Protein AF-0000000080284032 (afdb_homodimer)

Structure (mmCIF, N/CA/C/O backbone):
data_AF-0000000080284032-model_v1
#
loop_
_entity.id
_entity.type
_entity.pdbx_description
1 polymer 'DNA-binding protein'
#
loop_
_atom_site.group_PDB
_atom_site.id
_atom_site.type_symbol
_atom_site.label_atom_id
_atom_site.label_alt_id
_atom_site.label_comp_id
_atom_site.label_asym_id
_atom_site.label_entity_id
_atom_site.label_seq_id
_atom_site.pdbx_PDB_ins_code
_atom_site.Cartn_x
_atom_site.Cartn_y
_atom_site.Cartn_z
_atom_site.occupancy
_atom_site.B_iso_or_equiv
_atom_site.auth_seq_id
_atom_site.auth_comp_id
_atom_site.auth_asym_id
_atom_site.auth_atom_id
_atom_site.pdbx_PDB_model_num
ATOM 1 N N . MET A 1 1 ? 20.766 27.266 0.647 1 55.88 1 MET A N 1
ATOM 2 C CA . MET A 1 1 ? 21.938 27.906 0.071 1 55.88 1 MET A CA 1
ATOM 3 C C . MET A 1 1 ? 21.719 29.406 -0.072 1 55.88 1 MET A C 1
ATOM 5 O O . MET A 1 1 ? 20.625 29.844 -0.456 1 55.88 1 MET A O 1
ATOM 9 N N . VAL A 1 2 ? 22.5 30.172 0.547 1 68.75 2 VAL A N 1
ATOM 10 C CA . VAL A 1 2 ? 22.359 31.625 0.591 1 68.75 2 VAL A CA 1
ATOM 11 C C . VAL A 1 2 ? 22.766 32.219 -0.753 1 68.75 2 VAL A C 1
ATOM 13 O O . VAL A 1 2 ? 23.891 32.031 -1.209 1 68.75 2 VAL A O 1
ATOM 16 N N . SER A 1 3 ? 21.672 32.719 -1.411 1 77.69 3 SER A N 1
ATOM 17 C CA . SER A 1 3 ? 21.938 33.281 -2.734 1 77.69 3 SER A CA 1
ATOM 18 C C . SER A 1 3 ? 22.312 34.75 -2.648 1 77.69 3 SER A C 1
ATOM 20 O O . SER A 1 3 ? 22.031 35.406 -1.646 1 77.69 3 SER A O 1
ATOM 22 N N . VAL A 1 4 ? 22.984 35.375 -3.775 1 85.69 4 VAL A N 1
ATOM 23 C CA . VAL A 1 4 ? 23.422 36.75 -3.805 1 85.69 4 VAL A CA 1
ATOM 24 C C . VAL A 1 4 ? 22.219 37.688 -3.756 1 85.69 4 VAL A C 1
ATOM 26 O O . VAL A 1 4 ? 22.219 38.688 -3.039 1 85.69 4 VAL A O 1
ATOM 29 N N . ARG A 1 5 ? 21.188 37.156 -4.5 1 77.5 5 ARG A N 1
ATOM 30 C CA . ARG A 1 5 ? 19.969 37.969 -4.531 1 77.5 5 ARG A CA 1
ATOM 31 C C . ARG A 1 5 ? 19.328 38.062 -3.148 1 77.5 5 ARG A C 1
ATOM 33 O O . ARG A 1 5 ? 18.891 39.125 -2.73 1 77.5 5 ARG A O 1
ATOM 40 N N . SER A 1 6 ? 19.344 36.812 -2.615 1 72.94 6 SER A N 1
ATOM 41 C CA . SER A 1 6 ? 18.766 36.781 -1.279 1 72.94 6 SER A CA 1
ATOM 42 C C . SER A 1 6 ? 19.516 37.688 -0.317 1 72.94 6 SER A C 1
ATOM 44 O O . SER A 1 6 ? 18.906 38.344 0.529 1 72.94 6 SER A O 1
ATOM 46 N N . VAL A 1 7 ? 20.75 37.75 -0.363 1 76.31 7 VAL A N 1
ATOM 47 C CA . VAL A 1 7 ? 21.594 38.562 0.491 1 76.31 7 VAL A CA 1
ATOM 48 C C . VAL A 1 7 ? 21.344 40.031 0.214 1 76.31 7 VAL A C 1
ATOM 50 O O . VAL A 1 7 ? 21.172 40.812 1.145 1 76.31 7 VAL A O 1
ATOM 53 N N . VAL A 1 8 ? 21.281 40.406 -1.071 1 78.88 8 VAL A N 1
ATOM 54 C CA . VAL A 1 8 ? 21.109 41.812 -1.474 1 78.88 8 VAL A CA 1
ATOM 55 C C . VAL A 1 8 ? 19.75 42.312 -1.014 1 78.88 8 VAL A C 1
ATOM 57 O O . VAL A 1 8 ? 19.641 43.438 -0.51 1 78.88 8 VAL A O 1
ATOM 60 N N . ASP A 1 9 ? 18.984 41.25 -1.259 1 72.25 9 ASP A N 1
ATOM 61 C CA . ASP A 1 9 ? 17.625 41.625 -0.903 1 72.25 9 ASP A CA 1
ATOM 62 C C . ASP A 1 9 ? 17.484 41.844 0.604 1 72.25 9 ASP A C 1
ATOM 64 O O . ASP A 1 9 ? 16.75 42.719 1.052 1 72.25 9 ASP A O 1
ATOM 68 N N . ARG A 1 10 ? 18.125 40.969 1.349 1 67.12 10 ARG A N 1
ATOM 69 C CA . ARG A 1 10 ? 18.078 41 2.807 1 67.12 10 ARG A CA 1
ATOM 70 C C . ARG A 1 10 ? 18.766 42.25 3.34 1 67.12 10 ARG A C 1
ATOM 72 O O . ARG A 1 10 ? 18.344 42.844 4.348 1 67.12 10 ARG A O 1
ATOM 79 N N . VAL A 1 11 ? 19.781 42.656 2.74 1 70.06 11 VAL A N 1
ATOM 80 C CA . VAL A 1 11 ? 20.547 43.844 3.158 1 70.06 11 VAL A CA 1
ATOM 81 C C . VAL A 1 11 ? 19.828 45.094 2.748 1 70.06 11 VAL A C 1
ATOM 83 O O . VAL A 1 11 ? 19.766 46.062 3.518 1 70.06 11 VAL A O 1
ATOM 86 N N . GLY A 1 12 ? 19.141 45.094 1.641 1 64.19 12 GLY A N 1
ATOM 87 C CA . GLY A 1 12 ? 18.234 46.125 1.194 1 64.19 12 GLY A CA 1
ATOM 88 C C . GLY A 1 12 ? 18.859 47.094 0.184 1 64.19 12 GLY A C 1
ATOM 89 O O . GLY A 1 12 ? 20.094 47.25 0.149 1 64.19 12 GLY A O 1
ATOM 90 N N . PRO A 1 13 ? 18.062 47.625 -0.546 1 66.81 13 PRO A N 1
ATOM 91 C CA . PRO A 1 13 ? 18.484 48.438 -1.679 1 66.81 13 PRO A CA 1
ATOM 92 C C . PRO A 1 13 ? 19.078 49.781 -1.243 1 66.81 13 PRO A C 1
ATOM 94 O O . PRO A 1 13 ? 19.719 50.469 -2.047 1 66.81 13 PRO A O 1
ATOM 97 N N . THR A 1 14 ? 18.922 50.031 0.003 1 68.75 14 THR A N 1
ATOM 98 C CA . THR A 1 14 ? 19.469 51.312 0.475 1 68.75 14 THR A CA 1
ATOM 99 C C . THR A 1 14 ? 21 51.219 0.594 1 68.75 14 THR A C 1
ATOM 101 O O . THR A 1 14 ? 21.688 52.25 0.576 1 68.75 14 THR A O 1
ATOM 104 N N . LEU A 1 15 ? 21.328 50.031 0.797 1 74.56 15 LEU A N 1
ATOM 105 C CA . LEU A 1 15 ? 22.781 49.875 0.95 1 74.56 15 LEU A CA 1
ATOM 106 C C . LEU A 1 15 ? 23.391 49.219 -0.274 1 74.56 15 LEU A C 1
ATOM 108 O O . LEU A 1 15 ? 24.5 49.531 -0.681 1 74.56 15 LEU A O 1
ATOM 112 N N . LEU A 1 16 ? 22.562 48.25 -0.667 1 81 16 LEU A N 1
ATOM 113 C CA . LEU A 1 16 ? 23.094 47.438 -1.77 1 81 16 LEU A CA 1
ATOM 114 C C . LEU A 1 16 ? 22.156 47.5 -2.973 1 81 16 LEU A C 1
ATOM 116 O O . LEU A 1 16 ? 20.922 47.469 -2.816 1 81 16 LEU A O 1
ATOM 120 N N . TYR A 1 17 ? 22.734 47.688 -4.086 1 83.25 17 TYR A N 1
ATOM 121 C CA . TYR A 1 17 ? 22.016 47.656 -5.355 1 83.25 17 TYR A CA 1
ATOM 122 C C . TYR A 1 17 ? 22.656 46.656 -6.316 1 83.25 17 TYR A C 1
ATOM 124 O O . TYR A 1 17 ? 23.859 46.719 -6.582 1 83.25 17 TYR A O 1
ATOM 132 N N . ALA A 1 18 ? 21.844 45.719 -6.637 1 81.94 18 ALA A N 1
ATOM 133 C CA . ALA A 1 18 ? 22.359 44.75 -7.594 1 81.94 18 ALA A CA 1
ATOM 134 C C . ALA A 1 18 ? 22.438 45.344 -9 1 81.94 18 ALA A C 1
ATOM 136 O O . ALA A 1 18 ? 21.406 45.531 -9.648 1 81.94 18 ALA A O 1
ATOM 137 N N . VAL A 1 19 ? 23.703 45.625 -9.43 1 87.19 19 VAL A N 1
ATOM 138 C CA . VAL A 1 19 ? 23.938 46.188 -10.75 1 87.19 19 VAL A CA 1
ATOM 139 C C . VAL A 1 19 ? 23.719 45.125 -11.82 1 87.19 19 VAL A C 1
ATOM 141 O O . VAL A 1 19 ? 23.188 45.406 -12.891 1 87.19 19 VAL A O 1
ATOM 144 N N . GLY A 1 20 ? 24.156 43.812 -11.445 1 87.19 20 GLY A N 1
ATOM 145 C CA . GLY A 1 20 ? 23.953 42.656 -12.273 1 87.19 20 GLY A CA 1
ATOM 146 C C . GLY A 1 20 ? 24.141 41.344 -11.516 1 87.19 20 GLY A C 1
ATOM 147 O O . GLY A 1 20 ? 25.125 41.188 -10.812 1 87.19 20 GLY A O 1
ATOM 148 N N . VAL A 1 21 ? 23.109 40.531 -11.461 1 81.81 21 VAL A N 1
ATOM 149 C CA . VAL A 1 21 ? 23.188 39.219 -10.859 1 81.81 21 VAL A CA 1
ATOM 150 C C . VAL A 1 21 ? 22.938 38.125 -11.922 1 81.81 21 VAL A C 1
ATOM 152 O O . VAL A 1 21 ? 21.891 38.125 -12.547 1 81.81 21 VAL A O 1
ATOM 155 N N . PRO A 1 22 ? 24.125 37.406 -12.211 1 79.38 22 PRO A N 1
ATOM 156 C CA . PRO A 1 22 ? 23.906 36.406 -13.242 1 79.38 22 PRO A CA 1
ATOM 157 C C . PRO A 1 22 ? 22.719 35.469 -12.93 1 79.38 22 PRO A C 1
ATOM 159 O O . PRO A 1 22 ? 22.328 35.344 -11.773 1 79.38 22 PRO A O 1
ATOM 162 N N . GLU A 1 23 ? 22.031 34.719 -13.906 1 69.94 23 GLU A N 1
ATOM 163 C CA . GLU A 1 23 ? 20.891 33.812 -13.734 1 69.94 23 GLU A CA 1
ATOM 164 C C . GLU A 1 23 ? 21.25 32.656 -12.82 1 69.94 23 GLU A C 1
ATOM 166 O O . GLU A 1 23 ? 20.453 32.25 -11.977 1 69.94 23 GLU A O 1
ATOM 171 N N . GLU A 1 24 ? 22.359 32.094 -12.773 1 72.88 24 GLU A N 1
ATOM 172 C CA . GLU A 1 24 ? 22.938 31.047 -11.914 1 72.88 24 GLU A CA 1
ATOM 173 C C . GLU A 1 24 ? 24.109 31.578 -11.109 1 72.88 24 GLU A C 1
ATOM 175 O O . GLU A 1 24 ? 25.094 32.031 -11.68 1 72.88 24 GLU A O 1
ATOM 180 N N . SER A 1 25 ? 24.016 31.844 -9.805 1 73.31 25 SER A N 1
ATOM 181 C CA . SER A 1 25 ? 25.078 32.406 -8.969 1 73.31 25 SER A CA 1
ATOM 182 C C . SER A 1 25 ? 25.484 31.422 -7.867 1 73.31 25 SER A C 1
ATOM 184 O O . SER A 1 25 ? 24.641 30.672 -7.348 1 73.31 25 SER A O 1
ATOM 186 N N . PRO A 1 26 ? 26.75 31.297 -7.621 1 75.69 26 PRO A N 1
ATOM 187 C CA . PRO A 1 26 ? 27.125 30.391 -6.539 1 75.69 26 PRO A CA 1
ATOM 188 C C . PRO A 1 26 ? 26.562 30.812 -5.184 1 75.69 26 PRO A C 1
ATOM 190 O O . PRO A 1 26 ? 26.234 31.984 -4.992 1 75.69 26 PRO A O 1
ATOM 193 N N . ALA A 1 27 ? 26.281 29.719 -4.371 1 77.31 27 ALA A N 1
ATOM 194 C CA . ALA A 1 27 ? 25.844 30 -3.014 1 77.31 27 ALA A CA 1
ATOM 195 C C . ALA A 1 27 ? 26.828 30.906 -2.287 1 77.31 27 ALA A C 1
ATOM 197 O O . ALA A 1 27 ? 28.047 30.734 -2.408 1 77.31 27 ALA A O 1
ATOM 198 N N . VAL A 1 28 ? 26.359 31.891 -1.489 1 78.25 28 VAL A N 1
ATOM 199 C CA . VAL A 1 28 ? 27.172 32.906 -0.809 1 78.25 28 VAL A CA 1
ATOM 200 C C . VAL A 1 28 ? 27.766 32.281 0.469 1 78.25 28 VAL A C 1
ATOM 202 O O . VAL A 1 28 ? 27.031 31.75 1.298 1 78.25 28 VAL A O 1
ATOM 205 N N . GLY A 1 29 ? 28.938 32.219 0.534 1 74.5 29 GLY A N 1
ATOM 206 C CA . GLY A 1 29 ? 29.547 31.562 1.679 1 74.5 29 GLY A CA 1
ATOM 207 C C . GLY A 1 29 ? 30.172 32.531 2.658 1 74.5 29 GLY A C 1
ATOM 208 O O . GLY A 1 29 ? 30.109 32.344 3.871 1 74.5 29 GLY A O 1
ATOM 209 N N . ASP A 1 30 ? 30.891 33.5 2.148 1 76.06 30 ASP A N 1
ATOM 210 C CA . ASP A 1 30 ? 31.641 34.406 3.016 1 76.06 30 ASP A CA 1
ATOM 211 C C . ASP A 1 30 ? 31.812 35.781 2.373 1 76.06 30 ASP A C 1
ATOM 213 O O . ASP A 1 30 ? 31.531 35.938 1.186 1 76.06 30 ASP A O 1
ATOM 217 N N . VAL A 1 31 ? 32.219 36.812 3.225 1 78.69 31 VAL A N 1
ATOM 218 C CA . VAL A 1 31 ? 32.5 38.188 2.781 1 78.69 31 VAL A CA 1
ATOM 219 C C . VAL A 1 31 ? 33.969 38.469 2.869 1 78.69 31 VAL A C 1
ATOM 221 O O . VAL A 1 31 ? 34.594 38.281 3.92 1 78.69 31 VAL A O 1
ATOM 224 N N . VAL A 1 32 ? 34.594 38.844 1.787 1 80.62 32 VAL A N 1
ATOM 225 C CA . VAL A 1 32 ? 36.031 39.031 1.762 1 80.62 32 VAL A CA 1
ATOM 226 C C . VAL A 1 32 ? 36.375 40.375 1.161 1 80.62 32 VAL A C 1
ATOM 228 O O . VAL A 1 32 ? 35.719 40.812 0.207 1 80.62 32 VAL A O 1
ATOM 231 N N . ILE A 1 33 ? 37.281 41.062 1.84 1 76.12 33 ILE A N 1
ATOM 232 C CA . ILE A 1 33 ? 37.781 42.344 1.313 1 76.12 33 ILE A CA 1
ATOM 233 C C . ILE A 1 33 ? 38.906 42.062 0.327 1 76.12 33 ILE A C 1
ATOM 235 O O . ILE A 1 33 ? 39.875 41.375 0.65 1 76.12 33 ILE A O 1
ATOM 239 N N . ALA A 1 34 ? 38.875 42.625 -0.877 1 78.62 34 ALA A N 1
ATOM 240 C CA . ALA A 1 34 ? 39.844 42.438 -1.947 1 78.62 34 ALA A CA 1
ATOM 241 C C . ALA A 1 34 ? 41.188 43.094 -1.618 1 78.62 34 ALA A C 1
ATOM 243 O O . ALA A 1 34 ? 41.219 44.312 -1.402 1 78.62 34 ALA A O 1
ATOM 244 N N . GLU A 1 35 ? 42.344 42.406 -1.276 1 67.88 35 GLU A N 1
ATOM 245 C CA . GLU A 1 35 ? 43.688 42.875 -1.095 1 67.88 35 GLU A CA 1
ATOM 246 C C . GLU A 1 35 ? 44.656 42.25 -2.086 1 67.88 35 GLU A C 1
ATOM 248 O O . GLU A 1 35 ? 44.406 41.125 -2.537 1 67.88 35 GLU A O 1
ATOM 253 N N . PRO A 1 36 ? 45.75 43.031 -2.439 1 63.41 36 PRO A N 1
ATOM 254 C CA . PRO A 1 36 ? 46.75 42.406 -3.297 1 63.41 36 PRO A CA 1
ATOM 255 C C . PRO A 1 36 ? 47.344 41.125 -2.684 1 63.41 36 PRO A C 1
ATOM 257 O O . PRO A 1 36 ? 47.688 41.125 -1.502 1 63.41 36 PRO A O 1
ATOM 260 N N . GLY A 1 37 ? 47.281 39.969 -3.238 1 65.19 37 GLY A N 1
ATOM 261 C CA . GLY A 1 37 ? 47.844 38.688 -2.777 1 65.19 37 GLY A CA 1
ATOM 262 C C . GLY A 1 37 ? 46.844 37.812 -2.086 1 65.19 37 GLY A C 1
ATOM 263 O O . GLY A 1 37 ? 47.125 36.656 -1.743 1 65.19 37 GLY A O 1
ATOM 264 N N . ASN A 1 38 ? 45.531 38.406 -1.669 1 58.66 38 ASN A N 1
ATOM 265 C CA . ASN A 1 38 ? 44.562 37.594 -0.926 1 58.66 38 ASN A CA 1
ATOM 266 C C . ASN A 1 38 ? 44 36.469 -1.784 1 58.66 38 ASN A C 1
ATOM 268 O O . ASN A 1 38 ? 43.812 36.625 -2.988 1 58.66 38 ASN A O 1
ATOM 272 N N . THR A 1 39 ? 43.906 35.219 -1.25 1 70.19 39 THR A N 1
ATOM 273 C CA . THR A 1 39 ? 43.281 34.062 -1.874 1 70.19 39 THR A CA 1
ATOM 274 C C . THR A 1 39 ? 41.781 34.125 -1.79 1 70.19 39 THR A C 1
ATOM 276 O O . THR A 1 39 ? 41.219 34.219 -0.698 1 70.19 39 THR A O 1
ATOM 279 N N . LEU A 1 40 ? 41 34.469 -2.859 1 74 40 LEU A N 1
ATOM 280 C CA . LEU A 1 40 ? 39.531 34.5 -2.98 1 74 40 LEU A CA 1
ATOM 281 C C . LEU A 1 40 ? 39 33.062 -3.145 1 74 40 LEU A C 1
ATOM 283 O O . LEU A 1 40 ? 39.688 32.188 -3.658 1 74 40 LEU A O 1
ATOM 287 N N . ALA A 1 41 ? 37.875 32.781 -2.393 1 78.25 41 ALA A N 1
ATOM 288 C CA . ALA A 1 41 ? 37.25 31.469 -2.451 1 78.25 41 ALA A CA 1
ATOM 289 C C . ALA A 1 41 ? 35.906 31.531 -3.154 1 78.25 41 ALA A C 1
ATOM 291 O O . ALA A 1 41 ? 35.312 32.594 -3.307 1 78.25 41 ALA A O 1
ATOM 292 N N . ALA A 1 42 ? 35.5 30.391 -3.57 1 80.19 42 ALA A N 1
ATOM 293 C CA . ALA A 1 42 ? 34.188 30.234 -4.199 1 80.19 42 ALA A CA 1
ATOM 294 C C . ALA A 1 42 ? 33.062 30.719 -3.268 1 80.19 42 ALA A C 1
ATOM 296 O O . ALA A 1 42 ? 33.094 30.406 -2.07 1 80.19 42 ALA A O 1
ATOM 297 N N . GLY A 1 43 ? 32.188 31.484 -3.793 1 81.06 43 GLY A N 1
ATOM 298 C CA . GLY A 1 43 ? 31.016 31.969 -3.074 1 81.06 43 GLY A CA 1
ATOM 299 C C . GLY A 1 43 ? 31.25 33.25 -2.326 1 81.06 43 GLY A C 1
ATOM 300 O O . GLY A 1 43 ? 30.344 33.812 -1.699 1 81.06 43 GLY A O 1
ATOM 301 N N . ASP A 1 44 ? 32.375 33.719 -2.375 1 84.69 44 ASP A N 1
ATOM 302 C CA . ASP A 1 44 ? 32.719 34.938 -1.633 1 84.69 44 ASP A CA 1
ATOM 303 C C . ASP A 1 44 ? 31.984 36.156 -2.18 1 84.69 44 ASP A C 1
ATOM 305 O O . ASP A 1 44 ? 31.812 36.281 -3.393 1 84.69 44 ASP A O 1
ATOM 309 N N . LEU A 1 45 ? 31.531 36.938 -1.281 1 86.75 45 LEU A N 1
ATOM 310 C CA . LEU A 1 45 ? 31.188 38.312 -1.577 1 86.75 45 LEU A CA 1
ATOM 311 C C . LEU A 1 45 ? 32.406 39.219 -1.444 1 86.75 45 LEU A C 1
ATOM 313 O O . LEU A 1 45 ? 32.875 39.5 -0.332 1 86.75 45 LEU A O 1
ATOM 317 N N . VAL A 1 46 ? 32.906 39.656 -2.615 1 90.19 46 VAL A N 1
ATOM 318 C CA . VAL A 1 46 ? 34.219 40.312 -2.637 1 90.19 46 VAL A CA 1
ATOM 319 C C . VAL A 1 46 ? 34.031 41.844 -2.59 1 90.19 46 VAL A C 1
ATOM 321 O O . VAL A 1 46 ? 33.438 42.438 -3.5 1 90.19 46 VAL A O 1
ATOM 324 N N . LEU A 1 47 ? 34.594 42.406 -1.45 1 85 47 LEU A N 1
ATOM 325 C CA . LEU A 1 47 ? 34.438 43.844 -1.251 1 85 47 LEU A CA 1
ATOM 326 C C . LEU A 1 47 ? 35.656 44.594 -1.807 1 85 47 LEU A C 1
ATOM 328 O O . LEU A 1 47 ? 36.781 44.375 -1.348 1 85 47 LEU A O 1
ATOM 332 N N . GLY A 1 48 ? 35.406 45.406 -2.832 1 86.75 48 GLY A N 1
ATOM 333 C CA . GLY A 1 48 ? 36.438 46.188 -3.471 1 86.75 48 GLY A CA 1
ATOM 334 C C . GLY A 1 48 ? 36.781 47.469 -2.713 1 86.75 48 GLY A C 1
ATOM 335 O O . GLY A 1 48 ? 36.719 48.562 -3.273 1 86.75 48 GLY A O 1
ATOM 336 N N . VAL A 1 49 ? 37.281 47.406 -1.419 1 77.12 49 VAL A N 1
ATOM 337 C CA . VAL A 1 49 ? 37.469 48.531 -0.491 1 77.12 49 VAL A CA 1
ATOM 338 C C . VAL A 1 49 ? 38.594 49.438 -0.986 1 77.12 49 VAL A C 1
ATOM 340 O O . VAL A 1 49 ? 38.469 50.656 -0.993 1 77.12 49 VAL A O 1
ATOM 343 N N . ALA A 1 50 ? 39.75 48.812 -1.459 1 73.5 50 ALA A N 1
ATOM 344 C CA . ALA A 1 50 ? 40.938 49.594 -1.811 1 73.5 50 ALA A CA 1
ATOM 345 C C . ALA A 1 50 ? 41 49.844 -3.312 1 73.5 50 ALA A C 1
ATOM 347 O O . ALA A 1 50 ? 42.031 50.281 -3.832 1 73.5 50 ALA A O 1
ATOM 348 N N . ILE A 1 51 ? 39.844 49.531 -4.02 1 79.5 51 ILE A N 1
ATOM 349 C CA . ILE A 1 51 ? 39.844 49.688 -5.473 1 79.5 51 ILE A CA 1
ATOM 350 C C . ILE A 1 51 ? 39.344 51.062 -5.848 1 79.5 51 ILE A C 1
ATOM 352 O O . ILE A 1 51 ? 38.219 51.438 -5.523 1 79.5 51 ILE A O 1
ATOM 356 N N . THR A 1 52 ? 40.312 51.875 -6.414 1 79.69 52 THR A N 1
ATOM 357 C CA . THR A 1 52 ? 39.969 53.25 -6.734 1 79.69 52 THR A CA 1
ATOM 358 C C . THR A 1 52 ? 39.969 53.469 -8.242 1 79.69 52 THR A C 1
ATOM 360 O O . THR A 1 52 ? 39.438 54.469 -8.727 1 79.69 52 THR A O 1
ATOM 363 N N . GLU A 1 53 ? 40.562 52.594 -8.977 1 83.31 53 GLU A N 1
ATOM 364 C CA . GLU A 1 53 ? 40.656 52.781 -10.422 1 83.31 53 GLU A CA 1
ATOM 365 C C . GLU A 1 53 ? 39.812 51.781 -11.172 1 83.31 53 GLU A C 1
ATOM 367 O O . GLU A 1 53 ? 39.688 50.625 -10.758 1 83.31 53 GLU A O 1
ATOM 372 N N . THR A 1 54 ? 39.281 52.188 -12.242 1 88.56 54 THR A N 1
ATOM 373 C CA . THR A 1 54 ? 38.375 51.406 -13.062 1 88.56 54 THR A CA 1
ATOM 374 C C . THR A 1 54 ? 39.062 50.125 -13.562 1 88.56 54 THR A C 1
ATOM 376 O O . THR A 1 54 ? 38.438 49.062 -13.57 1 88.56 54 THR A O 1
ATOM 379 N N . ALA A 1 55 ? 40.312 50.344 -13.953 1 88.06 55 ALA A N 1
ATOM 380 C CA . ALA A 1 55 ? 41.062 49.219 -14.469 1 88.06 55 ALA A CA 1
ATOM 381 C C . ALA A 1 55 ? 41.219 48.125 -13.391 1 88.06 55 ALA A C 1
ATOM 383 O O . ALA A 1 55 ? 41.062 46.938 -13.664 1 88.06 55 ALA A O 1
ATOM 384 N N . ASP A 1 56 ? 41.531 48.688 -12.195 1 85.5 56 ASP A N 1
ATOM 385 C CA . ASP A 1 56 ? 41.719 47.781 -11.078 1 85.5 56 ASP A CA 1
ATOM 386 C C . ASP A 1 56 ? 40.406 47.062 -10.711 1 85.5 56 ASP A C 1
ATOM 388 O O . ASP A 1 56 ? 40.438 45.906 -10.32 1 85.5 56 ASP A O 1
ATOM 392 N N . ALA A 1 57 ? 39.281 47.781 -10.961 1 88.56 57 ALA A N 1
ATOM 393 C CA . ALA A 1 57 ? 37.969 47.219 -10.648 1 88.56 57 ALA A CA 1
ATOM 394 C C . ALA A 1 57 ? 37.594 46.125 -11.625 1 88.56 57 ALA A C 1
ATOM 396 O O . ALA A 1 57 ? 37.125 45.062 -11.203 1 88.56 57 ALA A O 1
ATOM 397 N N . ALA A 1 58 ? 37.812 46.344 -12.836 1 90.5 58 ALA A N 1
ATOM 398 C CA . ALA A 1 58 ? 37.531 45.344 -13.852 1 90.5 58 ALA A CA 1
ATOM 399 C C . ALA A 1 58 ? 38.375 44.094 -13.648 1 90.5 58 ALA A C 1
ATOM 401 O O . ALA A 1 58 ? 37.906 42.969 -13.828 1 90.5 58 ALA A O 1
ATOM 402 N N . GLU A 1 59 ? 39.688 44.438 -13.25 1 88.81 59 GLU A N 1
ATOM 403 C CA . GLU A 1 59 ? 40.594 43.344 -13 1 88.81 59 GLU A CA 1
ATOM 404 C C . GLU A 1 59 ? 40.125 42.5 -11.797 1 88.81 59 GLU A C 1
ATOM 406 O O . GLU A 1 59 ? 40.219 41.281 -11.805 1 88.81 59 GLU A O 1
ATOM 411 N N . LEU A 1 60 ? 39.562 43.188 -10.789 1 86.94 60 LEU A N 1
ATOM 412 C CA . LEU A 1 60 ? 39.031 42.5 -9.617 1 86.94 60 LEU A CA 1
ATOM 413 C C . LEU A 1 60 ? 37.844 41.625 -9.984 1 86.94 60 LEU A C 1
ATOM 415 O O . LEU A 1 60 ? 37.719 40.5 -9.492 1 86.94 60 LEU A O 1
ATOM 419 N N . VAL A 1 61 ? 37.031 42.094 -10.797 1 89.94 61 VAL A N 1
ATOM 420 C CA . VAL A 1 61 ? 35.844 41.375 -11.219 1 89.94 61 VAL A CA 1
ATOM 421 C C . VAL A 1 61 ? 36.25 40.094 -11.93 1 89.94 61 VAL A C 1
ATOM 423 O O . VAL A 1 61 ? 35.719 39 -11.625 1 89.94 61 VAL A O 1
ATOM 426 N N . LYS A 1 62 ? 37.156 40.219 -12.812 1 89.69 62 LYS A N 1
ATOM 427 C CA . LYS A 1 62 ? 37.656 39.062 -13.562 1 89.69 62 LYS A CA 1
ATOM 428 C C . LYS A 1 62 ? 38.312 38.062 -12.648 1 89.69 62 LYS A C 1
ATOM 430 O O . LYS A 1 62 ? 38.062 36.844 -12.758 1 89.69 62 LYS A O 1
ATOM 435 N N . LEU A 1 63 ? 39.156 38.688 -11.766 1 87.81 63 LEU A N 1
ATOM 436 C CA . LEU A 1 63 ? 39.875 37.812 -10.82 1 87.81 63 LEU A CA 1
ATOM 437 C C . LEU A 1 63 ? 38.875 37.094 -9.906 1 87.81 63 LEU A C 1
ATOM 439 O O . LEU A 1 63 ? 39.031 35.906 -9.656 1 87.81 63 LEU A O 1
ATOM 443 N N . SER A 1 64 ? 37.844 37.812 -9.422 1 85.5 64 SER A N 1
ATOM 444 C CA . SER A 1 64 ? 36.844 37.219 -8.531 1 85.5 64 SER A CA 1
ATOM 445 C C . SER A 1 64 ? 36.031 36.125 -9.234 1 85.5 64 SER A C 1
ATOM 447 O O . SER A 1 64 ? 35.781 35.094 -8.656 1 85.5 64 SER A O 1
ATOM 449 N N . ALA A 1 65 ? 35.656 36.438 -10.383 1 86.12 65 ALA A N 1
ATOM 450 C CA . ALA A 1 65 ? 34.906 35.438 -11.156 1 86.12 65 ALA A CA 1
ATOM 451 C C . ALA A 1 65 ? 35.719 34.188 -11.391 1 86.12 65 ALA A C 1
ATOM 453 O O . ALA A 1 65 ? 35.156 33.062 -11.312 1 86.12 65 ALA A O 1
ATOM 454 N N . SER A 1 66 ? 37 34.344 -11.648 1 87.81 66 SER A N 1
ATOM 455 C CA . SER A 1 66 ? 37.844 33.188 -11.914 1 87.81 66 SER A CA 1
ATOM 456 C C . SER A 1 66 ? 38 32.312 -10.68 1 87.81 66 SER A C 1
ATOM 458 O O . SER A 1 66 ? 38.281 31.125 -10.797 1 87.81 66 SER A O 1
ATOM 460 N N . LYS A 1 67 ? 37.812 32.969 -9.5 1 83.31 67 LYS A N 1
ATOM 461 C CA . LYS A 1 67 ? 37.969 32.219 -8.25 1 83.31 67 LYS A CA 1
ATOM 462 C C . LYS A 1 67 ? 36.594 31.75 -7.746 1 83.31 67 LYS A C 1
ATOM 464 O O . LYS A 1 67 ? 36.469 31.234 -6.633 1 83.31 67 LYS A O 1
ATOM 469 N N . GLY A 1 68 ? 35.562 31.984 -8.555 1 82.69 68 GLY A N 1
ATOM 470 C CA . GLY A 1 68 ? 34.219 31.516 -8.266 1 82.69 68 GLY A CA 1
ATOM 471 C C . GLY A 1 68 ? 33.5 32.344 -7.223 1 82.69 68 GLY A C 1
ATOM 472 O O . GLY A 1 68 ? 32.594 31.859 -6.535 1 82.69 68 GLY A O 1
ATOM 473 N N . ALA A 1 69 ? 33.875 33.406 -7.066 1 86.12 69 ALA A N 1
ATOM 474 C CA . ALA A 1 69 ? 33.188 34.281 -6.129 1 86.12 69 ALA A CA 1
ATOM 475 C C . ALA A 1 69 ? 31.75 34.562 -6.566 1 86.12 69 ALA A C 1
ATOM 477 O O . ALA A 1 69 ? 31.438 34.469 -7.754 1 86.12 69 ALA A O 1
ATOM 478 N N . ALA A 1 70 ? 31 34.812 -5.52 1 89.12 70 ALA A N 1
ATOM 479 C CA . ALA A 1 70 ? 29.562 35 -5.773 1 89.12 70 ALA A CA 1
ATOM 480 C C . ALA A 1 70 ? 29.281 36.375 -6.332 1 89.12 70 ALA A C 1
ATOM 482 O O . ALA A 1 70 ? 28.391 36.562 -7.176 1 89.12 70 ALA A O 1
ATOM 483 N N . ALA A 1 71 ? 29.922 37.344 -5.738 1 91.69 71 ALA A N 1
ATOM 484 C CA . ALA A 1 71 ? 29.641 38.688 -6.156 1 91.69 71 ALA A CA 1
ATOM 485 C C . ALA A 1 71 ? 30.828 39.625 -5.855 1 91.69 71 ALA A C 1
ATOM 487 O O . ALA A 1 71 ? 31.672 39.281 -5.02 1 91.69 71 ALA A O 1
ATOM 488 N N . VAL A 1 72 ? 30.906 40.625 -6.688 1 90.94 72 VAL A N 1
ATOM 489 C CA . VAL A 1 72 ? 31.844 41.719 -6.402 1 90.94 72 VAL A CA 1
ATOM 490 C C . VAL A 1 72 ? 31.062 43 -6.047 1 90.94 72 VAL A C 1
ATOM 492 O O . VAL A 1 72 ? 30.141 43.375 -6.762 1 90.94 72 VAL A O 1
ATOM 495 N N . LEU A 1 73 ? 31.438 43.5 -4.781 1 88.62 73 LEU A N 1
ATOM 496 C CA . LEU A 1 73 ? 30.766 44.719 -4.301 1 88.62 73 LEU A CA 1
ATOM 497 C C . LEU A 1 73 ? 31.688 45.938 -4.426 1 88.62 73 LEU A C 1
ATOM 499 O O . LEU A 1 73 ? 32.781 45.938 -3.867 1 88.62 73 LEU A O 1
ATOM 503 N N . LEU A 1 74 ? 31.203 46.969 -5.223 1 90.88 74 LEU A N 1
ATOM 504 C CA . LEU A 1 74 ? 31.984 48.188 -5.504 1 90.88 74 LEU A CA 1
ATOM 505 C C . LEU A 1 74 ? 31.172 49.438 -5.211 1 90.88 74 LEU A C 1
ATOM 507 O O . LEU A 1 74 ? 29.938 49.438 -5.324 1 90.88 74 LEU A O 1
ATOM 511 N N . LYS A 1 75 ? 31.828 50.469 -4.816 1 84 75 LYS A N 1
ATOM 512 C CA . LYS A 1 75 ? 31.172 51.75 -4.652 1 84 75 LYS A CA 1
ATOM 513 C C . LYS A 1 75 ? 31.156 52.531 -5.965 1 84 75 LYS A C 1
ATOM 515 O O . LYS A 1 75 ? 31.984 52.281 -6.852 1 84 75 LYS A O 1
ATOM 520 N N . PRO A 1 76 ? 30.156 53.406 -5.988 1 84.94 76 PRO A N 1
ATOM 521 C CA . PRO A 1 76 ? 30.203 54.312 -7.141 1 84.94 76 PRO A CA 1
ATOM 522 C C . PRO A 1 76 ? 31.438 55.188 -7.145 1 84.94 76 PRO A C 1
ATOM 524 O O . PRO A 1 76 ? 32 55.469 -6.086 1 84.94 76 PRO A O 1
ATOM 527 N N . PRO A 1 77 ? 32.062 55.531 -8.414 1 85.31 77 PRO A N 1
ATOM 528 C CA . PRO A 1 77 ? 31.438 55.281 -9.719 1 85.31 77 PRO A CA 1
ATOM 529 C C . PRO A 1 77 ? 31.891 53.969 -10.328 1 85.31 77 PRO A C 1
ATOM 531 O O . PRO A 1 77 ? 31.453 53.594 -11.43 1 85.31 77 PRO A O 1
ATOM 534 N N . LEU A 1 78 ? 32.75 53.219 -9.5 1 85.94 78 LEU A N 1
ATOM 535 C CA . LEU A 1 78 ? 33.375 52.062 -10.109 1 85.94 78 LEU A CA 1
ATOM 536 C C . LEU A 1 78 ? 32.344 51.031 -10.555 1 85.94 78 LEU A C 1
ATOM 538 O O . LEU A 1 78 ? 32.438 50.5 -11.648 1 85.94 78 LEU A O 1
ATOM 542 N N . ALA A 1 79 ? 31.281 50.812 -9.727 1 83.88 79 ALA A N 1
ATOM 543 C CA . ALA A 1 79 ? 30.281 49.781 -9.977 1 83.88 79 ALA A CA 1
ATOM 544 C C . ALA A 1 79 ? 29.453 50.094 -11.211 1 83.88 79 ALA A C 1
ATOM 546 O O . ALA A 1 79 ? 28.906 49.219 -11.852 1 83.88 79 ALA A O 1
ATOM 547 N N . ALA A 1 80 ? 29.281 51.312 -11.57 1 83.12 80 ALA A N 1
ATOM 548 C CA . ALA A 1 80 ? 28.422 51.781 -12.648 1 83.12 80 ALA A CA 1
ATOM 549 C C . ALA A 1 80 ? 29.203 51.938 -13.945 1 83.12 80 ALA A C 1
ATOM 551 O O . ALA A 1 80 ? 28.625 52.219 -15 1 83.12 80 ALA A O 1
ATOM 552 N N . LYS A 1 81 ? 30.578 51.906 -13.852 1 87.38 81 LYS A N 1
ATOM 553 C CA . LYS A 1 81 ? 31.406 52.094 -15.039 1 87.38 81 LYS A CA 1
ATOM 554 C C . LYS A 1 81 ? 31.141 51 -16.062 1 87.38 81 LYS A C 1
ATOM 556 O O . LYS A 1 81 ? 31.047 49.812 -15.703 1 87.38 81 LYS A O 1
ATOM 561 N N . PRO A 1 82 ? 30.922 51.344 -17.297 1 88.19 82 PRO A N 1
ATOM 562 C CA . PRO A 1 82 ? 30.594 50.375 -18.344 1 88.19 82 PRO A CA 1
ATOM 563 C C . PRO A 1 82 ? 31.594 49.25 -18.453 1 88.19 82 PRO A C 1
ATOM 565 O O . PRO A 1 82 ? 31.219 48.094 -18.672 1 88.19 82 PRO A O 1
ATOM 568 N N . SER A 1 83 ? 32.938 49.625 -18.297 1 89.38 83 SER A N 1
ATOM 569 C CA . SER A 1 83 ? 33.969 48.625 -18.406 1 89.38 83 SER A CA 1
ATOM 570 C C . SER A 1 83 ? 33.844 47.562 -17.297 1 89.38 83 SER A C 1
ATOM 572 O O . SER A 1 83 ? 34.062 46.375 -17.531 1 89.38 83 SER A O 1
ATOM 574 N N . VAL A 1 84 ? 33.406 48 -16.109 1 88.5 84 VAL A N 1
ATOM 575 C CA . VAL A 1 84 ? 33.25 47.094 -14.977 1 88.5 84 VAL A CA 1
ATOM 576 C C . VAL A 1 84 ? 32 46.25 -15.172 1 88.5 84 VAL A C 1
ATOM 578 O O . VAL A 1 84 ? 32 45.031 -14.93 1 88.5 84 VAL A O 1
ATOM 581 N N . LYS A 1 85 ? 30.953 46.812 -15.609 1 88.75 85 LYS A N 1
ATOM 582 C CA . LYS A 1 85 ? 29.703 46.094 -15.875 1 88.75 85 LYS A CA 1
ATOM 583 C C . LYS A 1 85 ? 29.906 45.031 -16.938 1 88.75 85 LYS A C 1
ATOM 585 O O . LYS A 1 85 ? 29.391 43.906 -16.812 1 88.75 85 LYS A O 1
ATOM 590 N N . ARG A 1 86 ? 30.562 45.438 -17.984 1 87.81 86 ARG A N 1
ATOM 591 C CA . ARG A 1 86 ? 30.844 44.5 -19.062 1 87.81 86 ARG A CA 1
ATOM 592 C C . ARG A 1 86 ? 31.688 43.312 -18.578 1 87.81 86 ARG A C 1
ATOM 594 O O . ARG A 1 86 ? 31.453 42.188 -18.969 1 87.81 86 ARG A O 1
ATOM 601 N N . ALA A 1 87 ? 32.781 43.812 -17.734 1 89.94 87 ALA A N 1
ATOM 602 C CA . ALA A 1 87 ? 33.625 42.75 -17.172 1 89.94 87 ALA A CA 1
ATOM 603 C C . ALA A 1 87 ? 32.812 41.781 -16.344 1 89.94 87 ALA A C 1
ATOM 605 O O . ALA A 1 87 ? 33.031 40.562 -16.453 1 89.94 87 ALA A O 1
ATOM 606 N N . ALA A 1 88 ? 31.828 42.25 -15.523 1 88.31 88 ALA A N 1
ATOM 607 C CA . ALA A 1 88 ? 30.969 41.406 -14.68 1 88.31 88 ALA A CA 1
ATOM 608 C C . ALA A 1 88 ? 30.062 40.531 -15.523 1 88.31 88 ALA A C 1
ATOM 610 O O . ALA A 1 88 ? 29.875 39.344 -15.219 1 88.31 88 ALA A O 1
ATOM 611 N N . LYS A 1 89 ? 29.438 41.062 -16.469 1 87.56 89 LYS A N 1
ATOM 612 C CA . LYS A 1 89 ? 28.547 40.312 -17.359 1 87.56 89 LYS A CA 1
ATOM 613 C C . LYS A 1 89 ? 29.297 39.219 -18.094 1 87.56 89 LYS A C 1
ATOM 615 O O . LYS A 1 89 ? 28.812 38.094 -18.234 1 87.56 89 LYS A O 1
ATOM 620 N N . ALA A 1 90 ? 30.5 39.656 -18.531 1 87.31 90 ALA A N 1
ATOM 621 C CA . ALA A 1 90 ? 31.312 38.688 -19.281 1 87.31 90 ALA A CA 1
ATOM 622 C C . ALA A 1 90 ? 31.797 37.562 -18.391 1 87.31 90 ALA A C 1
ATOM 624 O O . ALA A 1 90 ? 31.875 36.406 -18.828 1 87.31 90 ALA A O 1
ATOM 625 N N . ALA A 1 91 ? 32.188 37.969 -17.203 1 85.75 91 ALA A N 1
ATOM 626 C CA . ALA A 1 91 ? 32.719 36.969 -16.281 1 85.75 91 ALA A CA 1
ATOM 627 C C . ALA A 1 91 ? 31.609 36.219 -15.555 1 85.75 91 ALA A C 1
ATOM 629 O O . ALA A 1 91 ? 31.891 35.312 -14.766 1 85.75 91 ALA A O 1
ATOM 630 N N . ASP A 1 92 ? 30.453 36.656 -15.875 1 84.12 92 ASP A N 1
ATOM 631 C CA . ASP A 1 92 ? 29.219 36.094 -15.344 1 84.12 92 ASP A CA 1
ATOM 632 C C . ASP A 1 92 ? 29.25 36.062 -13.82 1 84.12 92 ASP A C 1
ATOM 634 O O . ASP A 1 92 ? 28.984 35.031 -13.211 1 84.12 92 ASP A O 1
ATOM 638 N N . ILE A 1 93 ? 29.469 37.062 -13.203 1 87.5 93 ILE A N 1
ATOM 639 C CA . ILE A 1 93 ? 29.5 37.219 -11.758 1 87.5 93 ILE A CA 1
ATOM 640 C C . ILE A 1 93 ? 28.609 38.406 -11.359 1 87.5 93 ILE A C 1
ATOM 642 O O . ILE A 1 93 ? 28.453 39.375 -12.125 1 87.5 93 ILE A O 1
ATOM 646 N N . ALA A 1 94 ? 28.094 38.25 -10.148 1 91.19 94 ALA A N 1
ATOM 647 C CA . ALA A 1 94 ? 27.203 39.312 -9.672 1 91.19 94 ALA A CA 1
ATOM 648 C C . ALA A 1 94 ? 27.984 40.562 -9.305 1 91.19 94 ALA A C 1
ATOM 650 O O . ALA A 1 94 ? 29.062 40.469 -8.711 1 91.19 94 ALA A O 1
ATOM 651 N N . LEU A 1 95 ? 27.406 41.625 -9.797 1 92.06 95 LEU A N 1
ATOM 652 C CA . LEU A 1 95 ? 27.984 42.906 -9.469 1 92.06 95 LEU A CA 1
ATOM 653 C C . LEU A 1 95 ? 27.016 43.75 -8.633 1 92.06 95 LEU A C 1
ATOM 655 O O . LEU A 1 95 ? 25.891 44 -9.07 1 92.06 95 LEU A O 1
ATOM 659 N N . ILE A 1 96 ? 27.5 44.031 -7.387 1 88.88 96 ILE A N 1
ATOM 660 C CA . ILE A 1 96 ? 26.656 44.719 -6.426 1 88.88 96 ILE A CA 1
ATOM 661 C C . ILE A 1 96 ? 27.25 46.125 -6.129 1 88.88 96 ILE A C 1
ATOM 663 O O . ILE A 1 96 ? 28.438 46.25 -5.852 1 88.88 96 ILE A O 1
ATOM 667 N N . GLU A 1 97 ? 26.406 47.031 -6.336 1 89.62 97 GLU A N 1
ATOM 668 C CA . GLU A 1 97 ? 26.797 48.406 -6.004 1 89.62 97 GLU A CA 1
ATOM 669 C C . GLU A 1 97 ? 26.516 48.719 -4.539 1 89.62 97 GLU A C 1
ATOM 671 O O . GLU A 1 97 ? 25.406 48.469 -4.047 1 89.62 97 GLU A O 1
ATOM 676 N N . VAL A 1 98 ? 27.547 49.156 -3.859 1 84.69 98 VAL A N 1
ATOM 677 C CA . VAL A 1 98 ? 27.438 49.594 -2.473 1 84.69 98 VAL A CA 1
ATOM 678 C C . VAL A 1 98 ? 27.266 51.125 -2.422 1 84.69 98 VAL A C 1
ATOM 680 O O . VAL A 1 98 ? 28 51.875 -3.086 1 84.69 98 VAL A O 1
ATOM 683 N N . ARG A 1 99 ? 26.312 51.562 -1.779 1 78.12 99 ARG A N 1
ATOM 684 C CA . ARG A 1 99 ? 26.062 53 -1.676 1 78.12 99 ARG A CA 1
ATOM 685 C C . ARG A 1 99 ? 27.297 53.75 -1.191 1 78.12 99 ARG A C 1
ATOM 687 O O . ARG A 1 99 ? 27.984 53.281 -0.279 1 78.12 99 ARG A O 1
ATOM 694 N N . SER A 1 100 ? 27.562 54.875 -1.803 1 78.5 100 SER A N 1
ATOM 695 C CA . SER A 1 100 ? 28.781 55.625 -1.609 1 78.5 100 SER A CA 1
ATOM 696 C C . SER A 1 100 ? 28.969 56 -0.143 1 78.5 100 SER A C 1
ATOM 698 O O . SER A 1 100 ? 30.094 55.969 0.366 1 78.5 100 SER A O 1
ATOM 700 N N . ALA A 1 101 ? 27.922 56.312 0.429 1 68.88 101 ALA A N 1
ATOM 701 C CA . ALA A 1 101 ? 27.969 56.844 1.792 1 68.88 101 ALA A CA 1
ATOM 702 C C . ALA A 1 101 ? 28.094 55.719 2.811 1 68.88 101 ALA A C 1
ATOM 704 O O . ALA A 1 101 ? 28.328 55.969 3.996 1 68.88 101 ALA A O 1
ATOM 705 N N . ALA A 1 102 ? 27.922 54.5 2.287 1 63.94 102 ALA A N 1
ATOM 706 C CA . ALA A 1 102 ? 27.938 53.344 3.188 1 63.94 102 ALA A CA 1
ATOM 707 C C . ALA A 1 102 ? 29.359 53.062 3.658 1 63.94 102 ALA A C 1
ATOM 709 O O . ALA A 1 102 ? 30.297 53.031 2.855 1 63.94 102 ALA A O 1
ATOM 710 N N . SER A 1 103 ? 29.547 53.031 5.09 1 66.81 103 SER A N 1
ATOM 711 C CA . SER A 1 103 ? 30.844 52.594 5.633 1 66.81 103 SER A CA 1
ATOM 712 C C . SER A 1 103 ? 31.141 51.156 5.305 1 66.81 103 SER A C 1
ATOM 714 O O . SER A 1 103 ? 30.297 50.281 5.508 1 66.81 103 SER A O 1
ATOM 716 N N . TRP A 1 104 ? 32.344 50.875 4.707 1 67.94 104 TRP A N 1
ATOM 717 C CA . TRP A 1 104 ? 32.719 49.5 4.367 1 67.94 104 TRP A CA 1
ATOM 718 C C . TRP A 1 104 ? 32.719 48.625 5.605 1 67.94 104 TRP A C 1
ATOM 720 O O . TRP A 1 104 ? 32.312 47.469 5.543 1 67.94 104 TRP A O 1
ATOM 730 N N . ALA A 1 105 ? 33.156 49.188 6.754 1 60.19 105 ALA A N 1
ATOM 731 C CA . ALA A 1 105 ? 33.219 48.406 7.992 1 60.19 105 ALA A CA 1
ATOM 732 C C . ALA A 1 105 ? 31.812 47.969 8.406 1 60.19 105 ALA A C 1
ATOM 734 O O . ALA A 1 105 ? 31.609 46.812 8.789 1 60.19 105 ALA A O 1
ATOM 735 N N . GLN A 1 106 ? 30.859 48.969 8.156 1 55.84 106 GLN A N 1
ATOM 736 C CA . GLN A 1 106 ? 29.469 48.656 8.5 1 55.84 106 GLN A CA 1
ATOM 737 C C . GLN A 1 106 ? 28.891 47.594 7.566 1 55.84 106 GLN A C 1
ATOM 739 O O . GLN A 1 106 ? 28.172 46.688 8.008 1 55.84 106 GLN A O 1
ATOM 744 N N . LEU A 1 107 ? 29.203 47.719 6.418 1 68.19 107 LEU A N 1
ATOM 745 C CA . LEU A 1 107 ? 28.656 46.812 5.426 1 68.19 107 LEU A CA 1
ATOM 746 C C . LEU A 1 107 ? 29.172 45.375 5.656 1 68.19 107 LEU A C 1
ATOM 748 O O . LEU A 1 107 ? 28.406 44.438 5.559 1 68.19 107 LEU A O 1
ATOM 752 N N . VAL A 1 108 ? 30.422 45.188 5.992 1 67.69 108 VAL A N 1
ATOM 753 C CA . VAL A 1 108 ? 31 43.875 6.273 1 67.69 108 VAL A CA 1
ATOM 754 C C . VAL A 1 108 ? 30.25 43.219 7.43 1 67.69 108 VAL A C 1
ATOM 756 O O . VAL A 1 108 ? 29.859 42.062 7.348 1 67.69 108 VAL A O 1
ATOM 759 N N . TRP A 1 109 ? 30 44.031 8.477 1 56.06 109 TRP A N 1
ATOM 760 C CA . TRP A 1 109 ? 29.266 43.531 9.633 1 56.06 109 TRP A CA 1
ATOM 761 C C . TRP A 1 109 ? 27.859 43.062 9.234 1 56.06 109 TRP A C 1
ATOM 763 O O . TRP A 1 109 ? 27.438 41.969 9.594 1 56.06 109 TRP A O 1
ATOM 773 N N . LEU A 1 110 ? 27.203 43.938 8.391 1 59.72 110 LEU A N 1
ATOM 774 C CA . LEU A 1 110 ? 25.828 43.688 7.992 1 59.72 110 LEU A CA 1
ATOM 775 C C . LEU A 1 110 ? 25.75 42.438 7.121 1 59.72 110 LEU A C 1
ATOM 777 O O . LEU A 1 110 ? 24.891 41.562 7.324 1 59.72 110 LEU A O 1
ATOM 781 N N . LEU A 1 111 ? 26.578 42.312 6.289 1 70 111 LEU A N 1
ATOM 782 C CA . LEU A 1 111 ? 26.562 41.188 5.383 1 70 111 LEU A CA 1
ATOM 783 C C . LEU A 1 111 ? 26.875 39.875 6.133 1 70 111 LEU A C 1
ATOM 785 O O . LEU A 1 111 ? 26.25 38.875 5.902 1 70 111 LEU A O 1
ATOM 789 N N . ARG A 1 112 ? 27.891 39.938 7.078 1 63.03 112 ARG A N 1
ATOM 790 C CA . ARG A 1 112 ? 28.219 38.75 7.863 1 63.03 112 ARG A CA 1
ATOM 791 C C . ARG A 1 112 ? 27.031 38.312 8.719 1 63.03 112 ARG A C 1
ATOM 793 O O . ARG A 1 112 ? 26.766 37.125 8.844 1 63.03 112 ARG A O 1
ATOM 800 N N . THR A 1 113 ? 26.312 39.281 9.227 1 54.34 113 THR A N 1
ATOM 801 C CA . THR A 1 113 ? 25.125 39 10.031 1 54.34 113 THR A CA 1
ATOM 802 C C . THR A 1 113 ? 24.062 38.281 9.203 1 54.34 113 THR A C 1
ATOM 804 O O . THR A 1 113 ? 23.453 37.312 9.656 1 54.34 113 THR A O 1
ATOM 807 N N . VAL A 1 114 ? 23.828 38.906 8 1 61 114 VAL A N 1
ATOM 808 C CA . VAL A 1 114 ? 22.828 38.344 7.094 1 61 114 VAL A CA 1
ATOM 809 C C . VAL A 1 114 ? 23.25 36.938 6.668 1 61 114 VAL A C 1
ATOM 811 O O . VAL A 1 114 ? 22.422 36.031 6.629 1 61 114 VAL A O 1
ATOM 814 N N . LEU A 1 115 ? 24.438 36.812 6.508 1 63.19 115 LEU A N 1
ATOM 815 C CA . LEU A 1 115 ? 24.922 35.5 6.086 1 63.19 115 LEU A CA 1
ATOM 816 C C . LEU A 1 115 ? 24.875 34.5 7.25 1 63.19 115 LEU A C 1
ATOM 818 O O . LEU A 1 115 ? 24.516 33.344 7.066 1 63.19 115 LEU A O 1
ATOM 822 N N . ASP A 1 116 ? 25.344 34.969 8.461 1 52.88 116 ASP A N 1
ATOM 823 C CA . ASP A 1 116 ? 25.203 34.094 9.625 1 52.88 116 ASP A CA 1
ATOM 824 C C . ASP A 1 116 ? 23.75 33.688 9.82 1 52.88 116 ASP A C 1
ATOM 826 O O . ASP A 1 116 ? 23.469 32.531 10.141 1 52.88 116 ASP A O 1
ATOM 830 N N . ALA A 1 117 ? 22.906 34.75 9.727 1 45.44 117 ALA A N 1
ATOM 831 C CA . ALA A 1 117 ? 21.484 34.562 9.977 1 45.44 117 ALA A CA 1
ATOM 832 C C . ALA A 1 117 ? 20.891 33.5 9.023 1 45.44 117 ALA A C 1
ATOM 834 O O . ALA A 1 117 ? 20.094 32.656 9.43 1 45.44 117 ALA A O 1
ATOM 835 N N . LEU A 1 118 ? 21.391 33.75 7.926 1 50.81 118 LEU A N 1
ATOM 836 C CA . LEU A 1 118 ? 20.984 32.781 6.898 1 50.81 118 LEU A CA 1
ATOM 837 C C . LEU A 1 118 ? 21.688 31.453 7.09 1 50.81 118 LEU A C 1
ATOM 839 O O . LEU A 1 118 ? 21.109 30.391 6.824 1 50.81 118 LEU A O 1
ATOM 843 N N . ALA A 1 119 ? 22.953 31.453 7.594 1 48.19 119 ALA A N 1
ATOM 844 C CA . ALA A 1 119 ? 23.766 30.266 7.883 1 48.19 119 ALA A CA 1
ATOM 845 C C . ALA A 1 119 ? 23.422 29.703 9.258 1 48.19 119 ALA A C 1
ATOM 847 O O . ALA A 1 119 ? 23.453 28.484 9.461 1 48.19 119 ALA A O 1
ATOM 848 N N . ASP A 1 120 ? 23.422 30.531 10.398 1 42.5 120 ASP A N 1
ATOM 849 C CA . ASP A 1 120 ? 22.906 30.047 11.68 1 42.5 120 ASP A CA 1
ATOM 850 C C . ASP A 1 120 ? 21.547 29.391 11.508 1 42.5 120 ASP A C 1
ATOM 852 O O . ASP A 1 120 ? 21.188 28.5 12.281 1 42.5 120 ASP A O 1
ATOM 856 N N . GLU A 1 121 ? 20.672 29.828 10.82 1 39.56 121 GLU A N 1
ATOM 857 C CA . GLU A 1 121 ? 19.516 28.984 10.586 1 39.56 121 GLU A C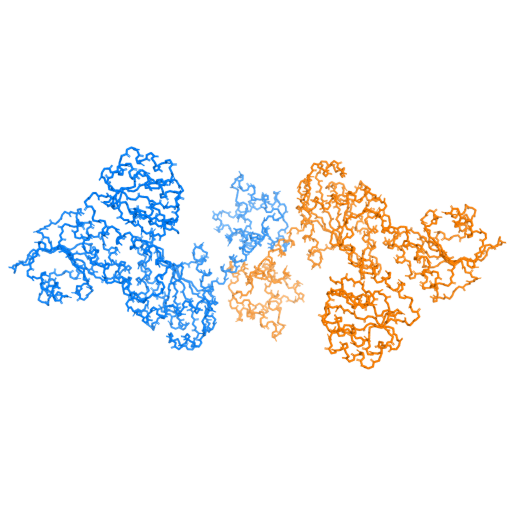A 1
ATOM 858 C C . GLU A 1 121 ? 19.922 27.547 10.258 1 39.56 121 GLU A C 1
ATOM 860 O O . GLU A 1 121 ? 19.266 26.594 10.664 1 39.56 121 GLU A O 1
ATOM 865 N N . SER A 1 122 ? 20.969 27.469 9.867 1 37.81 122 SER A N 1
ATOM 866 C CA . SER A 1 122 ? 21.656 26.188 9.695 1 37.81 122 SER A CA 1
ATOM 867 C C . SER A 1 122 ? 22.516 25.844 10.914 1 37.81 122 SER A C 1
ATOM 869 O O . SER A 1 122 ? 22.516 24.703 11.391 1 37.81 122 SER A O 1
ATOM 871 N N . ASP A 1 123 ? 23.531 26.719 11.445 1 36.06 123 ASP A N 1
ATOM 872 C CA . ASP A 1 123 ? 24.359 26.438 12.609 1 36.06 123 ASP A CA 1
ATOM 873 C C . ASP A 1 123 ? 23.719 27 13.883 1 36.06 123 ASP A C 1
ATOM 875 O O . ASP A 1 123 ? 24.234 26.797 14.984 1 36.06 123 ASP A O 1
ATOM 879 N N . ALA A 1 124 ? 23.172 28.047 14.219 1 37.59 124 ALA A N 1
ATOM 880 C CA . ALA A 1 124 ? 22.688 28.516 15.516 1 37.59 124 ALA A CA 1
ATOM 881 C C . ALA A 1 124 ? 22.25 27.328 16.375 1 37.59 124 ALA A C 1
ATOM 883 O O . ALA A 1 124 ? 21.688 27.516 17.469 1 37.59 124 ALA A O 1
ATOM 884 N N . LEU A 1 125 ? 22.375 26.188 16.203 1 32.81 125 LEU A N 1
ATOM 885 C CA . LEU A 1 125 ? 22.484 25.109 17.188 1 32.81 125 LEU A CA 1
ATOM 886 C C . LEU A 1 125 ? 23.719 25.328 18.062 1 32.81 125 LEU A C 1
ATOM 888 O O . LEU A 1 125 ? 23.781 24.812 19.188 1 32.81 125 LEU A O 1
ATOM 892 N N . GLU A 1 126 ? 24.969 25.875 17.719 1 31.66 126 GLU A N 1
ATOM 893 C CA . GLU A 1 126 ? 26.062 25.547 18.625 1 31.66 126 GLU A CA 1
ATOM 894 C C . GLU A 1 126 ? 26.094 26.484 19.828 1 31.66 126 GLU A C 1
ATOM 896 O O . GLU A 1 126 ? 26.344 26.047 20.953 1 31.66 126 GLU A O 1
ATOM 901 N N . ASP A 1 127 ? 26.672 27.922 19.953 1 32.06 127 ASP A N 1
ATOM 902 C CA . ASP A 1 127 ? 27.219 28.5 21.172 1 32.06 127 ASP A CA 1
ATOM 903 C C . ASP A 1 127 ? 26.156 29.266 21.938 1 32.06 127 ASP A C 1
ATOM 905 O O . ASP A 1 127 ? 26.469 30.047 22.844 1 32.06 127 ASP A O 1
ATOM 909 N N . GLY A 1 128 ? 25.047 29.062 22.688 1 33.19 128 GLY A N 1
ATOM 910 C CA . GLY A 1 128 ? 24.062 29.203 23.734 1 33.19 128 GLY A CA 1
ATOM 911 C C . GLY A 1 128 ? 23.25 30.484 23.641 1 33.19 128 GLY A C 1
ATOM 912 O O . GLY A 1 128 ? 22.375 30.734 24.484 1 33.19 128 GLY A O 1
ATOM 913 N N . GLY A 1 129 ? 23.828 31.828 23.453 1 35.06 129 GLY A N 1
ATOM 914 C CA . GLY A 1 129 ? 23.141 33.062 23.828 1 35.06 129 GLY A CA 1
ATOM 915 C C . GLY A 1 129 ? 21.859 33.281 23.047 1 35.06 129 GLY A C 1
ATOM 916 O O . GLY A 1 129 ? 21.75 32.875 21.891 1 35.06 129 GLY A O 1
ATOM 917 N N . GLY A 1 130 ? 20.531 33.406 23.688 1 36.22 130 GLY A N 1
ATOM 918 C CA . GLY A 1 130 ? 19.141 33.469 23.25 1 36.22 130 GLY A CA 1
ATOM 919 C C . GLY A 1 130 ? 18.812 34.688 22.406 1 36.22 130 GLY A C 1
ATOM 920 O O . GLY A 1 130 ? 19.391 35.75 22.609 1 36.22 130 GLY A O 1
ATOM 921 N N . PRO A 1 131 ? 18.469 34.875 21.219 1 41.88 131 PRO A N 1
ATOM 922 C CA . PRO A 1 131 ? 18.094 35.844 20.172 1 41.88 131 PRO A CA 1
ATOM 923 C C . PRO A 1 131 ? 17.078 36.875 20.656 1 41.88 131 PRO A C 1
ATOM 925 O O . PRO A 1 131 ? 16.594 37.688 19.844 1 41.88 131 PRO A O 1
ATOM 928 N N . GLY A 1 132 ? 16.281 37.062 21.812 1 44.06 132 GLY A N 1
ATOM 929 C CA . GLY A 1 132 ? 14.969 37.656 22.078 1 44.06 132 GLY A CA 1
ATOM 930 C C . GLY A 1 132 ? 14.977 39.156 22.141 1 44.06 132 GLY A C 1
ATOM 931 O O . GLY A 1 132 ? 14.148 39.812 21.516 1 44.06 132 GLY A O 1
ATOM 932 N N . SER A 1 133 ? 15.609 39.969 23.016 1 47.62 133 SER A N 1
ATOM 933 C CA . SER A 1 133 ? 15.43 41.344 23.469 1 47.62 133 SER A CA 1
ATOM 934 C C . SER A 1 133 ? 15.734 42.344 22.359 1 47.62 133 SER A C 1
ATOM 936 O O . SER A 1 133 ? 14.992 43.312 22.172 1 47.62 133 SER A O 1
ATOM 938 N N . GLY A 1 134 ? 16.797 42.312 21.672 1 52.75 134 GLY A N 1
ATOM 939 C CA . GLY A 1 134 ? 17.266 43.281 20.672 1 52.75 134 GLY A CA 1
ATOM 940 C C . GLY A 1 134 ? 16.281 43.469 19.531 1 52.75 134 GLY A C 1
ATOM 941 O O . GLY A 1 134 ? 16.172 44.594 19 1 52.75 134 GLY A O 1
ATOM 942 N N . ASP A 1 135 ? 15.398 42.562 19.312 1 65.75 135 ASP A N 1
ATOM 943 C CA . ASP A 1 135 ? 14.453 42.562 18.188 1 65.75 135 ASP A CA 1
ATOM 944 C C . ASP A 1 135 ? 13.281 43.5 18.453 1 65.75 135 ASP A C 1
ATOM 946 O O . ASP A 1 135 ? 12.844 44.219 17.562 1 65.75 135 ASP A O 1
ATOM 950 N N . LEU A 1 136 ? 12.898 43.875 19.625 1 78.75 136 LEU A N 1
ATOM 951 C CA . LEU A 1 136 ? 11.727 44.688 19.922 1 78.75 136 LEU A CA 1
ATOM 952 C C . LEU A 1 136 ? 12.055 46.188 19.812 1 78.75 136 LEU A C 1
ATOM 954 O O . LEU A 1 136 ? 11.203 46.969 19.406 1 78.75 136 LEU A O 1
ATOM 958 N N . PHE A 1 137 ? 13.289 46.531 20.062 1 75.56 137 PHE A N 1
ATOM 959 C CA . PHE A 1 137 ? 13.695 47.938 19.922 1 75.56 137 PHE A CA 1
ATOM 960 C C . PHE A 1 137 ? 13.727 48.344 18.469 1 75.56 137 PHE A C 1
ATOM 962 O O . PHE A 1 137 ? 13.289 49.469 18.125 1 75.56 137 PHE A O 1
ATOM 969 N N . ARG A 1 138 ? 14.188 47.438 17.766 1 72.88 138 ARG A N 1
ATOM 970 C CA . ARG A 1 138 ? 14.195 47.688 16.328 1 72.88 138 ARG A CA 1
ATOM 971 C C . ARG A 1 138 ? 12.773 47.812 15.789 1 72.88 138 ARG A C 1
ATOM 973 O O . ARG A 1 138 ? 12.492 48.656 14.938 1 72.88 138 ARG A O 1
ATOM 980 N N . LEU A 1 139 ? 11.977 47.062 16.234 1 81.88 139 LEU A N 1
ATOM 981 C CA . LEU A 1 139 ? 10.57 47.125 15.844 1 81.88 139 LEU A CA 1
ATOM 982 C C . LEU A 1 139 ? 9.922 48.406 16.312 1 81.88 139 LEU A C 1
ATOM 984 O O . LEU A 1 139 ? 9.156 49.031 15.562 1 81.88 139 LEU A O 1
ATOM 988 N N . ALA A 1 140 ? 10.242 48.812 17.453 1 86.12 140 ALA A N 1
ATOM 989 C CA . ALA A 1 140 ? 9.734 50.094 17.953 1 86.12 140 ALA A CA 1
ATOM 990 C C . ALA A 1 140 ? 10.172 51.25 17.047 1 86.12 140 ALA A C 1
ATOM 992 O O . ALA A 1 140 ? 9.391 52.156 16.781 1 86.12 140 ALA A O 1
ATOM 993 N N . ASP A 1 141 ? 11.352 51.188 16.609 1 78.94 141 ASP A N 1
ATOM 994 C CA . ASP A 1 141 ? 11.867 52.219 15.711 1 78.94 141 ASP A CA 1
ATOM 995 C C . ASP A 1 141 ? 11.094 52.219 14.391 1 78.94 141 ASP A C 1
ATOM 997 O O . ASP A 1 141 ? 10.75 53.281 13.867 1 78.94 141 ASP A O 1
ATOM 1001 N N . ALA A 1 142 ? 10.875 51.062 13.883 1 78.56 142 ALA A N 1
ATOM 1002 C CA . ALA A 1 142 ? 10.125 50.938 12.641 1 78.56 142 ALA A CA 1
ATOM 1003 C C . ALA A 1 142 ? 8.711 51.469 12.797 1 78.56 142 ALA A C 1
ATOM 1005 O O . ALA A 1 142 ? 8.219 52.219 11.938 1 78.56 142 ALA A O 1
ATOM 1006 N N . VAL A 1 143 ? 8.047 51.125 13.82 1 85.81 143 VAL A N 1
ATOM 1007 C CA . VAL A 1 143 ? 6.684 51.562 14.078 1 85.81 143 VAL A CA 1
ATOM 1008 C C . VAL A 1 143 ? 6.652 53.094 14.25 1 85.81 143 VAL A C 1
ATOM 1010 O O . VAL A 1 143 ? 5.75 53.75 13.742 1 85.81 143 VAL A O 1
ATOM 1013 N N . ALA A 1 144 ? 7.613 53.594 14.883 1 85.81 144 ALA A N 1
ATOM 1014 C CA . ALA A 1 144 ? 7.715 55.031 15.078 1 85.81 144 ALA A CA 1
ATOM 1015 C C . ALA A 1 144 ? 7.797 55.781 13.742 1 85.81 144 ALA A C 1
ATOM 1017 O O . ALA A 1 144 ? 7.215 56.844 13.578 1 85.81 144 ALA A O 1
ATOM 1018 N N . SER A 1 145 ? 8.492 55.156 12.875 1 79.69 145 SER A N 1
ATOM 1019 C CA . SER A 1 145 ? 8.625 55.75 11.547 1 79.69 145 SER A CA 1
ATOM 1020 C C . SER A 1 145 ? 7.289 55.75 10.805 1 79.69 145 SER A C 1
ATOM 1022 O O . SER A 1 145 ? 6.957 56.719 10.109 1 79.69 145 SER A O 1
ATOM 1024 N N . VAL A 1 146 ? 6.555 54.75 10.977 1 76.81 146 VAL A N 1
ATOM 1025 C CA . VAL A 1 146 ? 5.281 54.594 10.281 1 76.81 146 VAL A CA 1
ATOM 1026 C C . VAL A 1 146 ? 4.262 55.594 10.836 1 76.81 146 VAL A C 1
ATOM 1028 O O . VAL A 1 146 ? 3.564 56.25 10.07 1 76.81 146 VAL A O 1
ATOM 1031 N N . VAL A 1 147 ? 4.215 55.688 12.102 1 82.69 147 VAL A N 1
ATOM 1032 C CA . VAL A 1 147 ? 3.227 56.594 12.719 1 82.69 147 VAL A CA 1
ATOM 1033 C C . VAL A 1 147 ? 3.795 58 12.852 1 82.69 147 VAL A C 1
ATOM 1035 O O . VAL A 1 147 ? 3.059 58.938 13.125 1 82.69 147 VAL A O 1
ATOM 1038 N N . ASP A 1 148 ? 5.059 58.188 12.57 1 85.44 148 ASP A N 1
ATOM 1039 C CA . ASP A 1 148 ? 5.773 59.469 12.68 1 85.44 148 ASP A CA 1
ATOM 1040 C C . ASP A 1 148 ? 5.648 60.031 14.086 1 85.44 148 ASP A C 1
ATOM 1042 O O . ASP A 1 148 ? 5.273 61.188 14.25 1 85.44 148 ASP A O 1
ATOM 1046 N N . ALA A 1 149 ? 5.957 59.219 15.062 1 90.94 149 ALA A N 1
ATOM 1047 C CA . ALA A 1 149 ? 5.879 59.594 16.469 1 90.94 149 ALA A CA 1
ATOM 1048 C C . ALA A 1 149 ? 6.68 58.625 17.344 1 90.94 149 ALA A C 1
ATOM 1050 O O . ALA A 1 149 ? 6.852 57.469 16.984 1 90.94 149 ALA A O 1
ATOM 1051 N N . PRO A 1 150 ? 7.258 59.125 18.484 1 92.56 150 PRO A N 1
ATOM 1052 C CA . PRO A 1 150 ? 7.918 58.219 19.406 1 92.56 150 PRO A CA 1
ATOM 1053 C C . PRO A 1 150 ? 6.973 57.125 19.938 1 92.56 150 PRO A C 1
ATOM 1055 O O . PRO A 1 150 ? 5.809 57.406 20.234 1 92.56 150 PRO A O 1
ATOM 1058 N N . VAL A 1 151 ? 7.543 55.875 20.016 1 92.94 151 VAL A N 1
ATOM 1059 C CA . VAL A 1 151 ? 6.691 54.75 20.344 1 92.94 151 VAL A CA 1
ATOM 1060 C C . VAL A 1 151 ? 7.316 53.969 21.5 1 92.94 151 VAL A C 1
ATOM 1062 O O . VAL A 1 151 ? 8.539 53.812 21.578 1 92.94 151 VAL A O 1
ATOM 1065 N N . THR A 1 152 ? 6.504 53.469 22.391 1 93.31 152 THR A N 1
ATOM 1066 C CA . THR A 1 152 ? 6.887 52.438 23.375 1 93.31 152 THR A CA 1
ATOM 1067 C C . THR A 1 152 ? 6.027 51.188 23.219 1 93.31 152 THR A C 1
ATOM 1069 O O . THR A 1 152 ? 4.867 51.281 22.812 1 93.31 152 THR A O 1
ATOM 1072 N N . ILE A 1 153 ? 6.652 50.094 23.438 1 91.19 153 ILE A N 1
ATOM 1073 C CA . ILE A 1 153 ? 5.969 48.812 23.5 1 91.19 153 ILE A CA 1
ATOM 1074 C C . ILE A 1 153 ? 5.953 48.312 24.938 1 91.19 153 ILE A C 1
ATOM 1076 O O . ILE A 1 153 ? 7.004 48.188 25.578 1 91.19 153 ILE A O 1
ATOM 1080 N N . GLU A 1 154 ? 4.781 48.031 25.406 1 88.75 154 GLU A N 1
ATOM 1081 C CA . GLU A 1 154 ? 4.613 47.656 26.812 1 88.75 154 GLU A CA 1
ATOM 1082 C C . GLU A 1 154 ? 3.883 46.344 26.953 1 88.75 154 GLU A C 1
ATOM 1084 O O . GLU A 1 154 ? 3.1 45.969 26.078 1 88.75 154 GLU A O 1
ATOM 1089 N N . ASP A 1 155 ? 4.18 45.594 28 1 86.25 155 ASP A N 1
ATOM 1090 C CA . ASP A 1 155 ? 3.461 44.375 28.266 1 86.25 155 ASP A CA 1
ATOM 1091 C C . ASP A 1 155 ? 2.137 44.625 28.969 1 86.25 155 ASP A C 1
ATOM 1093 O O . ASP A 1 155 ? 1.707 45.781 29.078 1 86.25 155 ASP A O 1
ATOM 1097 N N . THR A 1 156 ? 1.467 43.594 29.422 1 82.31 156 THR A N 1
ATOM 1098 C CA . THR A 1 156 ? 0.14 43.719 30.016 1 82.31 156 THR A CA 1
ATOM 1099 C C . THR A 1 156 ? 0.223 44.375 31.391 1 82.31 156 THR A C 1
ATOM 1101 O O . THR A 1 156 ? -0.783 44.844 31.922 1 82.31 156 THR A O 1
ATOM 1104 N N . ASN A 1 157 ? 1.384 44.375 31.953 1 80.94 157 ASN A N 1
ATOM 1105 C CA . ASN A 1 157 ? 1.591 45.031 33.25 1 80.94 157 ASN A CA 1
ATOM 1106 C C . ASN A 1 157 ? 2.184 46.406 33.094 1 80.94 157 ASN A C 1
ATOM 1108 O O . ASN A 1 157 ? 2.717 46.969 34.062 1 80.94 157 ASN A O 1
ATOM 1112 N N . SER A 1 158 ? 2.219 46.906 31.875 1 83.69 158 SER A N 1
ATOM 1113 C CA . SER A 1 158 ? 2.662 48.25 31.547 1 83.69 158 SER A CA 1
ATOM 1114 C C . SER A 1 158 ? 4.168 48.406 31.75 1 83.69 158 SER A C 1
ATOM 1116 O O . SER A 1 158 ? 4.645 49.5 32.062 1 83.69 158 SER A O 1
ATOM 1118 N N . ARG A 1 159 ? 4.789 47.344 31.719 1 85.5 159 ARG A N 1
ATOM 1119 C CA . ARG A 1 159 ? 6.25 47.375 31.688 1 85.5 159 ARG A CA 1
ATOM 1120 C C . ARG A 1 159 ? 6.75 47.656 30.266 1 85.5 159 ARG A C 1
ATOM 1122 O O . ARG A 1 159 ? 6.266 47.062 29.312 1 85.5 159 ARG A O 1
ATOM 1129 N N . VAL A 1 160 ? 7.691 48.531 30.219 1 86.56 160 VAL A N 1
ATOM 1130 C CA . VAL A 1 160 ? 8.242 48.906 28.906 1 86.56 160 VAL A CA 1
ATOM 1131 C C . VAL A 1 160 ? 9.172 47.781 28.422 1 86.56 160 VAL A C 1
ATOM 1133 O O . VAL A 1 160 ? 10.133 47.438 29.109 1 86.56 160 VAL A O 1
ATOM 1136 N N . LEU A 1 161 ? 8.891 47.281 27.375 1 85.38 161 LEU A N 1
ATOM 1137 C CA . LEU A 1 161 ? 9.695 46.219 26.781 1 85.38 161 LEU A CA 1
ATOM 1138 C C . LEU A 1 161 ? 10.68 46.781 25.75 1 85.38 161 LEU A C 1
ATOM 1140 O O . LEU A 1 161 ? 11.766 46.219 25.562 1 85.38 161 LEU A O 1
ATOM 1144 N N . ALA A 1 162 ? 10.25 47.781 25.062 1 85.19 162 ALA A N 1
ATOM 1145 C CA . ALA A 1 162 ? 11.07 48.469 24.062 1 85.19 162 ALA A CA 1
ATOM 1146 C C . ALA A 1 162 ? 10.539 49.844 23.781 1 85.19 162 ALA A C 1
ATOM 1148 O O . ALA A 1 162 ? 9.398 50.188 24.109 1 85.19 162 ALA A O 1
ATOM 1149 N N . TYR A 1 163 ? 11.273 50.719 23.281 1 88.25 163 TYR A N 1
ATOM 1150 C CA . TYR A 1 163 ? 10.891 52.062 22.875 1 88.25 163 TYR A CA 1
ATOM 1151 C C . TYR A 1 163 ? 11.727 52.531 21.688 1 88.25 163 TYR A C 1
ATOM 1153 O O . TYR A 1 163 ? 12.844 52.062 21.484 1 88.25 163 TYR A O 1
ATOM 1161 N N . SER A 1 164 ? 11.156 53.375 20.984 1 85.5 164 SER A N 1
ATOM 1162 C CA . SER A 1 164 ? 11.844 53.906 19.812 1 85.5 164 SER A CA 1
ATOM 1163 C C . SER A 1 164 ? 12.984 54.844 20.219 1 85.5 164 SER A C 1
ATOM 1165 O O . SER A 1 164 ? 12.906 55.531 21.234 1 85.5 164 SER A O 1
ATOM 1167 N N . ALA A 1 165 ? 14 54.875 19.375 1 79.06 165 ALA A N 1
ATOM 1168 C CA . ALA A 1 165 ? 15.133 55.75 19.609 1 79.06 165 ALA A CA 1
ATOM 1169 C C . ALA A 1 165 ? 14.727 57.219 19.469 1 79.06 165 ALA A C 1
ATOM 1171 O O . ALA A 1 165 ? 15.18 58.094 20.234 1 79.06 165 ALA A O 1
ATOM 1172 N N . ARG A 1 166 ? 13.875 57.438 18.516 1 81.12 166 ARG A N 1
ATOM 1173 C CA . ARG A 1 166 ? 13.359 58.812 18.312 1 81.12 166 ARG A CA 1
ATOM 1174 C C . ARG A 1 166 ? 12.438 59.219 19.453 1 81.12 166 ARG A C 1
ATOM 1176 O O . ARG A 1 166 ? 11.414 58.562 19.703 1 81.12 166 ARG A O 1
ATOM 1183 N N . GLN A 1 167 ? 12.914 60.25 20.219 1 83 167 GLN A N 1
ATOM 1184 C CA . GLN A 1 167 ? 12.094 60.781 21.297 1 83 167 GLN A CA 1
ATOM 1185 C C . GLN A 1 167 ? 12.023 62.312 21.219 1 83 167 GLN A C 1
ATOM 1187 O O . GLN A 1 167 ? 12.211 63 22.219 1 83 167 GLN A O 1
ATOM 1192 N N . ASP A 1 168 ? 11.781 62.75 19.984 1 82.38 168 ASP A N 1
ATOM 1193 C CA . ASP A 1 168 ? 11.75 64.188 19.719 1 82.38 168 ASP A CA 1
ATOM 1194 C C . ASP A 1 168 ? 10.531 64.875 20.375 1 82.38 168 ASP A C 1
ATOM 1196 O O . ASP A 1 168 ? 10.602 66 20.812 1 82.38 168 ASP A O 1
ATOM 1200 N N . LEU A 1 169 ? 9.438 64.25 20.328 1 85.81 169 LEU A N 1
ATOM 1201 C CA . LEU A 1 169 ? 8.25 64.625 21.062 1 85.81 169 LEU A CA 1
ATOM 1202 C C . LEU A 1 169 ? 8.094 63.844 22.359 1 85.81 169 LEU A C 1
ATOM 1204 O O . LEU A 1 169 ? 7.902 62.625 22.312 1 85.81 169 LEU A O 1
ATOM 1208 N N . THR A 1 170 ? 8.266 64.562 23.5 1 85.31 170 THR A N 1
ATOM 1209 C CA . THR A 1 170 ? 8.258 63.844 24.766 1 85.31 170 THR A CA 1
ATOM 1210 C C . THR A 1 170 ? 7.68 64.688 25.875 1 85.31 170 THR A C 1
ATOM 1212 O O . THR A 1 170 ? 7.539 65.938 25.703 1 85.31 170 THR A O 1
ATOM 1215 N N . ASP A 1 171 ? 7.215 64.125 26.875 1 86.56 171 ASP A N 1
ATOM 1216 C CA . ASP A 1 171 ? 6.754 64.75 28.109 1 86.56 171 ASP A CA 1
ATOM 1217 C C . ASP A 1 171 ? 7.328 64.062 29.328 1 86.56 171 ASP A C 1
ATOM 1219 O O . ASP A 1 171 ? 8.062 63.062 29.203 1 86.56 171 ASP A O 1
ATOM 1223 N N . SER A 1 172 ? 7.09 64.688 30.438 1 83.69 172 SER A N 1
ATOM 1224 C CA . SER A 1 172 ? 7.672 64.125 31.672 1 83.69 172 SER A CA 1
ATOM 1225 C C . SER A 1 172 ? 7.191 62.688 31.938 1 83.69 172 SER A C 1
ATOM 1227 O O . SER A 1 172 ? 7.953 61.875 32.406 1 83.69 172 SER A O 1
ATOM 1229 N N . ALA A 1 173 ? 5.996 62.469 31.578 1 85.94 173 ALA A N 1
ATOM 1230 C CA . ALA A 1 173 ? 5.449 61.125 31.766 1 85.94 173 ALA A CA 1
ATOM 1231 C C . ALA A 1 173 ? 6.184 60.094 30.906 1 85.94 173 ALA A C 1
ATOM 1233 O O . ALA A 1 173 ? 6.512 59.031 31.391 1 85.94 173 ALA A O 1
ATOM 1234 N N . ARG A 1 174 ? 6.445 60.406 29.641 1 88.44 174 ARG A N 1
ATOM 1235 C CA . ARG A 1 174 ? 7.168 59.531 28.734 1 88.44 174 ARG A CA 1
ATOM 1236 C C . ARG A 1 174 ? 8.594 59.281 29.219 1 88.44 174 ARG A C 1
ATOM 1238 O O . ARG A 1 174 ? 9.07 58.156 29.219 1 88.44 174 ARG A O 1
ATOM 1245 N N . VAL A 1 175 ? 9.18 60.25 29.641 1 81.94 175 VAL A N 1
ATOM 1246 C CA . VAL A 1 175 ? 10.547 60.125 30.141 1 81.94 175 VAL A CA 1
ATOM 1247 C C . VAL A 1 175 ? 10.578 59.219 31.359 1 81.94 175 VAL A C 1
ATOM 1249 O O . VAL A 1 175 ? 11.398 58.312 31.438 1 81.94 175 VAL A O 1
ATOM 1252 N N . SER A 1 176 ? 9.719 59.5 32.25 1 80.56 176 SER A N 1
ATOM 1253 C CA . SER A 1 176 ? 9.648 58.688 33.469 1 80.56 176 SER A CA 1
ATOM 1254 C C . SER A 1 176 ? 9.359 57.219 33.125 1 80.56 176 SER A C 1
ATOM 1256 O O . SER A 1 176 ? 9.914 56.312 33.75 1 80.56 176 SER A O 1
ATOM 1258 N N . THR A 1 177 ? 8.492 57 32.188 1 85.06 177 THR A N 1
ATOM 1259 C CA . THR A 1 177 ? 8.117 55.656 31.75 1 85.06 177 THR A CA 1
ATOM 1260 C C . THR A 1 177 ? 9.336 54.906 31.203 1 85.06 177 THR A C 1
ATOM 1262 O O . THR A 1 177 ? 9.562 53.75 31.547 1 85.06 177 THR A O 1
ATOM 1265 N N . ILE A 1 178 ? 10.086 55.5 30.312 1 80.38 178 ILE A N 1
ATOM 1266 C CA . ILE A 1 178 ? 11.234 54.875 29.688 1 80.38 178 ILE A CA 1
ATOM 1267 C C . ILE A 1 178 ? 12.328 54.625 30.734 1 80.38 178 ILE A C 1
ATOM 1269 O O . ILE A 1 178 ? 12.875 53.531 30.812 1 80.38 178 ILE A O 1
ATOM 1273 N N . MET A 1 179 ? 12.547 55.594 31.625 1 76.5 179 MET A N 1
ATOM 1274 C CA . MET A 1 179 ? 13.594 55.469 32.625 1 76.5 179 MET A CA 1
ATOM 1275 C C . MET A 1 179 ? 13.227 54.438 33.688 1 76.5 179 MET A C 1
ATOM 1277 O O . MET A 1 179 ? 14.086 53.688 34.156 1 76.5 179 MET A O 1
ATOM 1281 N N . GLY A 1 180 ? 12.062 54.438 34.094 1 74.31 180 GLY A N 1
ATOM 1282 C CA . GLY A 1 180 ? 11.602 53.5 35.094 1 74.31 180 GLY A CA 1
ATOM 1283 C C . GLY A 1 180 ? 11.234 52.156 34.531 1 74.31 180 GLY A C 1
ATOM 1284 O O . GLY A 1 180 ? 10.93 51.219 35.281 1 74.31 180 GLY A O 1
ATOM 1285 N N . ARG A 1 181 ? 11.234 52.094 33.25 1 81.31 181 ARG A N 1
ATOM 1286 C CA . ARG A 1 181 ? 10.875 50.875 32.469 1 81.31 181 ARG A CA 1
ATOM 1287 C C . ARG A 1 181 ? 9.469 50.438 32.844 1 81.31 181 ARG A C 1
ATOM 1289 O O . ARG A 1 181 ? 9.172 49.219 32.781 1 81.31 181 ARG A O 1
ATOM 1296 N N . ARG A 1 182 ? 8.68 51.406 33.281 1 82.19 182 ARG A N 1
ATOM 1297 C CA . ARG A 1 182 ? 7.273 51.188 33.625 1 82.19 182 ARG A CA 1
ATOM 1298 C C . ARG A 1 182 ? 6.508 52.5 33.656 1 82.19 182 ARG A C 1
ATOM 1300 O O . ARG A 1 182 ? 7.062 53.531 34.062 1 82.19 182 ARG A O 1
ATOM 1307 N N . ILE A 1 183 ? 5.266 52.344 33.312 1 81.81 183 ILE A N 1
ATOM 1308 C CA . ILE A 1 183 ? 4.445 53.562 33.469 1 81.81 183 ILE A CA 1
ATOM 1309 C C . ILE A 1 183 ? 4.289 53.875 34.938 1 81.81 183 ILE A C 1
ATOM 1311 O O . ILE A 1 183 ? 3.879 53.031 35.75 1 81.81 183 ILE A O 1
ATOM 1315 N N . PRO A 1 184 ? 4.598 55.062 35.281 1 76.12 184 PRO A N 1
ATOM 1316 C CA . PRO A 1 184 ? 4.406 55.438 36.688 1 76.12 184 PRO A CA 1
ATOM 1317 C C . PRO A 1 184 ? 2.955 55.281 37.125 1 76.12 184 PRO A C 1
ATOM 1319 O O . PRO A 1 184 ? 2.031 55.469 36.344 1 76.12 184 PRO A O 1
ATOM 1322 N N . ASP A 1 185 ? 2.777 55 38.344 1 78.06 185 ASP A N 1
ATOM 1323 C CA . ASP A 1 185 ? 1.469 54.688 38.938 1 78.06 185 ASP A CA 1
ATOM 1324 C C . ASP A 1 185 ? 0.495 55.844 38.719 1 78.06 185 ASP A C 1
ATOM 1326 O O . ASP A 1 185 ? -0.684 55.625 38.438 1 78.06 185 ASP A O 1
ATOM 1330 N N . ASP A 1 186 ? 0.978 56.938 38.875 1 76.69 186 ASP A N 1
ATOM 1331 C CA . ASP A 1 186 ? 0.117 58.125 38.75 1 76.69 186 ASP A CA 1
ATOM 1332 C C . ASP A 1 186 ? -0.348 58.312 37.312 1 76.69 186 ASP A C 1
ATOM 1334 O O . ASP A 1 186 ? -1.512 58.625 37.062 1 76.69 186 ASP A O 1
ATOM 1338 N N . VAL A 1 187 ? 0.583 58.031 36.438 1 75 187 VAL A N 1
ATOM 1339 C CA . VAL A 1 187 ? 0.262 58.125 35 1 75 187 VAL A CA 1
ATOM 1340 C C . VAL A 1 187 ? -0.7 57.031 34.625 1 75 187 VAL A C 1
ATOM 1342 O O . VAL A 1 187 ? -1.676 57.25 33.906 1 75 187 VAL A O 1
ATOM 1345 N N . LEU A 1 188 ? -0.424 55.875 35.125 1 78.12 188 LEU A N 1
ATOM 1346 C CA . LEU A 1 188 ? -1.271 54.719 34.875 1 78.12 188 LEU A CA 1
ATOM 1347 C C . LEU A 1 188 ? -2.693 54.969 35.375 1 78.12 188 LEU A C 1
ATOM 1349 O O . LEU A 1 188 ? -3.66 54.625 34.688 1 78.12 188 LEU A O 1
ATOM 1353 N N . ALA A 1 189 ? -2.775 55.5 36.5 1 74.5 189 ALA A N 1
ATOM 1354 C CA . ALA A 1 189 ? -4.074 55.812 37.094 1 74.5 189 ALA A CA 1
ATOM 1355 C C . ALA A 1 189 ? -4.844 56.812 36.25 1 74.5 189 ALA A C 1
ATOM 1357 O O . ALA A 1 189 ? -6.062 56.688 36.094 1 74.5 189 ALA A O 1
ATOM 1358 N N . ARG A 1 190 ? -4.141 57.719 35.719 1 74.81 190 ARG A N 1
ATOM 1359 C CA . ARG A 1 190 ? -4.77 58.75 34.875 1 74.81 190 ARG A CA 1
ATOM 1360 C C . ARG A 1 190 ? -5.324 58.125 33.594 1 74.81 190 ARG A C 1
ATOM 1362 O O . ARG A 1 190 ? -6.453 58.406 33.188 1 74.81 190 ARG A O 1
ATOM 1369 N N . PHE A 1 191 ? -4.543 57.281 33.062 1 76.75 191 PHE A N 1
ATOM 1370 C CA . PHE A 1 191 ? -5 56.656 31.844 1 76.75 191 PHE A CA 1
ATOM 1371 C C . PHE A 1 191 ? -6.121 55.656 32.156 1 76.75 191 PHE A C 1
ATOM 1373 O O . PHE A 1 191 ? -7.055 55.5 31.359 1 76.75 191 PHE A O 1
ATOM 1380 N N . ARG A 1 192 ? -6.043 55 33.188 1 74.75 192 ARG A N 1
ATOM 1381 C CA . ARG A 1 192 ? -7.09 54.094 33.625 1 74.75 192 ARG A CA 1
ATOM 1382 C C . ARG A 1 192 ? -8.406 54.812 33.844 1 74.75 192 ARG A C 1
ATOM 1384 O O . ARG A 1 192 ? -9.469 54.344 33.438 1 74.75 192 ARG A O 1
ATOM 1391 N N . SER A 1 193 ? -8.273 55.969 34.531 1 73.38 193 SER A N 1
ATOM 1392 C CA . SER A 1 193 ? -9.461 56.75 34.844 1 73.38 193 SER A CA 1
ATOM 1393 C C . SER A 1 193 ? -10.125 57.219 33.562 1 73.38 193 SER A C 1
ATOM 1395 O O . SER A 1 193 ? -11.344 57.469 33.531 1 73.38 193 SER A O 1
ATOM 1397 N N . ARG A 1 194 ? -9.312 57.281 32.562 1 73 194 ARG A N 1
ATOM 1398 C CA . ARG A 1 194 ? -9.852 57.75 31.281 1 73 194 ARG A CA 1
ATOM 1399 C C . ARG A 1 194 ? -10.367 56.562 30.453 1 73 194 ARG A C 1
ATOM 1401 O O . ARG A 1 194 ? -10.766 56.75 29.297 1 73 194 ARG A O 1
ATOM 1408 N N . GLY A 1 195 ? -10.297 55.469 31.016 1 71.94 195 GLY A N 1
ATOM 1409 C CA . GLY A 1 195 ? -10.914 54.281 30.406 1 71.94 195 GLY A CA 1
ATOM 1410 C C . GLY A 1 195 ? -10.047 53.625 29.359 1 71.94 195 GLY A C 1
ATOM 1411 O O . GLY A 1 195 ? -10.531 52.844 28.547 1 71.94 195 GLY A O 1
ATOM 1412 N N . VAL A 1 196 ? -8.805 53.969 29.234 1 73.19 196 VAL A N 1
ATOM 1413 C CA . VAL A 1 196 ? -7.922 53.469 28.188 1 73.19 196 VAL A CA 1
ATOM 1414 C C . VAL A 1 196 ? -7.844 51.938 28.25 1 73.19 196 VAL A C 1
ATOM 1416 O O . VAL A 1 196 ? -8.008 51.281 27.234 1 73.19 196 VAL A O 1
ATOM 1419 N N . PHE A 1 197 ? -7.723 51.406 29.422 1 70.19 197 PHE A N 1
ATOM 1420 C CA . PHE A 1 197 ? -7.504 49.969 29.562 1 70.19 197 PHE A CA 1
ATOM 1421 C C . PHE A 1 197 ? -8.805 49.219 29.359 1 70.19 197 PHE A C 1
ATOM 1423 O O . PHE A 1 197 ? -8.797 48.094 28.875 1 70.19 197 PHE A O 1
ATOM 1430 N N . ARG A 1 198 ? -9.883 49.844 29.703 1 69 198 ARG A N 1
ATOM 1431 C CA . ARG A 1 198 ? -11.18 49.25 29.359 1 69 198 ARG A CA 1
ATOM 1432 C C . ARG A 1 198 ? -11.375 49.188 27.859 1 69 198 ARG A C 1
ATOM 1434 O O . ARG A 1 198 ? -11.875 48.188 27.344 1 69 198 ARG A O 1
ATOM 1441 N N . GLU A 1 199 ? -10.906 50.219 27.234 1 71.81 199 GLU A N 1
ATOM 1442 C CA . GLU A 1 199 ? -11.039 50.281 25.781 1 71.81 199 GLU A CA 1
ATOM 1443 C C . GLU A 1 199 ? -10.125 49.25 25.109 1 71.81 199 GLU A C 1
ATOM 1445 O O . GLU A 1 199 ? -10.484 48.656 24.094 1 71.81 199 GLU A O 1
ATOM 1450 N N . LEU A 1 200 ? -8.984 49.062 25.688 1 67.94 200 LEU A N 1
ATOM 1451 C CA . LEU A 1 200 ? -8.039 48.062 25.203 1 67.94 200 LEU A CA 1
ATOM 1452 C C . LEU A 1 200 ? -8.648 46.656 25.234 1 67.94 200 LEU A C 1
ATOM 1454 O O . LEU A 1 200 ? -8.438 45.875 24.312 1 67.94 200 LEU A O 1
ATOM 1458 N N . SER A 1 201 ? -9.422 46.438 26.25 1 61.78 201 SER A N 1
ATOM 1459 C CA . SER A 1 201 ? -10.008 45.125 26.453 1 61.78 201 SER A CA 1
ATOM 1460 C C . SER A 1 201 ? -11.203 44.875 25.547 1 61.78 201 SER A C 1
ATOM 1462 O O . SER A 1 201 ? -11.539 43.75 25.219 1 61.78 201 SER A O 1
ATOM 1464 N N . ARG A 1 202 ? -11.875 46.031 25.078 1 57.62 202 ARG A N 1
ATOM 1465 C CA . ARG A 1 202 ? -13.109 45.938 24.297 1 57.62 202 ARG A CA 1
ATOM 1466 C C . ARG A 1 202 ? -12.812 45.75 22.812 1 57.62 202 ARG A C 1
ATOM 1468 O O . ARG A 1 202 ? -13.734 45.656 22 1 57.62 202 ARG A O 1
ATOM 1475 N N . GLY A 1 203 ? -11.562 45.625 22.438 1 60.31 203 GLY A N 1
ATOM 1476 C CA . GLY A 1 203 ? -11.258 45.219 21.062 1 60.31 203 GLY A CA 1
ATOM 1477 C C . GLY A 1 203 ? -11.094 46.375 20.125 1 60.31 203 GLY A C 1
ATOM 1478 O O . GLY A 1 203 ? -11.219 46.219 18.906 1 60.31 203 GLY A O 1
ATOM 1479 N N . ARG A 1 204 ? -11.023 47.625 20.609 1 63.53 204 ARG A N 1
ATOM 1480 C CA . ARG A 1 204 ? -10.781 48.719 19.688 1 63.53 204 ARG A CA 1
ATOM 1481 C C . ARG A 1 204 ? -9.391 48.625 19.078 1 63.53 204 ARG A C 1
ATOM 1483 O O . ARG A 1 204 ? -8.445 48.188 19.734 1 63.53 204 ARG A O 1
ATOM 1490 N N . GLN A 1 205 ? -9.367 49.125 17.734 1 73.94 205 GLN A N 1
ATOM 1491 C CA . GLN A 1 205 ? -8.117 49 17 1 73.94 205 GLN A CA 1
ATOM 1492 C C . GLN A 1 205 ? -7.102 50.062 17.453 1 73.94 205 GLN A C 1
ATOM 1494 O O . GLN A 1 205 ? -5.918 49.75 17.609 1 73.94 205 GLN A O 1
ATOM 1499 N N . THR A 1 206 ? -7.637 51.312 17.688 1 85.81 206 THR A N 1
ATOM 1500 C CA . THR A 1 206 ? -6.789 52.406 18.141 1 85.81 206 THR A CA 1
ATOM 1501 C C . THR A 1 206 ? -7.516 53.281 19.156 1 85.81 206 THR A C 1
ATOM 1503 O O . THR A 1 206 ? -8.742 53.406 19.125 1 85.81 206 THR A O 1
ATOM 1506 N N . ILE A 1 207 ? -6.891 53.75 20.172 1 86.88 207 ILE A N 1
ATOM 1507 C CA . ILE A 1 207 ? -7.434 54.625 21.219 1 86.88 207 ILE A CA 1
ATOM 1508 C C . ILE A 1 207 ? -6.645 55.938 21.25 1 86.88 207 ILE A C 1
ATOM 1510 O O . ILE A 1 207 ? -5.43 55.938 21.438 1 86.88 207 ILE A O 1
ATOM 1514 N N . PHE A 1 208 ? -7.328 57 21 1 89.81 208 PHE A N 1
ATOM 1515 C CA . PHE A 1 208 ? -6.707 58.344 21.094 1 89.81 208 PHE A CA 1
ATOM 1516 C C . PHE A 1 208 ? -7.012 58.969 22.438 1 89.81 208 PHE A C 1
ATOM 1518 O O . PHE A 1 208 ? -8.172 59.062 22.828 1 89.81 208 PHE A O 1
ATOM 1525 N N . VAL A 1 209 ? -6.023 59.344 23.172 1 88.44 209 VAL A N 1
ATOM 1526 C CA . VAL A 1 209 ? -6.168 60.062 24.453 1 88.44 209 VAL A CA 1
ATOM 1527 C C . VAL A 1 209 ? -5.66 61.469 24.312 1 88.44 209 VAL A C 1
ATOM 1529 O O . VAL A 1 209 ? -4.477 61.719 24.031 1 88.44 209 VAL A O 1
ATOM 1532 N N . PRO A 1 210 ? -6.48 62.469 24.516 1 88.94 210 PRO A N 1
ATOM 1533 C CA . PRO A 1 210 ? -6.062 63.875 24.359 1 88.94 210 PRO A CA 1
ATOM 1534 C C . PRO A 1 210 ? -5.066 64.312 25.438 1 88.94 210 PRO A C 1
ATOM 1536 O O . PRO A 1 210 ? -4.855 63.562 26.406 1 88.94 210 PRO A O 1
ATOM 1539 N N . ALA A 1 211 ? -4.441 65.5 25.188 1 89.5 211 ALA A N 1
ATOM 1540 C CA . ALA A 1 211 ? -3.494 66.062 26.125 1 89.5 211 ALA A CA 1
ATOM 1541 C C . ALA A 1 211 ? -4.141 66.312 27.5 1 89.5 211 ALA A C 1
ATOM 1543 O O . ALA A 1 211 ? -5.328 66.625 27.578 1 89.5 211 ALA A O 1
ATOM 1544 N N . GLN A 1 212 ? -3.326 66.125 28.469 1 83.44 212 GLN A N 1
ATOM 1545 C CA . GLN A 1 212 ? -3.818 66.312 29.828 1 83.44 212 GLN A CA 1
ATOM 1546 C C . GLN A 1 212 ? -3.365 67.688 30.375 1 83.44 212 GLN A C 1
ATOM 1548 O O . GLN A 1 212 ? -2.455 68.312 29.828 1 83.44 212 GLN A O 1
ATOM 1553 N N . ARG A 1 213 ? -3.949 68.125 31.5 1 83.56 213 ARG A N 1
ATOM 1554 C CA . ARG A 1 213 ? -3.688 69.375 32.094 1 83.56 213 ARG A CA 1
ATOM 1555 C C . ARG A 1 213 ? -2.293 69.438 32.719 1 83.56 213 ARG A C 1
ATOM 1557 O O . ARG A 1 213 ? -1.702 70.5 32.875 1 83.56 213 ARG A O 1
ATOM 1564 N N . ASP A 1 214 ? -1.79 68.312 32.969 1 80.88 214 ASP A N 1
ATOM 1565 C CA . ASP A 1 214 ? -0.51 68.25 33.656 1 80.88 214 ASP A CA 1
ATOM 1566 C C . ASP A 1 214 ? 0.657 68.312 32.688 1 80.88 214 ASP A C 1
ATOM 1568 O O . ASP A 1 214 ? 1.813 68.125 33.094 1 80.88 214 ASP A O 1
ATOM 1572 N N . GLY A 1 215 ? 0.386 68.5 31.438 1 84.56 215 GLY A N 1
ATOM 1573 C CA . GLY A 1 215 ? 1.45 68.625 30.453 1 84.56 215 GLY A CA 1
ATOM 1574 C C . GLY A 1 215 ? 1.668 67.312 29.672 1 84.56 215 GLY A C 1
ATOM 1575 O O . GLY A 1 215 ? 2.471 67.312 28.734 1 84.56 215 GLY A O 1
ATOM 1576 N N . THR A 1 216 ? 0.912 66.375 30.078 1 87.69 216 THR A N 1
ATOM 1577 C CA . THR A 1 216 ? 1.022 65.125 29.328 1 87.69 216 THR A CA 1
ATOM 1578 C C . THR A 1 216 ? 0.47 65.312 27.906 1 87.69 216 THR A C 1
ATOM 1580 O O . THR A 1 216 ? -0.661 65.75 27.734 1 87.69 216 THR A O 1
ATOM 1583 N N . LEU A 1 217 ? 1.306 64.938 26.953 1 90.75 217 LEU A N 1
ATOM 1584 C CA . LEU A 1 217 ? 0.938 65.062 25.547 1 90.75 217 LEU A CA 1
ATOM 1585 C C . LEU A 1 217 ? -0.053 63.969 25.125 1 90.75 217 LEU A C 1
ATOM 1587 O O . LEU A 1 217 ? -0.162 62.938 25.781 1 90.75 217 LEU A O 1
ATOM 1591 N N . PRO A 1 218 ? -0.818 64.188 24.047 1 91.5 218 PRO A N 1
ATOM 1592 C CA . PRO A 1 218 ? -1.761 63.188 23.562 1 91.5 218 PRO A CA 1
ATOM 1593 C C . PRO A 1 218 ? -1.079 61.844 23.219 1 91.5 218 PRO A C 1
ATOM 1595 O O . PRO A 1 218 ? 0.081 61.844 22.797 1 91.5 218 PRO A O 1
ATOM 1598 N N . ARG A 1 219 ? -1.836 60.812 23.438 1 92.5 219 ARG A N 1
ATOM 1599 C CA . ARG A 1 219 ? -1.338 59.469 23.125 1 92.5 219 ARG A CA 1
ATOM 1600 C C . ARG A 1 219 ? -2.232 58.781 22.109 1 92.5 219 ARG A C 1
ATOM 1602 O O . ARG A 1 219 ? -3.455 58.938 22.141 1 92.5 219 ARG A O 1
ATOM 1609 N N . LEU A 1 220 ? -1.644 58.094 21.156 1 91.69 220 LEU A N 1
ATOM 1610 C CA . LEU A 1 220 ? -2.305 57.062 20.344 1 91.69 220 LEU A CA 1
ATOM 1611 C C . LEU A 1 220 ? -1.897 55.688 20.797 1 91.69 220 LEU A C 1
ATOM 1613 O O . LEU A 1 220 ? -0.713 55.344 20.766 1 91.69 220 LEU A O 1
ATOM 1617 N N . ILE A 1 221 ? -2.902 54.906 21.203 1 91.19 221 ILE A N 1
ATOM 1618 C CA . ILE A 1 221 ? -2.645 53.625 21.812 1 91.19 221 ILE A CA 1
ATOM 1619 C C . ILE A 1 221 ? -3.252 52.5 20.953 1 91.19 221 ILE A C 1
ATOM 1621 O O . ILE A 1 221 ? -4.371 52.656 20.453 1 91.19 221 ILE A O 1
ATOM 1625 N N . VAL A 1 222 ? -2.508 51.375 20.75 1 89.69 222 VAL A N 1
ATOM 1626 C CA . VAL A 1 222 ? -2.979 50.219 20.031 1 89.69 222 VAL A CA 1
ATOM 1627 C C . VAL A 1 222 ? -2.768 48.969 20.891 1 89.69 222 VAL A C 1
ATOM 1629 O O . VAL A 1 222 ? -1.646 48.688 21.312 1 89.69 222 VAL A O 1
ATOM 1632 N N . PRO A 1 223 ? -3.836 48.312 21.188 1 88.44 223 PRO A N 1
ATOM 1633 C CA . PRO A 1 223 ? -3.658 47.031 21.875 1 88.44 223 PRO A CA 1
ATOM 1634 C C . PRO A 1 223 ? -3 45.969 20.984 1 88.44 223 PRO A C 1
ATOM 1636 O O . PRO A 1 223 ? -3.27 45.906 19.781 1 88.44 223 PRO A O 1
ATOM 1639 N N . ILE A 1 224 ? -2.105 45.188 21.5 1 86.38 224 ILE A N 1
ATOM 1640 C CA . ILE A 1 224 ? -1.463 44.094 20.812 1 86.38 224 ILE A CA 1
ATOM 1641 C C . ILE A 1 224 ? -2.129 42.781 21.219 1 86.38 224 ILE A C 1
ATOM 1643 O O . ILE A 1 224 ? -1.992 42.344 22.359 1 86.38 224 ILE A O 1
ATOM 1647 N N . ARG A 1 225 ? -2.822 42.188 20.203 1 77.69 225 ARG A N 1
ATOM 1648 C CA . ARG A 1 225 ? -3.555 40.969 20.484 1 77.69 225 ARG A CA 1
ATOM 1649 C C . ARG A 1 225 ? -3.203 39.875 19.469 1 77.69 225 ARG A C 1
ATOM 1651 O O . ARG A 1 225 ? -2.85 40.188 18.328 1 77.69 225 ARG A O 1
ATOM 1658 N N . MET A 1 226 ? -3.199 38.75 19.891 1 73.88 226 MET A N 1
ATOM 1659 C CA . MET A 1 226 ? -3.133 37.562 19.016 1 73.88 226 MET A CA 1
ATOM 1660 C C . MET A 1 226 ? -3.932 36.406 19.594 1 73.88 226 MET A C 1
ATOM 1662 O O . MET A 1 226 ? -3.838 36.125 20.781 1 73.88 226 MET A O 1
ATOM 1666 N N . GLY A 1 227 ? -4.73 35.812 18.75 1 69.38 227 GLY A N 1
ATOM 1667 C CA . GLY A 1 227 ? -5.555 34.688 19.219 1 69.38 227 GLY A CA 1
ATOM 1668 C C . GLY A 1 227 ? -6.512 35.094 20.328 1 69.38 227 GLY A C 1
ATOM 1669 O O . GLY A 1 227 ? -6.711 34.344 21.281 1 69.38 227 GLY A O 1
ATOM 1670 N N . GLY A 1 228 ? -6.93 36.312 20.391 1 69.25 228 GLY A N 1
ATOM 1671 C CA . GLY A 1 228 ? -7.883 36.812 21.375 1 69.25 228 GLY A CA 1
ATOM 1672 C C . GLY A 1 228 ? -7.227 37.25 22.672 1 69.25 228 GLY A C 1
ATOM 1673 O O . GLY A 1 228 ? -7.883 37.844 23.531 1 69.25 228 GLY A O 1
ATOM 1674 N N . GLU A 1 229 ? -6 36.969 22.734 1 71.5 229 GLU A N 1
ATOM 1675 C CA . GLU A 1 229 ? -5.285 37.312 23.969 1 71.5 229 GLU A CA 1
ATOM 1676 C C . GLU A 1 229 ? -4.59 38.688 23.844 1 71.5 229 GLU A C 1
ATOM 1678 O O . GLU A 1 229 ? -4 39 22.812 1 71.5 229 GLU A O 1
ATOM 1683 N N . LEU A 1 230 ? -4.758 39.438 24.875 1 79.62 230 LEU A N 1
ATOM 1684 C CA . LEU A 1 230 ? -4.02 40.688 24.953 1 79.62 230 LEU A CA 1
ATOM 1685 C C . LEU A 1 230 ? -2.578 40.469 25.375 1 79.62 230 LEU A C 1
ATOM 1687 O O . LEU A 1 230 ? -2.332 39.906 26.469 1 79.62 230 LEU A O 1
ATOM 1691 N N . LEU A 1 231 ? -1.655 40.812 24.594 1 81.81 231 LEU A N 1
ATOM 1692 C CA . LEU A 1 231 ? -0.241 40.562 24.859 1 81.81 231 LEU A CA 1
ATOM 1693 C C . LEU A 1 231 ? 0.442 41.844 25.375 1 81.81 231 LEU A C 1
ATOM 1695 O O . LEU A 1 231 ? 1.48 41.781 26.031 1 81.81 231 LEU A O 1
ATOM 1699 N N . GLY A 1 232 ? -0.126 42.938 25.062 1 88.06 232 GLY A N 1
ATOM 1700 C CA . GLY A 1 232 ? 0.448 44.219 25.406 1 88.06 232 GLY A CA 1
ATOM 1701 C C . GLY A 1 232 ? -0.183 45.375 24.672 1 88.06 232 GLY A C 1
ATOM 1702 O O . GLY A 1 232 ? -1.341 45.312 24.25 1 88.06 232 GLY A O 1
ATOM 1703 N N . SER A 1 233 ? 0.564 46.531 24.641 1 90.31 233 SER A N 1
ATOM 1704 C CA . SER A 1 233 ? 0.088 47.719 23.953 1 90.31 233 SER A CA 1
ATOM 1705 C C . SER A 1 233 ? 1.252 48.562 23.438 1 90.31 233 SER A C 1
ATOM 1707 O O . SER A 1 233 ? 2.363 48.469 23.969 1 90.31 233 SER A O 1
ATOM 1709 N N . MET A 1 234 ? 0.958 49.219 22.422 1 92.25 234 MET A N 1
ATOM 1710 C CA . MET A 1 234 ? 1.876 50.219 21.891 1 92.25 234 MET A CA 1
ATOM 1711 C C . MET A 1 234 ? 1.352 51.625 22.141 1 92.25 234 MET A C 1
ATOM 1713 O O . MET A 1 234 ? 0.151 51.875 22.016 1 92.25 234 MET A O 1
ATOM 1717 N N . TRP A 1 235 ? 2.25 52.531 22.469 1 93.25 235 TRP A N 1
ATOM 1718 C CA . TRP A 1 235 ? 1.903 53.906 22.812 1 93.25 235 TRP A CA 1
ATOM 1719 C C . TRP A 1 235 ? 2.711 54.875 21.969 1 93.25 235 TRP A C 1
ATOM 1721 O O . TRP A 1 235 ? 3.941 54.906 22.031 1 93.25 235 TRP A O 1
ATOM 1731 N N . ALA A 1 236 ? 2.049 55.719 21.219 1 93.69 236 ALA A N 1
ATOM 1732 C CA . ALA A 1 236 ? 2.688 56.781 20.438 1 93.69 236 ALA A CA 1
ATOM 1733 C C . ALA A 1 236 ? 2.363 58.156 21.016 1 93.69 236 ALA A C 1
ATOM 1735 O O . ALA A 1 236 ? 1.212 58.438 21.359 1 93.69 236 ALA A O 1
ATOM 1736 N N . VAL A 1 237 ? 3.416 58.969 21.219 1 93.94 237 VAL A N 1
ATOM 1737 C CA . VAL A 1 237 ? 3.203 60.375 21.609 1 93.94 237 VAL A CA 1
ATOM 1738 C C . VAL A 1 237 ? 2.961 61.219 20.359 1 93.94 237 VAL A C 1
ATOM 1740 O O . VAL A 1 237 ? 3.832 61.344 19.5 1 93.94 237 VAL A O 1
ATOM 1743 N N . VAL A 1 238 ? 1.773 61.812 20.312 1 92.94 238 VAL A N 1
ATOM 1744 C CA . VAL A 1 238 ? 1.423 62.594 19.141 1 92.94 238 VAL A CA 1
ATOM 1745 C C . VAL A 1 238 ? 1.055 64 19.562 1 92.94 238 VAL A C 1
ATOM 1747 O O . VAL A 1 238 ? 0.783 64.25 20.734 1 92.94 238 VAL A O 1
ATOM 1750 N N . ALA A 1 239 ? 1.131 64.938 18.578 1 90.5 239 ALA A N 1
ATOM 1751 C CA . ALA A 1 239 ? 0.844 66.312 18.859 1 90.5 239 ALA A CA 1
ATOM 1752 C C . ALA A 1 239 ? -0.661 66.562 18.906 1 90.5 239 ALA A C 1
ATOM 1754 O O . ALA A 1 239 ? -1.12 67.5 19.562 1 90.5 239 ALA A O 1
ATOM 1755 N N . GLY A 1 240 ? -1.427 65.812 18.25 1 89.25 240 GLY A N 1
ATOM 1756 C CA . GLY A 1 240 ? -2.873 65.875 18.141 1 89.25 240 GLY A CA 1
ATOM 1757 C C . GLY A 1 240 ? -3.498 64.688 17.438 1 89.25 240 GLY A C 1
ATOM 1758 O O . GLY A 1 240 ? -2.863 63.656 17.297 1 89.25 240 GLY A O 1
ATOM 1759 N N . PRO A 1 241 ? -4.777 64.875 17.125 1 89.31 241 PRO A N 1
ATOM 1760 C CA . PRO A 1 241 ? -5.43 63.781 16.422 1 89.31 241 PRO A CA 1
ATOM 1761 C C . PRO A 1 241 ? -4.707 63.375 15.133 1 89.31 241 PRO A C 1
ATOM 1763 O O . PRO A 1 241 ? -4.211 64.25 14.406 1 89.31 241 PRO A O 1
ATOM 1766 N N . VAL A 1 242 ? -4.559 62.125 15 1 87.06 242 VAL A N 1
ATOM 1767 C CA . VAL A 1 242 ? -3.826 61.594 13.859 1 87.06 242 VAL A CA 1
ATOM 1768 C C . VAL A 1 242 ? -4.805 61.188 12.758 1 87.06 242 VAL A C 1
ATOM 1770 O O . VAL A 1 242 ? -5.965 60.875 13.039 1 87.06 242 VAL A O 1
ATOM 1773 N N . SER A 1 243 ? -4.367 61.25 11.508 1 86.75 243 SER A N 1
ATOM 1774 C CA . SER A 1 243 ? -5.191 60.812 10.383 1 86.75 243 SER A CA 1
ATOM 1775 C C . SER A 1 243 ? -5.555 59.344 10.484 1 86.75 243 SER A C 1
ATOM 1777 O O . SER A 1 243 ? -4.836 58.562 11.117 1 86.75 243 SER A O 1
ATOM 1779 N N . ASP A 1 244 ? -6.637 59.094 9.859 1 84.25 244 ASP A N 1
ATOM 1780 C CA . ASP A 1 244 ? -7.098 57.688 9.844 1 84.25 244 ASP A CA 1
ATOM 1781 C C . ASP A 1 244 ? -6.062 56.781 9.195 1 84.25 244 ASP A C 1
ATOM 1783 O O . ASP A 1 244 ? -5.883 55.625 9.625 1 84.25 244 ASP A O 1
ATOM 1787 N N . GLU A 1 245 ? -5.441 57.344 8.25 1 80.38 245 GLU A N 1
ATOM 1788 C CA . GLU A 1 245 ? -4.434 56.531 7.543 1 80.38 245 GLU A CA 1
ATOM 1789 C C . GLU A 1 245 ? -3.254 56.219 8.453 1 80.38 245 GLU A C 1
ATOM 1791 O O . GLU A 1 245 ? -2.795 55.062 8.492 1 80.38 245 GLU A O 1
ATOM 1796 N N . ARG A 1 246 ? -2.818 57.125 9.18 1 79.62 246 ARG A N 1
ATOM 1797 C CA . ARG A 1 246 ? -1.686 56.938 10.086 1 79.62 246 ARG A CA 1
ATOM 1798 C C . ARG A 1 246 ? -2.064 56.062 11.258 1 79.62 246 ARG A C 1
ATOM 1800 O O . ARG A 1 246 ? -1.268 55.219 11.688 1 79.62 246 ARG A O 1
ATOM 1807 N N . ALA A 1 247 ? -3.26 56.25 11.742 1 84.12 247 ALA A N 1
ATOM 1808 C CA . ALA A 1 247 ? -3.754 55.406 12.828 1 84.12 247 ALA A CA 1
ATOM 1809 C C . ALA A 1 247 ? -3.871 53.969 12.391 1 84.12 247 ALA A C 1
ATOM 1811 O O . ALA A 1 247 ? -3.508 53.062 13.133 1 84.12 247 ALA A O 1
ATOM 1812 N N . ALA A 1 248 ? -4.332 53.844 11.188 1 80.81 248 ALA A N 1
ATOM 1813 C CA . ALA A 1 248 ? -4.469 52.5 10.641 1 80.81 248 ALA A CA 1
ATOM 1814 C C . ALA A 1 248 ? -3.105 51.844 10.453 1 80.81 248 ALA A C 1
ATOM 1816 O O . ALA A 1 248 ? -2.936 50.656 10.742 1 80.81 248 ALA A O 1
ATOM 1817 N N . ALA A 1 249 ? -2.199 52.594 9.992 1 77.56 249 ALA A N 1
ATOM 1818 C CA . ALA A 1 249 ? -0.847 52.094 9.797 1 77.56 249 ALA A CA 1
ATOM 1819 C C . ALA A 1 249 ? -0.222 51.656 11.125 1 77.56 249 ALA A C 1
ATOM 1821 O O . ALA A 1 249 ? 0.462 50.656 11.195 1 77.56 249 ALA A O 1
ATOM 1822 N N . PHE A 1 250 ? -0.467 52.406 12.133 1 85.88 250 PHE A N 1
ATOM 1823 C CA . PHE A 1 250 ? -0 52.094 13.484 1 85.88 250 PHE A CA 1
ATOM 1824 C C . PHE A 1 250 ? -0.626 50.781 13.977 1 85.88 250 PHE A C 1
ATOM 1826 O O . PHE A 1 250 ? 0.073 49.906 14.492 1 85.88 250 PHE A O 1
ATOM 1833 N N . ALA A 1 251 ? -1.859 50.625 13.695 1 82.25 251 ALA A N 1
ATOM 1834 C CA . ALA A 1 251 ? -2.588 49.438 14.109 1 82.25 251 ALA A CA 1
ATOM 1835 C C . ALA A 1 251 ? -2.125 48.219 13.336 1 82.25 251 ALA A C 1
ATOM 1837 O O . ALA A 1 251 ? -2.064 47.094 13.883 1 82.25 251 ALA A O 1
ATOM 1838 N N . ASP A 1 252 ? -1.727 48.406 12.133 1 77.19 252 ASP A N 1
ATOM 1839 C CA . ASP A 1 252 ? -1.333 47.312 11.25 1 77.19 252 ASP A CA 1
ATOM 1840 C C . ASP A 1 252 ? -0.005 46.688 11.695 1 77.19 252 ASP A C 1
ATOM 1842 O O . ASP A 1 252 ? 0.331 45.594 11.305 1 77.19 252 ASP A O 1
ATOM 1846 N N . ALA A 1 253 ? 0.695 47.375 12.547 1 79.94 253 ALA A N 1
ATOM 1847 C CA . ALA A 1 253 ? 1.97 46.875 13.039 1 79.94 253 ALA A CA 1
ATOM 1848 C C . ALA A 1 253 ? 1.758 45.906 14.211 1 79.94 253 ALA A C 1
ATOM 1850 O O . ALA A 1 253 ? 2.656 45.156 14.57 1 79.94 253 ALA A O 1
ATOM 1851 N N . ALA A 1 254 ? 0.582 45.938 14.758 1 82.19 254 ALA A N 1
ATOM 1852 C CA . ALA A 1 254 ? 0.308 45.219 16.016 1 82.19 254 ALA A CA 1
ATOM 1853 C C . ALA A 1 254 ? 0.523 43.719 15.852 1 82.19 254 ALA A C 1
ATOM 1855 O O . ALA A 1 254 ? 1.147 43.094 16.703 1 82.19 254 ALA A O 1
ATOM 1856 N N . PRO A 1 255 ? 0.113 43.156 14.719 1 75.88 255 PRO A N 1
ATOM 1857 C CA . PRO A 1 255 ? 0.29 41.688 14.57 1 75.88 255 PRO A CA 1
ATOM 1858 C C . PRO A 1 255 ? 1.759 41.281 14.547 1 75.88 255 PRO A C 1
ATOM 1860 O O . PRO A 1 255 ? 2.119 40.25 15.102 1 75.88 255 PRO A O 1
ATOM 1863 N N . VAL A 1 256 ? 2.549 42.062 13.93 1 75.12 256 VAL A N 1
ATOM 1864 C CA . VAL A 1 256 ? 3.979 41.75 13.875 1 75.12 256 VAL A CA 1
ATOM 1865 C C . VAL A 1 256 ? 4.582 41.844 15.273 1 75.12 256 VAL A C 1
ATOM 1867 O O . VAL A 1 256 ? 5.375 41 15.672 1 75.12 256 VAL A O 1
ATOM 1870 N N . VAL A 1 257 ? 4.215 42.875 16 1 82.44 257 VAL A N 1
ATOM 1871 C CA . VAL A 1 257 ? 4.695 43.031 17.375 1 82.44 257 VAL A CA 1
ATOM 1872 C C . VAL A 1 257 ? 4.203 41.875 18.234 1 82.44 257 VAL A C 1
ATOM 1874 O O . VAL A 1 257 ? 4.957 41.344 19.047 1 82.44 257 VAL A O 1
ATOM 1877 N N . ALA A 1 258 ? 2.988 41.562 18.016 1 80.75 258 ALA A N 1
ATOM 1878 C CA . ALA A 1 258 ? 2.42 40.438 18.75 1 80.75 258 ALA A CA 1
ATOM 1879 C C . ALA A 1 258 ? 3.262 39.156 18.547 1 80.75 258 ALA A C 1
ATOM 1881 O O . ALA A 1 258 ? 3.568 38.469 19.516 1 80.75 258 ALA A O 1
ATOM 1882 N N . LEU A 1 259 ? 3.602 38.875 17.344 1 76.31 259 LEU A N 1
ATOM 1883 C CA . LEU A 1 259 ? 4.398 37.719 17.031 1 76.31 259 LEU A CA 1
ATOM 1884 C C . LEU A 1 259 ? 5.742 37.75 17.766 1 76.31 259 LEU A C 1
ATOM 1886 O O . LEU A 1 259 ? 6.18 36.75 18.328 1 76.31 259 LEU A O 1
ATOM 1890 N N . HIS A 1 260 ? 6.348 38.875 17.781 1 78.5 260 HIS A N 1
ATOM 1891 C CA . HIS A 1 260 ? 7.633 39.031 18.453 1 78.5 260 HIS A CA 1
ATOM 1892 C C . HIS A 1 260 ? 7.5 38.844 19.953 1 78.5 260 HIS A C 1
ATOM 1894 O O . HIS A 1 260 ? 8.367 38.219 20.578 1 78.5 260 HIS A O 1
ATOM 1900 N N . LEU A 1 261 ? 6.453 39.344 20.484 1 81.19 261 LEU A N 1
ATOM 1901 C CA . LEU A 1 261 ? 6.223 39.156 21.922 1 81.19 261 LEU A CA 1
ATOM 1902 C C . LEU A 1 261 ? 6.031 37.688 22.266 1 81.19 261 LEU A C 1
ATOM 1904 O O . LEU A 1 261 ? 6.578 37.219 23.25 1 81.19 261 LEU A O 1
ATOM 1908 N N . LEU A 1 262 ? 5.309 37.062 21.484 1 77.94 262 LEU A N 1
ATOM 1909 C CA . LEU A 1 262 ? 5.043 35.625 21.719 1 77.94 262 LEU A CA 1
ATOM 1910 C C . LEU A 1 262 ? 6.32 34.812 21.578 1 77.94 262 LEU A C 1
ATOM 1912 O O . LEU A 1 262 ? 6.574 33.906 22.375 1 77.94 262 LEU A O 1
ATOM 1916 N N . ARG A 1 263 ? 7.07 35.094 20.594 1 73.62 263 ARG A N 1
ATOM 1917 C CA . ARG A 1 263 ? 8.344 34.375 20.391 1 73.62 263 ARG A CA 1
ATOM 1918 C C . ARG A 1 263 ? 9.266 34.594 21.594 1 73.62 263 ARG A C 1
ATOM 1920 O O . ARG A 1 263 ? 9.922 33.656 22.047 1 73.62 263 ARG A O 1
ATOM 1927 N N . ARG A 1 264 ? 9.281 35.781 22.047 1 72.31 264 ARG A N 1
ATOM 1928 C CA . ARG A 1 264 ? 10.094 36.125 23.203 1 72.31 264 ARG A CA 1
ATOM 1929 C C . ARG A 1 264 ? 9.664 35.312 24.422 1 72.31 264 ARG A C 1
ATOM 1931 O O . ARG A 1 264 ? 10.508 34.75 25.141 1 72.31 264 ARG A O 1
ATOM 1938 N N . ARG A 1 265 ? 8.445 35.25 24.609 1 71.94 265 ARG A N 1
ATOM 1939 C CA . ARG A 1 265 ? 7.914 34.5 25.734 1 71.94 265 ARG A CA 1
ATOM 1940 C C . ARG A 1 265 ? 8.281 33.031 25.625 1 71.94 265 ARG A C 1
ATOM 1942 O O . ARG A 1 265 ? 8.641 32.375 26.609 1 71.94 265 ARG A O 1
ATOM 1949 N N . ALA A 1 266 ? 8.164 32.531 24.484 1 71.12 266 ALA A N 1
ATOM 1950 C CA . ALA A 1 266 ? 8.469 31.125 24.219 1 71.12 266 ALA A CA 1
ATOM 1951 C C . ALA A 1 266 ? 9.945 30.828 24.469 1 71.12 266 ALA A C 1
ATOM 1953 O O . ALA A 1 266 ? 10.297 29.734 24.922 1 71.12 266 ALA A O 1
ATOM 1954 N N . HIS A 1 267 ? 10.789 31.781 24.234 1 62.97 267 HIS A N 1
ATOM 1955 C CA . HIS A 1 267 ? 12.227 31.594 24.359 1 62.97 267 HIS A CA 1
ATOM 1956 C C . HIS A 1 267 ? 12.695 31.812 25.781 1 62.97 267 HIS A C 1
ATOM 1958 O O . HIS A 1 267 ? 13.703 31.234 26.219 1 62.97 267 HIS A O 1
ATOM 1964 N N . THR A 1 268 ? 12.055 32.688 26.406 1 64.31 268 THR A N 1
ATOM 1965 C CA . THR A 1 268 ? 12.492 33.031 27.766 1 64.31 268 THR A CA 1
ATOM 1966 C C . THR A 1 268 ? 12.203 31.906 28.734 1 64.31 268 THR A C 1
ATOM 1968 O O . THR A 1 268 ? 12.938 31.719 29.719 1 64.31 268 THR A O 1
ATOM 1971 N N . ASP A 1 269 ? 11.258 31.188 28.422 1 66.12 269 ASP A N 1
ATOM 1972 C CA . ASP A 1 269 ? 10.953 30.078 29.328 1 66.12 269 ASP A CA 1
ATOM 1973 C C . ASP A 1 269 ? 11.781 28.844 28.984 1 66.12 269 ASP A C 1
ATOM 1975 O O . ASP A 1 269 ? 11.383 28.016 28.172 1 66.12 269 ASP A O 1
ATOM 1979 N N . SER A 1 270 ? 13.102 28.812 29.5 1 66.31 270 SER A N 1
ATOM 1980 C CA . SER A 1 270 ? 14.062 27.734 29.266 1 66.31 270 SER A CA 1
ATOM 1981 C C . SER A 1 270 ? 13.469 26.375 29.609 1 66.31 270 SER A C 1
ATOM 1983 O O . SER A 1 270 ? 13.672 25.406 28.875 1 66.31 270 SER A O 1
ATOM 1985 N N . GLN A 1 271 ? 12.805 26.406 30.688 1 71.56 271 GLN A N 1
ATOM 1986 C CA . GLN A 1 271 ? 12.211 25.141 31.109 1 71.56 271 GLN A CA 1
ATOM 1987 C C . GLN A 1 271 ? 11.195 24.656 30.094 1 71.56 271 GLN A C 1
ATOM 1989 O O . GLN A 1 271 ? 11.133 23.453 29.797 1 71.56 271 GLN A O 1
ATOM 1994 N N . ARG A 1 272 ? 10.516 25.562 29.547 1 74.56 272 ARG A N 1
ATOM 1995 C CA . ARG A 1 272 ? 9.516 25.203 28.547 1 74.56 272 ARG A CA 1
ATOM 1996 C C . ARG A 1 272 ? 10.164 24.672 27.266 1 74.56 272 ARG A C 1
ATOM 1998 O O . ARG A 1 272 ? 9.656 23.75 26.641 1 74.56 272 ARG A O 1
ATOM 2005 N N . ARG A 1 273 ? 11.234 25.219 26.969 1 75.12 273 ARG A N 1
ATOM 2006 C CA . ARG A 1 273 ? 11.953 24.797 25.766 1 75.12 273 ARG A CA 1
ATOM 2007 C C . ARG A 1 273 ? 12.484 23.375 25.922 1 75.12 273 ARG A C 1
ATOM 2009 O O . ARG A 1 273 ? 12.391 22.562 25 1 75.12 273 ARG A O 1
ATOM 2016 N N . VAL A 1 274 ? 12.992 23.141 27.062 1 77.94 274 VAL A N 1
ATOM 2017 C CA . VAL A 1 274 ? 13.547 21.828 27.344 1 77.94 274 VAL A CA 1
ATOM 2018 C C . VAL A 1 274 ? 12.422 20.781 27.328 1 77.94 274 VAL A C 1
ATOM 2020 O O . VAL A 1 274 ? 12.57 19.719 26.734 1 77.94 274 VAL A O 1
ATOM 2023 N N . SER A 1 275 ? 11.391 21.203 27.922 1 84.31 275 SER A N 1
ATOM 2024 C CA . SER A 1 275 ? 10.242 20.297 27.969 1 84.31 275 SER A CA 1
ATOM 2025 C C . SER A 1 275 ? 9.688 20.047 26.578 1 84.31 275 SER A C 1
ATOM 2027 O O . SER A 1 275 ? 9.32 18.922 26.25 1 84.31 275 SER A O 1
ATOM 2029 N N . ALA A 1 276 ? 9.688 21.062 25.797 1 85.81 276 ALA A N 1
ATOM 2030 C CA . ALA A 1 276 ? 9.172 20.953 24.438 1 85.81 276 ALA A CA 1
ATOM 2031 C C . ALA A 1 276 ? 10.062 20.031 23.594 1 85.81 276 ALA A C 1
ATOM 2033 O O . ALA A 1 276 ? 9.562 19.219 22.812 1 85.81 276 ALA A O 1
ATOM 2034 N N . GLU A 1 277 ? 11.305 20.156 23.734 1 85.56 277 GLU A N 1
ATOM 2035 C CA . GLU A 1 277 ? 12.25 19.328 22.984 1 85.56 277 GLU A CA 1
ATOM 2036 C C . GLU A 1 277 ? 12.156 17.875 23.406 1 85.56 277 GLU A C 1
ATOM 2038 O O . GLU A 1 277 ? 12.195 16.969 22.562 1 85.56 277 GLU A O 1
ATOM 2043 N N . LEU A 1 278 ? 12.031 17.734 24.688 1 89.81 278 LEU A N 1
ATOM 2044 C CA . LEU A 1 278 ? 11.875 16.375 25.172 1 89.81 278 LEU A CA 1
ATOM 2045 C C . LEU A 1 278 ? 10.578 15.758 24.672 1 89.81 278 LEU A C 1
ATOM 2047 O O . LEU A 1 278 ? 10.547 14.594 24.266 1 89.81 278 LEU A O 1
ATOM 2051 N N . LEU A 1 279 ? 9.594 16.531 24.688 1 92.5 279 LEU A N 1
ATOM 2052 C CA . LEU A 1 279 ? 8.312 16.031 24.203 1 92.5 279 LEU A CA 1
ATOM 2053 C C . LEU A 1 279 ? 8.398 15.656 22.734 1 92.5 279 LEU A C 1
ATOM 2055 O O . LEU A 1 279 ? 7.855 14.633 22.312 1 92.5 279 LEU A O 1
ATOM 2059 N N . ARG A 1 280 ? 9.055 16.422 21.984 1 92.12 280 ARG A N 1
ATOM 2060 C CA . ARG A 1 280 ? 9.258 16.109 20.562 1 92.12 280 ARG A CA 1
ATOM 2061 C C . ARG A 1 280 ? 9.93 14.75 20.406 1 92.12 280 ARG A C 1
ATOM 2063 O O . ARG A 1 280 ? 9.492 13.93 19.594 1 92.12 280 ARG A O 1
ATOM 2070 N N . ALA A 1 281 ? 10.891 14.555 21.156 1 92.94 281 ALA A N 1
ATOM 2071 C CA . ALA A 1 281 ? 11.633 13.297 21.094 1 92.94 281 ALA A CA 1
ATOM 2072 C C . ALA A 1 281 ? 10.742 12.117 21.469 1 92.94 281 ALA A C 1
ATOM 2074 O O . ALA A 1 281 ? 10.797 11.062 20.844 1 92.94 281 ALA A O 1
ATOM 2075 N N . VAL A 1 282 ? 9.93 12.32 22.406 1 93.75 282 VAL A N 1
ATOM 2076 C CA . VAL A 1 282 ? 9.016 11.281 22.875 1 93.75 282 VAL A CA 1
ATOM 2077 C C . VAL A 1 282 ? 7.996 10.961 21.781 1 93.75 282 VAL A C 1
ATOM 2079 O O . VAL A 1 282 ? 7.727 9.797 21.5 1 93.75 282 VAL A O 1
ATOM 2082 N N . LEU A 1 283 ? 7.531 11.969 21.156 1 95.06 283 LEU A N 1
ATOM 2083 C CA . LEU A 1 283 ? 6.508 11.805 20.125 1 95.06 283 LEU A CA 1
ATOM 2084 C C . LEU A 1 283 ? 7.086 11.141 18.875 1 95.06 283 LEU A C 1
ATOM 2086 O O . LEU A 1 283 ? 6.348 10.562 18.078 1 95.06 283 LEU A O 1
ATOM 2090 N N . GLU A 1 284 ? 8.352 11.203 18.75 1 93.06 284 GLU A N 1
ATOM 2091 C CA . GLU A 1 284 ? 9.023 10.562 17.641 1 93.06 284 GLU A CA 1
ATOM 2092 C C . GLU A 1 284 ? 9.539 9.18 18.016 1 93.06 284 GLU A C 1
ATOM 2094 O O . GLU A 1 284 ? 10.141 8.484 17.188 1 93.06 284 GLU A O 1
ATOM 2099 N N . GLY A 1 285 ? 9.344 8.844 19.219 1 91.56 285 GLY A N 1
ATOM 2100 C CA . GLY A 1 285 ? 9.789 7.543 19.703 1 91.56 285 GLY A CA 1
ATOM 2101 C C . GLY A 1 285 ? 11.281 7.477 19.969 1 91.56 285 GLY A C 1
ATOM 2102 O O . GLY A 1 285 ? 11.875 6.395 19.953 1 91.56 285 GLY A O 1
ATOM 2103 N N . LYS A 1 286 ? 11.906 8.547 20.219 1 90.88 286 LYS A N 1
ATOM 2104 C CA . LYS A 1 286 ? 13.359 8.625 20.328 1 90.88 286 LYS A CA 1
ATOM 2105 C C . LYS A 1 286 ? 13.781 8.812 21.781 1 90.88 286 LYS A C 1
ATOM 2107 O O . LYS A 1 286 ? 14.977 8.844 22.094 1 90.88 286 LYS A O 1
ATOM 2112 N N . ALA A 1 287 ? 12.852 9.016 22.688 1 88.94 287 ALA A N 1
ATOM 2113 C CA . ALA A 1 287 ? 13.188 9.234 24.094 1 88.94 287 ALA A CA 1
ATOM 2114 C C . ALA A 1 287 ? 12.602 8.133 24.969 1 88.94 287 ALA A C 1
ATOM 2116 O O . ALA A 1 287 ? 11.562 7.555 24.641 1 88.94 287 ALA A O 1
ATOM 2117 N N . SER A 1 288 ? 13.211 7.902 26.047 1 88.12 288 SER A N 1
ATOM 2118 C CA . SER A 1 288 ? 12.766 6.891 27 1 88.12 288 SER A CA 1
ATOM 2119 C C . SER A 1 288 ? 11.531 7.355 27.766 1 88.12 288 SER A C 1
ATOM 2121 O O . SER A 1 288 ? 11.438 8.516 28.156 1 88.12 288 SER A O 1
ATOM 2123 N N . PRO A 1 289 ? 10.656 6.441 28 1 87.94 289 PRO A N 1
ATOM 2124 C CA . PRO A 1 289 ? 9.469 6.789 28.766 1 87.94 289 PRO A CA 1
ATOM 2125 C C . PRO A 1 289 ? 9.797 7.215 30.203 1 87.94 289 PRO A C 1
ATOM 2127 O O . PRO A 1 289 ? 9.141 8.109 30.75 1 87.94 289 PRO A O 1
ATOM 2130 N N . ARG A 1 290 ? 10.766 6.586 30.75 1 87 290 ARG A N 1
ATOM 2131 C CA . ARG A 1 290 ? 11.156 6.926 32.125 1 87 290 ARG A CA 1
ATOM 2132 C C . ARG A 1 290 ? 11.625 8.375 32.219 1 87 290 ARG A C 1
ATOM 2134 O O . ARG A 1 290 ? 11.25 9.094 33.125 1 87 290 ARG A O 1
ATOM 2141 N N . LYS A 1 291 ? 12.359 8.758 31.312 1 86.62 291 LYS A N 1
ATOM 2142 C CA . LYS A 1 291 ? 12.844 10.133 31.266 1 86.62 291 LYS A CA 1
ATOM 2143 C C . LYS A 1 291 ? 11.688 11.117 31.062 1 86.62 291 LYS A C 1
ATOM 2145 O O . LYS A 1 291 ? 11.656 12.18 31.688 1 86.62 291 LYS A O 1
ATOM 2150 N N . ALA A 1 292 ? 10.805 10.781 30.281 1 87.38 292 ALA A N 1
ATOM 2151 C CA . ALA A 1 292 ? 9.648 11.625 30 1 87.38 292 ALA A CA 1
ATOM 2152 C C . ALA A 1 292 ? 8.805 11.82 31.25 1 87.38 292 ALA A C 1
ATOM 2154 O O . ALA A 1 292 ? 8.398 12.945 31.562 1 87.38 292 ALA A O 1
ATOM 2155 N N . ILE A 1 293 ? 8.57 10.742 31.938 1 86.81 293 ILE A N 1
ATOM 2156 C CA . ILE A 1 293 ? 7.766 10.797 33.156 1 86.81 293 ILE A CA 1
ATOM 2157 C C . ILE A 1 293 ? 8.43 11.711 34.188 1 86.81 293 ILE A C 1
ATOM 2159 O O . ILE A 1 293 ? 7.781 12.578 34.75 1 86.81 293 ILE A O 1
ATOM 2163 N N . ALA A 1 294 ? 9.664 11.586 34.281 1 84.88 294 ALA A N 1
ATOM 2164 C CA . ALA A 1 294 ? 10.414 12.312 35.312 1 84.88 294 ALA A CA 1
ATOM 2165 C C . ALA A 1 294 ? 10.539 13.789 34.938 1 84.88 294 ALA A C 1
ATOM 2167 O O . ALA A 1 294 ? 10.32 14.664 35.781 1 84.88 294 ALA A O 1
ATOM 2168 N N . GLU A 1 295 ? 10.789 14.023 33.719 1 84.88 295 GLU A N 1
ATOM 2169 C CA . GLU A 1 295 ? 11.164 15.383 33.344 1 84.88 295 GLU A CA 1
ATOM 2170 C C . GLU A 1 295 ? 9.938 16.188 32.906 1 84.88 295 G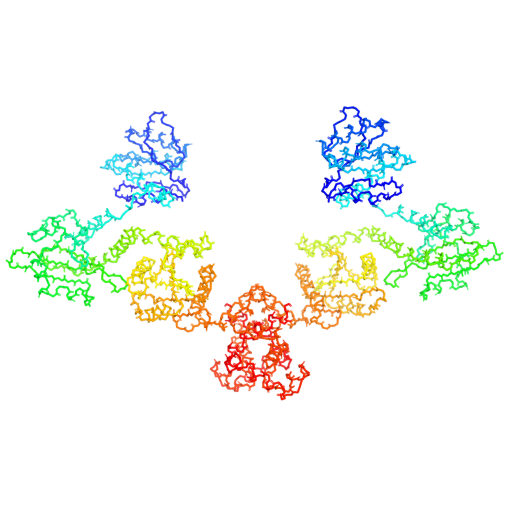LU A C 1
ATOM 2172 O O . GLU A 1 295 ? 9.93 17.406 33 1 84.88 295 GLU A O 1
ATOM 2177 N N . LEU A 1 296 ? 8.938 15.539 32.438 1 87.44 296 LEU A N 1
ATOM 2178 C CA . LEU A 1 296 ? 7.75 16.234 31.969 1 87.44 296 LEU A CA 1
ATOM 2179 C C . LEU A 1 296 ? 6.629 16.172 33 1 87.44 296 LEU A C 1
ATOM 2181 O O . LEU A 1 296 ? 5.527 16.672 32.781 1 87.44 296 LEU A O 1
ATOM 2185 N N . ASP A 1 297 ? 6.895 15.531 34.062 1 82.62 297 ASP A N 1
ATOM 2186 C CA . ASP A 1 297 ? 5.961 15.406 35.156 1 82.62 297 ASP A CA 1
ATOM 2187 C C . ASP A 1 297 ? 4.637 14.805 34.719 1 82.62 297 ASP A C 1
ATOM 2189 O O . ASP A 1 297 ? 3.566 15.336 35 1 82.62 297 ASP A O 1
ATOM 2193 N N . LEU A 1 298 ? 4.75 13.797 33.969 1 86.69 298 LEU A N 1
ATOM 2194 C CA . LEU A 1 298 ? 3.559 13.094 33.531 1 86.69 298 LEU A CA 1
ATOM 2195 C C . LEU A 1 298 ? 3.121 12.047 34.531 1 86.69 298 LEU A C 1
ATOM 2197 O O . LEU A 1 298 ? 3.961 11.375 35.156 1 86.69 298 LEU A O 1
ATOM 2201 N N . SER A 1 299 ? 1.867 11.992 34.781 1 84.5 299 SER A N 1
ATOM 2202 C CA . SER A 1 299 ? 1.344 10.969 35.688 1 84.5 299 SER A CA 1
ATOM 2203 C C . SER A 1 299 ? 1.423 9.578 35.031 1 84.5 299 SER A C 1
ATOM 2205 O O . SER A 1 299 ? 1.647 9.453 33.844 1 84.5 299 SER A O 1
ATOM 2207 N N . GLU A 1 300 ? 1.206 8.594 35.812 1 83.19 300 GLU A N 1
ATOM 2208 C CA . GLU A 1 300 ? 1.319 7.211 35.375 1 83.19 300 GLU A CA 1
ATOM 2209 C C . GLU A 1 300 ? 0.034 6.746 34.688 1 83.19 300 GLU A C 1
ATOM 2211 O O . GLU A 1 300 ? 0.005 5.688 34.062 1 83.19 300 GLU A O 1
ATOM 2216 N N . GLU A 1 301 ? -0.964 7.598 34.781 1 89.62 301 GLU A N 1
ATOM 2217 C CA . GLU A 1 301 ? -2.215 7.227 34.125 1 89.62 301 GLU A CA 1
ATOM 2218 C C . GLU A 1 301 ? -2.098 7.34 32.594 1 89.62 301 GLU A C 1
ATOM 2220 O O . GLU A 1 301 ? -1.161 7.953 32.094 1 89.62 301 GLU A O 1
ATOM 2225 N N . PRO A 1 302 ? -3.021 6.711 31.891 1 94 302 PRO A N 1
ATOM 2226 C CA . PRO A 1 302 ? -2.963 6.785 30.422 1 94 302 PRO A CA 1
ATOM 2227 C C . PRO A 1 302 ? -3.119 8.211 29.906 1 94 302 PRO A C 1
ATOM 2229 O O . PRO A 1 302 ? -3.838 9.016 30.5 1 94 302 PRO A O 1
ATOM 2232 N N . HIS A 1 303 ? -2.367 8.477 28.859 1 94.94 303 HIS A N 1
ATOM 2233 C CA . HIS A 1 303 ? -2.381 9.805 28.25 1 94.94 303 HIS A CA 1
ATOM 2234 C C . HIS A 1 303 ? -2.768 9.719 26.781 1 94.94 303 HIS A C 1
ATOM 2236 O O . HIS A 1 303 ? -2.756 8.633 26.188 1 94.94 303 HIS A O 1
ATOM 2242 N N . ARG A 1 304 ? -3.197 10.891 26.234 1 96.25 304 ARG A N 1
ATOM 2243 C CA . ARG A 1 304 ? -3.488 11.055 24.812 1 96.25 304 ARG A CA 1
ATOM 2244 C C . ARG A 1 304 ? -2.639 12.164 24.203 1 96.25 304 ARG A C 1
ATOM 2246 O O . ARG A 1 304 ? -2.406 13.195 24.844 1 96.25 304 ARG A O 1
ATOM 2253 N N . VAL A 1 305 ? -2.248 11.836 23.016 1 96.94 305 VAL A N 1
ATOM 2254 C CA . VAL A 1 305 ? -1.65 12.914 22.234 1 96.94 305 VAL A CA 1
ATOM 2255 C C . VAL A 1 305 ? -2.732 13.633 21.422 1 96.94 305 VAL A C 1
ATOM 2257 O O . VAL A 1 305 ? -3.584 12.992 20.812 1 96.94 305 VAL A O 1
ATOM 2260 N N . VAL A 1 306 ? -2.711 14.984 21.484 1 96.5 306 VAL A N 1
ATOM 2261 C CA . VAL A 1 306 ? -3.662 15.805 20.75 1 96.5 306 VAL A CA 1
ATOM 2262 C C . VAL A 1 306 ? -2.914 16.688 19.75 1 96.5 306 VAL A C 1
ATOM 2264 O O . VAL A 1 306 ? -1.989 17.422 20.125 1 96.5 306 VAL A O 1
ATOM 2267 N N . VAL A 1 307 ? -3.283 16.547 18.516 1 96.94 307 VAL A N 1
ATOM 2268 C CA . VAL A 1 307 ? -2.729 17.438 17.5 1 96.94 307 VAL A CA 1
ATOM 2269 C C . VAL A 1 307 ? -3.715 18.562 17.203 1 96.94 307 VAL A C 1
ATOM 2271 O O . VAL A 1 307 ? -4.922 18.328 17.109 1 96.94 307 VAL A O 1
ATOM 2274 N N . ILE A 1 308 ? -3.195 19.781 17.125 1 93.38 308 ILE A N 1
ATOM 2275 C CA . ILE A 1 308 ? -4.016 20.953 16.891 1 93.38 308 ILE A CA 1
ATOM 2276 C C . ILE A 1 308 ? -3.49 21.734 15.688 1 93.38 308 ILE A C 1
ATOM 2278 O O . ILE A 1 308 ? -2.318 22.109 15.648 1 93.38 308 ILE A O 1
ATOM 2282 N N . GLU A 1 309 ? -4.336 21.844 14.734 1 90.5 309 GLU A N 1
ATOM 2283 C CA . GLU A 1 309 ? -4.008 22.625 13.547 1 90.5 309 GLU A CA 1
ATOM 2284 C C . GLU A 1 309 ? -4.758 23.953 13.531 1 90.5 309 GLU A C 1
ATOM 2286 O O . GLU A 1 309 ? -5.98 23.984 13.711 1 90.5 309 GLU A O 1
ATOM 2291 N N . VAL A 1 310 ? -3.873 25.031 13.391 1 80.81 310 VAL A N 1
ATOM 2292 C CA . VAL A 1 310 ? -4.453 26.359 13.32 1 80.81 310 VAL A CA 1
ATOM 2293 C C . VAL A 1 310 ? -4.309 26.922 11.906 1 80.81 310 VAL A C 1
ATOM 2295 O O . VAL A 1 310 ? -3.24 26.812 11.305 1 80.81 310 VAL A O 1
ATOM 2298 N N . SER A 1 311 ? -5.293 27 11.234 1 68.62 311 SER A N 1
ATOM 2299 C CA . SER A 1 311 ? -5.184 27.562 9.891 1 68.62 311 SER A CA 1
ATOM 2300 C C . SER A 1 311 ? -5.605 29.016 9.867 1 68.62 311 SER A C 1
ATOM 2302 O O . SER A 1 311 ? -6.707 29.359 10.305 1 68.62 311 SER A O 1
ATOM 2304 N N . GLY A 1 312 ? -4.535 29.922 9.93 1 57.72 312 GLY A N 1
ATOM 2305 C CA . GLY A 1 312 ? -4.77 31.344 9.742 1 57.72 312 GLY A CA 1
ATOM 2306 C C . GLY A 1 312 ? -4.516 31.812 8.32 1 57.72 312 GLY A C 1
ATOM 2307 O O . GLY A 1 312 ? -3.832 31.141 7.551 1 57.72 312 GLY A O 1
ATOM 2308 N N . GLY A 1 313 ? -5.621 31.969 7.523 1 54.94 313 GLY A N 1
ATOM 2309 C CA . GLY A 1 313 ? -5.602 32.531 6.18 1 54.94 313 GLY A CA 1
ATOM 2310 C C . GLY A 1 313 ? -4.203 32.781 5.656 1 54.94 313 GLY A C 1
ATOM 2311 O O . GLY A 1 313 ? -3.885 32.406 4.523 1 54.94 313 GLY A O 1
ATOM 2312 N N . ASP A 1 314 ? -3.291 33.469 6.434 1 53.66 314 ASP A N 1
ATOM 2313 C CA . ASP A 1 314 ? -1.94 33.781 5.984 1 53.66 314 ASP A CA 1
ATOM 2314 C C . ASP A 1 314 ? -0.89 33.188 6.91 1 53.66 314 ASP A C 1
ATOM 2316 O O . ASP A 1 314 ? -1.153 32.938 8.094 1 53.66 314 ASP A O 1
ATOM 2320 N N . GLY A 1 315 ? 0.242 32.594 6.57 1 55.84 315 GLY A N 1
ATOM 2321 C CA . GLY A 1 315 ? 1.328 31.891 7.234 1 55.84 315 GLY A CA 1
ATOM 2322 C C . GLY A 1 315 ? 1.729 32.531 8.555 1 55.84 315 GLY A C 1
ATOM 2323 O O . GLY A 1 315 ? 1.892 31.812 9.562 1 55.84 315 GLY A O 1
ATOM 2324 N N . ARG A 1 316 ? 1.978 33.844 8.695 1 53.47 316 ARG A N 1
ATOM 2325 C CA . ARG A 1 316 ? 2.395 34.531 9.906 1 53.47 316 ARG A CA 1
ATOM 2326 C C . ARG A 1 316 ? 1.309 34.469 10.977 1 53.47 316 ARG A C 1
ATOM 2328 O O . ARG A 1 316 ? 1.602 34.281 12.156 1 53.47 316 ARG A O 1
ATOM 2335 N N . ASP A 1 317 ? 0.3 34.594 10.469 1 62.38 317 ASP A N 1
ATOM 2336 C CA . ASP A 1 317 ? -0.848 34.531 11.367 1 62.38 317 ASP A CA 1
ATOM 2337 C C . ASP A 1 317 ? -1.01 33.156 11.984 1 62.38 317 ASP A C 1
ATOM 2339 O O . ASP A 1 317 ? -1.339 33.031 13.172 1 62.38 317 ASP A O 1
ATOM 2343 N N . ASP A 1 318 ? -0.365 32.25 11.211 1 72.56 318 ASP A N 1
ATOM 2344 C CA . ASP A 1 318 ? -0.512 30.875 11.711 1 72.56 318 ASP A CA 1
ATOM 2345 C C . ASP A 1 318 ? 0.441 30.609 12.875 1 72.56 318 ASP A C 1
ATOM 2347 O O . ASP A 1 318 ? 0.059 29.984 13.867 1 72.56 318 ASP A O 1
ATOM 2351 N N . GLU A 1 319 ? 1.582 31.078 12.695 1 73 319 GLU A N 1
ATOM 2352 C CA . GLU A 1 319 ? 2.557 30.875 13.758 1 73 319 GLU A CA 1
ATOM 2353 C C . GLU A 1 319 ? 2.123 31.578 15.047 1 73 319 GLU A C 1
ATOM 2355 O O . GLU A 1 319 ? 2.203 31 16.125 1 73 319 GLU A O 1
ATOM 2360 N N . GLY A 1 320 ? 1.76 32.875 14.875 1 73.5 320 GLY A N 1
ATOM 2361 C CA . GLY A 1 320 ? 1.302 33.625 16.031 1 73.5 320 GLY A CA 1
ATOM 2362 C C . GLY A 1 320 ? 0.135 32.969 16.75 1 73.5 320 GLY A C 1
ATOM 2363 O O . GLY A 1 320 ? 0.113 32.875 17.984 1 73.5 320 GLY A O 1
ATOM 2364 N N . LEU A 1 321 ? -0.685 32.5 15.945 1 75.31 321 LEU A N 1
ATOM 2365 C CA . LEU A 1 321 ? -1.859 31.828 16.516 1 75.31 321 LEU A CA 1
ATOM 2366 C C . LEU A 1 321 ? -1.467 30.547 17.25 1 75.31 321 LEU A C 1
ATOM 2368 O O . LEU A 1 321 ? -1.998 30.266 18.312 1 75.31 321 LEU A O 1
ATOM 2372 N N . ARG A 1 322 ? -0.601 29.859 16.688 1 80.69 322 ARG A N 1
ATOM 2373 C CA . ARG A 1 322 ? -0.125 28.641 17.328 1 80.69 322 ARG A CA 1
ATOM 2374 C C . ARG A 1 322 ? 0.554 28.938 18.656 1 80.69 322 ARG A C 1
ATOM 2376 O O . ARG A 1 322 ? 0.301 28.266 19.656 1 80.69 322 ARG A O 1
ATOM 2383 N N . LEU A 1 323 ? 1.368 29.953 18.625 1 76.56 323 LEU A N 1
ATOM 2384 C CA . LEU A 1 323 ? 2.074 30.328 19.844 1 76.56 323 LEU A CA 1
ATOM 2385 C C . LEU A 1 323 ? 1.1 30.828 20.906 1 76.56 323 LEU A C 1
ATOM 2387 O O . LEU A 1 323 ? 1.259 30.516 22.094 1 76.56 323 LEU A O 1
ATOM 2391 N N . ALA A 1 324 ? 0.181 31.578 20.422 1 76.69 324 ALA A N 1
ATOM 2392 C CA . ALA A 1 324 ? -0.834 32.062 21.359 1 76.69 324 ALA A CA 1
ATOM 2393 C C . ALA A 1 324 ? -1.61 30.906 21.984 1 76.69 324 ALA A C 1
ATOM 2395 O O . ALA A 1 324 ? -1.88 30.906 23.188 1 76.69 324 ALA A O 1
ATOM 2396 N N . LEU A 1 325 ? -1.904 30 21.156 1 79.25 325 LEU A N 1
ATOM 2397 C CA . LEU A 1 325 ? -2.631 28.828 21.641 1 79.25 325 LEU A CA 1
ATOM 2398 C C . LEU A 1 325 ? -1.775 28.016 22.594 1 79.25 325 LEU A C 1
ATOM 2400 O O . LEU A 1 325 ? -2.268 27.531 23.625 1 79.25 325 LEU A O 1
ATOM 2404 N N . LEU A 1 326 ? -0.595 27.844 22.25 1 78.88 326 LEU A N 1
ATOM 2405 C CA . LEU A 1 326 ? 0.334 27.125 23.125 1 78.88 326 LEU A CA 1
ATOM 2406 C C . LEU A 1 326 ? 0.406 27.781 24.5 1 78.88 326 LEU A C 1
ATOM 2408 O O . LEU A 1 326 ? 0.421 27.094 25.516 1 78.88 326 LEU A O 1
ATOM 2412 N N . GLU A 1 327 ? 0.459 29.062 24.484 1 74.81 327 GLU A N 1
ATOM 2413 C CA . GLU A 1 327 ? 0.485 29.812 25.734 1 74.81 327 GLU A CA 1
ATOM 2414 C C . GLU A 1 327 ? -0.797 29.594 26.531 1 74.81 327 GLU A C 1
ATOM 2416 O O . GLU A 1 327 ? -0.751 29.391 27.75 1 74.81 327 GLU A O 1
ATOM 2421 N N . ARG A 1 328 ? -1.804 29.625 25.797 1 72.69 328 ARG A N 1
ATOM 2422 C CA . ARG A 1 328 ? -3.096 29.438 26.453 1 72.69 328 ARG A CA 1
ATOM 2423 C C . ARG A 1 328 ? -3.199 28.047 27.078 1 72.69 328 ARG A C 1
ATOM 2425 O O . ARG A 1 328 ? -3.656 27.906 28.203 1 72.69 328 ARG A O 1
ATOM 2432 N N . ILE A 1 329 ? -2.781 27.141 26.312 1 75.06 329 ILE A N 1
ATOM 2433 C CA . ILE A 1 329 ? -2.838 25.75 26.766 1 75.06 329 ILE A CA 1
ATOM 2434 C C . ILE A 1 329 ? -1.908 25.562 27.969 1 75.06 329 ILE A C 1
ATOM 2436 O O . ILE A 1 329 ? -2.252 24.875 28.922 1 75.06 329 ILE A O 1
ATOM 2440 N N . SER A 1 330 ? -0.766 26.203 27.891 1 68.31 330 SER A N 1
ATOM 2441 C CA . SER A 1 330 ? 0.229 26.062 28.938 1 68.31 330 SER A CA 1
ATOM 2442 C C . SER A 1 330 ? -0.222 26.766 30.219 1 68.31 330 SER A C 1
ATOM 2444 O O . SER A 1 330 ? 0.163 26.359 31.328 1 68.31 330 SER A O 1
ATOM 2446 N N . GLN A 1 331 ? -0.955 27.922 30.109 1 63.38 331 GLN A N 1
ATOM 2447 C CA . GLN A 1 331 ? -1.35 28.703 31.281 1 63.38 331 GLN A CA 1
ATOM 2448 C C . GLN A 1 331 ? -2.693 28.234 31.828 1 63.38 331 GLN A C 1
ATOM 2450 O O . GLN A 1 331 ? -2.973 28.391 33.031 1 63.38 331 GLN A O 1
ATOM 2455 N N . GLY A 1 332 ? -3.553 27.938 30.938 1 56.59 332 GLY A N 1
ATOM 2456 C CA . GLY A 1 332 ? -4.945 27.891 31.344 1 56.59 332 GLY A CA 1
ATOM 2457 C C . GLY A 1 332 ? -5.492 26.469 31.469 1 56.59 332 GLY A C 1
ATOM 2458 O O . GLY A 1 332 ? -6.512 26.25 32.125 1 56.59 332 GLY A O 1
ATOM 2459 N N . VAL A 1 333 ? -5.219 25.766 30.453 1 52.91 333 VAL A N 1
ATOM 2460 C CA . VAL A 1 333 ? -6.074 24.578 30.422 1 52.91 333 VAL A CA 1
ATOM 2461 C C . VAL A 1 333 ? -5.68 23.625 31.547 1 52.91 333 VAL A C 1
ATOM 2463 O O . VAL A 1 333 ? -4.594 23.031 31.5 1 52.91 333 VAL A O 1
ATOM 2466 N N . GLY A 1 334 ? -6.422 23.75 32.719 1 51.16 334 GLY A N 1
ATOM 2467 C CA . GLY A 1 334 ? -6.316 22.844 33.875 1 51.16 334 GLY A CA 1
ATOM 2468 C C . GLY A 1 334 ? -4.887 22.516 34.219 1 51.16 334 GLY A C 1
ATOM 2469 O O . GLY A 1 334 ? -3.996 23.359 34.125 1 51.16 334 GLY A O 1
ATOM 2470 N N . ARG A 1 335 ? -4.594 21.188 34.594 1 55.66 335 ARG A N 1
ATOM 2471 C CA . ARG A 1 335 ? -3.262 20.656 34.844 1 55.66 335 ARG A CA 1
ATOM 2472 C C . ARG A 1 335 ? -2.35 20.828 33.656 1 55.66 335 ARG A C 1
ATOM 2474 O O . ARG A 1 335 ? -2.787 20.672 32.5 1 55.66 335 ARG A O 1
ATOM 2481 N N . ARG A 1 336 ? -1.38 21.625 33.531 1 62.19 336 ARG A N 1
ATOM 2482 C CA . ARG A 1 336 ? -0.342 22.078 32.594 1 62.19 336 ARG A CA 1
ATOM 2483 C C . ARG A 1 336 ? -0.06 21 31.547 1 62.19 336 ARG A C 1
ATOM 2485 O O . ARG A 1 336 ? 0.703 20.078 31.797 1 62.19 336 ARG A O 1
ATOM 2492 N N . PRO A 1 337 ? -0.958 20.953 30.484 1 72 337 PRO A N 1
ATOM 2493 C CA . PRO A 1 337 ? -0.55 20.031 29.422 1 72 337 PRO A CA 1
ATOM 2494 C C . PRO A 1 337 ? 0.827 20.359 28.844 1 72 337 PRO A C 1
ATOM 2496 O O . PRO A 1 337 ? 1.206 21.531 28.766 1 72 337 PRO A O 1
ATOM 2499 N N . VAL A 1 338 ? 1.566 19.344 28.703 1 83.69 338 VAL A N 1
ATOM 2500 C CA . VAL A 1 338 ? 2.842 19.5 28.016 1 83.69 338 VAL A CA 1
ATOM 2501 C C . VAL A 1 338 ? 2.605 19.562 26.5 1 83.69 338 VAL A C 1
ATOM 2503 O O . VAL A 1 338 ? 1.892 18.719 25.953 1 83.69 338 VAL A O 1
ATOM 2506 N N . ALA A 1 339 ? 3.111 20.656 25.938 1 90.06 339 ALA A N 1
ATOM 2507 C CA . ALA A 1 339 ? 2.838 20.828 24.5 1 90.06 339 ALA A CA 1
ATOM 2508 C C . ALA A 1 339 ? 4.105 21.219 23.75 1 90.06 339 ALA A C 1
ATOM 2510 O O . ALA A 1 339 ? 5.074 21.688 24.344 1 90.06 339 ALA A O 1
ATOM 2511 N N . THR A 1 340 ? 4.078 20.891 22.469 1 88.81 340 THR A N 1
ATOM 2512 C CA . THR A 1 340 ? 5.172 21.25 21.578 1 88.81 340 THR A CA 1
ATOM 2513 C C . THR A 1 340 ? 4.664 21.469 20.156 1 88.81 340 THR A C 1
ATOM 2515 O O . THR A 1 340 ? 3.521 21.125 19.844 1 88.81 340 THR A O 1
ATOM 2518 N N . GLU A 1 341 ? 5.484 22.141 19.406 1 86.44 341 GLU A N 1
ATOM 2519 C CA . GLU A 1 341 ? 5.211 22.328 17.984 1 86.44 341 GLU A CA 1
ATOM 2520 C C . GLU A 1 341 ? 6.082 21.406 17.141 1 86.44 341 GLU A C 1
ATOM 2522 O O . GLU A 1 341 ? 7.273 21.234 17.422 1 86.44 341 GLU A O 1
ATOM 2527 N N . LEU A 1 342 ? 5.43 20.766 16.25 1 85.88 342 LEU A N 1
ATOM 2528 C CA . LEU A 1 342 ? 6.133 19.906 15.297 1 85.88 342 LEU A CA 1
ATOM 2529 C C . LEU A 1 342 ? 5.508 20 13.906 1 85.88 342 LEU A C 1
ATOM 2531 O O . LEU A 1 342 ? 4.32 19.719 13.742 1 85.88 342 LEU A O 1
ATOM 2535 N N . GLY A 1 343 ? 6.316 20.453 12.883 1 81.56 343 GLY A N 1
ATOM 2536 C CA . GLY A 1 343 ? 5.852 20.469 11.508 1 81.56 343 GLY A CA 1
ATOM 2537 C C . GLY A 1 343 ? 4.719 21.453 11.273 1 81.56 343 GLY A C 1
ATOM 2538 O O . GLY A 1 343 ? 3.781 21.172 10.523 1 81.56 343 GLY A O 1
ATOM 2539 N N . GLY A 1 344 ? 4.582 22.438 12 1 83.25 344 GLY A N 1
ATOM 2540 C CA . GLY A 1 344 ? 3.582 23.469 11.766 1 83.25 344 GLY A CA 1
ATOM 2541 C C . GLY A 1 344 ? 2.271 23.203 12.484 1 83.25 344 GLY A C 1
ATOM 2542 O O . GLY A 1 344 ? 1.287 23.906 12.281 1 83.25 344 GLY A O 1
ATOM 2543 N N . VAL A 1 345 ? 2.311 22.156 13.266 1 90.81 345 VAL A N 1
ATOM 2544 C CA . VAL A 1 345 ? 1.123 21.859 14.062 1 90.81 345 VAL A CA 1
ATOM 2545 C C . VAL A 1 345 ? 1.51 21.719 15.531 1 90.81 345 VAL A C 1
ATOM 2547 O O . VAL A 1 345 ? 2.682 21.5 15.852 1 90.81 345 VAL A O 1
ATOM 2550 N N . LEU A 1 346 ? 0.508 21.906 16.359 1 91.62 346 LEU A N 1
ATOM 2551 C CA . LEU A 1 346 ? 0.732 21.812 17.797 1 91.62 346 LEU A CA 1
ATOM 2552 C C . LEU A 1 346 ? 0.349 20.422 18.312 1 91.62 346 LEU A C 1
ATOM 2554 O O . LEU A 1 346 ? -0.669 19.859 17.906 1 91.62 346 LEU A O 1
ATOM 2558 N N . TYR A 1 347 ? 1.205 19.922 19.172 1 94.62 347 TYR A N 1
ATOM 2559 C CA . TYR A 1 347 ? 0.905 18.672 19.844 1 94.62 347 TYR A CA 1
ATOM 2560 C C . TYR A 1 347 ? 0.836 18.875 21.359 1 94.62 347 TYR A C 1
ATOM 2562 O O . TYR A 1 347 ? 1.685 19.562 21.938 1 94.62 347 TYR A O 1
ATOM 2570 N N . ALA A 1 348 ? -0.158 18.312 21.969 1 92.81 348 ALA A N 1
ATOM 2571 C CA . ALA A 1 348 ? -0.304 18.328 23.422 1 92.81 348 ALA A CA 1
ATOM 2572 C C . ALA A 1 348 ? -0.507 16.906 23.953 1 92.81 348 ALA A C 1
ATOM 2574 O O . ALA A 1 348 ? -1.102 16.062 23.281 1 92.81 348 ALA A O 1
ATOM 2575 N N . VAL A 1 349 ? 0.071 16.656 25.094 1 93.44 349 VAL A N 1
ATOM 2576 C CA . VAL A 1 349 ? -0.144 15.398 25.797 1 93.44 349 VAL A CA 1
ATOM 2577 C C . VAL A 1 349 ? -0.984 15.641 27.047 1 93.44 349 VAL A C 1
ATOM 2579 O O . VAL A 1 349 ? -0.63 16.469 27.891 1 93.44 349 VAL A O 1
ATOM 2582 N N . VAL A 1 350 ? -2.121 14.938 27.141 1 91.94 350 VAL A N 1
ATOM 2583 C CA . VAL A 1 350 ? -3.027 15.141 28.266 1 91.94 350 VAL A CA 1
ATOM 2584 C C . VAL A 1 350 ? -3.455 13.789 28.828 1 91.94 350 VAL A C 1
ATOM 2586 O O . VAL A 1 350 ? -3.527 12.797 28.109 1 91.94 350 VAL A O 1
ATOM 2589 N N . PRO A 1 351 ? -3.699 13.758 30.125 1 90.56 351 PRO A N 1
ATOM 2590 C CA . PRO A 1 351 ? -4.277 12.531 30.672 1 90.56 351 PRO A CA 1
ATOM 2591 C C . PRO A 1 351 ? -5.648 12.203 30.094 1 90.56 351 PRO A C 1
ATOM 2593 O O . PRO A 1 351 ? -6.418 13.109 29.781 1 90.56 351 PRO A O 1
ATOM 2596 N N . ASP A 1 352 ? -5.977 10.945 29.859 1 90.88 352 ASP A N 1
ATOM 2597 C CA . ASP A 1 352 ? -7.223 10.5 29.25 1 90.88 352 ASP A CA 1
ATOM 2598 C C . ASP A 1 352 ? -8.43 10.891 30.109 1 90.88 352 ASP A C 1
ATOM 2600 O O . ASP A 1 352 ? -9.477 11.266 29.578 1 90.88 352 ASP A O 1
ATOM 2604 N N . GLY A 1 353 ? -8.336 10.812 31.312 1 81.31 353 GLY A N 1
ATOM 2605 C CA . GLY A 1 353 ? -9.438 11.156 32.188 1 81.31 353 GLY A CA 1
ATOM 2606 C C . GLY A 1 353 ? -9.875 12.609 32.062 1 81.31 353 GLY A C 1
ATOM 2607 O O . GLY A 1 353 ? -10.289 13.039 31 1 81.31 353 GLY A O 1
ATOM 2608 N N . ASP A 1 354 ? -9.648 13.445 32.844 1 80.88 354 ASP A N 1
ATOM 2609 C CA . ASP A 1 354 ? -10.117 14.82 32.938 1 80.88 354 ASP A CA 1
ATOM 2610 C C . ASP A 1 354 ? -9.359 15.711 31.938 1 80.88 354 ASP A C 1
ATOM 2612 O O . ASP A 1 354 ? -9.898 16.703 31.438 1 80.88 354 ASP A O 1
ATOM 2616 N N . GLY A 1 355 ? -8.211 15.25 31.609 1 85.88 355 GLY A N 1
ATOM 2617 C CA . GLY A 1 355 ? -7.387 16.078 30.75 1 85.88 355 GLY A CA 1
ATOM 2618 C C . GLY A 1 355 ? -7.961 16.25 29.359 1 85.88 355 GLY A C 1
ATOM 2619 O O . GLY A 1 355 ? -8.102 17.359 28.859 1 85.88 355 GLY A O 1
ATOM 2620 N N . TRP A 1 356 ? -8.344 15.211 28.781 1 90.5 356 TRP A N 1
ATOM 2621 C CA . TRP A 1 356 ? -8.883 15.266 27.422 1 90.5 356 TRP A CA 1
ATOM 2622 C C . TRP A 1 356 ? -10.219 15.984 27.391 1 90.5 356 TRP A C 1
ATOM 2624 O O . TRP A 1 356 ? -10.461 16.828 26.516 1 90.5 356 TRP A O 1
ATOM 2634 N N . GLY A 1 357 ? -11.039 15.656 28.297 1 89.75 357 GLY A N 1
ATOM 2635 C CA . GLY A 1 357 ? -12.328 16.328 28.344 1 89.75 357 GLY A CA 1
ATOM 2636 C C . GLY A 1 357 ? -12.203 17.828 28.453 1 89.75 357 GLY A C 1
ATOM 2637 O O . GLY A 1 357 ? -12.914 18.562 27.766 1 89.75 357 GLY A O 1
ATOM 2638 N N . GLU A 1 358 ? -11.312 18.25 29.281 1 87.31 358 GLU A N 1
ATOM 2639 C CA . GLU A 1 358 ? -11.102 19.688 29.5 1 87.31 358 GLU A CA 1
ATOM 2640 C C . GLU A 1 358 ? -10.523 20.344 28.25 1 87.31 358 GLU A C 1
ATOM 2642 O O . GLU A 1 358 ? -10.984 21.422 27.844 1 87.31 358 GLU A O 1
ATOM 2647 N N . LEU A 1 359 ? -9.508 19.766 27.719 1 89 359 LEU A N 1
ATOM 2648 C CA . LEU A 1 359 ? -8.891 20.344 26.531 1 89 359 LEU A CA 1
ATOM 2649 C C . LEU A 1 359 ? -9.883 20.391 25.375 1 89 359 LEU A C 1
ATOM 2651 O O . LEU A 1 359 ? -9.945 21.391 24.641 1 89 359 LEU A O 1
ATOM 2655 N N . ARG A 1 360 ? -10.609 19.375 25.219 1 90.81 360 ARG A N 1
ATOM 2656 C CA . ARG A 1 360 ? -11.625 19.344 24.172 1 90.81 360 ARG A CA 1
ATOM 2657 C C . ARG A 1 360 ? -12.617 20.484 24.328 1 90.81 360 ARG A C 1
ATOM 2659 O O . ARG A 1 360 ? -12.906 21.203 23.359 1 90.81 360 ARG A O 1
ATOM 2666 N N . ALA A 1 361 ? -13.102 20.625 25.484 1 88.12 361 ALA A N 1
ATOM 2667 C CA . ALA A 1 361 ? -14.047 21.703 25.766 1 88.12 361 ALA A CA 1
ATOM 2668 C C . ALA A 1 361 ? -13.438 23.062 25.453 1 88.12 361 ALA A C 1
ATOM 2670 O O . ALA A 1 361 ? -14.102 23.938 24.891 1 88.12 361 ALA A O 1
ATOM 2671 N N . ALA A 1 362 ? -12.234 23.188 25.812 1 83.44 362 ALA A N 1
ATOM 2672 C CA . ALA A 1 362 ? -11.539 24.453 25.594 1 83.44 362 ALA A CA 1
ATOM 2673 C C . ALA A 1 362 ? -11.383 24.734 24.094 1 83.44 362 ALA A C 1
ATOM 2675 O O . ALA A 1 362 ? -11.578 25.859 23.641 1 83.44 362 ALA A O 1
ATOM 2676 N N . LEU A 1 363 ? -11.016 23.734 23.422 1 86.69 363 LEU A N 1
ATOM 2677 C CA . LEU A 1 363 ? -10.805 23.875 21.984 1 86.69 363 LEU A CA 1
ATOM 2678 C C . LEU A 1 363 ? -12.125 24.156 21.266 1 86.69 363 LEU A C 1
ATOM 2680 O O . LEU A 1 363 ? -12.172 24.953 20.344 1 86.69 363 LEU A O 1
ATOM 2684 N N . GLU A 1 364 ? -13.125 23.516 21.672 1 87.62 364 GLU A N 1
ATOM 2685 C CA . GLU A 1 364 ? -14.438 23.703 21.062 1 87.62 364 GLU A CA 1
ATOM 2686 C C . GLU A 1 364 ? -14.992 25.078 21.391 1 87.62 364 GLU A C 1
ATOM 2688 O O . GLU A 1 364 ? -15.82 25.609 20.625 1 87.62 364 GLU A O 1
ATOM 2693 N N . ALA A 1 365 ? -14.531 25.641 22.469 1 81.06 365 ALA A N 1
ATOM 2694 C CA . ALA A 1 365 ? -15.016 26.953 22.891 1 81.06 365 ALA A CA 1
ATOM 2695 C C . ALA A 1 365 ? -14.281 28.078 22.156 1 81.06 365 ALA A C 1
ATOM 2697 O O . ALA A 1 365 ? -14.711 29.219 22.188 1 81.06 365 ALA A O 1
ATOM 2698 N N . LEU A 1 366 ? -13.141 27.656 21.641 1 76.44 366 LEU A N 1
ATOM 2699 C CA . LEU A 1 366 ? -12.391 28.688 20.922 1 76.44 366 LEU A CA 1
ATOM 2700 C C . LEU A 1 366 ? -13.203 29.25 19.766 1 76.44 366 LEU A C 1
ATOM 2702 O O . LEU A 1 366 ? -13.789 28.5 18.984 1 76.44 366 LEU A O 1
ATOM 2706 N N . PRO A 1 367 ? -13.414 30.594 19.828 1 67.25 367 PRO A N 1
ATOM 2707 C CA . PRO A 1 367 ? -14.18 31.219 18.766 1 67.25 367 PRO A CA 1
ATOM 2708 C C . PRO A 1 367 ? -13.492 31.109 17.406 1 67.25 367 PRO A C 1
ATOM 2710 O O . PRO A 1 367 ? -12.273 30.953 17.328 1 67.25 367 PRO A O 1
ATOM 2713 N N . SER A 1 368 ? -14.336 30.938 16.375 1 61.47 368 SER A N 1
ATOM 2714 C CA . SER A 1 368 ? -13.805 31.031 15.023 1 61.47 368 SER A CA 1
ATOM 2715 C C . SER A 1 368 ? -13.25 32.406 14.742 1 61.47 368 SER A C 1
ATOM 2717 O O . SER A 1 368 ? -13.82 33.406 15.164 1 61.47 368 SER A O 1
ATOM 2719 N N . SER A 1 369 ? -11.945 32.688 14.82 1 52.72 369 SER A N 1
ATOM 2720 C CA . SER A 1 369 ? -11.414 34 14.586 1 52.72 369 SER A CA 1
ATOM 2721 C C . SER A 1 369 ? -11.891 34.562 13.25 1 52.72 369 SER A C 1
ATOM 2723 O O . SER A 1 369 ? -12.125 33.812 12.305 1 52.72 369 SER A O 1
ATOM 2725 N N . ARG A 1 370 ? -12.461 35.719 13.25 1 48.88 370 ARG A N 1
ATOM 2726 C CA . ARG A 1 370 ? -12.93 36.438 12.07 1 48.88 370 ARG A CA 1
ATOM 2727 C C . ARG A 1 370 ? -12.016 36.219 10.883 1 48.88 370 ARG A C 1
ATOM 2729 O O . ARG A 1 370 ? -12.484 36.094 9.742 1 48.88 370 ARG A O 1
ATOM 2736 N N . ARG A 1 371 ? -10.797 36.625 10.953 1 51.47 371 ARG A N 1
ATOM 2737 C CA . ARG A 1 371 ? -9.883 36.594 9.812 1 51.47 371 ARG A CA 1
ATOM 2738 C C . ARG A 1 371 ? -9.211 35.219 9.688 1 51.47 371 ARG A C 1
ATOM 2740 O O . ARG A 1 371 ? -8.508 34.938 8.711 1 51.47 371 ARG A O 1
ATOM 2747 N N . GLY A 1 372 ? -9.383 34.375 10.68 1 53.5 372 GLY A N 1
ATOM 2748 C CA . GLY A 1 372 ? -8.578 33.188 10.664 1 53.5 372 GLY A CA 1
ATOM 2749 C C . GLY A 1 372 ? -9.383 31.922 10.969 1 53.5 372 GLY A C 1
ATOM 2750 O O . GLY A 1 372 ? -10.516 32 11.438 1 53.5 372 GLY A O 1
ATOM 2751 N N . GLY A 1 373 ? -9.023 30.859 10.219 1 61.31 373 GLY A N 1
ATOM 2752 C CA . GLY A 1 373 ? -9.633 29.547 10.258 1 61.31 373 GLY A CA 1
ATOM 2753 C C . GLY A 1 373 ? -9.734 28.969 11.664 1 61.31 373 GLY A C 1
ATOM 2754 O O . GLY A 1 373 ? -9.102 29.484 12.594 1 61.31 373 GLY A O 1
ATOM 2755 N N . THR A 1 374 ? -10.875 28.391 12.141 1 73.19 374 THR A N 1
ATOM 2756 C CA . THR A 1 374 ? -11.125 27.688 13.383 1 73.19 374 THR A CA 1
ATOM 2757 C C . THR A 1 374 ? -10.172 26.5 13.531 1 73.19 374 THR A C 1
ATOM 2759 O O . THR A 1 374 ? -9.898 25.797 12.562 1 73.19 374 THR A O 1
ATOM 2762 N N . PRO A 1 375 ? -9.547 26.453 14.742 1 84.25 375 PRO A N 1
ATOM 2763 C CA . PRO A 1 375 ? -8.633 25.328 14.969 1 84.25 375 PRO A CA 1
ATOM 2764 C C . PRO A 1 375 ? -9.328 23.969 14.844 1 84.25 375 PRO A C 1
ATOM 2766 O O . PRO A 1 375 ? -10.492 23.828 15.227 1 84.25 375 PRO A O 1
ATOM 2769 N N . ARG A 1 376 ? -8.672 23.094 14.195 1 92.31 376 ARG A N 1
ATOM 2770 C CA . ARG A 1 376 ? -9.062 21.688 14.18 1 92.31 376 ARG A CA 1
ATOM 2771 C C . ARG A 1 376 ? -8.148 20.859 15.078 1 92.31 376 ARG A C 1
ATOM 2773 O O . ARG A 1 376 ? -6.941 21.094 15.133 1 92.31 376 ARG A O 1
ATOM 2780 N N . ALA A 1 377 ? -8.742 19.953 15.773 1 95.5 377 ALA A N 1
ATOM 2781 C CA . ALA A 1 377 ? -7.938 19.156 16.688 1 95.5 377 ALA A CA 1
ATOM 2782 C C . ALA A 1 377 ? -8.367 17.688 16.656 1 95.5 377 ALA A C 1
ATOM 2784 O O . ALA A 1 377 ? -9.555 17.391 16.469 1 95.5 377 ALA A O 1
ATOM 2785 N N . ALA A 1 378 ? -7.441 16.828 16.797 1 97.75 378 ALA A N 1
ATOM 2786 C CA . ALA A 1 378 ? -7.699 15.391 16.844 1 97.75 378 ALA A CA 1
ATOM 2787 C C . ALA A 1 378 ? -6.859 14.719 17.922 1 97.75 378 ALA A C 1
ATOM 2789 O O . ALA A 1 378 ? -5.688 15.055 18.109 1 97.75 378 ALA A O 1
ATOM 2790 N N . ALA A 1 379 ? -7.434 13.812 18.609 1 97.62 379 ALA A N 1
ATOM 2791 C CA . ALA A 1 379 ? -6.75 13.094 19.688 1 97.62 379 ALA A CA 1
ATOM 2792 C C . ALA A 1 379 ? -6.504 11.641 19.297 1 97.62 379 ALA A C 1
ATOM 2794 O O . ALA A 1 379 ? -7.344 11.016 18.641 1 97.62 379 ALA A O 1
ATOM 2795 N N . GLY A 1 380 ? -5.355 11.141 19.688 1 97.81 380 GLY A N 1
ATOM 2796 C CA . GLY A 1 380 ? -5.113 9.711 19.609 1 97.81 380 GLY A CA 1
ATOM 2797 C C . GLY A 1 380 ? -5.793 8.922 20.703 1 97.81 380 GLY A C 1
ATOM 2798 O O . GLY A 1 380 ? -6.539 9.484 21.516 1 97.81 380 GLY A O 1
ATOM 2799 N N . SER A 1 381 ? -5.59 7.629 20.688 1 96.38 381 SER A N 1
ATOM 2800 C CA . SER A 1 381 ? -6.148 6.781 21.734 1 96.38 381 SER A CA 1
ATOM 2801 C C . SER A 1 381 ? -5.359 6.918 23.047 1 96.38 381 SER A C 1
ATOM 2803 O O . SER A 1 381 ? -4.195 7.324 23.031 1 96.38 381 SER A O 1
ATOM 2805 N N . ALA A 1 382 ? -6.051 6.676 24.141 1 96.12 382 ALA A N 1
ATOM 2806 C CA . ALA A 1 382 ? -5.371 6.633 25.438 1 96.12 382 ALA A CA 1
ATOM 2807 C C . ALA A 1 382 ? -4.332 5.516 25.469 1 96.12 382 ALA A C 1
ATOM 2809 O O . ALA A 1 382 ? -4.598 4.398 25.016 1 96.12 382 ALA A O 1
ATOM 2810 N N . CYS A 1 383 ? -3.172 5.84 25.969 1 95.44 383 CYS A N 1
ATOM 2811 C CA . CYS A 1 383 ? -2.102 4.848 26 1 95.44 383 CYS A CA 1
ATOM 2812 C C . CYS A 1 383 ? -1.123 5.137 27.125 1 95.44 383 CYS A C 1
ATOM 2814 O O . CYS A 1 383 ? -1.228 6.164 27.797 1 95.44 383 CYS A O 1
ATOM 2816 N N . GLU A 1 384 ? -0.261 4.16 27.297 1 94.5 384 GLU A N 1
ATOM 2817 C CA . GLU A 1 384 ? 0.843 4.367 28.234 1 94.5 384 GLU A CA 1
ATOM 2818 C C . GLU A 1 384 ? 1.889 5.312 27.641 1 94.5 384 GLU A C 1
ATOM 2820 O O . GLU A 1 384 ? 1.953 5.5 26.438 1 94.5 384 GLU A O 1
ATOM 2825 N N . ILE A 1 385 ? 2.703 5.801 28.516 1 92.31 385 ILE A N 1
ATOM 2826 C CA . ILE A 1 385 ? 3.668 6.828 28.141 1 92.31 385 ILE A CA 1
ATOM 2827 C C . ILE A 1 385 ? 4.629 6.266 27.094 1 92.31 385 ILE A C 1
ATOM 2829 O O . ILE A 1 385 ? 5.047 6.98 26.172 1 92.31 385 ILE A O 1
ATOM 2833 N N . GLY A 1 386 ? 4.898 5.035 27.141 1 92.5 386 GLY A N 1
ATOM 2834 C CA . GLY A 1 386 ? 5.801 4.406 26.203 1 92.5 386 GLY A CA 1
ATOM 2835 C C . GLY A 1 386 ? 5.223 4.305 24.797 1 92.5 386 GLY A C 1
ATOM 2836 O O . GLY A 1 386 ? 5.953 4.082 23.828 1 92.5 386 GLY A O 1
ATOM 2837 N N . ASP A 1 387 ? 3.93 4.555 24.641 1 95.19 387 ASP A N 1
ATOM 2838 C CA . ASP A 1 387 ? 3.262 4.371 23.359 1 95.19 387 ASP A CA 1
ATOM 2839 C C . ASP A 1 387 ? 2.744 5.703 22.812 1 95.19 387 ASP A C 1
ATOM 2841 O O . ASP A 1 387 ? 1.836 5.727 21.984 1 95.19 387 ASP A O 1
ATOM 2845 N N . LEU A 1 388 ? 3.357 6.762 23.219 1 95.69 388 LEU A N 1
ATOM 2846 C CA . LEU A 1 388 ? 2.875 8.086 22.828 1 95.69 388 LEU A CA 1
ATOM 2847 C C . LEU A 1 388 ? 3.105 8.328 21.344 1 95.69 388 LEU A C 1
ATOM 2849 O O . LEU A 1 388 ? 2.324 9.031 20.688 1 95.69 388 LEU A O 1
ATOM 2853 N N . ALA A 1 389 ? 4.117 7.68 20.844 1 96.19 389 ALA A N 1
ATOM 2854 C CA . ALA A 1 389 ? 4.355 7.809 19.406 1 96.19 389 ALA A CA 1
ATOM 2855 C C . ALA A 1 389 ? 3.189 7.234 18.609 1 96.19 389 ALA A C 1
ATOM 2857 O O . ALA A 1 389 ? 2.795 7.797 17.578 1 96.19 389 ALA A O 1
ATOM 2858 N N . THR A 1 390 ? 2.674 6.191 19.062 1 96.19 390 THR A N 1
ATOM 2859 C CA . THR A 1 390 ? 1.518 5.574 18.422 1 96.19 390 THR A CA 1
ATOM 2860 C C . THR A 1 390 ? 0.292 6.477 18.516 1 96.19 390 THR A C 1
ATOM 2862 O O . THR A 1 390 ? -0.431 6.672 17.547 1 96.19 390 THR A O 1
ATOM 2865 N N . SER A 1 391 ? 0.096 6.992 19.656 1 97.38 391 SER A N 1
ATOM 2866 C CA . SER A 1 391 ? -1.008 7.922 19.859 1 97.38 391 SER A CA 1
ATOM 2867 C C . SER A 1 391 ? -0.879 9.141 18.953 1 97.38 391 SER A C 1
ATOM 2869 O O . SER A 1 391 ? -1.875 9.625 18.406 1 97.38 391 SER A O 1
ATOM 2871 N N . ARG A 1 392 ? 0.295 9.555 18.781 1 97.38 392 ARG A N 1
ATOM 2872 C CA . ARG A 1 392 ? 0.542 10.688 17.891 1 97.38 392 ARG A CA 1
ATOM 2873 C C . ARG A 1 392 ? 0.153 10.344 16.453 1 97.38 392 ARG A C 1
ATOM 2875 O O . ARG A 1 392 ? -0.542 11.125 15.789 1 97.38 392 ARG A O 1
ATOM 2882 N N . ALA A 1 393 ? 0.597 9.258 16.031 1 96.75 393 ALA A N 1
ATOM 2883 C CA . ALA A 1 393 ? 0.265 8.828 14.68 1 96.75 393 ALA A CA 1
ATOM 2884 C C . ALA A 1 393 ? -1.246 8.727 14.484 1 96.75 393 ALA A C 1
ATOM 2886 O O . ALA A 1 393 ? -1.771 9.094 13.438 1 96.75 393 ALA A O 1
ATOM 2887 N N . GLN A 1 394 ? -1.868 8.227 15.438 1 97.69 394 GLN A N 1
ATOM 2888 C CA . GLN A 1 394 ? -3.322 8.117 15.414 1 97.69 394 GLN A CA 1
ATOM 2889 C C . GLN A 1 394 ? -3.975 9.5 15.359 1 97.69 394 GLN A C 1
ATOM 2891 O O . GLN A 1 394 ? -4.93 9.711 14.609 1 97.69 394 GLN A O 1
ATOM 2896 N N . ALA A 1 395 ? -3.457 10.391 16.141 1 98.06 395 ALA A N 1
ATOM 2897 C CA . ALA A 1 395 ? -3.969 11.758 16.125 1 98.06 395 ALA A CA 1
ATOM 2898 C C . ALA A 1 395 ? -3.82 12.383 14.734 1 98.06 395 ALA A C 1
ATOM 2900 O O . ALA A 1 395 ? -4.75 13.016 14.234 1 98.06 395 ALA A O 1
ATOM 2901 N N . ASP A 1 396 ? -2.674 12.203 14.18 1 96.88 396 ASP A N 1
ATOM 2902 C CA . ASP A 1 396 ? -2.416 12.734 12.844 1 96.88 396 ASP A CA 1
ATOM 2903 C C . ASP A 1 396 ? -3.414 12.172 11.828 1 96.88 396 ASP A C 1
ATOM 2905 O O . ASP A 1 396 ? -3.932 12.906 10.984 1 96.88 396 ASP A O 1
ATOM 2909 N N . GLU A 1 397 ? -3.645 10.922 11.945 1 96.81 397 GLU A N 1
ATOM 2910 C CA . GLU A 1 397 ? -4.582 10.281 11.031 1 96.81 397 GLU A CA 1
ATOM 2911 C C . GLU A 1 397 ? -5.996 10.828 11.219 1 96.81 397 GLU A C 1
ATOM 2913 O O . GLU A 1 397 ? -6.695 11.109 10.242 1 96.81 397 GLU A O 1
ATOM 2918 N N . ALA A 1 398 ? -6.402 10.93 12.414 1 97.69 398 ALA A N 1
ATOM 2919 C CA . ALA A 1 398 ? -7.727 11.461 12.703 1 97.69 398 ALA A CA 1
ATOM 2920 C C . ALA A 1 398 ? -7.863 12.898 12.219 1 97.69 398 ALA A C 1
ATOM 2922 O O . ALA A 1 398 ? -8.93 13.305 11.742 1 97.69 398 ALA A O 1
ATOM 2923 N N . LEU A 1 399 ? -6.789 13.664 12.336 1 96.19 399 LEU A N 1
ATOM 2924 C CA . LEU A 1 399 ? -6.801 15.023 11.812 1 96.19 399 LEU A CA 1
ATOM 2925 C C . LEU A 1 399 ? -7.031 15.023 10.305 1 96.19 399 LEU A C 1
ATOM 2927 O O . LEU A 1 399 ? -7.723 15.898 9.773 1 96.19 399 LEU A O 1
ATOM 2931 N N . GLY A 1 400 ? -6.461 14.125 9.695 1 94.88 400 GLY A N 1
ATOM 2932 C CA . GLY A 1 400 ? -6.672 13.977 8.258 1 94.88 400 GLY A CA 1
ATOM 2933 C C . GLY A 1 400 ? -8.133 13.82 7.883 1 94.88 400 GLY A C 1
ATOM 2934 O O . GLY A 1 400 ? -8.578 14.344 6.859 1 94.88 400 GLY A O 1
ATOM 2935 N N . LEU A 1 401 ? -8.875 13.117 8.672 1 96.44 401 LEU A N 1
ATOM 2936 C CA . LEU A 1 401 ? -10.305 12.945 8.422 1 96.44 401 LEU A CA 1
ATOM 2937 C C . LEU A 1 401 ? -11.031 14.289 8.492 1 96.44 401 LEU A C 1
ATOM 2939 O O . LEU A 1 401 ? -11.93 14.547 7.688 1 96.44 401 LEU A O 1
ATOM 2943 N N . LEU A 1 402 ? -10.609 15.039 9.469 1 94.19 402 LEU A N 1
ATOM 2944 C CA . LEU A 1 402 ? -11.203 16.359 9.609 1 94.19 402 LEU A CA 1
ATOM 2945 C C . LEU A 1 402 ? -10.891 17.234 8.391 1 94.19 402 LEU A C 1
ATOM 2947 O O . LEU A 1 402 ? -11.773 17.906 7.863 1 94.19 402 LEU A O 1
ATOM 2951 N N . ARG A 1 403 ? -9.688 17.203 7.949 1 90.38 403 ARG A N 1
ATOM 2952 C CA . ARG A 1 403 ? -9.258 17.969 6.781 1 90.38 403 ARG A CA 1
ATOM 2953 C C . ARG A 1 403 ? -10.078 17.594 5.551 1 90.38 403 ARG A C 1
ATOM 2955 O O . ARG A 1 403 ? -10.453 18.469 4.766 1 90.38 403 ARG A O 1
ATOM 2962 N N . ALA A 1 404 ? -10.359 16.312 5.516 1 91.19 404 ALA A N 1
ATOM 2963 C CA . ALA A 1 404 ? -11.07 15.805 4.352 1 91.19 404 ALA A CA 1
ATOM 2964 C C . ALA A 1 404 ? -12.578 15.938 4.531 1 91.19 404 ALA A C 1
ATOM 2966 O O . ALA A 1 404 ? -13.352 15.539 3.656 1 91.19 404 ALA A O 1
ATOM 2967 N N . LYS A 1 405 ? -13.023 16.438 5.66 1 92.81 405 LYS A N 1
ATOM 2968 C CA . LYS A 1 405 ? -14.43 16.641 5.984 1 92.81 405 LYS A CA 1
ATOM 2969 C C . LYS A 1 405 ? -15.203 15.328 5.977 1 92.81 405 LYS A C 1
ATOM 2971 O O . LYS A 1 405 ? -16.328 15.273 5.488 1 92.81 405 LYS A O 1
ATOM 2976 N N . LEU A 1 406 ? -14.562 14.281 6.473 1 94.5 406 LEU A N 1
ATOM 2977 C CA . LEU A 1 406 ? -15.164 12.953 6.512 1 94.5 406 LEU A CA 1
ATOM 2978 C C . LEU A 1 406 ? -15.82 12.695 7.863 1 94.5 406 LEU A C 1
ATOM 2980 O O . LEU A 1 406 ? -16.547 11.711 8.031 1 94.5 406 LEU A O 1
ATOM 2984 N N . VAL A 1 407 ? -15.523 13.523 8.828 1 94.94 407 VAL A N 1
ATOM 2985 C CA . VAL A 1 407 ? -16.172 13.5 10.133 1 94.94 407 VAL A CA 1
ATOM 2986 C C . VAL A 1 407 ? -16.703 14.898 10.477 1 94.94 407 VAL A C 1
ATOM 2988 O O . VAL A 1 407 ? -16.125 15.898 10.062 1 94.94 407 VAL A O 1
ATOM 2991 N N . PRO A 1 408 ? -17.797 14.914 11.211 1 92.5 408 PRO A N 1
ATOM 2992 C CA . PRO A 1 408 ? -18.344 16.219 11.578 1 92.5 408 PRO A CA 1
ATOM 2993 C C . PRO A 1 408 ? -17.547 16.906 12.695 1 92.5 408 PRO A C 1
ATOM 2995 O O . PRO A 1 408 ? -16.812 16.234 13.43 1 92.5 408 PRO A O 1
ATOM 2998 N N . GLY A 1 409 ? -17.672 18.281 12.688 1 90.56 409 GLY A N 1
ATOM 2999 C CA . GLY A 1 409 ? -17.094 19.047 13.773 1 90.56 409 GLY A CA 1
ATOM 3000 C C . GLY A 1 409 ? -15.648 19.438 13.523 1 90.56 409 GLY A C 1
ATOM 3001 O O . GLY A 1 409 ? -15.164 19.359 12.391 1 90.56 409 GLY A O 1
ATOM 3002 N N . ARG A 1 410 ? -15.008 19.922 14.633 1 92.56 410 ARG A N 1
ATOM 3003 C CA . ARG A 1 410 ? -13.633 20.406 14.508 1 92.56 410 ARG A CA 1
ATOM 3004 C C . ARG A 1 410 ? -12.703 19.672 15.461 1 92.56 410 ARG A C 1
ATOM 3006 O O . ARG A 1 410 ? -11.484 19.875 15.43 1 92.56 410 ARG A O 1
ATOM 3013 N N . VAL A 1 411 ? -13.297 18.906 16.375 1 95.12 411 VAL A N 1
ATOM 3014 C CA . VAL A 1 411 ? -12.516 18.125 17.312 1 95.12 411 VAL A CA 1
ATOM 3015 C C . VAL A 1 411 ? -12.969 16.656 17.281 1 95.12 411 VAL A C 1
ATOM 3017 O O . VAL A 1 411 ? -14.164 16.375 17.359 1 95.12 411 VAL A O 1
ATOM 3020 N N . VAL A 1 412 ? -12.008 15.766 17.109 1 97 412 VAL A N 1
ATOM 3021 C CA . VAL A 1 412 ? -12.367 14.352 17 1 97 412 VAL A CA 1
ATOM 3022 C C . VAL A 1 412 ? -11.32 13.5 17.734 1 97 412 VAL A C 1
ATOM 3024 O O . VAL A 1 412 ? -10.156 13.891 17.828 1 97 412 VAL A O 1
ATOM 3027 N N . ALA A 1 413 ? -11.734 12.422 18.297 1 96.81 413 ALA A N 1
ATOM 3028 C CA . ALA A 1 413 ? -10.828 11.438 18.875 1 96.81 413 ALA A CA 1
ATOM 3029 C C . ALA A 1 413 ? -10.758 10.188 18 1 96.81 413 ALA A C 1
ATOM 3031 O O . ALA A 1 413 ? -11.766 9.742 17.453 1 96.81 413 ALA A O 1
ATOM 3032 N N . PHE A 1 414 ? -9.602 9.633 17.906 1 97.25 414 PHE A N 1
ATOM 3033 C CA . PHE A 1 414 ? -9.312 8.469 17.062 1 97.25 414 PHE A CA 1
ATOM 3034 C C . PHE A 1 414 ? -10.242 7.312 17.406 1 97.25 414 PHE A C 1
ATOM 3036 O O . PHE A 1 414 ? -10.812 6.691 16.5 1 97.25 414 PHE A O 1
ATOM 3043 N N . ASP A 1 415 ? -10.492 7.059 18.562 1 92.88 415 ASP A N 1
ATOM 3044 C CA . ASP A 1 415 ? -11.25 5.887 19 1 92.88 415 ASP A CA 1
ATOM 3045 C C . ASP A 1 415 ? -12.742 6.082 18.766 1 92.88 415 ASP A C 1
ATOM 3047 O O . ASP A 1 415 ? -13.508 5.113 18.75 1 92.88 415 ASP A O 1
ATOM 3051 N N . GLU A 1 416 ? -13.18 7.359 18.562 1 93.44 416 GLU A N 1
ATOM 3052 C CA . GLU A 1 416 ? -14.594 7.621 18.328 1 93.44 416 GLU A CA 1
ATOM 3053 C C . GLU A 1 416 ? -14.898 7.684 16.828 1 93.44 416 GLU A C 1
ATOM 3055 O O . GLU A 1 416 ? -16.062 7.691 16.422 1 93.44 416 GLU A O 1
ATOM 3060 N N . ALA A 1 417 ? -13.844 7.688 16.031 1 96.56 417 ALA A N 1
ATOM 3061 C CA . ALA A 1 417 ? -14.016 7.906 14.594 1 96.56 417 ALA A CA 1
ATOM 3062 C C . ALA A 1 417 ? -13.703 6.641 13.797 1 96.56 417 ALA A C 1
ATOM 3064 O O . ALA A 1 417 ? -13.32 6.715 12.633 1 96.56 417 ALA A O 1
ATOM 3065 N N . TRP A 1 418 ? -13.906 5.465 14.391 1 96.44 418 TRP A N 1
ATOM 3066 C CA . TRP A 1 418 ? -13.43 4.23 13.781 1 96.44 418 TRP A CA 1
ATOM 3067 C C . TRP A 1 418 ? -14.141 3.965 12.453 1 96.44 418 TRP A C 1
ATOM 3069 O O . TRP A 1 418 ? -13.547 3.412 11.523 1 96.44 418 TRP A O 1
ATOM 3079 N N . THR A 1 419 ? -15.398 4.371 12.312 1 97.56 419 THR A N 1
ATOM 3080 C CA . THR A 1 419 ? -16.156 4.141 11.086 1 97.56 419 THR A CA 1
ATOM 3081 C C . THR A 1 419 ? -15.508 4.871 9.906 1 97.56 419 THR A C 1
ATOM 3083 O O . THR A 1 419 ? -15.148 4.246 8.906 1 97.56 419 THR A O 1
ATOM 3086 N N . ALA A 1 420 ? -15.297 6.148 10.125 1 97.75 420 ALA A N 1
ATOM 3087 C CA . ALA A 1 420 ? -14.688 6.957 9.07 1 97.75 420 ALA A CA 1
ATOM 3088 C C . ALA A 1 420 ? -13.242 6.52 8.812 1 97.75 420 ALA A C 1
ATOM 3090 O O . ALA A 1 420 ? -12.797 6.504 7.664 1 97.75 420 ALA A O 1
ATOM 3091 N N . LEU A 1 421 ? -12.555 6.148 9.859 1 97.75 421 LEU A N 1
ATOM 3092 C CA . LEU A 1 421 ? -11.172 5.699 9.727 1 97.75 421 LEU A CA 1
ATOM 3093 C C . LEU A 1 421 ? -11.094 4.422 8.898 1 97.75 421 LEU A C 1
ATOM 3095 O O . LEU A 1 421 ? -10.258 4.312 7.996 1 97.75 421 LEU A O 1
ATOM 3099 N N . SER A 1 422 ? -11.977 3.496 9.18 1 97.75 422 SER A N 1
ATOM 3100 C CA . SER A 1 422 ? -11.992 2.225 8.469 1 97.75 422 SER A CA 1
ATOM 3101 C C . SER A 1 422 ? -12.305 2.426 6.988 1 97.75 422 SER A C 1
ATOM 3103 O O . SER A 1 422 ? -11.641 1.843 6.125 1 97.75 422 SER A O 1
ATOM 3105 N N . LEU A 1 423 ? -13.258 3.232 6.742 1 98.06 423 LEU A N 1
ATOM 3106 C CA . LEU A 1 423 ? -13.68 3.471 5.363 1 98.06 423 LEU A CA 1
ATOM 3107 C C . LEU A 1 423 ? -12.602 4.227 4.59 1 98.06 423 LEU A C 1
ATOM 3109 O O . LEU A 1 423 ? -12.25 3.84 3.475 1 98.06 423 LEU A O 1
ATOM 3113 N N . HIS A 1 424 ? -12.047 5.254 5.207 1 97.88 424 HIS A N 1
ATOM 3114 C CA . HIS A 1 424 ? -11.047 6.07 4.527 1 97.88 424 HIS A CA 1
ATOM 3115 C C . HIS A 1 424 ? -9.758 5.293 4.309 1 97.88 424 HIS A C 1
ATOM 3117 O O . HIS A 1 424 ? -9.211 5.285 3.201 1 97.88 424 HIS A O 1
ATOM 3123 N N . ARG A 1 425 ? -9.266 4.668 5.352 1 97 425 ARG A N 1
ATOM 3124 C CA . ARG A 1 425 ? -8.039 3.885 5.258 1 97 425 ARG A CA 1
ATOM 3125 C C . ARG A 1 425 ? -8.188 2.744 4.258 1 97 425 ARG A C 1
ATOM 3127 O O . ARG A 1 425 ? -7.312 2.525 3.422 1 97 425 ARG A O 1
ATOM 3134 N N . GLY A 1 426 ? -9.305 2.031 4.344 1 97.25 426 GLY A N 1
ATOM 3135 C CA . GLY A 1 426 ? -9.586 0.968 3.391 1 97.25 426 GLY A CA 1
ATOM 3136 C C . GLY A 1 426 ? -9.711 1.464 1.963 1 97.25 426 GLY A C 1
ATOM 3137 O O . GLY A 1 426 ? -9.18 0.85 1.037 1 97.25 426 GLY A O 1
ATOM 3138 N N . ALA A 1 427 ? -10.398 2.541 1.838 1 97.25 427 ALA A N 1
ATOM 3139 C CA . ALA A 1 427 ? -10.617 3.123 0.515 1 97.25 427 ALA A CA 1
ATOM 3140 C C . ALA A 1 427 ? -9.297 3.58 -0.104 1 97.25 427 ALA A C 1
ATOM 3142 O O . ALA A 1 427 ? -9.047 3.348 -1.289 1 97.25 427 ALA A O 1
ATOM 3143 N N . THR A 1 428 ? -8.516 4.246 0.683 1 96.25 428 THR A N 1
ATOM 3144 C CA . THR A 1 428 ? -7.23 4.73 0.2 1 96.25 428 THR A CA 1
ATOM 3145 C C . THR A 1 428 ? -6.348 3.568 -0.244 1 96.25 428 THR A C 1
ATOM 3147 O O . THR A 1 428 ? -5.727 3.625 -1.307 1 96.25 428 THR A O 1
ATOM 3150 N N . ALA A 1 429 ? -6.336 2.539 0.562 1 96.62 429 ALA A N 1
ATOM 3151 C CA . ALA A 1 429 ? -5.566 1.348 0.218 1 96.62 429 ALA A CA 1
ATOM 3152 C C . ALA A 1 429 ? -6.082 0.714 -1.07 1 96.62 429 ALA A C 1
ATOM 3154 O O . ALA A 1 429 ? -5.301 0.383 -1.965 1 96.62 429 ALA A O 1
ATOM 3155 N N . ALA A 1 430 ? -7.324 0.566 -1.233 1 96.88 430 ALA A N 1
ATOM 3156 C CA . ALA A 1 430 ? -7.949 -0.042 -2.406 1 96.88 430 ALA A CA 1
ATOM 3157 C C . ALA A 1 430 ? -7.734 0.818 -3.648 1 96.88 430 ALA A C 1
ATOM 3159 O O . ALA A 1 430 ? -7.566 0.294 -4.754 1 96.88 430 ALA A O 1
ATOM 3160 N N . SER A 1 431 ? -7.797 2.131 -3.418 1 96.31 431 SER A N 1
ATOM 3161 C CA . SER A 1 431 ? -7.566 3.051 -4.527 1 96.31 431 SER A CA 1
ATOM 3162 C C . SER A 1 431 ? -6.141 2.936 -5.051 1 96.31 431 SER A C 1
ATOM 3164 O O . SER A 1 431 ? -5.918 2.896 -6.266 1 96.31 431 SER A O 1
ATOM 3166 N N . THR A 1 432 ? -5.23 2.859 -4.125 1 95 432 THR A N 1
ATOM 3167 C CA . THR A 1 432 ? -3.834 2.676 -4.5 1 95 432 THR A CA 1
ATOM 3168 C C . THR A 1 432 ? -3.645 1.369 -5.266 1 95 432 THR A C 1
ATOM 3170 O O . THR A 1 432 ? -2.855 1.306 -6.211 1 95 432 THR A O 1
ATOM 3173 N N . ALA A 1 433 ? -4.465 0.419 -4.906 1 96.19 433 ALA A N 1
ATOM 3174 C CA . ALA A 1 433 ? -4.395 -0.89 -5.551 1 96.19 433 ALA A CA 1
ATOM 3175 C C . ALA A 1 433 ? -5.23 -0.917 -6.828 1 96.19 433 ALA A C 1
ATOM 3177 O O . ALA A 1 433 ? -5.352 -1.961 -7.477 1 96.19 433 ALA A O 1
ATOM 3178 N N . LYS A 1 434 ? -5.887 0.087 -7.219 1 96.25 434 LYS A N 1
ATOM 3179 C CA . LYS A 1 434 ? -6.652 0.269 -8.453 1 96.25 434 LYS A CA 1
ATOM 3180 C C . LYS A 1 434 ? -7.781 -0.752 -8.555 1 96.25 434 LYS A C 1
ATOM 3182 O O . LYS A 1 434 ? -8.016 -1.32 -9.617 1 96.25 434 LYS A O 1
ATOM 3187 N N . VAL A 1 435 ? -8.508 -0.953 -7.488 1 97.31 435 VAL A N 1
ATOM 3188 C CA . VAL A 1 435 ? -9.57 -1.945 -7.406 1 97.31 435 VAL A CA 1
ATOM 3189 C C . VAL A 1 435 ? -10.742 -1.522 -8.289 1 97.31 435 VAL A C 1
ATOM 3191 O O . VAL A 1 435 ? -11.391 -2.363 -8.914 1 97.31 435 VAL A O 1
ATOM 3194 N N . ALA A 1 436 ? -10.953 -0.27 -8.391 1 96.25 436 ALA A N 1
ATOM 3195 C CA . ALA A 1 436 ? -12.117 0.246 -9.102 1 96.25 436 ALA A CA 1
ATOM 3196 C C . ALA A 1 436 ? -11.945 0.114 -10.617 1 96.25 436 ALA A C 1
ATOM 3198 O O . ALA A 1 436 ? -12.891 0.323 -11.375 1 96.25 436 ALA A O 1
ATOM 3199 N N . GLU A 1 437 ? -10.781 -0.255 -11.023 1 94.69 437 GLU A N 1
ATOM 3200 C CA . GLU A 1 437 ? -10.531 -0.404 -12.453 1 94.69 437 GLU A CA 1
ATOM 3201 C C . GLU A 1 437 ? -10.922 -1.795 -12.945 1 94.69 437 GLU A C 1
ATOM 3203 O O . GLU A 1 437 ? -10.969 -2.045 -14.148 1 94.69 437 GLU A O 1
ATOM 3208 N N . LEU A 1 438 ? -11.305 -2.643 -12.016 1 96.12 438 LEU A N 1
ATOM 3209 C CA . LEU A 1 438 ? -11.672 -4.012 -12.359 1 96.12 438 LEU A CA 1
ATOM 3210 C C . LEU A 1 438 ? -13.156 -4.105 -12.711 1 96.12 438 LEU A C 1
ATOM 3212 O O . LEU A 1 438 ? -13.977 -3.396 -12.133 1 96.12 438 LEU A O 1
ATOM 3216 N N . GLY A 1 439 ? -13.43 -4.969 -13.664 1 93.31 439 GLY A N 1
ATOM 3217 C CA . GLY A 1 439 ? -14.82 -5.309 -13.922 1 93.31 439 GLY A CA 1
ATOM 3218 C C . GLY A 1 439 ? -15.57 -4.219 -14.656 1 93.31 439 GLY A C 1
ATOM 3219 O O . GLY A 1 439 ? -14.969 -3.393 -15.344 1 93.31 439 GLY A O 1
ATOM 3220 N N . PRO A 1 440 ? -16.859 -4.266 -14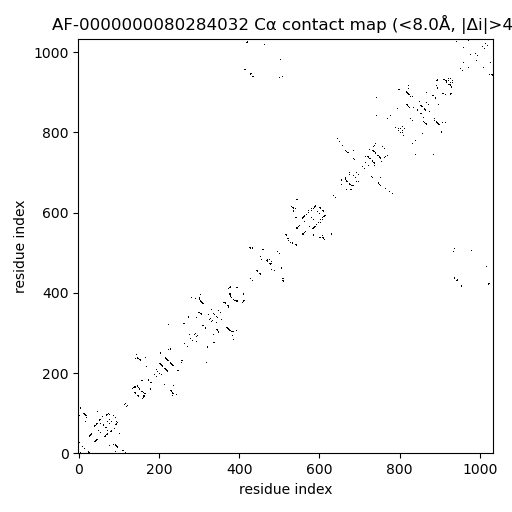.523 1 93.88 440 PRO A N 1
ATOM 3221 C CA . PRO A 1 440 ? -17.703 -3.461 -15.406 1 93.88 440 PRO A CA 1
ATOM 3222 C C . PRO A 1 440 ? -17.938 -2.053 -14.867 1 93.88 440 PRO A C 1
ATOM 3224 O O . PRO A 1 440 ? -18.547 -1.221 -15.547 1 93.88 440 PRO A O 1
ATOM 3227 N N . LEU A 1 441 ? -17.469 -1.696 -13.688 1 95.5 441 LEU A N 1
ATOM 3228 C CA . LEU A 1 441 ? -17.734 -0.391 -13.094 1 95.5 441 LEU A CA 1
ATOM 3229 C C . LEU A 1 441 ? -17.188 0.728 -13.977 1 95.5 441 LEU A C 1
ATOM 3231 O O . LEU A 1 441 ? -17.766 1.815 -14.039 1 95.5 441 LEU A O 1
ATOM 3235 N N . GLY A 1 442 ? -16.094 0.473 -14.664 1 94.69 442 GLY A N 1
ATOM 3236 C CA . GLY A 1 442 ? -15.508 1.453 -15.562 1 94.69 442 GLY A CA 1
ATOM 3237 C C . GLY A 1 442 ? -16.453 1.909 -16.656 1 94.69 442 GLY A C 1
ATOM 3238 O O . GLY A 1 442 ? -16.438 3.078 -17.047 1 94.69 442 GLY A O 1
ATOM 3239 N N . LEU A 1 443 ? -17.219 0.97 -17.172 1 95.25 443 LEU A N 1
ATOM 3240 C CA . LEU A 1 443 ? -18.188 1.296 -18.203 1 95.25 443 LEU A CA 1
ATOM 3241 C C . LEU A 1 443 ? -19.25 2.26 -17.688 1 95.25 443 LEU A C 1
ATOM 3243 O O . LEU A 1 443 ? -19.641 3.197 -18.391 1 95.25 443 LEU A O 1
ATOM 3247 N N . LEU A 1 444 ? -19.688 2.039 -16.469 1 96.31 444 LEU A N 1
ATOM 3248 C CA . LEU A 1 444 ? -20.656 2.932 -15.867 1 96.31 444 LEU A CA 1
ATOM 3249 C C . LEU A 1 444 ? -20.078 4.32 -15.641 1 96.31 444 LEU A C 1
ATOM 3251 O O . LEU A 1 444 ? -20.734 5.328 -15.898 1 96.31 444 LEU A O 1
ATOM 3255 N N . ARG A 1 445 ? -18.875 4.367 -15.211 1 95.94 445 ARG A N 1
ATOM 3256 C CA . ARG A 1 445 ? -18.188 5.637 -14.961 1 95.94 445 ARG A CA 1
ATOM 3257 C C . ARG A 1 445 ? -18.031 6.434 -16.25 1 95.94 445 ARG A C 1
ATOM 3259 O O . ARG A 1 445 ? -18.281 7.641 -16.281 1 95.94 445 ARG A O 1
ATOM 3266 N N . ALA A 1 446 ? -17.641 5.738 -17.297 1 95.94 446 ALA A N 1
ATOM 3267 C CA . ALA A 1 446 ? -17.484 6.379 -18.609 1 95.94 446 ALA A CA 1
ATOM 3268 C C . ALA A 1 446 ? -18.812 6.93 -19.109 1 95.94 446 ALA A C 1
ATOM 3270 O O . ALA A 1 446 ? -18.875 8.031 -19.656 1 95.94 446 ALA A O 1
ATOM 3271 N N . HIS A 1 447 ? -19.828 6.172 -18.938 1 96.5 447 HIS A N 1
ATOM 3272 C CA . HIS A 1 447 ? -21.156 6.621 -19.344 1 96.5 447 HIS A CA 1
ATOM 3273 C C . HIS A 1 447 ? -21.578 7.863 -18.578 1 96.5 447 HIS A C 1
ATOM 3275 O O . HIS A 1 447 ? -22.109 8.812 -19.156 1 96.5 447 HIS A O 1
ATOM 3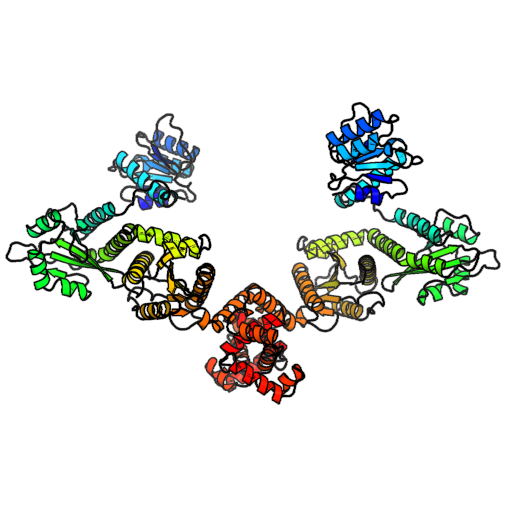281 N N . ASP A 1 448 ? -21.406 7.836 -17.266 1 96.75 448 ASP A N 1
ATOM 3282 C CA . ASP A 1 448 ? -21.734 8.984 -16.438 1 96.75 448 ASP A CA 1
ATOM 3283 C C . ASP A 1 448 ? -20.969 10.227 -16.875 1 96.75 448 ASP A C 1
ATOM 3285 O O . ASP A 1 448 ? -21.516 11.328 -16.906 1 96.75 448 ASP A O 1
ATOM 3289 N N . GLU A 1 449 ? -19.734 10.078 -17.188 1 95.69 449 GLU A N 1
ATOM 3290 C CA . GLU A 1 449 ? -18.906 11.195 -17.641 1 95.69 449 GLU A CA 1
ATOM 3291 C C . GLU A 1 449 ? -19.422 11.758 -18.969 1 95.69 449 GLU A C 1
ATOM 3293 O O . GLU A 1 449 ? -19.438 12.977 -19.172 1 95.69 449 GLU A O 1
ATOM 3298 N N . ALA A 1 450 ? -19.859 10.891 -19.812 1 96.19 450 ALA A N 1
ATOM 3299 C CA . ALA A 1 450 ? -20.312 11.289 -21.141 1 96.19 450 ALA A CA 1
ATOM 3300 C C . ALA A 1 450 ? -21.719 11.875 -21.094 1 96.19 450 ALA A C 1
ATOM 3302 O O . ALA A 1 450 ? -22.031 12.797 -21.859 1 96.19 450 ALA A O 1
ATOM 3303 N N . HIS A 1 451 ? -22.562 11.414 -20.141 1 95.81 451 HIS A N 1
ATOM 3304 C CA . HIS A 1 451 ? -23.969 11.766 -20.234 1 95.81 451 HIS A CA 1
ATOM 3305 C C . HIS A 1 451 ? -24.453 12.422 -18.953 1 95.81 451 HIS A C 1
ATOM 3307 O O . HIS A 1 451 ? -25.625 12.82 -18.859 1 95.81 451 HIS A O 1
ATOM 3313 N N . ASP A 1 452 ? -23.625 12.469 -17.875 1 93.62 452 ASP A N 1
ATOM 3314 C CA . ASP A 1 452 ? -24 13.008 -16.578 1 93.62 452 ASP A CA 1
ATOM 3315 C C . ASP A 1 452 ? -25.234 12.289 -16.016 1 93.62 452 ASP A C 1
ATOM 3317 O O . ASP A 1 452 ? -26.188 12.938 -15.578 1 93.62 452 ASP A O 1
ATOM 3321 N N . SER A 1 453 ? -25.234 10.969 -16.078 1 93.88 453 SER A N 1
ATOM 3322 C CA . SER A 1 453 ? -26.422 10.164 -15.758 1 93.88 453 SER A CA 1
ATOM 3323 C C . SER A 1 453 ? -26.484 9.852 -14.266 1 93.88 453 SER A C 1
ATOM 3325 O O . SER A 1 453 ? -27.562 9.586 -13.727 1 93.88 453 SER A O 1
ATOM 3327 N N . GLY A 1 454 ? -25.375 9.789 -13.578 1 96.31 454 GLY A N 1
ATOM 3328 C CA . GLY A 1 454 ? -25.344 9.555 -12.148 1 96.31 454 GLY A CA 1
ATOM 3329 C C . GLY A 1 454 ? -25.547 8.102 -11.773 1 96.31 454 GLY A C 1
ATOM 3330 O O . GLY A 1 454 ? -26.047 7.793 -10.695 1 96.31 454 GLY A O 1
ATOM 3331 N N . TYR A 1 455 ? -25.234 7.148 -12.648 1 97.44 455 TYR A N 1
ATOM 3332 C CA . TYR A 1 455 ? -25.484 5.73 -12.422 1 97.44 455 TYR A CA 1
ATOM 3333 C C . TYR A 1 455 ? -24.594 5.188 -11.32 1 97.44 455 TYR A C 1
ATOM 3335 O O . TYR A 1 455 ? -25.016 4.355 -10.516 1 97.44 455 TYR A O 1
ATOM 3343 N N . VAL A 1 456 ? -23.359 5.703 -11.219 1 97.62 456 VAL A N 1
ATOM 3344 C CA . VAL A 1 456 ? -22.438 5.227 -10.203 1 97.62 456 VAL A CA 1
ATOM 3345 C C . VAL A 1 456 ? -22.953 5.594 -8.812 1 97.62 456 VAL A C 1
ATOM 3347 O O . VAL A 1 456 ? -23 4.75 -7.914 1 97.62 456 VAL A O 1
ATOM 3350 N N . ASP A 1 457 ? -23.438 6.832 -8.648 1 97.38 457 ASP A N 1
ATOM 3351 C CA . ASP A 1 457 ? -23.984 7.273 -7.375 1 97.38 457 ASP A CA 1
ATOM 3352 C C . ASP A 1 457 ? -25.266 6.508 -7.047 1 97.38 457 ASP A C 1
ATOM 3354 O O . ASP A 1 457 ? -25.516 6.176 -5.887 1 97.38 457 ASP A O 1
ATOM 3358 N N . THR A 1 458 ? -26.016 6.266 -8.055 1 98.19 458 THR A N 1
ATOM 3359 C CA . THR A 1 458 ? -27.25 5.516 -7.883 1 98.19 458 THR A CA 1
ATOM 3360 C C . THR A 1 458 ? -26.969 4.105 -7.367 1 98.19 458 THR A C 1
ATOM 3362 O O . THR A 1 458 ? -27.578 3.658 -6.395 1 98.19 458 THR A O 1
ATOM 3365 N N . LEU A 1 459 ? -26.016 3.416 -8 1 98 459 LEU A N 1
ATOM 3366 C CA . LEU A 1 459 ? -25.641 2.064 -7.609 1 98 459 LEU A CA 1
ATOM 3367 C C . LEU A 1 459 ? -25.109 2.047 -6.18 1 98 459 LEU A C 1
ATOM 3369 O O . LEU A 1 459 ? -25.438 1.154 -5.398 1 98 459 LEU A O 1
ATOM 3373 N N . TYR A 1 460 ? -24.359 3.064 -5.828 1 98 460 TYR A N 1
ATOM 3374 C CA . TYR A 1 460 ? -23.781 3.16 -4.492 1 98 460 TYR A CA 1
ATOM 3375 C C . TYR A 1 460 ? -24.859 3.256 -3.432 1 98 460 TYR A C 1
ATOM 3377 O O . TYR A 1 460 ? -24.859 2.496 -2.459 1 98 460 TYR A O 1
ATOM 3385 N N . GLN A 1 461 ? -25.766 4.133 -3.611 1 98.12 461 GLN A N 1
ATOM 3386 C CA . GLN A 1 461 ? -26.828 4.324 -2.621 1 98.12 461 GLN A CA 1
ATOM 3387 C C . GLN A 1 461 ? -27.766 3.127 -2.582 1 98.12 461 GLN A C 1
ATOM 3389 O O . GLN A 1 461 ? -28.266 2.75 -1.515 1 98.12 461 GLN A O 1
ATOM 3394 N N . TRP A 1 462 ? -27.984 2.535 -3.748 1 97.62 462 TRP A N 1
ATOM 3395 C CA . TRP A 1 462 ? -28.812 1.332 -3.824 1 97.62 462 TRP A CA 1
ATOM 3396 C C . TRP A 1 462 ? -28.234 0.223 -2.951 1 97.62 462 TRP A C 1
ATOM 3398 O O . TRP A 1 462 ? -28.969 -0.426 -2.199 1 97.62 462 TRP A O 1
ATOM 3408 N N . LEU A 1 463 ? -26.922 0.094 -3 1 97.12 463 LEU A N 1
ATOM 3409 C CA . LEU A 1 463 ? -26.25 -0.971 -2.262 1 97.12 463 LEU A CA 1
ATOM 3410 C C . LEU A 1 463 ? -26.078 -0.593 -0.793 1 97.12 463 LEU A C 1
ATOM 3412 O O . LEU A 1 463 ? -26.078 -1.464 0.08 1 97.12 463 LEU A O 1
ATOM 3416 N N . ARG A 1 464 ? -25.953 0.675 -0.542 1 96.19 464 ARG A N 1
ATOM 3417 C CA . ARG A 1 464 ? -25.766 1.19 0.812 1 96.19 464 ARG A CA 1
ATOM 3418 C C . ARG A 1 464 ? -27.047 1.04 1.63 1 96.19 464 ARG A C 1
ATOM 3420 O O . ARG A 1 464 ? -27 0.936 2.857 1 96.19 464 ARG A O 1
ATOM 3427 N N . TYR A 1 465 ? -28.125 1.04 0.959 1 96.25 465 TYR A N 1
ATOM 3428 C CA . TYR A 1 465 ? -29.438 0.888 1.594 1 96.25 465 TYR A CA 1
ATOM 3429 C C . TYR A 1 465 ? -30.188 -0.309 1.02 1 96.25 465 TYR A C 1
ATOM 3431 O O . TYR A 1 465 ? -31.234 -0.151 0.404 1 96.25 465 TYR A O 1
ATOM 3439 N N . PRO A 1 466 ? -29.656 -1.491 1.363 1 93.38 466 PRO A N 1
ATOM 3440 C CA . PRO A 1 466 ? -30.25 -2.68 0.756 1 93.38 466 PRO A CA 1
ATOM 3441 C C . PRO A 1 466 ? -31.719 -2.855 1.143 1 93.38 466 PRO A C 1
ATOM 3443 O O . PRO A 1 466 ? -32.062 -2.812 2.328 1 93.38 466 PRO A O 1
ATOM 3446 N N . GLY A 1 467 ? -32.562 -3.049 0.127 1 90.75 467 GLY A N 1
ATOM 3447 C CA . GLY A 1 467 ? -33.969 -3.311 0.344 1 90.75 467 GLY A CA 1
ATOM 3448 C C . GLY A 1 467 ? -34.75 -2.068 0.71 1 90.75 467 GLY A C 1
ATOM 3449 O O . GLY A 1 467 ? -35.906 -2.16 1.138 1 90.75 467 GLY A O 1
ATOM 3450 N N . ASP A 1 468 ? -34.125 -0.958 0.674 1 94.38 468 ASP A N 1
ATOM 3451 C CA . ASP A 1 468 ? -34.781 0.285 1.067 1 94.38 468 ASP A CA 1
ATOM 3452 C C . ASP A 1 468 ? -34.594 1.367 0.008 1 94.38 468 ASP A C 1
ATOM 3454 O O . ASP A 1 468 ? -33.875 2.35 0.237 1 94.38 468 ASP A O 1
ATOM 3458 N N . PRO A 1 469 ? -35.312 1.242 -1.063 1 95 469 PRO A N 1
ATOM 3459 C CA . PRO A 1 469 ? -35.188 2.209 -2.154 1 95 469 PRO A CA 1
ATOM 3460 C C . PRO A 1 469 ? -35.562 3.631 -1.736 1 95 469 PRO A C 1
ATOM 3462 O O . PRO A 1 469 ? -35 4.598 -2.271 1 95 469 PRO A O 1
ATOM 3465 N N . ARG A 1 470 ? -36.438 3.775 -0.734 1 96.75 470 ARG A N 1
ATOM 3466 C CA . ARG A 1 470 ? -36.812 5.102 -0.277 1 96.75 470 ARG A CA 1
ATOM 3467 C C . ARG A 1 470 ? -35.656 5.836 0.373 1 96.75 470 ARG A C 1
ATOM 3469 O O . ARG A 1 470 ? -35.406 7.008 0.077 1 96.75 470 ARG A O 1
ATOM 3476 N N . ALA A 1 471 ? -35 5.156 1.213 1 96.88 471 ALA A N 1
ATOM 3477 C CA . ALA A 1 471 ? -33.844 5.754 1.874 1 96.88 471 ALA A CA 1
ATOM 3478 C C . ALA A 1 471 ? -32.75 6.098 0.866 1 96.88 471 ALA A C 1
ATOM 3480 O O . ALA A 1 471 ? -32.125 7.16 0.949 1 96.88 471 ALA A O 1
ATOM 3481 N N . ALA A 1 472 ? -32.562 5.254 -0.133 1 97.44 472 ALA A N 1
ATOM 3482 C CA . ALA A 1 472 ? -31.547 5.488 -1.172 1 97.44 472 ALA A CA 1
ATOM 3483 C C . ALA A 1 472 ? -31.906 6.723 -1.999 1 97.44 472 ALA A C 1
ATOM 3485 O O . ALA A 1 472 ? -31.031 7.559 -2.271 1 97.44 472 ALA A O 1
ATOM 3486 N N . ALA A 1 473 ? -33.125 6.82 -2.32 1 98 473 ALA A N 1
ATOM 3487 C CA . ALA A 1 473 ? -33.594 7.957 -3.109 1 98 473 ALA A CA 1
ATOM 3488 C C . ALA A 1 473 ? -33.438 9.266 -2.334 1 98 473 ALA A C 1
ATOM 3490 O O . ALA A 1 473 ? -33.031 10.281 -2.9 1 98 473 ALA A O 1
ATOM 3491 N N . LYS A 1 474 ? -33.75 9.227 -1.057 1 97.94 474 LYS A N 1
ATOM 3492 C CA . LYS A 1 474 ? -33.625 10.398 -0.198 1 97.94 474 LYS A CA 1
ATOM 3493 C C . LYS A 1 474 ? -32.188 10.898 -0.162 1 97.94 474 LYS A C 1
ATOM 3495 O O . LYS A 1 474 ? -31.938 12.102 -0.259 1 97.94 474 LYS A O 1
ATOM 3500 N N . GLU A 1 475 ? -31.266 9.984 -0.079 1 96.5 475 GLU A N 1
ATOM 3501 C CA . GLU A 1 475 ? -29.844 10.344 -0.048 1 96.5 475 GLU A CA 1
ATOM 3502 C C . GLU A 1 475 ? -29.422 11.016 -1.352 1 96.5 475 GLU A C 1
ATOM 3504 O O . GLU A 1 475 ? -28.578 11.922 -1.346 1 96.5 475 GLU A O 1
ATOM 3509 N N . LEU A 1 476 ? -29.953 10.555 -2.486 1 97.19 476 LEU A N 1
ATOM 3510 C CA . LEU A 1 476 ? -29.625 11.086 -3.805 1 97.19 476 LEU A CA 1
ATOM 3511 C C . LEU A 1 476 ? -30.453 12.328 -4.109 1 97.19 476 LEU A C 1
ATOM 3513 O O . LEU A 1 476 ? -30.203 13.023 -5.098 1 97.19 476 LEU A O 1
ATOM 3517 N N . ARG A 1 477 ? -31.438 12.641 -3.311 1 97.19 477 ARG A N 1
ATOM 3518 C CA . ARG A 1 477 ? -32.344 13.766 -3.49 1 97.19 477 ARG A CA 1
ATOM 3519 C C . ARG A 1 477 ? -33.125 13.641 -4.805 1 97.19 477 ARG A C 1
ATOM 3521 O O . ARG A 1 477 ? -33.188 14.609 -5.566 1 97.19 477 ARG A O 1
ATOM 3528 N N . ILE A 1 478 ? -33.594 12.375 -5.012 1 97.56 478 ILE A N 1
ATOM 3529 C CA . ILE A 1 478 ? -34.438 12.117 -6.18 1 97.56 478 ILE A CA 1
ATOM 3530 C C . ILE A 1 478 ? -35.688 11.328 -5.758 1 97.56 478 ILE A C 1
ATOM 3532 O O . ILE A 1 478 ? -35.781 10.891 -4.613 1 97.56 478 ILE A O 1
ATOM 3536 N N . HIS A 1 479 ? -36.625 11.219 -6.688 1 97.12 479 HIS A N 1
ATOM 3537 C CA . HIS A 1 479 ? -37.844 10.438 -6.445 1 97.12 479 HIS A CA 1
ATOM 3538 C C . HIS A 1 479 ? -37.562 8.945 -6.543 1 97.12 479 HIS A C 1
ATOM 3540 O O . HIS A 1 479 ? -36.781 8.508 -7.398 1 97.12 479 HIS A O 1
ATOM 3546 N N . PRO A 1 480 ? -38.25 8.094 -5.77 1 97 480 PRO A N 1
ATOM 3547 C CA . PRO A 1 480 ? -38.031 6.648 -5.809 1 97 480 PRO A CA 1
ATOM 3548 C C . PRO A 1 480 ? -38.219 6.055 -7.199 1 97 480 PRO A C 1
ATOM 3550 O O . PRO A 1 480 ? -37.562 5.098 -7.578 1 97 480 PRO A O 1
ATOM 3553 N N . ASN A 1 481 ? -39.125 6.605 -7.977 1 96.5 481 ASN A N 1
ATOM 3554 C CA . ASN A 1 481 ? -39.375 6.113 -9.328 1 96.5 481 ASN A CA 1
ATOM 3555 C C . ASN A 1 481 ? -38.188 6.387 -10.25 1 96.5 481 ASN A C 1
ATOM 3557 O O . ASN A 1 481 ? -37.844 5.574 -11.117 1 96.5 481 ASN A O 1
ATOM 3561 N N . THR A 1 482 ? -37.594 7.52 -10.023 1 97.19 482 THR A N 1
ATOM 3562 C CA . THR A 1 482 ? -36.406 7.852 -10.781 1 97.19 482 THR A CA 1
ATOM 3563 C C . THR A 1 482 ? -35.25 6.895 -10.445 1 97.19 482 THR A C 1
ATOM 3565 O O . THR A 1 482 ? -34.5 6.48 -11.328 1 97.19 482 THR A O 1
ATOM 3568 N N . LEU A 1 483 ? -35.156 6.543 -9.148 1 97.69 483 LEU A N 1
ATOM 3569 C CA . LEU A 1 483 ? -34.156 5.578 -8.727 1 97.69 483 LEU A CA 1
ATOM 3570 C C . LEU A 1 483 ? -34.344 4.238 -9.43 1 97.69 483 LEU A C 1
ATOM 3572 O O . LEU A 1 483 ? -33.406 3.66 -9.945 1 97.69 483 LEU A O 1
ATOM 3576 N N . ARG A 1 484 ? -35.562 3.723 -9.492 1 97.06 484 ARG A N 1
ATOM 3577 C CA . ARG A 1 484 ? -35.875 2.443 -10.125 1 97.06 484 ARG A CA 1
ATOM 3578 C C . ARG A 1 484 ? -35.594 2.49 -11.625 1 97.06 484 ARG A C 1
ATOM 3580 O O . ARG A 1 484 ? -35.094 1.522 -12.195 1 97.06 484 ARG A O 1
ATOM 3587 N N . TYR A 1 485 ? -35.906 3.617 -12.156 1 97.12 485 TYR A N 1
ATOM 3588 C CA . TYR A 1 485 ? -35.625 3.814 -13.57 1 97.12 485 TYR A CA 1
ATOM 3589 C C . TYR A 1 485 ? -34.125 3.76 -13.844 1 97.12 485 TYR A C 1
ATOM 3591 O O . TYR A 1 485 ? -33.688 3.061 -14.75 1 97.12 485 TYR A O 1
ATOM 3599 N N . ARG A 1 486 ? -33.344 4.5 -13.094 1 97.31 486 ARG A N 1
ATOM 3600 C CA . ARG A 1 486 ? -31.906 4.52 -13.242 1 97.31 486 ARG A CA 1
ATOM 3601 C C . ARG A 1 486 ? -31.312 3.119 -13.078 1 97.31 486 ARG A C 1
ATOM 3603 O O . ARG A 1 486 ? -30.422 2.721 -13.828 1 97.31 486 ARG A O 1
ATOM 3610 N N . MET A 1 487 ? -31.828 2.42 -12.125 1 97.19 487 MET A N 1
ATOM 3611 C CA . MET A 1 487 ? -31.328 1.071 -11.867 1 97.19 487 MET A CA 1
ATOM 3612 C C . MET A 1 487 ? -31.609 0.152 -13.055 1 97.19 487 MET A C 1
ATOM 3614 O O . MET A 1 487 ? -30.766 -0.649 -13.438 1 97.19 487 MET A O 1
ATOM 3618 N N . ARG A 1 488 ? -32.75 0.234 -13.648 1 97.19 488 ARG A N 1
ATOM 3619 C CA . ARG A 1 488 ? -33.094 -0.554 -14.828 1 97.19 488 ARG A CA 1
ATOM 3620 C C . ARG A 1 488 ? -32.125 -0.237 -15.984 1 97.19 488 ARG A C 1
ATOM 3622 O O . ARG A 1 488 ? -31.625 -1.146 -16.641 1 97.19 488 ARG A O 1
ATOM 3629 N N . ARG A 1 489 ? -31.938 0.993 -16.188 1 96.88 489 ARG A N 1
ATOM 3630 C CA . ARG A 1 489 ? -31.094 1.436 -17.281 1 96.88 489 ARG A CA 1
ATOM 3631 C C . ARG A 1 489 ? -29.641 1 -17.062 1 96.88 489 ARG A C 1
ATOM 3633 O O . ARG A 1 489 ? -28.969 0.561 -18 1 96.88 489 ARG A O 1
ATOM 3640 N N . LEU A 1 490 ? -29.25 1.204 -15.82 1 96.88 490 LEU A N 1
ATOM 3641 C CA . LEU A 1 490 ? -27.875 0.824 -15.492 1 96.88 490 LEU A CA 1
ATOM 3642 C C . LEU A 1 490 ? -27.672 -0.671 -15.703 1 96.88 490 LEU A C 1
ATOM 3644 O O . LEU A 1 490 ? -26.625 -1.085 -16.234 1 96.88 490 LEU A O 1
ATOM 3648 N N . LEU A 1 491 ? -28.625 -1.5 -15.383 1 96.81 491 LEU A N 1
ATOM 3649 C CA . LEU A 1 491 ? -28.516 -2.947 -15.516 1 96.81 491 LEU A CA 1
ATOM 3650 C C . LEU A 1 491 ? -28.625 -3.369 -16.969 1 96.81 491 LEU A C 1
ATOM 3652 O O . LEU A 1 491 ? -28.109 -4.418 -17.359 1 96.81 491 LEU A O 1
ATOM 3656 N N . ASP A 1 492 ? -29.25 -2.566 -17.781 1 96.31 492 ASP A N 1
ATOM 3657 C CA . ASP A 1 492 ? -29.281 -2.789 -19.219 1 96.31 492 ASP A CA 1
ATOM 3658 C C . ASP A 1 492 ? -27.906 -2.545 -19.844 1 96.31 492 ASP A C 1
ATOM 3660 O O . ASP A 1 492 ? -27.5 -3.246 -20.766 1 96.31 492 ASP A O 1
ATOM 3664 N N . LEU A 1 493 ? -27.25 -1.538 -19.328 1 95.38 493 LEU A N 1
ATOM 3665 C CA . LEU A 1 493 ? -25.938 -1.16 -19.828 1 95.38 493 LEU A CA 1
ATOM 3666 C C . LEU A 1 493 ? -24.891 -2.172 -19.391 1 95.38 493 LEU A C 1
ATOM 3668 O O . LEU A 1 493 ? -24.016 -2.547 -20.188 1 95.38 493 LEU A O 1
ATOM 3672 N N . VAL A 1 494 ? -24.953 -2.537 -18.109 1 95.31 494 VAL A N 1
ATOM 3673 C CA . VAL A 1 494 ? -23.984 -3.479 -17.531 1 95.31 494 VAL A CA 1
ATOM 3674 C C . VAL A 1 494 ? -24.734 -4.555 -16.75 1 95.31 494 VAL A C 1
ATOM 3676 O O . VAL A 1 494 ? -25.141 -4.324 -15.602 1 95.31 494 VAL A O 1
ATOM 3679 N N . PRO A 1 495 ? -24.844 -5.723 -17.344 1 93.44 495 PRO A N 1
ATOM 3680 C CA . PRO A 1 495 ? -25.562 -6.781 -16.625 1 93.44 495 PRO A CA 1
ATOM 3681 C C . PRO A 1 495 ? -24.828 -7.238 -15.359 1 93.44 495 PRO A C 1
ATOM 3683 O O . PRO A 1 495 ? -23.719 -7.777 -15.445 1 93.44 495 PRO A O 1
ATOM 3686 N N . LEU A 1 496 ? -25.375 -6.891 -14.195 1 95.56 496 LEU A N 1
ATOM 3687 C CA . LEU A 1 496 ? -24.859 -7.27 -12.883 1 95.56 496 LEU A CA 1
ATOM 3688 C C . LEU A 1 496 ? -25.859 -8.133 -12.133 1 95.56 496 LEU A C 1
ATOM 3690 O O . LEU A 1 496 ? -27.047 -7.82 -12.086 1 95.56 496 LEU A O 1
ATOM 3694 N N . ASP A 1 497 ? -25.375 -9.242 -11.641 1 96.19 497 ASP A N 1
ATOM 3695 C CA . ASP A 1 497 ? -26.219 -10.055 -10.773 1 96.19 497 ASP A CA 1
ATOM 3696 C C . ASP A 1 497 ? -26.172 -9.555 -9.336 1 96.19 497 ASP A C 1
ATOM 3698 O O . ASP A 1 497 ? -25.391 -10.055 -8.523 1 96.19 497 ASP A O 1
ATOM 3702 N N . LEU A 1 498 ? -27.109 -8.641 -8.969 1 95.94 498 LEU A N 1
ATOM 3703 C CA . LEU A 1 498 ? -27.062 -8.008 -7.656 1 95.94 498 LEU A CA 1
ATOM 3704 C C . LEU A 1 498 ? -27.688 -8.914 -6.594 1 95.94 498 LEU A C 1
ATOM 3706 O O . LEU A 1 498 ? -27.672 -8.586 -5.406 1 95.94 498 LEU A O 1
ATOM 3710 N N . ASP A 1 499 ? -28.125 -10.109 -7.008 1 93.94 499 ASP A N 1
ATOM 3711 C CA . ASP A 1 499 ? -28.594 -11.094 -6.035 1 93.94 499 ASP A CA 1
ATOM 3712 C C . ASP A 1 499 ? -27.422 -11.906 -5.477 1 93.94 499 ASP A C 1
ATOM 3714 O O . ASP A 1 499 ? -27.562 -12.578 -4.449 1 93.94 499 ASP A O 1
ATOM 3718 N N . ASP A 1 500 ? -26.375 -11.883 -6.23 1 95.81 500 ASP A N 1
ATOM 3719 C CA . ASP A 1 500 ? -25.172 -12.547 -5.75 1 95.81 500 ASP A CA 1
ATOM 3720 C C . ASP A 1 500 ? -24.453 -11.695 -4.699 1 95.81 500 ASP A C 1
ATOM 3722 O O . ASP A 1 500 ? -24.016 -10.586 -4.984 1 95.81 500 ASP A O 1
ATOM 3726 N N . PRO A 1 501 ? -24.297 -12.234 -3.467 1 96.19 501 PRO A N 1
ATOM 3727 C CA . PRO A 1 501 ? -23.703 -11.438 -2.389 1 96.19 501 PRO A CA 1
ATOM 3728 C C . PRO A 1 501 ? -22.266 -11.023 -2.682 1 96.19 501 PRO A C 1
ATOM 3730 O O . PRO A 1 501 ? -21.828 -9.945 -2.279 1 96.19 501 PRO A O 1
ATOM 3733 N N . ASP A 1 502 ? -21.547 -11.875 -3.406 1 96.56 502 ASP A N 1
ATOM 3734 C CA . ASP A 1 502 ? -20.156 -11.547 -3.689 1 96.56 502 ASP A CA 1
ATOM 3735 C C . ASP A 1 502 ? -20.062 -10.43 -4.723 1 96.56 502 ASP A C 1
ATOM 3737 O O . ASP A 1 502 ? -19.141 -9.602 -4.668 1 96.56 502 ASP A O 1
ATOM 3741 N N . VAL A 1 503 ? -20.969 -10.445 -5.668 1 97.31 503 VAL A N 1
ATOM 3742 C CA . VAL A 1 503 ? -21.016 -9.352 -6.633 1 97.31 503 VAL A CA 1
ATOM 3743 C C . VAL A 1 503 ? -21.312 -8.039 -5.918 1 97.31 503 VAL A C 1
ATOM 3745 O O . VAL A 1 503 ? -20.656 -7.023 -6.168 1 97.31 503 VAL A O 1
ATOM 3748 N N . ARG A 1 504 ? -22.266 -8.047 -5 1 97.5 504 ARG A N 1
ATOM 3749 C CA . ARG A 1 504 ? -22.594 -6.848 -4.23 1 97.5 504 ARG A CA 1
ATOM 3750 C C . ARG A 1 504 ? -21.391 -6.379 -3.408 1 97.5 504 ARG A C 1
ATOM 3752 O O . ARG A 1 504 ? -21.078 -5.188 -3.389 1 97.5 504 ARG A O 1
ATOM 3759 N N . LEU A 1 505 ? -20.734 -7.328 -2.783 1 97.69 505 LEU A N 1
ATOM 3760 C CA . LEU A 1 505 ? -19.578 -6.992 -1.952 1 97.69 505 LEU A CA 1
ATOM 3761 C C . LEU A 1 505 ? -18.453 -6.395 -2.793 1 97.69 505 LEU A C 1
ATOM 3763 O O . LEU A 1 505 ? -17.812 -5.43 -2.375 1 97.69 505 LEU A O 1
ATOM 3767 N N . ALA A 1 506 ? -18.234 -6.992 -3.936 1 98.06 506 ALA A N 1
ATOM 3768 C CA . ALA A 1 506 ? -17.188 -6.488 -4.824 1 98.06 506 ALA A CA 1
ATOM 3769 C C . ALA A 1 506 ? -17.5 -5.059 -5.27 1 98.06 506 ALA A C 1
ATOM 3771 O O . ALA A 1 506 ? -16.609 -4.195 -5.23 1 98.06 506 ALA A O 1
ATOM 3772 N N . LEU A 1 507 ? -18.719 -4.852 -5.652 1 97.88 507 LEU A N 1
ATOM 3773 C CA . LEU A 1 507 ? -19.125 -3.52 -6.082 1 97.88 507 LEU A CA 1
ATOM 3774 C C . LEU A 1 507 ? -19 -2.514 -4.945 1 97.88 507 LEU A C 1
ATOM 3776 O O . LEU A 1 507 ? -18.516 -1.399 -5.148 1 97.88 507 LEU A O 1
ATOM 3780 N N . LEU A 1 508 ? -19.391 -2.896 -3.771 1 97.56 508 LEU A N 1
ATOM 3781 C CA . LEU A 1 508 ? -19.281 -2.018 -2.613 1 97.56 508 LEU A CA 1
ATOM 3782 C C . LEU A 1 508 ? -17.812 -1.685 -2.324 1 97.56 508 LEU A C 1
ATOM 3784 O O . LEU A 1 508 ? -17.484 -0.539 -2.01 1 97.56 508 LEU A O 1
ATOM 3788 N N . THR A 1 509 ? -16.984 -2.711 -2.391 1 97.56 509 THR A N 1
ATOM 3789 C CA . THR A 1 509 ? -15.555 -2.49 -2.191 1 97.56 509 THR A CA 1
ATOM 3790 C C . THR A 1 509 ? -15.023 -1.458 -3.182 1 97.56 509 THR A C 1
ATOM 3792 O O . THR A 1 509 ? -14.273 -0.559 -2.805 1 97.56 509 THR A O 1
ATOM 3795 N N . GLN A 1 510 ? -15.445 -1.579 -4.402 1 98.12 510 GLN A N 1
ATOM 3796 C CA . GLN A 1 510 ? -15.016 -0.656 -5.445 1 98.12 510 GLN A CA 1
ATOM 3797 C C . GLN A 1 510 ? -15.594 0.739 -5.223 1 98.12 510 GLN A C 1
ATOM 3799 O O . GLN A 1 510 ? -14.867 1.735 -5.305 1 98.12 510 GLN A O 1
ATOM 3804 N N . LEU A 1 511 ? -16.844 0.801 -4.914 1 98 511 LEU A N 1
ATOM 3805 C CA . LEU A 1 511 ? -17.531 2.08 -4.762 1 98 511 LEU A CA 1
ATOM 3806 C C . LEU A 1 511 ? -17.047 2.814 -3.518 1 98 511 LEU A C 1
ATOM 3808 O O . LEU A 1 511 ? -16.906 4.039 -3.527 1 98 511 LEU A O 1
ATOM 3812 N N . VAL A 1 512 ? -16.781 2.084 -2.453 1 97.38 512 VAL A N 1
ATOM 3813 C CA . VAL A 1 512 ? -16.203 2.676 -1.252 1 97.38 512 VAL A CA 1
ATOM 3814 C C . VAL A 1 512 ? -14.836 3.266 -1.58 1 97.38 512 VAL A C 1
ATOM 3816 O O . VAL A 1 512 ? -14.508 4.367 -1.134 1 97.38 512 VAL A O 1
ATOM 3819 N N . SER A 1 513 ? -14.086 2.529 -2.363 1 96.88 513 SER A N 1
ATOM 3820 C CA . SER A 1 513 ? -12.766 3.012 -2.76 1 96.88 513 SER A CA 1
ATOM 3821 C C . SER A 1 513 ? -12.867 4.352 -3.482 1 96.88 513 SER A C 1
ATOM 3823 O O . SER A 1 513 ? -12.023 5.23 -3.289 1 96.88 513 SER A O 1
ATOM 3825 N N . LEU A 1 514 ? -13.836 4.602 -4.246 1 95.31 514 LEU A N 1
ATOM 3826 C CA . LEU A 1 514 ? -14.023 5.824 -5.02 1 95.31 514 LEU A CA 1
ATOM 3827 C C . LEU A 1 514 ? -14.539 6.957 -4.133 1 95.31 514 LEU A C 1
ATOM 3829 O O . LEU A 1 514 ? -14.109 8.102 -4.273 1 95.31 514 LEU A O 1
ATOM 3833 N N . ARG A 1 515 ? -15.344 6.617 -3.166 1 94.44 515 ARG A N 1
ATOM 3834 C CA . ARG A 1 515 ? -16.094 7.629 -2.422 1 94.44 515 ARG A CA 1
ATOM 3835 C C . ARG A 1 515 ? -15.305 8.086 -1.194 1 94.44 515 ARG A C 1
ATOM 3837 O O . ARG A 1 515 ? -15.438 9.234 -0.76 1 94.44 515 ARG A O 1
ATOM 3844 N N . TRP A 1 516 ? -14.531 7.215 -0.673 1 95.25 516 TRP A N 1
ATOM 3845 C CA . TRP A 1 516 ? -13.961 7.5 0.64 1 95.25 516 TRP A CA 1
ATOM 3846 C C . TRP A 1 516 ? -12.453 7.707 0.543 1 95.25 516 TRP A C 1
ATOM 3848 O O . TRP A 1 516 ? -11.773 7.887 1.561 1 95.25 516 TRP A O 1
ATOM 3858 N N . SER A 1 517 ? -11.891 7.656 -0.728 1 92.31 517 SER A N 1
ATOM 3859 C CA . SER A 1 517 ? -10.445 7.855 -0.865 1 92.31 517 SER A CA 1
ATOM 3860 C C . SER A 1 517 ? -10.109 9.336 -1.019 1 92.31 517 SER A C 1
ATOM 3862 O O . SER A 1 517 ? -10.945 10.125 -1.46 1 92.31 517 SER A O 1
ATOM 3864 N N . MET B 1 1 ? 26.266 -19.844 -4.727 1 55.69 1 MET B N 1
ATOM 3865 C CA . MET B 1 1 ? 27.625 -20.062 -4.23 1 55.69 1 MET B CA 1
ATOM 3866 C C . MET B 1 1 ? 27.875 -21.547 -4 1 55.69 1 MET B C 1
ATOM 3868 O O . MET B 1 1 ? 27 -22.266 -3.51 1 55.69 1 MET B O 1
ATOM 3872 N N . VAL B 1 2 ? 28.797 -22.031 -4.586 1 67.69 2 VAL B N 1
ATOM 3873 C CA . VAL B 1 2 ? 29.109 -23.453 -4.566 1 67.69 2 VAL B CA 1
ATOM 3874 C C . VAL B 1 2 ? 29.766 -23.828 -3.242 1 67.69 2 VAL B C 1
ATOM 3876 O O . VAL B 1 2 ? 30.812 -23.266 -2.893 1 67.69 2 VAL B O 1
ATOM 3879 N N . SER B 1 3 ? 28.938 -24.578 -2.453 1 77.25 3 SER B N 1
ATOM 3880 C CA . SER B 1 3 ? 29.453 -24.938 -1.136 1 77.25 3 SER B CA 1
ATOM 3881 C C . SER B 1 3 ? 30.25 -26.234 -1.193 1 77.25 3 SER B C 1
ATOM 3883 O O . SER B 1 3 ? 30.109 -27.016 -2.131 1 77.25 3 SER B O 1
ATOM 3885 N N . VAL B 1 4 ? 31.141 -26.578 -0.09 1 85.62 4 VAL B N 1
ATOM 3886 C CA . VAL B 1 4 ? 32 -27.75 -0.053 1 85.62 4 VAL B CA 1
ATOM 3887 C C . VAL B 1 4 ? 31.141 -29.016 0.054 1 85.62 4 VAL B C 1
ATOM 3889 O O . VAL B 1 4 ? 31.406 -30.016 -0.619 1 85.62 4 VAL B O 1
ATOM 3892 N N . ARG B 1 5 ? 30.047 -28.781 0.774 1 77.31 5 ARG B N 1
ATOM 3893 C CA . ARG B 1 5 ? 29.156 -29.922 0.957 1 77.31 5 ARG B CA 1
ATOM 3894 C C . ARG B 1 5 ? 28.469 -30.297 -0.352 1 77.31 5 ARG B C 1
ATOM 3896 O O . ARG B 1 5 ? 28.344 -31.484 -0.682 1 77.31 5 ARG B O 1
ATOM 3903 N N . SER B 1 6 ? 28.047 -29.156 -0.926 1 73 6 SER B N 1
ATOM 3904 C CA . SER B 1 6 ? 27.375 -29.391 -2.197 1 73 6 SER B CA 1
ATOM 3905 C C . SER B 1 6 ? 28.281 -30.109 -3.188 1 73 6 SER B C 1
ATOM 3907 O O . SER B 1 6 ? 27.844 -30.969 -3.941 1 73 6 SER B O 1
ATOM 3909 N N . VAL B 1 7 ? 29.453 -29.719 -3.197 1 75.31 7 VAL B N 1
ATOM 3910 C CA . VAL B 1 7 ? 30.453 -30.312 -4.086 1 75.31 7 VAL B CA 1
ATOM 3911 C C . VAL B 1 7 ? 30.656 -31.781 -3.729 1 75.31 7 VAL B C 1
ATOM 3913 O O . VAL B 1 7 ? 30.672 -32.656 -4.605 1 75.31 7 VAL B O 1
ATOM 3916 N N . VAL B 1 8 ? 30.859 -32.094 -2.465 1 78.44 8 VAL B N 1
ATOM 3917 C CA . VAL B 1 8 ? 31.156 -33.438 -1.983 1 78.44 8 VAL B CA 1
ATOM 3918 C C . VAL B 1 8 ? 29.984 -34.344 -2.291 1 78.44 8 VAL B C 1
ATOM 3920 O O . VAL B 1 8 ? 30.172 -35.5 -2.723 1 78.44 8 VAL B O 1
ATOM 3923 N N . ASP B 1 9 ? 28.844 -33.625 -2.018 1 69.25 9 ASP B N 1
ATOM 3924 C CA . ASP B 1 9 ? 27.641 -34.406 -2.225 1 69.25 9 ASP B CA 1
ATOM 3925 C C . ASP B 1 9 ? 27.453 -34.75 -3.701 1 69.25 9 ASP B C 1
ATOM 3927 O O . ASP B 1 9 ? 27 -35.844 -4.039 1 69.25 9 ASP B O 1
ATOM 3931 N N . ARG B 1 10 ? 27.766 -33.75 -4.551 1 67.06 10 ARG B N 1
ATOM 3932 C CA . ARG B 1 10 ? 27.609 -33.906 -5.992 1 67.06 10 ARG B CA 1
ATOM 3933 C C . ARG B 1 10 ? 28.609 -34.938 -6.527 1 67.06 10 ARG B C 1
ATOM 3935 O O . ARG B 1 10 ? 28.312 -35.688 -7.461 1 67.06 10 ARG B O 1
ATOM 3942 N N . VAL B 1 11 ? 29.766 -34.969 -5.984 1 69.44 11 VAL B N 1
ATOM 3943 C CA . VAL B 1 11 ? 30.812 -35.875 -6.426 1 69.44 11 VAL B CA 1
ATOM 3944 C C . VAL B 1 11 ? 30.547 -37.281 -5.883 1 69.44 11 VAL B C 1
ATOM 3946 O O . VAL B 1 11 ? 30.719 -38.25 -6.598 1 69.44 11 VAL B O 1
ATOM 3949 N N . GLY B 1 12 ? 29.906 -37.375 -4.77 1 62.62 12 GLY B N 1
ATOM 3950 C CA . GLY B 1 12 ? 29.406 -38.625 -4.195 1 62.62 12 GLY B CA 1
ATOM 3951 C C . GLY B 1 12 ? 30.359 -39.25 -3.201 1 62.62 12 GLY B C 1
ATOM 3952 O O . GLY B 1 12 ? 31.562 -39 -3.262 1 62.62 12 GLY B O 1
ATOM 3953 N N . PRO B 1 13 ? 29.781 -39.906 -2.373 1 65.38 13 PRO B N 1
ATOM 3954 C CA . PRO B 1 13 ? 30.516 -40.5 -1.24 1 65.38 13 PRO B CA 1
ATOM 3955 C C . PRO B 1 13 ? 31.453 -41.625 -1.662 1 65.38 13 PRO B C 1
ATOM 3957 O O . PRO B 1 13 ? 32.312 -42.031 -0.881 1 65.38 13 PRO B O 1
ATOM 3960 N N . THR B 1 14 ? 31.312 -42 -2.822 1 68 14 THR B N 1
ATOM 3961 C CA . THR B 1 14 ? 32.188 -43.062 -3.295 1 68 14 THR B CA 1
ATOM 3962 C C . THR B 1 14 ? 33.594 -42.531 -3.555 1 68 14 THR B C 1
ATOM 3964 O O . THR B 1 14 ? 34.562 -43.312 -3.566 1 68 14 THR B O 1
ATOM 3967 N N . LEU B 1 15 ? 33.531 -41.281 -3.816 1 75.12 15 LEU B N 1
ATOM 3968 C CA . LEU B 1 15 ? 34.844 -40.719 -4.125 1 75.12 15 LEU B CA 1
ATOM 3969 C C . LEU B 1 15 ? 35.312 -39.844 -2.99 1 75.12 15 LEU B C 1
ATOM 3971 O O . LEU B 1 15 ? 36.531 -39.781 -2.695 1 75.12 15 LEU B O 1
ATOM 3975 N N . LEU B 1 16 ? 34.25 -39.094 -2.584 1 79.94 16 LEU B N 1
ATOM 3976 C CA . LEU B 1 16 ? 34.625 -38.125 -1.575 1 79.94 16 LEU B CA 1
ATOM 3977 C C . LEU B 1 16 ? 33.844 -38.344 -0.28 1 79.94 16 LEU B C 1
ATOM 3979 O O . LEU B 1 16 ? 32.656 -38.719 -0.31 1 79.94 16 LEU B O 1
ATOM 3983 N N . TYR B 1 17 ? 34.531 -38.281 0.745 1 82.12 17 TYR B N 1
ATOM 3984 C CA . TYR B 1 17 ? 33.969 -38.375 2.082 1 82.12 17 TYR B CA 1
ATOM 3985 C C . TYR B 1 17 ? 34.344 -37.156 2.924 1 82.12 17 TYR B C 1
ATOM 3987 O O . TYR B 1 17 ? 35.531 -36.844 3.066 1 82.12 17 TYR B O 1
ATOM 3995 N N . ALA B 1 18 ? 33.375 -36.531 3.27 1 81.75 18 ALA B N 1
ATOM 3996 C CA . ALA B 1 18 ? 33.625 -35.375 4.125 1 81.75 18 ALA B CA 1
ATOM 3997 C C . ALA B 1 18 ? 34 -35.812 5.539 1 81.75 18 ALA B C 1
ATOM 3999 O O . ALA B 1 18 ? 33.156 -36.281 6.297 1 81.75 18 ALA B O 1
ATOM 4000 N N . VAL B 1 19 ? 35.281 -35.688 5.824 1 87 19 VAL B N 1
ATOM 4001 C CA . VAL B 1 19 ? 35.812 -36.062 7.137 1 87 19 VAL B CA 1
ATOM 4002 C C . VAL B 1 19 ? 35.375 -35.031 8.18 1 87 19 VAL B C 1
ATOM 4004 O O . VAL B 1 19 ? 35.062 -35.406 9.312 1 87 19 VAL B O 1
ATOM 4007 N N . GLY B 1 20 ? 35.344 -33.75 7.742 1 87.38 20 GLY B N 1
ATOM 4008 C CA . GLY B 1 20 ? 34.875 -32.625 8.547 1 87.38 20 GLY B CA 1
ATOM 4009 C C . GLY B 1 20 ? 34.594 -31.375 7.727 1 87.38 20 GLY B C 1
ATOM 4010 O O . GLY B 1 20 ? 35.438 -30.953 6.914 1 87.38 20 GLY B O 1
ATOM 4011 N N . VAL B 1 21 ? 33.406 -30.906 7.727 1 81.12 21 VAL B N 1
ATOM 4012 C CA . VAL B 1 21 ? 33.031 -29.656 7.059 1 81.12 21 VAL B CA 1
ATOM 4013 C C . VAL B 1 21 ? 32.562 -28.641 8.102 1 81.12 21 VAL B C 1
ATOM 4015 O O . VAL B 1 21 ? 31.609 -28.891 8.844 1 81.12 21 VAL B O 1
ATOM 4018 N N . PRO B 1 22 ? 33.594 -27.609 8.289 1 79.31 22 PRO B N 1
ATOM 4019 C CA . PRO B 1 22 ? 33.188 -26.641 9.305 1 79.31 22 PRO B CA 1
ATOM 4020 C C . PRO B 1 22 ? 31.734 -26.172 9.117 1 79.31 22 PRO B C 1
ATOM 4022 O O . PRO B 1 22 ? 31.203 -26.234 8.008 1 79.31 22 PRO B O 1
ATOM 4025 N N . GLU B 1 23 ? 30.906 -25.578 10.023 1 70.81 23 GLU B N 1
ATOM 4026 C CA . GLU B 1 23 ? 29.547 -25.078 9.914 1 70.81 23 GLU B CA 1
ATOM 4027 C C . GLU B 1 23 ? 29.453 -23.906 8.938 1 70.81 23 GLU B C 1
ATOM 4029 O O . GLU B 1 23 ? 28.516 -23.828 8.148 1 70.81 23 GLU B O 1
ATOM 4034 N N . GLU B 1 24 ? 30.234 -22.984 8.781 1 73.56 24 GLU B N 1
ATOM 4035 C CA . GLU B 1 24 ? 30.406 -21.875 7.836 1 73.56 24 GLU B CA 1
ATOM 4036 C C . GLU B 1 24 ? 31.625 -22.094 6.945 1 73.56 24 GLU B C 1
ATOM 4038 O O . GLU B 1 24 ? 32.75 -22.203 7.441 1 73.56 24 GLU B O 1
ATOM 4043 N N . SER B 1 25 ? 31.562 -22.406 5.664 1 73.44 25 SER B N 1
ATOM 4044 C CA . SER B 1 25 ? 32.656 -22.672 4.75 1 73.44 25 SER B CA 1
ATOM 4045 C C . SER B 1 25 ? 32.688 -21.688 3.586 1 73.44 25 SER B C 1
ATOM 4047 O O . SER B 1 25 ? 31.609 -21.25 3.119 1 73.44 25 SER B O 1
ATOM 4049 N N . PRO B 1 26 ? 33.844 -21.281 3.148 1 75.06 26 PRO B N 1
ATOM 4050 C CA . PRO B 1 26 ? 33.844 -20.375 2 1 75.06 26 PRO B CA 1
ATOM 4051 C C . PRO B 1 26 ? 33.312 -21.031 0.726 1 75.06 26 PRO B C 1
ATOM 4053 O O . PRO B 1 26 ? 33.344 -22.266 0.605 1 75.06 26 PRO B O 1
ATOM 4056 N N . ALA B 1 27 ? 32.688 -20.141 -0.051 1 77.88 27 ALA B N 1
ATOM 4057 C CA . ALA B 1 27 ? 32.25 -20.641 -1.35 1 77.88 27 ALA B CA 1
ATOM 4058 C C . ALA B 1 27 ? 33.406 -21.266 -2.125 1 77.88 27 ALA B C 1
ATOM 4060 O O . ALA B 1 27 ? 34.531 -20.734 -2.119 1 77.88 27 ALA B O 1
ATOM 4061 N N . VAL B 1 28 ? 33.125 -22.328 -2.824 1 78.56 28 VAL B N 1
ATOM 4062 C CA . VAL B 1 28 ? 34.156 -23.094 -3.543 1 78.56 28 VAL B CA 1
ATOM 4063 C C . VAL B 1 28 ? 34.438 -22.422 -4.891 1 78.56 28 VAL B C 1
ATOM 4065 O O . VAL B 1 28 ? 33.5 -22.156 -5.66 1 78.56 28 VAL B O 1
ATOM 4068 N N . GLY B 1 29 ? 35.562 -22.016 -5.082 1 74.69 29 GLY B N 1
ATOM 4069 C CA . GLY B 1 29 ? 35.875 -21.297 -6.301 1 74.69 29 GLY B CA 1
ATOM 4070 C C . GLY B 1 29 ? 36.656 -22.109 -7.305 1 74.69 29 GLY B C 1
ATOM 4071 O O . GLY B 1 29 ? 36.406 -22.016 -8.508 1 74.69 29 GLY B O 1
ATOM 4072 N N . ASP B 1 30 ? 37.656 -22.75 -6.816 1 75.5 30 ASP B N 1
ATOM 4073 C CA . ASP B 1 30 ? 38.562 -23.422 -7.727 1 75.5 30 ASP B CA 1
ATOM 4074 C C . ASP B 1 30 ? 39.188 -24.641 -7.059 1 75.5 30 ASP B C 1
ATOM 4076 O O . ASP B 1 30 ? 39.094 -24.812 -5.84 1 75.5 30 ASP B O 1
ATOM 4080 N N . VAL B 1 31 ? 39.781 -25.609 -7.918 1 78.88 31 VAL B N 1
ATOM 4081 C CA . VAL B 1 31 ? 40.5 -26.797 -7.449 1 78.88 31 VAL B CA 1
ATOM 4082 C C . VAL B 1 31 ? 42 -26.641 -7.66 1 78.88 31 VAL B C 1
ATOM 4084 O O . VAL B 1 31 ? 42.438 -26.344 -8.773 1 78.88 31 VAL B O 1
ATOM 4087 N N . VAL B 1 32 ? 42.719 -26.688 -6.598 1 80.69 32 VAL B N 1
ATOM 4088 C CA . VAL B 1 32 ? 44.156 -26.422 -6.707 1 80.69 32 VAL B CA 1
ATOM 4089 C C . VAL B 1 32 ? 44.938 -27.578 -6.09 1 80.69 32 VAL B C 1
ATOM 4091 O O . VAL B 1 32 ? 44.562 -28.125 -5.062 1 80.69 32 VAL B O 1
ATOM 4094 N N . ILE B 1 33 ? 45.969 -28 -6.871 1 75.5 33 ILE B N 1
ATOM 4095 C CA . ILE B 1 33 ? 46.875 -29.016 -6.348 1 75.5 33 ILE B CA 1
ATOM 4096 C C . ILE B 1 33 ? 47.938 -28.359 -5.492 1 75.5 33 ILE B C 1
ATOM 4098 O O . ILE B 1 33 ? 48.625 -27.422 -5.945 1 75.5 33 ILE B O 1
ATOM 4102 N N . ALA B 1 34 ? 48.156 -28.797 -4.195 1 78.31 34 ALA B N 1
ATOM 4103 C CA . ALA B 1 34 ? 49.094 -28.25 -3.234 1 78.31 34 ALA B CA 1
ATOM 4104 C C . ALA B 1 34 ? 50.531 -28.516 -3.662 1 78.31 34 ALA B C 1
ATOM 4106 O O . ALA B 1 34 ? 50.938 -29.672 -3.83 1 78.31 34 ALA B O 1
ATOM 4107 N N . GLU B 1 35 ? 51.438 -27.469 -4.18 1 68.44 35 GLU B N 1
ATOM 4108 C CA . GLU B 1 35 ? 52.875 -27.531 -4.484 1 68.44 35 GLU B CA 1
ATOM 4109 C C . GLU B 1 35 ? 53.656 -26.578 -3.611 1 68.44 35 GLU B C 1
ATOM 4111 O O . GLU B 1 35 ? 53.156 -25.547 -3.164 1 68.44 35 GLU B O 1
ATOM 4116 N N . PRO B 1 36 ? 54.938 -26.984 -3.381 1 62.78 36 PRO B N 1
ATOM 4117 C CA . PRO B 1 36 ? 55.781 -26.031 -2.652 1 62.78 36 PRO B CA 1
ATOM 4118 C C . PRO B 1 36 ? 55.906 -24.688 -3.365 1 62.78 36 PRO B C 1
ATOM 4120 O O . PRO B 1 36 ? 56.125 -24.656 -4.578 1 62.78 36 PRO B O 1
ATOM 4123 N N . GLY B 1 37 ? 55.562 -23.531 -2.873 1 64.44 37 GLY B N 1
ATOM 4124 C CA . GLY B 1 37 ? 55.656 -22.203 -3.436 1 64.44 37 GLY B CA 1
ATOM 4125 C C . GLY B 1 37 ? 54.375 -21.703 -4.055 1 64.44 37 GLY B C 1
ATOM 4126 O O . GLY B 1 37 ? 54.281 -20.547 -4.465 1 64.44 37 GLY B O 1
ATOM 4127 N N . ASN B 1 38 ? 53.344 -22.688 -4.316 1 57.97 38 ASN B N 1
ATOM 4128 C CA . ASN B 1 38 ? 52.125 -22.25 -4.996 1 57.97 38 ASN B CA 1
ATOM 4129 C C . ASN B 1 38 ? 51.312 -21.281 -4.137 1 57.97 38 ASN B C 1
ATOM 4131 O O . ASN B 1 38 ? 51.281 -21.422 -2.912 1 57.97 38 ASN B O 1
ATOM 4135 N N . THR B 1 39 ? 50.812 -20.203 -4.715 1 69.12 39 THR B N 1
ATOM 4136 C CA . THR B 1 39 ? 49.938 -19.219 -4.086 1 69.12 39 THR B CA 1
ATOM 4137 C C . THR B 1 39 ? 48.5 -19.75 -4.004 1 69.12 39 THR B C 1
ATOM 4139 O O . THR B 1 39 ? 47.906 -20.094 -5.027 1 69.12 39 THR B O 1
ATOM 4142 N N . LEU B 1 40 ? 47.938 -20.203 -2.842 1 72.88 40 LEU B N 1
ATOM 4143 C CA . LEU B 1 40 ? 46.562 -20.656 -2.576 1 72.88 40 LEU B CA 1
ATOM 4144 C C . LEU B 1 40 ? 45.625 -19.453 -2.418 1 72.88 40 LEU B C 1
ATOM 4146 O O . LEU B 1 40 ? 46.062 -18.375 -2.016 1 72.88 40 LEU B O 1
ATOM 4150 N N . ALA B 1 41 ? 44.438 -19.562 -3.094 1 78.06 41 ALA B N 1
ATOM 4151 C CA . ALA B 1 41 ? 43.438 -18.484 -3.031 1 78.06 41 ALA B CA 1
ATOM 4152 C C . ALA B 1 41 ? 42.25 -18.891 -2.184 1 78.06 41 ALA B C 1
ATOM 4154 O O . ALA B 1 41 ? 42.062 -20.078 -1.901 1 78.06 41 ALA B O 1
ATOM 4155 N N . ALA B 1 42 ? 41.531 -17.984 -1.784 1 79.81 42 ALA B N 1
ATOM 4156 C CA . ALA B 1 42 ? 40.281 -18.172 -1.041 1 79.81 42 ALA B CA 1
ATOM 4157 C C . ALA B 1 42 ? 39.312 -19.031 -1.839 1 79.81 42 ALA B C 1
ATOM 4159 O O . ALA B 1 42 ? 39.125 -18.828 -3.045 1 79.81 42 ALA B O 1
ATOM 4160 N N . GLY B 1 43 ? 38.75 -20.031 -1.183 1 81.5 43 GLY B N 1
ATOM 4161 C CA . GLY B 1 43 ? 37.719 -20.891 -1.757 1 81.5 43 GLY B CA 1
ATOM 4162 C C . GLY B 1 43 ? 38.281 -22.109 -2.457 1 81.5 43 GLY B C 1
ATOM 4163 O O . GLY B 1 43 ? 37.531 -22.938 -2.965 1 81.5 43 GLY B O 1
ATOM 4164 N N . ASP B 1 44 ? 39.469 -22.172 -2.494 1 84.94 44 ASP B N 1
ATOM 4165 C CA . ASP B 1 44 ? 40.125 -23.266 -3.213 1 84.94 44 ASP B CA 1
ATOM 4166 C C . ASP B 1 44 ? 39.844 -24.609 -2.549 1 84.94 44 ASP B C 1
ATOM 4168 O O . ASP B 1 44 ? 39.812 -24.703 -1.319 1 84.94 44 ASP B O 1
ATOM 4172 N N . LEU B 1 45 ? 39.531 -25.594 -3.371 1 86.75 45 LEU B N 1
ATOM 4173 C CA . LEU B 1 45 ? 39.656 -27 -2.986 1 86.75 45 LEU B CA 1
ATOM 4174 C C . LEU B 1 45 ? 41.062 -27.5 -3.193 1 86.75 45 LEU B C 1
ATOM 4176 O O . LEU B 1 45 ? 41.5 -27.719 -4.328 1 86.75 45 LEU B O 1
ATOM 4180 N N . VAL B 1 46 ? 41.719 -27.672 -2.051 1 90.25 46 VAL B N 1
ATOM 4181 C CA . VAL B 1 46 ? 43.156 -27.906 -2.129 1 90.25 46 VAL B CA 1
ATOM 4182 C C . VAL B 1 46 ? 43.438 -29.406 -2.086 1 90.25 46 VAL B C 1
ATOM 4184 O O . VAL B 1 46 ? 43.156 -30.062 -1.092 1 90.25 46 VAL B O 1
ATOM 4187 N N . LEU B 1 47 ? 44.031 -29.844 -3.248 1 85.62 47 LEU B N 1
ATOM 4188 C CA . LEU B 1 47 ? 44.312 -31.281 -3.375 1 85.62 47 LEU B CA 1
ATOM 4189 C C . LEU B 1 47 ? 45.75 -31.594 -2.906 1 85.62 47 LEU B C 1
ATOM 4191 O O . LEU B 1 47 ? 46.719 -31.078 -3.475 1 85.62 47 LEU B O 1
ATOM 4195 N N . GLY B 1 48 ? 45.812 -32.344 -1.789 1 86.75 48 GLY B N 1
ATOM 4196 C CA . GLY B 1 48 ? 47.094 -32.75 -1.214 1 86.75 48 GLY B CA 1
ATOM 4197 C C . GLY B 1 48 ? 47.75 -33.906 -1.94 1 86.75 48 GLY B C 1
ATOM 4198 O O . GLY B 1 48 ? 48.062 -34.938 -1.327 1 86.75 48 GLY B O 1
ATOM 4199 N N . VAL B 1 49 ? 48.062 -33.812 -3.273 1 76.88 49 VAL B N 1
ATOM 4200 C CA . VAL B 1 49 ? 48.531 -34.875 -4.164 1 76.88 49 VAL B CA 1
ATOM 4201 C C . VAL B 1 49 ? 49.906 -35.344 -3.742 1 76.88 49 VAL B C 1
ATOM 4203 O O . VAL B 1 49 ? 50.156 -36.562 -3.662 1 76.88 49 VAL B O 1
ATOM 4206 N N . ALA B 1 50 ? 50.844 -34.375 -3.381 1 73.56 50 ALA B N 1
ATOM 4207 C CA . ALA B 1 50 ? 52.25 -34.719 -3.115 1 73.56 50 ALA B CA 1
ATOM 4208 C C . ALA B 1 50 ? 52.5 -34.844 -1.616 1 73.56 50 ALA B C 1
ATOM 4210 O O . ALA B 1 50 ? 53.656 -34.906 -1.181 1 73.56 50 ALA B O 1
ATOM 4211 N N . ILE B 1 51 ? 51.375 -34.844 -0.803 1 79.44 51 ILE B N 1
ATOM 4212 C CA . ILE B 1 51 ? 51.5 -34.875 0.647 1 79.44 51 ILE B CA 1
ATOM 4213 C C . ILE B 1 51 ? 51.5 -36.344 1.123 1 79.44 51 ILE B C 1
ATOM 4215 O O . ILE B 1 51 ? 50.531 -37.062 0.919 1 79.44 51 ILE B O 1
ATOM 4219 N N . THR B 1 52 ? 52.688 -36.781 1.637 1 79.69 52 THR B N 1
ATOM 4220 C CA . THR B 1 52 ? 52.812 -38.156 2.053 1 79.69 52 THR B CA 1
ATOM 4221 C C . THR B 1 52 ? 52.969 -38.25 3.564 1 79.69 52 THR B C 1
ATOM 4223 O O . THR B 1 52 ? 52.844 -39.344 4.141 1 79.69 52 THR B O 1
ATOM 4226 N N . GLU B 1 53 ? 53.344 -37.219 4.129 1 83.06 53 GLU B N 1
ATOM 4227 C CA . GLU B 1 53 ? 53.625 -37.25 5.562 1 83.06 53 GLU B CA 1
ATOM 4228 C C . GLU B 1 53 ? 52.531 -36.5 6.348 1 83.06 53 GLU B C 1
ATOM 4230 O O . GLU B 1 53 ? 52.062 -35.469 5.895 1 83.06 53 GLU B O 1
ATOM 4235 N N . THR B 1 54 ? 52.312 -36.969 7.5 1 88.81 54 THR B N 1
ATOM 4236 C CA . THR B 1 54 ? 51.25 -36.438 8.367 1 88.81 54 THR B CA 1
ATOM 4237 C C . THR B 1 54 ? 51.562 -34.969 8.734 1 88.81 54 THR B C 1
ATOM 4239 O O . THR B 1 54 ? 50.656 -34.125 8.75 1 88.81 54 THR B O 1
ATOM 4242 N N . ALA B 1 55 ? 52.812 -34.781 8.961 1 88.38 55 ALA B N 1
ATOM 4243 C CA . ALA B 1 55 ? 53.219 -33.406 9.352 1 88.38 55 ALA B CA 1
ATOM 4244 C C . ALA B 1 55 ? 53 -32.438 8.219 1 88.38 55 ALA B C 1
ATOM 4246 O O . ALA B 1 55 ? 52.5 -31.312 8.453 1 88.38 55 ALA B O 1
ATOM 4247 N N . ASP B 1 56 ? 53.375 -32.906 7.051 1 85.38 56 ASP B N 1
ATOM 4248 C CA . ASP B 1 56 ? 53.188 -32.062 5.875 1 85.38 56 ASP B CA 1
ATOM 4249 C C . ASP B 1 56 ? 51.719 -31.812 5.617 1 85.38 56 ASP B C 1
ATOM 4251 O O . ASP B 1 56 ? 51.344 -30.734 5.18 1 85.38 56 ASP B O 1
ATOM 4255 N N . ALA B 1 57 ? 50.875 -32.875 5.992 1 88.19 57 ALA B N 1
ATOM 4256 C CA . ALA B 1 57 ? 49.438 -32.75 5.797 1 88.19 57 ALA B CA 1
ATOM 4257 C C . ALA B 1 57 ? 48.844 -31.703 6.742 1 88.19 57 ALA B C 1
ATOM 4259 O O . ALA B 1 57 ? 48.031 -30.875 6.328 1 88.19 57 ALA B O 1
ATOM 4260 N N . ALA B 1 58 ? 49.219 -31.797 7.93 1 90.62 58 ALA B N 1
ATOM 4261 C CA . ALA B 1 58 ? 48.719 -30.859 8.93 1 90.62 58 ALA B CA 1
ATOM 4262 C C . ALA B 1 58 ? 49.125 -29.422 8.586 1 90.62 58 ALA B C 1
ATOM 4264 O O . ALA B 1 58 ? 48.375 -28.484 8.758 1 90.62 58 ALA B O 1
ATOM 4265 N N . GLU B 1 59 ? 50.438 -29.391 8.07 1 88.31 59 GLU B N 1
ATOM 4266 C CA . GLU B 1 59 ? 50.938 -28.078 7.676 1 88.31 59 GLU B CA 1
ATOM 4267 C C . GLU B 1 59 ? 50.156 -27.516 6.492 1 88.31 59 GLU B C 1
ATOM 4269 O O . GLU B 1 59 ? 49.875 -26.328 6.438 1 88.31 59 GLU B O 1
ATOM 4274 N N . LEU B 1 60 ? 49.812 -28.391 5.582 1 86.25 60 LEU B N 1
ATOM 4275 C CA . LEU B 1 60 ? 49 -27.969 4.438 1 86.25 60 LEU B CA 1
ATOM 4276 C C . LEU B 1 60 ? 47.656 -27.453 4.887 1 86.25 60 LEU B C 1
ATOM 4278 O O . LEU B 1 60 ? 47.156 -26.453 4.367 1 86.25 60 LEU B O 1
ATOM 4282 N N . VAL B 1 61 ? 47.062 -28.141 5.789 1 89.44 61 VAL B N 1
ATOM 4283 C CA . VAL B 1 61 ? 45.75 -27.766 6.305 1 89.44 61 VAL B CA 1
ATOM 4284 C C . VAL B 1 61 ? 45.812 -26.359 6.906 1 89.44 61 VAL B C 1
ATOM 4286 O O . VAL B 1 61 ? 44.969 -25.516 6.609 1 89.44 61 VAL B O 1
ATOM 4289 N N . LYS B 1 62 ? 46.781 -26.156 7.664 1 89.56 62 LYS B N 1
ATOM 4290 C CA . LYS B 1 62 ? 46.938 -24.875 8.32 1 89.56 62 LYS B CA 1
ATOM 4291 C C . LYS B 1 62 ? 47.188 -23.766 7.293 1 89.56 62 LYS B C 1
ATOM 4293 O O . LYS B 1 62 ? 46.594 -22.688 7.387 1 89.56 62 LYS B O 1
ATOM 4298 N N . LEU B 1 63 ? 48.125 -24.141 6.367 1 87.12 63 LEU B N 1
ATOM 4299 C CA . LEU B 1 63 ? 48.438 -23.188 5.316 1 87.12 63 LEU B CA 1
ATOM 4300 C C . LEU B 1 63 ? 47.219 -22.859 4.48 1 87.12 63 LEU B C 1
ATOM 4302 O O . LEU B 1 63 ? 46.969 -21.688 4.164 1 87.12 63 LEU B O 1
ATOM 4306 N N . SER B 1 64 ? 46.438 -23.875 4.137 1 84 64 SER B N 1
ATOM 4307 C CA . SER B 1 64 ? 45.219 -23.688 3.33 1 84 64 SER B CA 1
ATOM 4308 C C . SER B 1 64 ? 44.188 -22.844 4.066 1 84 64 SER B C 1
ATOM 4310 O O . SER B 1 64 ? 43.562 -21.953 3.477 1 84 64 SER B O 1
ATOM 4312 N N . ALA B 1 65 ? 44 -23.172 5.289 1 85.69 65 ALA B N 1
ATOM 4313 C CA . ALA B 1 65 ? 43.062 -22.422 6.094 1 85.69 65 ALA B CA 1
ATOM 4314 C C . ALA B 1 65 ? 43.438 -20.953 6.188 1 85.69 65 ALA B C 1
ATOM 4316 O O . ALA B 1 65 ? 42.594 -20.062 6.117 1 85.69 65 ALA B O 1
ATOM 4317 N N . SER B 1 66 ? 44.781 -20.688 6.207 1 87.38 66 SER B N 1
ATOM 4318 C CA . SER B 1 66 ? 45.281 -19.312 6.344 1 87.38 66 SER B CA 1
ATOM 4319 C C . SER B 1 66 ? 45.062 -18.516 5.062 1 87.38 66 SER B C 1
ATOM 4321 O O . SER B 1 66 ? 44.969 -17.281 5.102 1 87.38 66 SER B O 1
ATOM 4323 N N . LYS B 1 67 ? 44.969 -19.25 3.986 1 82.81 67 LYS B N 1
ATOM 4324 C CA . LYS B 1 67 ? 44.781 -18.609 2.695 1 82.81 67 LYS B CA 1
ATOM 4325 C C . LYS B 1 67 ? 43.312 -18.594 2.311 1 82.81 67 LYS B C 1
ATOM 4327 O O . LYS B 1 67 ? 42.938 -18.219 1.191 1 82.81 67 LYS B O 1
ATOM 4332 N N . GLY B 1 68 ? 42.469 -19.078 3.213 1 83.44 68 GLY B N 1
ATOM 4333 C CA . GLY B 1 68 ? 41 -19.062 3.031 1 83.44 68 GLY B CA 1
ATOM 4334 C C . GLY B 1 68 ? 40.5 -20.156 2.113 1 83.44 68 GLY B C 1
ATOM 4335 O O . GLY B 1 68 ? 39.438 -20.016 1.494 1 83.44 68 GLY B O 1
ATOM 4336 N N . ALA B 1 69 ? 41.156 -21.078 2.002 1 86.88 69 ALA B N 1
ATOM 4337 C CA . ALA B 1 69 ? 40.719 -22.203 1.179 1 86.88 69 ALA B CA 1
ATOM 4338 C C . ALA B 1 69 ? 39.469 -22.859 1.761 1 86.88 69 ALA B C 1
ATOM 4340 O O . ALA B 1 69 ? 39.219 -22.797 2.967 1 86.88 69 ALA B O 1
ATOM 4341 N N . ALA B 1 70 ? 38.719 -23.453 0.825 1 88.44 70 ALA B N 1
ATOM 4342 C CA . ALA B 1 70 ? 37.438 -24.031 1.223 1 88.44 70 ALA B CA 1
ATOM 4343 C C . ALA B 1 70 ? 37.656 -25.406 1.875 1 88.44 70 ALA B C 1
ATOM 4345 O O . ALA B 1 70 ? 36.906 -25.766 2.805 1 88.44 70 ALA B O 1
ATOM 4346 N N . ALA B 1 71 ? 38.406 -26.109 1.236 1 91.75 71 ALA B N 1
ATOM 4347 C CA . ALA B 1 71 ? 38.594 -27.469 1.741 1 91.75 71 ALA B CA 1
ATOM 4348 C C . ALA B 1 71 ? 39.969 -28.016 1.376 1 91.75 71 ALA B C 1
ATOM 4350 O O . ALA B 1 71 ? 40.625 -27.5 0.458 1 91.75 71 ALA B O 1
ATOM 4351 N N . VAL B 1 72 ? 40.469 -28.922 2.217 1 91.06 72 VAL B N 1
ATOM 4352 C CA . VAL B 1 72 ? 41.688 -29.688 1.881 1 91.06 72 VAL B CA 1
ATOM 4353 C C . VAL B 1 72 ? 41.312 -31.156 1.666 1 91.06 72 VAL B C 1
ATOM 4355 O O . VAL B 1 72 ? 40.625 -31.75 2.492 1 91.06 72 VAL B O 1
ATOM 4358 N N . LEU B 1 73 ? 41.625 -31.656 0.439 1 88.94 73 LEU B N 1
ATOM 4359 C CA . LEU B 1 73 ? 41.312 -33.031 0.07 1 88.94 73 LEU B CA 1
ATOM 4360 C C . LEU B 1 73 ? 42.562 -33.906 0.163 1 88.94 73 LEU B C 1
ATOM 4362 O O . LEU B 1 73 ? 43.562 -33.656 -0.503 1 88.94 73 LEU B O 1
ATOM 4366 N N . LEU B 1 74 ? 42.469 -34.969 1.064 1 90.69 74 LEU B N 1
ATOM 4367 C CA . LEU B 1 74 ? 43.594 -35.844 1.32 1 90.69 74 LEU B CA 1
ATOM 4368 C C . LEU B 1 74 ? 43.188 -37.312 1.165 1 90.69 74 LEU B C 1
ATOM 4370 O O . LEU B 1 74 ? 42.031 -37.656 1.397 1 90.69 74 LEU B O 1
ATOM 4374 N N . LYS B 1 75 ? 44.062 -38.125 0.752 1 83.88 75 LYS B N 1
ATOM 4375 C CA . LYS B 1 75 ? 43.812 -39.562 0.709 1 83.88 75 LYS B CA 1
ATOM 4376 C C . LYS B 1 75 ? 44.156 -40.219 2.051 1 83.88 75 LYS B C 1
ATOM 4378 O O . LYS B 1 75 ? 44.906 -39.656 2.848 1 83.88 75 LYS B O 1
ATOM 4383 N N . PRO B 1 76 ? 43.438 -41.312 2.24 1 85 76 PRO B N 1
ATOM 4384 C CA . PRO B 1 76 ? 43.844 -42.062 3.414 1 85 76 PRO B CA 1
ATOM 4385 C C . PRO B 1 76 ? 45.281 -42.531 3.338 1 85 76 PRO B C 1
ATOM 4387 O O . PRO B 1 76 ? 45.844 -42.719 2.24 1 85 76 PRO B O 1
ATOM 4390 N N . PRO B 1 77 ? 46.125 -42.594 4.477 1 85.44 77 PRO B N 1
ATOM 4391 C CA . PRO B 1 77 ? 45.562 -42.438 5.82 1 85.44 77 PRO B CA 1
ATOM 4392 C C . PRO B 1 77 ? 45.625 -41 6.32 1 85.44 77 PRO B C 1
ATOM 4394 O O . PRO B 1 77 ? 45.188 -40.719 7.441 1 85.44 77 PRO B O 1
ATOM 4397 N N . LEU B 1 78 ? 46.156 -40.156 5.426 1 86 78 LEU B N 1
ATOM 4398 C CA . LEU B 1 78 ? 46.469 -38.812 5.918 1 86 78 LEU B CA 1
ATOM 4399 C C . LEU B 1 78 ? 45.188 -38.125 6.426 1 86 78 LEU B C 1
ATOM 4401 O O . LEU B 1 78 ? 45.219 -37.5 7.484 1 86 78 LEU B O 1
ATOM 4405 N N . ALA B 1 79 ? 44.062 -38.281 5.703 1 83.56 79 ALA B N 1
ATOM 4406 C CA . ALA B 1 79 ? 42.844 -37.562 6.012 1 83.56 79 ALA B CA 1
ATOM 4407 C C . ALA B 1 79 ? 42.25 -38.031 7.34 1 83.56 79 ALA B C 1
ATOM 4409 O O . ALA B 1 79 ? 41.5 -37.312 7.996 1 83.56 79 ALA B O 1
ATOM 4410 N N . ALA B 1 80 ? 42.469 -39.188 7.742 1 83.06 80 ALA B N 1
ATOM 4411 C CA . ALA B 1 80 ? 41.875 -39.812 8.922 1 83.06 80 ALA B CA 1
ATOM 4412 C C . ALA B 1 80 ? 42.781 -39.656 10.141 1 83.06 80 ALA B C 1
ATOM 4414 O O . ALA B 1 80 ? 42.406 -40.031 11.25 1 83.06 80 ALA B O 1
ATOM 4415 N N . LYS B 1 81 ? 44.094 -39.25 9.883 1 87.38 81 LYS B N 1
ATOM 4416 C CA . LYS B 1 81 ? 45.031 -39.094 10.984 1 87.38 81 LYS B CA 1
ATOM 4417 C C . LYS B 1 81 ? 44.531 -38.031 11.984 1 87.38 81 LYS B C 1
ATOM 4419 O O . LYS B 1 81 ? 44.062 -36.969 11.594 1 87.38 81 LYS B O 1
ATOM 4424 N N . PRO B 1 82 ? 44.531 -38.312 13.273 1 88.62 82 PRO B N 1
ATOM 4425 C CA . PRO B 1 82 ? 44 -37.438 14.32 1 88.62 82 PRO B CA 1
ATOM 4426 C C . PRO B 1 82 ? 44.625 -36.062 14.281 1 88.62 82 PRO B C 1
ATOM 4428 O O . PRO B 1 82 ? 43.938 -35.062 14.484 1 88.62 82 PRO B O 1
ATOM 4431 N N . SER B 1 83 ? 46 -36.031 13.945 1 89.5 83 SER B N 1
ATOM 4432 C CA . SER B 1 83 ? 46.656 -34.75 13.922 1 89.5 83 SER B CA 1
ATOM 4433 C C . SER B 1 83 ? 46.156 -33.875 12.789 1 89.5 83 SER B C 1
ATOM 4435 O O . SER B 1 83 ? 46.031 -32.656 12.945 1 89.5 83 SER B O 1
ATOM 4437 N N . VAL B 1 84 ? 45.844 -34.5 11.703 1 88.56 84 VAL B N 1
ATOM 4438 C CA . VAL B 1 84 ? 45.344 -33.75 10.555 1 88.56 84 VAL B CA 1
ATOM 4439 C C . VAL B 1 84 ? 43.906 -33.312 10.852 1 88.56 84 VAL B C 1
ATOM 4441 O O . VAL B 1 84 ? 43.531 -32.156 10.57 1 88.56 84 VAL B O 1
ATOM 4444 N N . LYS B 1 85 ? 43.094 -34.125 11.375 1 89.06 85 LYS B N 1
ATOM 4445 C CA . LYS B 1 85 ? 41.688 -33.812 11.734 1 89.06 85 LYS B CA 1
ATOM 4446 C C . LYS B 1 85 ? 41.656 -32.625 12.727 1 89.06 85 LYS B C 1
ATOM 4448 O O . LYS B 1 85 ? 40.812 -31.734 12.594 1 89.06 85 LYS B O 1
ATOM 4453 N N . ARG B 1 86 ? 42.531 -32.75 13.711 1 89 86 ARG B N 1
ATOM 4454 C CA . ARG B 1 86 ? 42.594 -31.719 14.727 1 89 86 ARG B CA 1
ATOM 4455 C C . ARG B 1 86 ? 43 -30.375 14.102 1 89 86 ARG B C 1
ATOM 4457 O O . ARG B 1 86 ? 42.469 -29.328 14.469 1 89 86 ARG B O 1
ATOM 4464 N N . ALA B 1 87 ? 44.094 -30.562 13.18 1 89.5 87 ALA B N 1
ATOM 4465 C CA . ALA B 1 87 ? 44.562 -29.344 12.484 1 89.5 87 ALA B CA 1
ATOM 4466 C C . ALA B 1 87 ? 43.406 -28.703 11.719 1 89.5 87 ALA B C 1
ATOM 4468 O O . ALA B 1 87 ? 43.219 -27.484 11.742 1 89.5 87 ALA B O 1
ATOM 4469 N N . ALA B 1 88 ? 42.562 -29.516 10.984 1 87.31 88 ALA B N 1
ATOM 4470 C CA . ALA B 1 88 ? 41.438 -29.031 10.203 1 87.31 88 ALA B CA 1
ATOM 4471 C C . ALA B 1 88 ? 40.375 -28.406 11.094 1 87.31 88 ALA B C 1
ATOM 4473 O O . ALA B 1 88 ? 39.812 -27.359 10.773 1 87.31 88 ALA B O 1
ATOM 4474 N N . LYS B 1 89 ? 39.969 -29.047 12.125 1 87.12 89 LYS B N 1
ATOM 4475 C CA . LYS B 1 89 ? 38.969 -28.547 13.07 1 87.12 89 LYS B CA 1
ATOM 4476 C C . LYS B 1 89 ? 39.406 -27.219 13.688 1 87.12 89 LYS B C 1
ATOM 4478 O O . LYS B 1 89 ? 38.594 -26.297 13.812 1 87.12 89 LYS B O 1
ATOM 4483 N N . ALA B 1 90 ? 40.781 -27.25 13.961 1 87.75 90 ALA B N 1
ATOM 4484 C CA . ALA B 1 90 ? 41.344 -26.062 14.594 1 87.75 90 ALA B CA 1
ATOM 4485 C C . ALA B 1 90 ? 41.375 -24.875 13.617 1 87.75 90 ALA B C 1
ATOM 4487 O O . ALA B 1 90 ? 41.125 -23.734 14.016 1 87.75 90 ALA B O 1
ATOM 4488 N N . ALA B 1 91 ? 41.719 -25.188 12.406 1 84.69 91 ALA B N 1
ATOM 4489 C CA . ALA B 1 91 ? 41.875 -24.156 11.391 1 84.69 91 ALA B CA 1
ATOM 4490 C C . ALA B 1 91 ? 40.531 -23.828 10.742 1 84.69 91 ALA B C 1
ATOM 4492 O O . ALA B 1 91 ? 40.438 -22.938 9.891 1 84.69 91 ALA B O 1
ATOM 4493 N N . ASP B 1 92 ? 39.594 -24.609 11.211 1 83.44 92 ASP B N 1
ATOM 4494 C CA . ASP B 1 92 ? 38.219 -24.469 10.781 1 83.44 92 ASP B CA 1
ATOM 4495 C C . ASP B 1 92 ? 38.094 -24.562 9.266 1 83.44 92 ASP B C 1
ATOM 4497 O O . ASP B 1 92 ? 37.469 -23.688 8.633 1 83.44 92 ASP B O 1
ATOM 4501 N N . ILE B 1 93 ? 38.5 -25.516 8.68 1 87.25 93 ILE B N 1
ATOM 4502 C CA . ILE B 1 93 ? 38.438 -25.781 7.242 1 87.25 93 ILE B CA 1
ATOM 4503 C C . ILE B 1 93 ? 37.938 -27.188 6.984 1 87.25 93 ILE B C 1
ATOM 4505 O O . ILE B 1 93 ? 38.125 -28.094 7.805 1 87.25 93 ILE B O 1
ATOM 4509 N N . ALA B 1 94 ? 37.344 -27.25 5.855 1 91.44 94 ALA B N 1
ATOM 4510 C CA . ALA B 1 94 ? 36.75 -28.562 5.531 1 91.44 94 ALA B CA 1
ATOM 4511 C C . ALA B 1 94 ? 37.844 -29.562 5.152 1 91.44 94 ALA B C 1
ATOM 4513 O O . ALA B 1 94 ? 38.812 -29.203 4.453 1 91.44 94 ALA B O 1
ATOM 4514 N N . LEU B 1 95 ? 37.688 -30.719 5.707 1 90.75 95 LEU B N 1
ATOM 4515 C CA . LEU B 1 95 ? 38.625 -31.797 5.383 1 90.75 95 LEU B CA 1
ATOM 4516 C C . LEU B 1 95 ? 37.875 -32.938 4.695 1 90.75 95 LEU B C 1
ATOM 4518 O O . LEU B 1 95 ? 36.938 -33.531 5.258 1 90.75 95 LEU B O 1
ATOM 4522 N N . ILE B 1 96 ? 38.281 -33.188 3.355 1 89.5 96 ILE B N 1
ATOM 4523 C CA . ILE B 1 96 ? 37.594 -34.156 2.514 1 89.5 96 ILE B CA 1
ATOM 4524 C C . ILE B 1 96 ? 38.531 -35.312 2.227 1 89.5 96 ILE B C 1
ATOM 4526 O O . ILE B 1 96 ? 39.688 -35.125 1.84 1 89.5 96 ILE B O 1
ATOM 4530 N N . GLU B 1 97 ? 38.031 -36.438 2.627 1 90.25 97 GLU B N 1
ATOM 4531 C CA . GLU B 1 97 ? 38.781 -37.625 2.32 1 90.25 97 GLU B CA 1
ATOM 4532 C C . GLU B 1 97 ? 38.5 -38.125 0.902 1 90.25 97 GLU B C 1
ATOM 4534 O O . GLU B 1 97 ? 37.344 -38.25 0.502 1 90.25 97 GLU B O 1
ATOM 4539 N N . VAL B 1 98 ? 39.562 -38.25 0.129 1 84.19 98 VAL B N 1
ATOM 4540 C CA . VAL B 1 98 ? 39.469 -38.812 -1.222 1 84.19 98 VAL B CA 1
ATOM 4541 C C . VAL B 1 98 ? 39.75 -40.312 -1.187 1 84.19 98 VAL B C 1
ATOM 4543 O O . VAL B 1 98 ? 40.719 -40.75 -0.554 1 84.19 98 VAL B O 1
ATOM 4546 N N . ARG B 1 99 ? 38.875 -41.094 -1.692 1 77.94 99 ARG B N 1
ATOM 4547 C CA . ARG B 1 99 ? 39.062 -42.562 -1.714 1 77.94 99 ARG B CA 1
ATOM 4548 C C . ARG B 1 99 ? 40.438 -42.906 -2.273 1 77.94 99 ARG B C 1
ATOM 4550 O O . ARG B 1 99 ? 40.875 -42.344 -3.262 1 77.94 99 ARG B O 1
ATOM 4557 N N . SER B 1 100 ? 41.062 -43.844 -1.648 1 78.31 100 SER B N 1
ATOM 4558 C CA . SER B 1 100 ? 42.438 -44.219 -1.915 1 78.31 100 SER B CA 1
ATOM 4559 C C . SER B 1 100 ? 42.625 -44.625 -3.377 1 78.31 100 SER B C 1
ATOM 4561 O O . SER B 1 100 ? 43.656 -44.281 -3.982 1 78.31 100 SER B O 1
ATOM 4563 N N . ALA B 1 101 ? 41.656 -45.281 -3.846 1 69.12 101 ALA B N 1
ATOM 4564 C CA . ALA B 1 101 ? 41.781 -45.875 -5.18 1 69.12 101 ALA B CA 1
ATOM 4565 C C . ALA B 1 101 ? 41.5 -44.812 -6.258 1 69.12 101 ALA B C 1
ATOM 4567 O O . ALA B 1 101 ? 41.688 -45.094 -7.445 1 69.12 101 ALA B O 1
ATOM 4568 N N . ALA B 1 102 ? 40.969 -43.688 -5.75 1 64.44 102 ALA B N 1
ATOM 4569 C CA . ALA B 1 102 ? 40.594 -42.656 -6.699 1 64.44 102 ALA B CA 1
ATOM 4570 C C . ALA B 1 102 ? 41.812 -42 -7.32 1 64.44 102 ALA B C 1
ATOM 4572 O O . ALA B 1 102 ? 42.75 -41.656 -6.617 1 64.44 102 ALA B O 1
ATOM 4573 N N . SER B 1 103 ? 41.938 -41.969 -8.781 1 66.94 103 SER B N 1
ATOM 4574 C CA . SER B 1 103 ? 43 -41.219 -9.469 1 66.94 103 SER B CA 1
ATOM 4575 C C . SER B 1 103 ? 42.875 -39.719 -9.234 1 66.94 103 SER B C 1
ATOM 4577 O O . SER B 1 103 ? 41.781 -39.156 -9.383 1 66.94 103 SER B O 1
ATOM 4579 N N . TRP B 1 104 ? 43.969 -39.062 -8.75 1 67.75 104 TRP B N 1
ATOM 4580 C CA . TRP B 1 104 ? 43.938 -37.625 -8.516 1 67.75 104 TRP B CA 1
ATOM 4581 C C . TRP B 1 104 ? 43.562 -36.844 -9.789 1 67.75 104 TRP B C 1
ATOM 4583 O O . TRP B 1 104 ? 42.844 -35.875 -9.742 1 67.75 104 TRP B O 1
ATOM 4593 N N . ALA B 1 105 ? 44.062 -37.375 -10.984 1 59.34 105 ALA B N 1
ATOM 4594 C CA . ALA B 1 105 ? 43.781 -36.719 -12.258 1 59.34 105 ALA B CA 1
ATOM 4595 C C . ALA B 1 105 ? 42.281 -36.75 -12.547 1 59.34 105 ALA B C 1
ATOM 4597 O O . ALA B 1 105 ? 41.719 -35.75 -12.969 1 59.34 105 ALA B O 1
ATOM 4598 N N . GLN B 1 106 ? 41.75 -37.969 -12.172 1 55.69 106 GLN B N 1
ATOM 4599 C CA . GLN B 1 106 ? 40.312 -38.125 -12.383 1 55.69 106 GLN B CA 1
ATOM 4600 C C . GLN B 1 106 ? 39.5 -37.219 -11.445 1 55.69 106 GLN B C 1
ATOM 4602 O O . GLN B 1 106 ? 38.5 -36.625 -11.859 1 55.69 106 GLN B O 1
ATOM 4607 N N . LEU B 1 107 ? 39.906 -37.125 -10.312 1 67.75 107 LEU B N 1
ATOM 4608 C CA . LEU B 1 107 ? 39.219 -36.344 -9.312 1 67.75 107 LEU B CA 1
ATOM 4609 C C . LEU B 1 107 ? 39.25 -34.875 -9.664 1 67.75 107 LEU B C 1
ATOM 4611 O O . LEU B 1 107 ? 38.25 -34.156 -9.531 1 67.75 107 LEU B O 1
ATOM 4615 N N . VAL B 1 108 ? 40.344 -34.344 -10.141 1 67.38 108 VAL B N 1
ATOM 4616 C CA . VAL B 1 108 ? 40.469 -32.938 -10.539 1 67.38 108 VAL B CA 1
ATOM 4617 C C . VAL B 1 108 ? 39.469 -32.625 -11.641 1 67.38 108 VAL B C 1
ATOM 4619 O O . VAL B 1 108 ? 38.75 -31.625 -11.57 1 67.38 108 VAL B O 1
ATOM 4622 N N . TRP B 1 109 ? 39.406 -33.531 -12.594 1 55.59 109 TRP B N 1
ATOM 4623 C CA . TRP B 1 109 ? 38.469 -33.375 -13.695 1 55.59 109 TRP B CA 1
ATOM 4624 C C . TRP B 1 109 ? 37.031 -33.312 -13.18 1 55.59 109 TRP B C 1
ATOM 4626 O O . TRP B 1 109 ? 36.281 -32.406 -13.547 1 55.59 109 TRP B O 1
ATOM 4636 N N . LEU B 1 110 ? 36.75 -34.281 -12.273 1 59.09 110 LEU B N 1
ATOM 4637 C CA . LEU B 1 110 ? 35.375 -34.406 -11.75 1 59.09 110 LEU B CA 1
ATOM 4638 C C . LEU B 1 110 ? 35 -33.188 -10.938 1 59.09 110 LEU B C 1
ATOM 4640 O O . LEU B 1 110 ? 33.906 -32.656 -11.102 1 59.09 110 LEU B O 1
ATOM 4644 N N . LEU B 1 111 ? 35.875 -32.75 -10.195 1 69.19 111 LEU B N 1
ATOM 4645 C CA . LEU B 1 111 ? 35.594 -31.594 -9.344 1 69.19 111 LEU B CA 1
ATOM 4646 C C . LEU B 1 111 ? 35.438 -30.328 -10.18 1 69.19 111 LEU B C 1
ATOM 4648 O O . LEU B 1 111 ? 34.531 -29.531 -9.938 1 69.19 111 LEU B O 1
ATOM 4652 N N . ARG B 1 112 ? 36.312 -30.172 -11.211 1 61.97 112 ARG B N 1
ATOM 4653 C CA . ARG B 1 112 ? 36.219 -29 -12.086 1 61.97 112 ARG B CA 1
ATOM 4654 C C . ARG B 1 112 ? 34.875 -29 -12.836 1 61.97 112 ARG B C 1
ATOM 4656 O O . ARG B 1 112 ? 34.25 -27.953 -13 1 61.97 112 ARG B O 1
ATOM 4663 N N . THR B 1 113 ? 34.469 -30.141 -13.258 1 54.09 113 THR B N 1
ATOM 4664 C CA . THR B 1 113 ? 33.188 -30.297 -13.961 1 54.09 113 THR B CA 1
ATOM 4665 C C . THR B 1 113 ? 32.031 -29.891 -13.062 1 54.09 113 THR B C 1
ATOM 4667 O O . THR B 1 113 ? 31.125 -29.188 -13.5 1 54.09 113 THR B O 1
ATOM 4670 N N . VAL B 1 114 ? 32.062 -30.469 -11.805 1 59.81 114 VAL B N 1
ATOM 4671 C CA . VAL B 1 114 ? 31.031 -30.172 -10.828 1 59.81 114 VAL B CA 1
ATOM 4672 C C . VAL B 1 114 ? 31.016 -28.672 -10.516 1 59.81 114 VAL B C 1
ATOM 4674 O O . VAL B 1 114 ? 29.953 -28.062 -10.438 1 59.81 114 VAL B O 1
ATOM 4677 N N . LEU B 1 115 ? 32.156 -28.141 -10.5 1 62.72 115 LEU B N 1
ATOM 4678 C CA . LEU B 1 115 ? 32.281 -26.719 -10.195 1 62.72 115 LEU B CA 1
ATOM 4679 C C . LEU B 1 115 ? 31.844 -25.875 -11.391 1 62.72 115 LEU B C 1
ATOM 4681 O O . LEU B 1 115 ? 31.156 -24.859 -11.219 1 62.72 115 LEU B O 1
ATOM 4685 N N . ASP B 1 116 ? 32.344 -26.25 -12.609 1 52.66 116 ASP B N 1
ATOM 4686 C CA . ASP B 1 116 ? 31.844 -25.562 -13.805 1 52.66 116 ASP B CA 1
ATOM 4687 C C . ASP B 1 116 ? 30.312 -25.625 -13.883 1 52.66 116 ASP B C 1
ATOM 4689 O O . ASP B 1 116 ? 29.672 -24.625 -14.234 1 52.66 116 ASP B O 1
ATOM 4693 N N . ALA B 1 117 ? 29.797 -26.875 -13.695 1 44.31 117 ALA B N 1
ATOM 4694 C CA . ALA B 1 117 ? 28.375 -27.172 -13.812 1 44.31 117 ALA B CA 1
ATOM 4695 C C . ALA B 1 117 ? 27.562 -26.297 -12.859 1 44.31 117 ALA B C 1
ATOM 4697 O O . ALA B 1 117 ? 26.516 -25.781 -13.234 1 44.31 117 ALA B O 1
ATOM 4698 N N . LEU B 1 118 ? 28.188 -26.281 -11.805 1 49.62 118 LEU B N 1
ATOM 4699 C CA . LEU B 1 118 ? 27.609 -25.422 -10.781 1 49.62 118 LEU B CA 1
ATOM 4700 C C . LEU B 1 118 ? 27.844 -23.953 -11.102 1 49.62 118 LEU B C 1
ATOM 4702 O O . LEU B 1 118 ? 27 -23.109 -10.82 1 49.62 118 LEU B O 1
ATOM 4706 N N . ALA B 1 119 ? 29.031 -23.578 -11.773 1 47.91 119 ALA B N 1
ATOM 4707 C CA . ALA B 1 119 ? 29.422 -22.234 -12.18 1 47.91 119 ALA B CA 1
ATOM 4708 C C . ALA B 1 119 ? 28.812 -21.875 -13.531 1 47.91 119 ALA B C 1
ATOM 4710 O O . ALA B 1 119 ? 28.453 -20.719 -13.766 1 47.91 119 ALA B O 1
ATOM 4711 N N . ASP B 1 120 ? 28.906 -22.719 -14.633 1 42.53 120 ASP B N 1
ATOM 4712 C CA . ASP B 1 120 ? 28.172 -22.484 -15.875 1 42.53 120 ASP B CA 1
ATOM 4713 C C . ASP B 1 120 ? 26.688 -22.25 -15.609 1 42.53 120 ASP B C 1
ATOM 4715 O O . ASP B 1 120 ? 26.031 -21.5 -16.328 1 42.53 120 ASP B O 1
ATOM 4719 N N . GLU B 1 121 ? 26.078 -23.031 -14.875 1 40.41 121 GLU B N 1
ATOM 4720 C CA . GLU B 1 121 ? 24.688 -22.719 -14.539 1 40.41 121 GLU B CA 1
ATOM 4721 C C . GLU B 1 121 ? 24.531 -21.25 -14.148 1 40.41 121 GLU B C 1
ATOM 4723 O O . GLU B 1 121 ? 23.516 -20.625 -14.469 1 40.41 121 GLU B O 1
ATOM 4728 N N . SER B 1 122 ? 25.5 -20.797 -13.867 1 38.41 122 SER B N 1
ATOM 4729 C CA . SER B 1 122 ? 25.719 -19.359 -13.68 1 38.41 122 SER B CA 1
ATOM 4730 C C . SER B 1 122 ? 26.312 -18.719 -14.938 1 38.41 122 SER B C 1
ATOM 4732 O O . SER B 1 122 ? 25.859 -17.656 -15.359 1 38.41 122 SER B O 1
ATOM 4734 N N . ASP B 1 123 ? 27.641 -19.125 -15.539 1 35.34 123 ASP B N 1
ATOM 4735 C CA . ASP B 1 123 ? 28.172 -18.531 -16.766 1 35.34 123 ASP B CA 1
ATOM 4736 C C . ASP B 1 123 ? 27.641 -19.25 -18 1 35.34 123 ASP B C 1
ATOM 4738 O O . ASP B 1 123 ? 28.078 -18.984 -19.125 1 35.34 123 ASP B O 1
ATOM 4742 N N . ALA B 1 124 ? 27.203 -20.469 -18.141 1 39.5 124 ALA B N 1
ATOM 4743 C CA . ALA B 1 124 ? 26.812 -21.078 -19.422 1 39.5 124 ALA B CA 1
ATOM 4744 C C . ALA B 1 124 ? 26.281 -20.016 -20.391 1 39.5 124 ALA B C 1
ATOM 4746 O O . ALA B 1 124 ? 25.859 -20.359 -21.5 1 39.5 124 ALA B O 1
ATOM 4747 N N . LEU B 1 125 ? 25.969 -18.922 -20.156 1 31.41 125 LEU B N 1
ATOM 4748 C CA . LEU B 1 125 ? 25.531 -17.906 -21.125 1 31.41 125 LEU B CA 1
ATOM 4749 C C . LEU B 1 125 ? 26.625 -17.625 -22.141 1 31.41 125 LEU B C 1
ATOM 4751 O O . LEU B 1 125 ? 26.359 -17.062 -23.203 1 31.41 125 LEU B O 1
ATOM 4755 N N . GLU B 1 126 ? 28 -17.781 -22 1 31.95 126 GLU B N 1
ATOM 4756 C CA . GLU B 1 126 ? 28.781 -17.094 -23.016 1 31.95 126 GLU B CA 1
ATOM 4757 C C . GLU B 1 126 ? 28.984 -17.984 -24.234 1 31.95 126 GLU B C 1
ATOM 4759 O O . GLU B 1 126 ? 28.938 -17.516 -25.375 1 31.95 126 GLU B O 1
ATOM 4764 N N . ASP B 1 127 ? 29.953 -19.188 -24.406 1 31.59 127 ASP B N 1
ATOM 4765 C CA . ASP B 1 127 ? 30.578 -19.547 -25.672 1 31.59 127 ASP B CA 1
ATOM 4766 C C . ASP B 1 127 ? 29.766 -20.594 -26.422 1 31.59 127 ASP B C 1
ATOM 4768 O O . ASP B 1 127 ? 30.266 -21.219 -27.359 1 31.59 127 ASP B O 1
ATOM 4772 N N . GLY B 1 128 ? 28.609 -20.766 -27.047 1 33.12 128 GLY B N 1
ATOM 4773 C CA . GLY B 1 128 ? 27.625 -21.172 -28.047 1 33.12 128 GLY B CA 1
ATOM 4774 C C . GLY B 1 128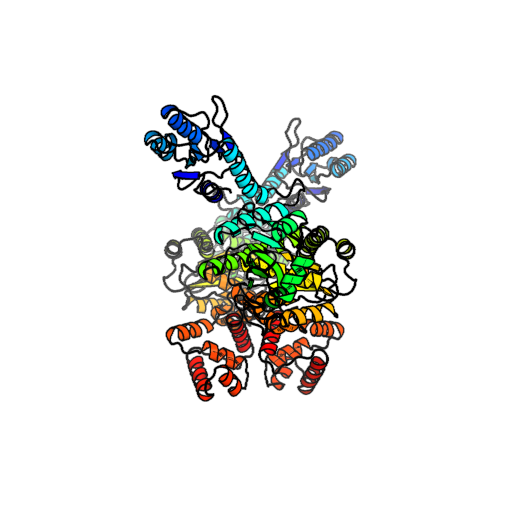 ? 27.312 -22.656 -28 1 33.12 128 GLY B C 1
ATOM 4775 O O . GLY B 1 128 ? 26.516 -23.156 -28.797 1 33.12 128 GLY B O 1
ATOM 4776 N N . GLY B 1 129 ? 28.328 -23.734 -27.891 1 35.12 129 GLY B N 1
ATOM 4777 C CA . GLY B 1 129 ? 28.047 -25.109 -28.281 1 35.12 129 GLY B CA 1
ATOM 4778 C C . GLY B 1 129 ? 27.016 -25.781 -27.406 1 35.12 129 GLY B C 1
ATOM 4779 O O . GLY B 1 129 ? 26.875 -25.438 -26.219 1 35.12 129 GLY B O 1
ATOM 4780 N N . GLY B 1 130 ? 25.766 -26.422 -27.922 1 36.56 130 GLY B N 1
ATOM 4781 C CA . GLY B 1 130 ? 24.516 -26.938 -27.344 1 36.56 130 GLY B CA 1
ATOM 4782 C C . GLY B 1 130 ? 24.719 -28.219 -26.547 1 36.56 130 GLY B C 1
ATOM 4783 O O . GLY B 1 130 ? 25.562 -29.047 -26.891 1 36.56 130 GLY B O 1
ATOM 4784 N N . PRO B 1 131 ? 24.641 -28.562 -25.312 1 41.59 131 PRO B N 1
ATOM 4785 C CA . PRO B 1 131 ? 24.766 -29.594 -24.266 1 41.59 131 PRO B CA 1
ATOM 4786 C C . PRO B 1 131 ? 24.062 -30.891 -24.641 1 41.59 131 PRO B C 1
ATOM 4788 O O . PRO B 1 131 ? 23.984 -31.812 -23.828 1 41.59 131 PRO B O 1
ATOM 4791 N N . GLY B 1 132 ? 23.203 -31.375 -25.672 1 44.12 132 GLY B N 1
ATOM 4792 C CA . GLY B 1 132 ? 22.094 -32.312 -25.734 1 44.12 132 GLY B CA 1
ATOM 4793 C C . GLY B 1 132 ? 22.562 -33.75 -25.891 1 44.12 132 GLY B C 1
ATOM 4794 O O . GLY B 1 132 ? 22.094 -34.656 -25.156 1 44.12 132 GLY B O 1
ATOM 4795 N N . SER B 1 133 ? 23.25 -34.344 -26.891 1 47.81 133 SER B N 1
ATOM 4796 C CA . SER B 1 133 ? 23.422 -35.719 -27.375 1 47.81 133 SER B CA 1
ATOM 4797 C C . SER B 1 133 ? 24.219 -36.562 -26.375 1 47.81 133 SER B C 1
ATOM 4799 O O . SER B 1 133 ? 23.844 -37.719 -26.094 1 47.81 133 SER B O 1
ATOM 4801 N N . GLY B 1 134 ? 25.312 -36.219 -25.891 1 52.59 134 GLY B N 1
ATOM 4802 C CA . GLY B 1 134 ? 26.219 -36.969 -25.016 1 52.59 134 GLY B CA 1
ATOM 4803 C C . GLY B 1 134 ? 25.547 -37.469 -23.75 1 52.59 134 GLY B C 1
ATOM 4804 O O . GLY B 1 134 ? 25.891 -38.531 -23.234 1 52.59 134 GLY B O 1
ATOM 4805 N N . ASP B 1 135 ? 24.469 -36.906 -23.359 1 65.06 135 ASP B N 1
ATOM 4806 C CA . ASP B 1 135 ? 23.781 -37.156 -22.094 1 65.06 135 ASP B CA 1
ATOM 4807 C C . ASP B 1 135 ? 22.938 -38.406 -22.172 1 65.06 135 ASP B C 1
ATOM 4809 O O . ASP B 1 135 ? 22.922 -39.219 -21.234 1 65.06 135 ASP B O 1
ATOM 4813 N N . LEU B 1 136 ? 22.469 -38.938 -23.281 1 78.62 136 LEU B N 1
ATOM 4814 C CA . LEU B 1 136 ? 21.578 -40.094 -23.391 1 78.62 136 LEU B CA 1
ATOM 4815 C C . LEU B 1 136 ? 22.375 -41.406 -23.391 1 78.62 136 LEU B C 1
ATOM 4817 O O . LEU B 1 136 ? 21.906 -42.406 -22.875 1 78.62 136 LEU B O 1
ATOM 4821 N N . PHE B 1 137 ? 23.609 -41.344 -23.875 1 75.81 137 PHE B N 1
ATOM 4822 C CA . PHE B 1 137 ? 24.453 -42.562 -23.859 1 75.81 137 PHE B CA 1
ATOM 4823 C C . PHE B 1 137 ? 24.875 -42.906 -22.438 1 75.81 137 PHE B C 1
ATOM 4825 O O . PHE B 1 137 ? 24.875 -44.062 -22.062 1 75.81 137 PHE B O 1
ATOM 4832 N N . ARG B 1 138 ? 25.125 -41.844 -21.797 1 72.56 138 ARG B N 1
ATOM 4833 C CA . ARG B 1 138 ? 25.469 -42.062 -20.406 1 72.56 138 ARG B CA 1
ATOM 4834 C C . ARG B 1 138 ? 24.281 -42.594 -19.625 1 72.56 138 ARG B C 1
ATOM 4836 O O . ARG B 1 138 ? 24.438 -43.469 -18.75 1 72.56 138 ARG B O 1
ATOM 4843 N N . LEU B 1 139 ? 23.219 -42.156 -19.906 1 81.56 139 LEU B N 1
ATOM 4844 C CA . LEU B 1 139 ? 21.984 -42.625 -19.266 1 81.56 139 LEU B CA 1
ATOM 4845 C C . LEU B 1 139 ? 21.719 -44.094 -19.656 1 81.56 139 LEU B C 1
ATOM 4847 O O . LEU B 1 139 ? 21.328 -44.906 -18.797 1 81.56 139 LEU B O 1
ATOM 4851 N N . ALA B 1 140 ? 21.922 -44.406 -20.844 1 85.94 140 ALA B N 1
ATOM 4852 C CA . ALA B 1 140 ? 21.766 -45.781 -21.281 1 85.94 140 ALA B CA 1
ATOM 4853 C C . ALA B 1 140 ? 22.703 -46.719 -20.5 1 85.94 140 ALA B C 1
ATOM 4855 O O . ALA B 1 140 ? 22.312 -47.812 -20.125 1 85.94 140 ALA B O 1
ATOM 4856 N N . ASP B 1 141 ? 23.875 -46.25 -20.281 1 78.81 141 ASP B N 1
ATOM 4857 C CA . ASP B 1 141 ? 24.828 -47.062 -19.516 1 78.81 141 ASP B CA 1
ATOM 4858 C C . ASP B 1 141 ? 24.344 -47.25 -18.078 1 78.81 141 ASP B C 1
ATOM 4860 O O . ASP B 1 141 ? 24.453 -48.344 -17.531 1 78.81 141 ASP B O 1
ATOM 4864 N N . ALA B 1 142 ? 23.875 -46.219 -17.516 1 78.31 142 ALA B N 1
ATOM 4865 C CA . ALA B 1 142 ? 23.359 -46.312 -16.141 1 78.31 142 ALA B CA 1
ATOM 4866 C C . ALA B 1 142 ? 22.172 -47.281 -16.062 1 78.31 142 ALA B C 1
ATOM 4868 O O . ALA B 1 142 ? 22.094 -48.094 -15.156 1 78.31 142 ALA B O 1
ATOM 4869 N N . VAL B 1 143 ? 21.266 -47.188 -16.953 1 85.69 143 VAL B N 1
ATOM 4870 C CA . VAL B 1 143 ? 20.078 -48.031 -16.984 1 85.69 143 VAL B CA 1
ATOM 4871 C C . VAL B 1 143 ? 20.5 -49.5 -17.188 1 85.69 143 VAL B C 1
ATOM 4873 O O . VAL B 1 143 ? 19.953 -50.406 -16.547 1 85.69 143 VAL B O 1
ATOM 4876 N N . ALA B 1 144 ? 21.438 -49.688 -18 1 85.75 144 ALA B N 1
ATOM 4877 C CA . ALA B 1 144 ? 21.953 -51.031 -18.25 1 85.75 144 ALA B CA 1
ATOM 4878 C C . ALA B 1 144 ? 22.484 -51.656 -16.969 1 85.75 144 ALA B C 1
ATOM 4880 O O . ALA B 1 144 ? 22.312 -52.844 -16.734 1 85.75 144 ALA B O 1
ATOM 4881 N N . SER B 1 145 ? 23.109 -50.844 -16.234 1 79.56 145 SER B N 1
ATOM 4882 C CA . SER B 1 145 ? 23.656 -51.312 -14.977 1 79.56 145 SER B CA 1
ATOM 4883 C C . SER B 1 145 ? 22.547 -51.719 -14 1 79.56 145 SER B C 1
ATOM 4885 O O . SER B 1 145 ? 22.656 -52.719 -13.289 1 79.56 145 SER B O 1
ATOM 4887 N N . VAL B 1 146 ? 21.516 -51 -14 1 76.25 146 VAL B N 1
ATOM 4888 C CA . VAL B 1 146 ? 20.391 -51.219 -13.086 1 76.25 146 VAL B CA 1
ATOM 4889 C C . VAL B 1 146 ? 19.672 -52.5 -13.477 1 76.25 146 VAL B C 1
ATOM 4891 O O . VAL B 1 146 ? 19.359 -53.344 -12.617 1 76.25 146 VAL B O 1
ATOM 4894 N N . VAL B 1 147 ? 19.422 -52.656 -14.727 1 82.94 147 VAL B N 1
ATOM 4895 C CA . VAL B 1 147 ? 18.656 -53.844 -15.18 1 82.94 147 VAL B CA 1
ATOM 4896 C C . VAL B 1 147 ? 19.609 -55 -15.453 1 82.94 147 VAL B C 1
ATOM 4898 O O . VAL B 1 147 ? 19.188 -56.125 -15.625 1 82.94 147 VAL B O 1
ATOM 4901 N N . ASP B 1 148 ? 20.906 -54.781 -15.414 1 85.69 148 ASP B N 1
ATOM 4902 C CA . ASP B 1 148 ? 21.953 -55.75 -15.688 1 85.69 148 ASP B CA 1
ATOM 4903 C C . ASP B 1 148 ? 21.781 -56.375 -17.062 1 85.69 148 ASP B C 1
ATOM 4905 O O . ASP B 1 148 ? 21.766 -57.625 -17.203 1 85.69 148 ASP B O 1
ATOM 4909 N N . ALA B 1 149 ? 21.609 -55.562 -18.062 1 90.94 149 ALA B N 1
ATOM 4910 C CA . ALA B 1 149 ? 21.406 -55.969 -19.438 1 90.94 149 ALA B CA 1
ATOM 4911 C C . ALA B 1 149 ? 21.703 -54.812 -20.406 1 90.94 149 ALA B C 1
ATOM 4913 O O . ALA B 1 149 ? 21.562 -53.656 -20.062 1 90.94 149 ALA B O 1
ATOM 4914 N N . PRO B 1 150 ? 22.188 -55.156 -21.641 1 92.56 150 PRO B N 1
ATOM 4915 C CA . PRO B 1 150 ? 22.344 -54.094 -22.641 1 92.56 150 PRO B CA 1
ATOM 4916 C C . PRO B 1 150 ? 21.031 -53.375 -22.953 1 92.56 150 PRO B C 1
ATOM 4918 O O . PRO B 1 150 ? 19.984 -54.031 -23.047 1 92.56 150 PRO B O 1
ATOM 4921 N N . VAL B 1 151 ? 21.156 -52.031 -23.094 1 93.06 151 VAL B N 1
ATOM 4922 C CA . VAL B 1 151 ? 19.938 -51.219 -23.234 1 93.06 151 VAL B CA 1
ATOM 4923 C C . VAL B 1 151 ? 20.062 -50.312 -24.453 1 93.06 151 VAL B C 1
ATOM 4925 O O . VAL B 1 151 ? 21.156 -49.781 -24.734 1 93.06 151 VAL B O 1
ATOM 4928 N N . THR B 1 152 ? 18.984 -50.125 -25.172 1 93.31 152 THR B N 1
ATOM 4929 C CA . THR B 1 152 ? 18.844 -49.062 -26.172 1 93.31 152 THR B CA 1
ATOM 4930 C C . THR B 1 152 ? 17.688 -48.156 -25.828 1 93.31 152 THR B C 1
ATOM 4932 O O . THR B 1 152 ? 16.703 -48.562 -25.219 1 93.31 152 THR B O 1
ATOM 4935 N N . ILE B 1 153 ? 17.891 -46.906 -26.125 1 91.19 153 ILE B N 1
ATOM 4936 C CA . ILE B 1 153 ? 16.828 -45.906 -26.031 1 91.19 153 ILE B CA 1
ATOM 4937 C C . ILE B 1 153 ? 16.406 -45.469 -27.422 1 91.19 153 ILE B C 1
ATOM 4939 O O . ILE B 1 153 ? 17.234 -45.031 -28.234 1 91.19 153 ILE B O 1
ATOM 4943 N N . GLU B 1 154 ? 15.133 -45.594 -27.672 1 88.75 154 GLU B N 1
ATOM 4944 C CA . GLU B 1 154 ? 14.609 -45.344 -29.016 1 88.75 154 GLU B CA 1
ATOM 4945 C C . GLU B 1 154 ? 13.484 -44.312 -28.984 1 88.75 154 GLU B C 1
ATOM 4947 O O . GLU B 1 154 ? 12.789 -44.156 -27.969 1 88.75 154 GLU B O 1
ATOM 4952 N N . ASP B 1 155 ? 13.352 -43.562 -30.031 1 85.94 155 ASP B N 1
ATOM 4953 C CA . ASP B 1 155 ? 12.242 -42.594 -30.125 1 85.94 155 ASP B CA 1
ATOM 4954 C C . ASP B 1 155 ? 10.969 -43.312 -30.594 1 85.94 155 ASP B C 1
ATOM 4956 O O . ASP B 1 155 ? 10.914 -44.531 -30.656 1 85.94 155 ASP B O 1
ATOM 4960 N N . THR B 1 156 ? 9.914 -42.531 -30.891 1 82.38 156 THR B N 1
ATOM 4961 C CA . THR B 1 156 ? 8.617 -43.094 -31.234 1 82.38 156 THR B CA 1
ATOM 4962 C C . THR B 1 156 ? 8.648 -43.75 -32.625 1 82.38 156 THR B C 1
ATOM 4964 O O . THR B 1 156 ? 7.766 -44.531 -32.969 1 82.38 156 THR B O 1
ATOM 4967 N N . ASN B 1 157 ? 9.633 -43.406 -33.375 1 80.75 157 ASN B N 1
ATOM 4968 C CA . ASN B 1 157 ? 9.789 -43.969 -34.719 1 80.75 157 ASN B CA 1
ATOM 4969 C C . ASN B 1 157 ? 10.812 -45.094 -34.719 1 80.75 157 ASN B C 1
ATOM 4971 O O . ASN B 1 157 ? 11.305 -45.5 -35.781 1 80.75 157 ASN B O 1
ATOM 4975 N N . SER B 1 158 ? 11.219 -45.531 -33.562 1 83.94 158 SER B N 1
ATOM 4976 C CA . SER B 1 158 ? 12.117 -46.656 -33.344 1 83.94 158 SER B CA 1
ATOM 4977 C C . SER B 1 158 ? 13.531 -46.344 -33.812 1 83.94 158 SER B C 1
ATOM 4979 O O . SER B 1 158 ? 14.258 -47.219 -34.25 1 83.94 158 SER B O 1
ATOM 4981 N N . ARG B 1 159 ? 13.781 -45.094 -33.875 1 85.06 159 ARG B N 1
ATOM 4982 C CA . ARG B 1 159 ? 15.164 -44.688 -34.094 1 85.06 159 ARG B CA 1
ATOM 4983 C C . ARG B 1 159 ? 15.977 -44.75 -32.812 1 85.06 159 ARG B C 1
ATOM 4985 O O . ARG B 1 159 ? 15.508 -44.312 -31.75 1 85.06 159 ARG B O 1
ATOM 4992 N N . VAL B 1 160 ? 17.141 -45.281 -32.938 1 86.56 160 VAL B N 1
ATOM 4993 C CA . VAL B 1 160 ? 18 -45.406 -31.766 1 86.56 160 VAL B CA 1
ATOM 4994 C C . VAL B 1 160 ? 18.609 -44.062 -31.422 1 86.56 160 VAL B C 1
ATOM 4996 O O . VAL B 1 160 ? 19.281 -43.438 -32.25 1 86.56 160 VAL B O 1
ATOM 4999 N N . LEU B 1 161 ? 18.391 -43.656 -30.297 1 85.25 161 LEU B N 1
ATOM 5000 C CA . LEU B 1 161 ? 18.906 -42.375 -29.828 1 85.25 161 LEU B CA 1
ATOM 5001 C C . LEU B 1 161 ? 20.188 -42.562 -29.016 1 85.25 161 LEU B C 1
ATOM 5003 O O . LEU B 1 161 ? 21.062 -41.688 -29 1 85.25 161 LEU B O 1
ATOM 5007 N N . ALA B 1 162 ? 20.234 -43.625 -28.297 1 85 162 ALA B N 1
ATOM 5008 C CA . ALA B 1 162 ? 21.391 -44 -27.484 1 85 162 ALA B CA 1
ATOM 5009 C C . ALA B 1 162 ? 21.391 -45.469 -27.156 1 85 162 ALA B C 1
ATOM 5011 O O . ALA B 1 162 ? 20.359 -46.156 -27.281 1 85 162 ALA B O 1
ATOM 5012 N N . TYR B 1 163 ? 22.438 -46.062 -26.812 1 87.88 163 TYR B N 1
ATOM 5013 C CA . TYR B 1 163 ? 22.578 -47.438 -26.391 1 87.88 163 TYR B CA 1
ATOM 5014 C C . TYR B 1 163 ? 23.703 -47.594 -25.391 1 87.88 163 TYR B C 1
ATOM 5016 O O . TYR B 1 163 ? 24.641 -46.781 -25.359 1 87.88 163 TYR B O 1
ATOM 5024 N N . SER B 1 164 ? 23.578 -48.562 -24.625 1 85.62 164 SER B N 1
ATOM 5025 C CA . SER B 1 164 ? 24.594 -48.781 -23.594 1 85.62 164 SER B CA 1
ATOM 5026 C C . SER B 1 164 ? 25.875 -49.344 -24.219 1 85.62 164 SER B C 1
ATOM 5028 O O . SER B 1 164 ? 25.844 -50.031 -25.234 1 85.62 164 SER B O 1
ATOM 5030 N N . ALA B 1 165 ? 26.984 -49.031 -23.562 1 79.38 165 ALA B N 1
ATOM 5031 C CA . ALA B 1 165 ? 28.281 -49.5 -24.016 1 79.38 165 ALA B CA 1
ATOM 5032 C C . ALA B 1 165 ? 28.391 -51.031 -23.859 1 79.38 165 ALA B C 1
ATOM 5034 O O . ALA B 1 165 ? 28.953 -51.719 -24.719 1 79.38 165 ALA B O 1
ATOM 5035 N N . ARG B 1 166 ? 27.828 -51.469 -22.797 1 81.19 166 ARG B N 1
ATOM 5036 C CA . ARG B 1 166 ? 27.812 -52.906 -22.547 1 81.19 166 ARG B CA 1
ATOM 5037 C C . ARG B 1 166 ? 26.875 -53.625 -23.516 1 81.19 166 ARG B C 1
ATOM 5039 O O . ARG B 1 166 ? 25.672 -53.344 -23.547 1 81.19 166 ARG B O 1
ATOM 5046 N N . GLN B 1 167 ? 27.5 -54.469 -24.391 1 82.69 167 GLN B N 1
ATOM 5047 C CA . GLN B 1 167 ? 26.719 -55.281 -25.312 1 82.69 167 GLN B CA 1
ATOM 5048 C C . GLN B 1 167 ? 27.156 -56.75 -25.266 1 82.69 167 GLN B C 1
ATOM 5050 O O . GLN B 1 167 ? 27.359 -57.375 -26.312 1 82.69 167 GLN B O 1
ATOM 5055 N N . ASP B 1 168 ? 27.281 -57.219 -24.016 1 82.31 168 ASP B N 1
ATOM 5056 C CA . ASP B 1 168 ? 27.75 -58.594 -23.797 1 82.31 168 ASP B CA 1
ATOM 5057 C C . ASP B 1 168 ? 26.703 -59.594 -24.25 1 82.31 168 ASP B C 1
ATOM 5059 O O . ASP B 1 168 ? 27.047 -60.688 -24.734 1 82.31 168 ASP B O 1
ATOM 5063 N N . LEU B 1 169 ? 25.469 -59.344 -24 1 85.88 169 LEU B N 1
ATOM 5064 C CA . LEU B 1 169 ? 24.375 -60.156 -24.531 1 85.88 169 LEU B CA 1
ATOM 5065 C C . LEU B 1 169 ? 23.75 -59.469 -25.75 1 85.88 169 LEU B C 1
ATOM 5067 O O . LEU B 1 169 ? 23.188 -58.375 -25.641 1 85.88 169 LEU B O 1
ATOM 5071 N N . THR B 1 170 ? 23.922 -60.094 -26.922 1 85.19 170 THR B N 1
ATOM 5072 C CA . THR B 1 170 ? 23.453 -59.469 -28.156 1 85.19 170 THR B CA 1
ATOM 5073 C C . THR B 1 170 ? 23 -60.5 -29.156 1 85.19 170 THR B C 1
ATOM 5075 O O . THR B 1 170 ? 23.297 -61.688 -29.016 1 85.19 170 THR B O 1
ATOM 5078 N N . ASP B 1 171 ? 22.172 -60.125 -30.031 1 86.75 171 ASP B N 1
ATOM 5079 C CA . ASP B 1 171 ? 21.719 -60.906 -31.172 1 86.75 171 ASP B CA 1
ATOM 5080 C C . ASP B 1 171 ? 21.812 -60.094 -32.469 1 86.75 171 ASP B C 1
ATOM 5082 O O . ASP B 1 171 ? 22.219 -58.938 -32.438 1 86.75 171 ASP B O 1
ATOM 5086 N N . SER B 1 172 ? 21.578 -60.781 -33.562 1 83.38 172 SER B N 1
ATOM 5087 C CA . SER B 1 172 ? 21.734 -60.125 -34.844 1 83.38 172 SER B CA 1
ATOM 5088 C C . SER B 1 172 ? 20.797 -58.938 -34.969 1 83.38 172 SER B C 1
ATOM 5090 O O . SER B 1 172 ? 21.156 -57.906 -35.562 1 83.38 172 SER B O 1
ATOM 5092 N N . ALA B 1 173 ? 19.672 -59.062 -34.406 1 86 173 ALA B N 1
ATOM 5093 C CA . ALA B 1 173 ? 18.703 -57.969 -34.469 1 86 173 ALA B CA 1
ATOM 5094 C C . ALA B 1 173 ? 19.234 -56.75 -33.719 1 86 173 ALA B C 1
ATOM 5096 O O . ALA B 1 173 ? 19.109 -55.625 -34.188 1 86 173 ALA B O 1
ATOM 5097 N N . ARG B 1 174 ? 19.797 -56.938 -32.531 1 88.56 174 ARG B N 1
ATOM 5098 C CA . ARG B 1 174 ? 20.359 -55.844 -31.719 1 88.56 174 ARG B CA 1
ATOM 5099 C C . ARG B 1 174 ? 21.531 -55.188 -32.438 1 88.56 174 ARG B C 1
ATOM 5101 O O . ARG B 1 174 ? 21.625 -53.969 -32.5 1 88.56 174 ARG B O 1
ATOM 5108 N N . VAL B 1 175 ? 22.312 -55.938 -32.969 1 81.62 175 VAL B N 1
ATOM 5109 C CA . VAL B 1 175 ? 23.453 -55.406 -33.719 1 81.62 175 VAL B CA 1
ATOM 5110 C C . VAL B 1 175 ? 22.984 -54.562 -34.875 1 81.62 175 VAL B C 1
ATOM 5112 O O . VAL B 1 175 ? 23.453 -53.438 -35.062 1 81.62 175 VAL B O 1
ATOM 5115 N N . SER B 1 176 ? 22.094 -55.125 -35.625 1 80.56 176 SER B N 1
ATOM 5116 C CA . SER B 1 176 ? 21.562 -54.375 -36.781 1 80.56 176 SER B CA 1
ATOM 5117 C C . SER B 1 176 ? 20.891 -53.094 -36.344 1 80.56 176 SER B C 1
ATOM 5119 O O . SER B 1 176 ? 21.016 -52.062 -37.031 1 80.56 176 SER B O 1
ATOM 5121 N N . THR B 1 177 ? 20.172 -53.125 -35.25 1 84.88 177 THR B N 1
ATOM 5122 C CA . THR B 1 177 ? 19.484 -51.969 -34.719 1 84.88 177 THR B CA 1
ATOM 5123 C C . THR B 1 177 ? 20.484 -50.844 -34.375 1 84.88 177 THR B C 1
ATOM 5125 O O . THR B 1 177 ? 20.281 -49.688 -34.719 1 84.88 177 THR B O 1
ATOM 5128 N N . ILE B 1 178 ? 21.531 -51.156 -33.656 1 80.69 178 ILE B N 1
ATOM 5129 C CA . ILE B 1 178 ? 22.531 -50.188 -33.219 1 80.69 178 ILE B CA 1
ATOM 5130 C C . ILE B 1 178 ? 23.281 -49.625 -34.438 1 80.69 178 ILE B C 1
ATOM 5132 O O . ILE B 1 178 ? 23.438 -48.406 -34.594 1 80.69 178 ILE B O 1
ATOM 5136 N N . MET B 1 179 ? 23.625 -50.5 -35.406 1 76.38 179 MET B N 1
ATOM 5137 C CA . MET B 1 179 ? 24.391 -50.094 -36.594 1 76.38 179 MET B CA 1
ATOM 5138 C C . MET B 1 179 ? 23.531 -49.281 -37.531 1 76.38 179 MET B C 1
ATOM 5140 O O . MET B 1 179 ? 24.016 -48.281 -38.094 1 76.38 179 MET B O 1
ATOM 5144 N N . GLY B 1 180 ? 22.375 -49.625 -37.719 1 73.94 180 GLY B N 1
ATOM 5145 C CA . GLY B 1 180 ? 21.469 -48.906 -38.594 1 73.94 180 GLY B CA 1
ATOM 5146 C C . GLY B 1 180 ? 20.812 -47.719 -37.938 1 73.94 180 GLY B C 1
ATOM 5147 O O . GLY B 1 180 ? 20.094 -46.969 -38.594 1 73.94 180 GLY B O 1
ATOM 5148 N N . ARG B 1 181 ? 21.016 -47.625 -36.656 1 80.81 181 ARG B N 1
ATOM 5149 C CA . ARG B 1 181 ? 20.438 -46.562 -35.812 1 80.81 181 ARG B CA 1
ATOM 5150 C C . ARG B 1 181 ? 18.922 -46.594 -35.906 1 80.81 181 ARG B C 1
ATOM 5152 O O . ARG B 1 181 ? 18.281 -45.531 -35.781 1 80.81 181 ARG B O 1
ATOM 5159 N N . ARG B 1 182 ? 18.406 -47.812 -36.219 1 81.69 182 ARG B N 1
ATOM 5160 C CA . ARG B 1 182 ? 16.969 -48.031 -36.312 1 81.69 182 ARG B CA 1
ATOM 5161 C C . ARG B 1 182 ? 16.656 -49.531 -36.25 1 81.69 182 ARG B C 1
ATOM 5163 O O . ARG B 1 182 ? 17.422 -50.344 -36.75 1 81.69 182 ARG B O 1
ATOM 5170 N N . ILE B 1 183 ? 15.508 -49.75 -35.688 1 82.25 183 ILE B N 1
ATOM 5171 C CA . ILE B 1 183 ? 15.094 -51.156 -35.719 1 82.25 183 ILE B CA 1
ATOM 5172 C C . ILE B 1 183 ? 14.781 -51.562 -37.156 1 82.25 183 ILE B C 1
ATOM 5174 O O . ILE B 1 183 ? 13.992 -50.906 -37.844 1 82.25 183 ILE B O 1
ATOM 5178 N N . PRO B 1 184 ? 15.383 -52.594 -37.562 1 76.25 184 PRO B N 1
ATOM 5179 C CA . PRO B 1 184 ? 15.062 -53.031 -38.906 1 76.25 184 PRO B CA 1
ATOM 5180 C C . PRO B 1 184 ? 13.586 -53.375 -39.094 1 76.25 184 PRO B C 1
ATOM 5182 O O . PRO B 1 184 ? 12.93 -53.812 -38.156 1 76.25 184 PRO B O 1
ATOM 5185 N N . ASP B 1 185 ? 13.109 -53.188 -40.281 1 78.06 185 ASP B N 1
ATOM 5186 C CA . ASP B 1 185 ? 11.688 -53.312 -40.594 1 78.06 185 ASP B CA 1
ATOM 5187 C C . ASP B 1 185 ? 11.18 -54.719 -40.25 1 78.06 185 ASP B C 1
ATOM 5189 O O . ASP B 1 185 ? 10.062 -54.875 -39.75 1 78.06 185 ASP B O 1
ATOM 5193 N N . ASP B 1 186 ? 11.945 -55.625 -40.531 1 76.75 186 ASP B N 1
ATOM 5194 C CA . ASP B 1 186 ? 11.531 -57 -40.281 1 76.75 186 ASP B CA 1
ATOM 5195 C C . ASP B 1 186 ? 11.414 -57.281 -38.781 1 76.75 186 ASP B C 1
ATOM 5197 O O . ASP B 1 186 ? 10.469 -57.938 -38.344 1 76.75 186 ASP B O 1
ATOM 5201 N N . VAL B 1 187 ? 12.344 -56.688 -38.094 1 75 187 VAL B N 1
ATOM 5202 C CA . VAL B 1 187 ? 12.328 -56.844 -36.625 1 75 187 VAL B CA 1
ATOM 5203 C C . VAL B 1 187 ? 11.156 -56.094 -36.031 1 75 187 VAL B C 1
ATOM 5205 O O . VAL B 1 187 ? 10.445 -56.594 -35.188 1 75 187 VAL B O 1
ATOM 5208 N N . LEU B 1 188 ? 10.961 -54.938 -36.562 1 78.12 188 LEU B N 1
ATOM 5209 C CA . LEU B 1 188 ? 9.859 -54.094 -36.125 1 78.12 188 LEU B CA 1
ATOM 5210 C C . LEU B 1 188 ? 8.516 -54.781 -36.344 1 78.12 188 LEU B C 1
ATOM 5212 O O . LEU B 1 188 ? 7.637 -54.75 -35.5 1 78.12 188 LEU B O 1
ATOM 5216 N N . ALA B 1 189 ? 8.398 -55.344 -37.5 1 74.81 189 ALA B N 1
ATOM 5217 C CA . ALA B 1 189 ? 7.176 -56.062 -37.844 1 74.81 189 ALA B CA 1
ATOM 5218 C C . ALA B 1 189 ? 6.926 -57.219 -36.906 1 74.81 189 ALA B C 1
ATOM 5220 O O . ALA B 1 189 ? 5.781 -57.5 -36.531 1 74.81 189 ALA B O 1
ATOM 5221 N N . ARG B 1 190 ? 7.98 -57.875 -36.531 1 75.12 190 ARG B N 1
ATOM 5222 C CA . ARG B 1 190 ? 7.863 -59 -35.625 1 75.12 190 ARG B CA 1
ATOM 5223 C C . ARG B 1 190 ? 7.379 -58.562 -34.25 1 75.12 190 ARG B C 1
ATOM 5225 O O . ARG B 1 190 ? 6.492 -59.156 -33.656 1 75.12 190 ARG B O 1
ATOM 5232 N N . PHE B 1 191 ? 7.938 -57.5 -33.844 1 76.69 191 PHE B N 1
ATOM 5233 C CA . PHE B 1 191 ? 7.523 -57 -32.531 1 76.69 191 PHE B CA 1
ATOM 5234 C C . PHE B 1 191 ? 6.117 -56.438 -32.594 1 76.69 191 PHE B C 1
ATOM 5236 O O . PHE B 1 191 ? 5.34 -56.562 -31.656 1 76.69 191 PHE B O 1
ATOM 5243 N N . ARG B 1 192 ? 5.793 -55.812 -33.625 1 74.38 192 ARG B N 1
ATOM 5244 C CA . ARG B 1 192 ? 4.449 -55.281 -33.812 1 74.38 192 ARG B CA 1
ATOM 5245 C C . ARG B 1 192 ? 3.412 -56.375 -33.812 1 74.38 192 ARG B C 1
ATOM 5247 O O . ARG B 1 192 ? 2.348 -56.25 -33.219 1 74.38 192 ARG B O 1
ATOM 5254 N N . SER B 1 193 ? 3.77 -57.438 -34.562 1 73.31 193 SER B N 1
ATOM 5255 C CA . SER B 1 193 ? 2.857 -58.594 -34.656 1 73.31 193 SER B CA 1
ATOM 5256 C C . SER B 1 193 ? 2.615 -59.219 -33.312 1 73.31 193 SER B C 1
ATOM 5258 O O . SER B 1 193 ? 1.561 -59.812 -33.062 1 73.31 193 SER B O 1
ATOM 5260 N N . ARG B 1 194 ? 3.562 -58.969 -32.469 1 72.94 194 ARG B N 1
ATOM 5261 C CA . ARG B 1 194 ? 3.438 -59.531 -31.141 1 72.94 194 ARG B CA 1
ATOM 5262 C C . ARG B 1 194 ? 2.738 -58.562 -30.188 1 72.94 194 ARG B C 1
ATOM 5264 O O . ARG B 1 194 ? 2.629 -58.844 -29 1 72.94 194 ARG B O 1
ATOM 5271 N N . GLY B 1 195 ? 2.363 -57.531 -30.719 1 72.25 195 GLY B N 1
ATOM 5272 C CA . GLY B 1 195 ? 1.529 -56.594 -29.984 1 72.25 195 GLY B CA 1
ATOM 5273 C C . GLY B 1 195 ? 2.326 -55.656 -29.078 1 72.25 195 GLY B C 1
ATOM 5274 O O . GLY B 1 195 ? 1.771 -55.062 -28.172 1 72.25 195 GLY B O 1
ATOM 5275 N N . VAL B 1 196 ? 3.617 -55.594 -29.203 1 73.25 196 VAL B N 1
ATOM 5276 C CA . VAL B 1 196 ? 4.477 -54.844 -28.312 1 73.25 196 VAL B CA 1
ATOM 5277 C C . VAL B 1 196 ? 4.062 -53.375 -28.328 1 73.25 196 VAL B C 1
ATOM 5279 O O . VAL B 1 196 ? 3.871 -52.75 -27.281 1 73.25 196 VAL B O 1
ATOM 5282 N N . PHE B 1 197 ? 3.791 -52.844 -29.484 1 70 197 PHE B N 1
ATOM 5283 C CA . PHE B 1 197 ? 3.52 -51.406 -29.625 1 70 197 PHE B CA 1
ATOM 5284 C C . PHE B 1 197 ? 2.1 -51.094 -29.172 1 70 197 PHE B C 1
ATOM 5286 O O . PHE B 1 197 ? 1.842 -50 -28.656 1 70 197 PHE B O 1
ATOM 5293 N N . ARG B 1 198 ? 1.224 -52.031 -29.312 1 68.94 198 ARG B N 1
ATOM 5294 C CA . ARG B 1 198 ? -0.106 -51.875 -28.734 1 68.94 198 ARG B CA 1
ATOM 5295 C C . ARG B 1 198 ? -0.036 -51.844 -27.203 1 68.94 198 ARG B C 1
ATOM 5297 O O . ARG B 1 198 ? -0.719 -51.031 -26.578 1 68.94 198 ARG B O 1
ATOM 5304 N N . GLU B 1 199 ? 0.846 -52.656 -26.719 1 71.81 199 GLU B N 1
ATOM 5305 C CA . GLU B 1 199 ? 0.995 -52.688 -25.266 1 71.81 199 GLU B CA 1
ATOM 5306 C C . GLU B 1 199 ? 1.652 -51.406 -24.75 1 71.81 199 GLU B C 1
ATOM 5308 O O . GLU B 1 199 ? 1.308 -50.938 -23.656 1 71.81 199 GLU B O 1
ATOM 5313 N N . LEU B 1 200 ? 2.547 -50.875 -25.5 1 67.69 200 LEU B N 1
ATOM 5314 C CA . LEU B 1 200 ? 3.205 -49.625 -25.172 1 67.69 200 LEU B CA 1
ATOM 5315 C C . LEU B 1 200 ? 2.191 -48.5 -25.047 1 67.69 200 LEU B C 1
ATOM 5317 O O . LEU B 1 200 ? 2.297 -47.656 -24.156 1 67.69 200 LEU B O 1
ATOM 5321 N N . SER B 1 201 ? 1.212 -48.562 -25.906 1 61.72 201 SER B N 1
ATOM 5322 C CA . SER B 1 201 ? 0.218 -47.5 -25.969 1 61.72 201 SER B CA 1
ATOM 5323 C C . SER B 1 201 ? -0.802 -47.625 -24.844 1 61.72 201 SER B C 1
ATOM 5325 O O . SER B 1 201 ? -1.415 -46.656 -24.422 1 61.72 201 SER B O 1
ATOM 5327 N N . ARG B 1 202 ? -0.982 -48.938 -24.297 1 57.94 202 ARG B N 1
ATOM 5328 C CA . ARG B 1 202 ? -2.02 -49.188 -23.297 1 57.94 202 ARG B CA 1
ATOM 5329 C C . ARG B 1 202 ? -1.523 -48.906 -21.891 1 57.94 202 ARG B C 1
ATOM 5331 O O . ARG B 1 202 ? -2.27 -49.031 -20.922 1 57.94 202 ARG B O 1
ATOM 5338 N N . GLY B 1 203 ? -0.327 -48.375 -21.75 1 60.59 203 GLY B N 1
ATOM 5339 C CA . GLY B 1 203 ? 0.083 -47.844 -20.453 1 60.59 203 GLY B CA 1
ATOM 5340 C C . GLY B 1 203 ? 0.768 -48.875 -19.578 1 60.59 203 GLY B C 1
ATOM 5341 O O . GLY B 1 203 ? 0.813 -48.719 -18.359 1 60.59 203 GLY B O 1
ATOM 5342 N N . ARG B 1 204 ? 1.127 -50.031 -20.109 1 63.44 204 ARG B N 1
ATOM 5343 C CA . ARG B 1 204 ? 1.86 -51 -19.281 1 63.44 204 ARG B CA 1
ATOM 5344 C C . ARG B 1 204 ? 3.24 -50.438 -18.922 1 63.44 204 ARG B C 1
ATOM 5346 O O . ARG B 1 204 ? 3.867 -49.75 -19.719 1 63.44 204 ARG B O 1
ATOM 5353 N N . GLN B 1 205 ? 3.67 -50.844 -17.625 1 74 205 GLN B N 1
ATOM 5354 C CA . GLN B 1 205 ? 4.93 -50.344 -17.109 1 74 205 GLN B CA 1
ATOM 5355 C C . GLN B 1 205 ? 6.121 -51.031 -17.781 1 74 205 GLN B C 1
ATOM 5357 O O . GLN B 1 205 ? 7.105 -50.375 -18.125 1 74 205 GLN B O 1
ATOM 5362 N N . THR B 1 206 ? 5.977 -52.406 -17.969 1 85.69 206 THR B N 1
ATOM 5363 C CA . THR B 1 206 ? 7.031 -53.188 -18.578 1 85.69 206 THR B CA 1
ATOM 5364 C C . THR B 1 206 ? 6.441 -54.25 -19.5 1 85.69 206 THR B C 1
ATOM 5366 O O . THR B 1 206 ? 5.348 -54.75 -19.234 1 85.69 206 THR B O 1
ATOM 5369 N N . ILE B 1 207 ? 6.992 -54.562 -20.625 1 86.81 207 ILE B N 1
ATOM 5370 C CA . ILE B 1 207 ? 6.57 -55.562 -21.562 1 86.81 207 ILE B CA 1
ATOM 5371 C C . ILE B 1 207 ? 7.707 -56.562 -21.781 1 86.81 207 ILE B C 1
ATOM 5373 O O . ILE B 1 207 ? 8.805 -56.188 -22.203 1 86.81 207 ILE B O 1
ATOM 5377 N N . PHE B 1 208 ? 7.449 -57.812 -21.438 1 89.75 208 PHE B N 1
ATOM 5378 C CA . PHE B 1 208 ? 8.422 -58.844 -21.688 1 89.75 208 PHE B CA 1
ATOM 5379 C C . PHE B 1 208 ? 8.102 -59.594 -22.984 1 89.75 208 PHE B C 1
ATOM 5381 O O . PHE B 1 208 ? 6.977 -60.062 -23.156 1 89.75 208 PHE B O 1
ATOM 5388 N N . VAL B 1 209 ? 9 -59.656 -23.906 1 88.5 209 VAL B N 1
ATOM 5389 C CA . VAL B 1 209 ? 8.859 -60.406 -25.156 1 88.5 209 VAL B CA 1
ATOM 5390 C C . VAL B 1 209 ? 9.805 -61.594 -25.156 1 88.5 209 VAL B C 1
ATOM 5392 O O . VAL B 1 209 ? 11.023 -61.438 -25.109 1 88.5 209 VAL B O 1
ATOM 5395 N N . PRO B 1 210 ? 9.312 -62.781 -25.234 1 88.94 210 PRO B N 1
ATOM 5396 C CA . PRO B 1 210 ? 10.172 -63.969 -25.203 1 88.94 210 PRO B CA 1
ATOM 5397 C C . PRO B 1 210 ? 11.039 -64.125 -26.438 1 88.94 210 PRO B C 1
ATOM 5399 O O . PRO B 1 210 ? 10.836 -63.406 -27.422 1 88.94 210 PRO B O 1
ATOM 5402 N N . ALA B 1 211 ? 12.039 -65.062 -26.359 1 89.56 211 ALA B N 1
ATOM 5403 C CA . ALA B 1 211 ? 12.938 -65.312 -27.469 1 89.56 211 ALA B CA 1
ATOM 5404 C C . ALA B 1 211 ? 12.164 -65.812 -28.703 1 89.56 211 ALA B C 1
ATOM 5406 O O . ALA B 1 211 ? 11.141 -66.438 -28.594 1 89.56 211 ALA B O 1
ATOM 5407 N N . GLN B 1 212 ? 12.695 -65.375 -29.812 1 83.56 212 GLN B N 1
ATOM 5408 C CA . GLN B 1 212 ? 12.055 -65.75 -31.062 1 83.56 212 GLN B CA 1
ATOM 5409 C C . GLN B 1 212 ? 12.805 -66.938 -31.734 1 83.56 212 GLN B C 1
ATOM 5411 O O . GLN B 1 212 ? 13.945 -67.25 -31.375 1 83.56 212 GLN B O 1
ATOM 5416 N N . ARG B 1 213 ? 12.18 -67.562 -32.75 1 84.12 213 ARG B N 1
ATOM 5417 C CA . ARG B 1 213 ? 12.719 -68.688 -33.438 1 84.12 213 ARG B CA 1
ATOM 5418 C C . ARG B 1 213 ? 13.922 -68.312 -34.312 1 84.12 213 ARG B C 1
ATOM 5420 O O . ARG B 1 213 ? 14.781 -69.188 -34.594 1 84.12 213 ARG B O 1
ATOM 5427 N N . ASP B 1 214 ? 14.008 -67.125 -34.594 1 81.12 214 ASP B N 1
ATOM 5428 C CA . ASP B 1 214 ? 15.055 -66.688 -35.5 1 81.12 214 ASP B CA 1
ATOM 5429 C C . ASP B 1 214 ? 16.328 -66.312 -34.75 1 81.12 214 ASP B C 1
ATOM 5431 O O . ASP B 1 214 ? 17.297 -65.812 -35.344 1 81.12 214 ASP B O 1
ATOM 5435 N N . GLY B 1 215 ? 16.375 -66.562 -33.469 1 84.88 215 GLY B N 1
ATOM 5436 C CA . GLY B 1 215 ? 17.578 -66.312 -32.688 1 84.88 215 GLY B CA 1
ATOM 5437 C C . GLY B 1 215 ? 17.516 -65 -31.922 1 84.88 215 GLY B C 1
ATOM 5438 O O . GLY B 1 215 ? 18.422 -64.688 -31.141 1 84.88 215 GLY B O 1
ATOM 5439 N N . THR B 1 216 ? 16.438 -64.312 -32.156 1 87.94 216 THR B N 1
ATOM 5440 C CA . THR B 1 216 ? 16.297 -63.094 -31.391 1 87.94 216 THR B CA 1
ATOM 5441 C C . THR B 1 216 ? 16.078 -63.375 -29.906 1 87.94 216 THR B C 1
ATOM 5443 O O . THR B 1 216 ? 15.195 -64.188 -29.547 1 87.94 216 THR B O 1
ATOM 5446 N N . LEU B 1 217 ? 16.922 -62.75 -29.094 1 90.75 217 LEU B N 1
ATOM 5447 C CA . LEU B 1 217 ? 16.875 -62.969 -27.656 1 90.75 217 LEU B CA 1
ATOM 5448 C C . LEU B 1 217 ? 15.68 -62.219 -27.031 1 90.75 217 LEU B C 1
ATOM 5450 O O . LEU B 1 217 ? 15.133 -61.312 -27.625 1 90.75 217 LEU B O 1
ATOM 5454 N N . PRO B 1 218 ? 15.219 -62.656 -25.844 1 91.75 218 PRO B N 1
ATOM 5455 C CA . PRO B 1 218 ? 14.109 -61.969 -25.172 1 91.75 218 PRO B CA 1
ATOM 5456 C C . PRO B 1 218 ? 14.398 -60.5 -24.906 1 91.75 218 PRO B C 1
ATOM 5458 O O . PRO B 1 218 ? 15.547 -60.125 -24.703 1 91.75 218 PRO B O 1
ATOM 5461 N N . ARG B 1 219 ? 13.32 -59.719 -24.953 1 92.56 219 ARG B N 1
ATOM 5462 C CA . ARG B 1 219 ? 13.422 -58.312 -24.703 1 92.56 219 ARG B CA 1
ATOM 5463 C C . ARG B 1 219 ? 12.555 -57.875 -23.516 1 92.56 219 ARG B C 1
ATOM 5465 O O . ARG B 1 219 ? 11.461 -58.438 -23.328 1 92.56 219 ARG B O 1
ATOM 5472 N N . LEU B 1 220 ? 13.062 -57.031 -22.672 1 91.75 220 LEU B N 1
ATOM 5473 C CA . LEU B 1 220 ? 12.273 -56.25 -21.719 1 91.75 220 LEU B CA 1
ATOM 5474 C C . LEU B 1 220 ? 12.133 -54.812 -22.188 1 91.75 220 LEU B C 1
ATOM 5476 O O . LEU B 1 220 ? 13.133 -54.125 -22.359 1 91.75 220 LEU B O 1
ATOM 5480 N N . ILE B 1 221 ? 10.875 -54.406 -22.391 1 91.19 221 ILE B N 1
ATOM 5481 C CA . ILE B 1 221 ? 10.602 -53.125 -23 1 91.19 221 ILE B CA 1
ATOM 5482 C C . ILE B 1 221 ? 9.844 -52.25 -22 1 91.19 221 ILE B C 1
ATOM 5484 O O . ILE B 1 221 ? 8.93 -52.719 -21.328 1 91.19 221 ILE B O 1
ATOM 5488 N N . VAL B 1 222 ? 10.227 -50.938 -21.891 1 89.75 222 VAL B N 1
ATOM 5489 C CA . VAL B 1 222 ? 9.547 -49.938 -21.062 1 89.75 222 VAL B CA 1
ATOM 5490 C C . VAL B 1 222 ? 9.203 -48.719 -21.906 1 89.75 222 VAL B C 1
ATOM 5492 O O . VAL B 1 222 ? 10.078 -48.125 -22.531 1 89.75 222 VAL B O 1
ATOM 5495 N N . PRO B 1 223 ? 7.934 -48.438 -22 1 88.44 223 PRO B N 1
ATOM 5496 C CA . PRO B 1 223 ? 7.57 -47.188 -22.656 1 88.44 223 PRO B CA 1
ATOM 5497 C C . PRO B 1 223 ? 8.016 -45.969 -21.875 1 88.44 223 PRO B C 1
ATOM 5499 O O . PRO B 1 223 ? 7.961 -45.969 -20.641 1 88.44 223 PRO B O 1
ATOM 5502 N N . ILE B 1 224 ? 8.523 -44.969 -22.516 1 86.38 224 ILE B N 1
ATOM 5503 C CA . ILE B 1 224 ? 8.898 -43.688 -21.922 1 86.38 224 ILE B CA 1
ATOM 5504 C C . ILE B 1 224 ? 7.793 -42.688 -22.156 1 86.38 224 ILE B C 1
ATOM 5506 O O . ILE B 1 224 ? 7.574 -42.25 -23.281 1 86.38 224 ILE B O 1
ATOM 5510 N N . ARG B 1 225 ? 7.145 -42.312 -21.031 1 77.5 225 ARG B N 1
ATOM 5511 C CA . ARG B 1 225 ? 6.023 -41.406 -21.125 1 77.5 225 ARG B CA 1
ATOM 5512 C C . ARG B 1 225 ? 6.195 -40.219 -20.156 1 77.5 225 ARG B C 1
ATOM 5514 O O . ARG B 1 225 ? 6.828 -40.375 -19.109 1 77.5 225 ARG B O 1
ATOM 5521 N N . MET B 1 226 ? 5.77 -39.156 -20.531 1 73.94 226 MET B N 1
ATOM 5522 C CA . MET B 1 226 ? 5.621 -38 -19.656 1 73.94 226 MET B CA 1
ATOM 5523 C C . MET B 1 226 ? 4.406 -37.156 -20.047 1 73.94 226 MET B C 1
ATOM 5525 O O . MET B 1 226 ? 4.184 -36.906 -21.234 1 73.94 226 MET B O 1
ATOM 5529 N N . GLY B 1 227 ? 3.621 -36.812 -19.062 1 69.25 227 GLY B N 1
ATOM 5530 C CA . GLY B 1 227 ? 2.42 -36.031 -19.344 1 69.25 227 GLY B CA 1
ATOM 5531 C C . GLY B 1 227 ? 1.45 -36.75 -20.25 1 69.25 227 GLY B C 1
ATOM 5532 O O . GLY B 1 227 ? 0.849 -36.125 -21.141 1 69.25 227 GLY B O 1
ATOM 5533 N N . GLY B 1 228 ? 1.431 -38.031 -20.281 1 69.06 228 GLY B N 1
ATOM 5534 C CA . GLY B 1 228 ? 0.516 -38.812 -21.094 1 69.06 228 GLY B CA 1
ATOM 5535 C C . GLY B 1 228 ? 1.031 -39.062 -22.484 1 69.06 228 GLY B C 1
ATOM 5536 O O . GLY B 1 228 ? 0.444 -39.844 -23.234 1 69.06 228 GLY B O 1
ATOM 5537 N N . GLU B 1 229 ? 2.074 -38.438 -22.781 1 71.38 229 GLU B N 1
ATOM 5538 C CA . GLU B 1 229 ? 2.621 -38.562 -24.125 1 71.38 229 GLU B CA 1
ATOM 5539 C C . GLU B 1 229 ? 3.721 -39.625 -24.172 1 71.38 229 GLU B C 1
ATOM 5541 O O . GLU B 1 229 ? 4.559 -39.719 -23.266 1 71.38 229 GLU B O 1
ATOM 5546 N N . LEU B 1 230 ? 3.621 -40.438 -25.172 1 79.69 230 LEU B N 1
ATOM 5547 C CA . LEU B 1 230 ? 4.691 -41.406 -25.406 1 79.69 230 LEU B CA 1
ATOM 5548 C C . LEU B 1 230 ? 5.879 -40.75 -26.094 1 79.69 230 LEU B C 1
ATOM 5550 O O . LEU B 1 230 ? 5.742 -40.188 -27.172 1 79.69 230 LEU B O 1
ATOM 5554 N N . LEU B 1 231 ? 7.004 -40.75 -25.5 1 81.75 231 LEU B N 1
ATOM 5555 C CA . LEU B 1 231 ? 8.195 -40.094 -26 1 81.75 231 LEU B CA 1
ATOM 5556 C C . LEU B 1 231 ? 9.141 -41.094 -26.672 1 81.75 231 LEU B C 1
ATOM 5558 O O . LEU B 1 231 ? 9.969 -40.719 -27.5 1 81.75 231 LEU B O 1
ATOM 5562 N N . GLY B 1 232 ? 9.016 -42.312 -26.297 1 88.06 232 GLY B N 1
ATOM 5563 C CA . GLY B 1 232 ? 9.891 -43.344 -26.781 1 88.06 232 GLY B CA 1
ATOM 5564 C C . GLY B 1 232 ? 9.805 -44.625 -25.969 1 88.06 232 GLY B C 1
ATOM 5565 O O . GLY B 1 232 ? 8.773 -44.906 -25.344 1 88.06 232 GLY B O 1
ATOM 5566 N N . SER B 1 233 ? 10.852 -45.469 -26.125 1 90.31 233 SER B N 1
ATOM 5567 C CA . SER B 1 233 ? 10.914 -46.719 -25.391 1 90.31 233 SER B CA 1
ATOM 5568 C C . SER B 1 233 ? 12.352 -47.156 -25.125 1 90.31 233 SER B C 1
ATOM 5570 O O . SER B 1 233 ? 13.273 -46.719 -25.844 1 90.31 233 SER B O 1
ATOM 5572 N N . MET B 1 234 ? 12.477 -47.844 -24.078 1 92.31 234 MET B N 1
ATOM 5573 C CA . MET B 1 234 ? 13.742 -48.469 -23.75 1 92.31 234 MET B CA 1
ATOM 5574 C C . MET B 1 234 ? 13.648 -50 -23.953 1 92.31 234 MET B C 1
ATOM 5576 O O . MET B 1 234 ? 12.633 -50.594 -23.625 1 92.31 234 MET B O 1
ATOM 5580 N N . TRP B 1 235 ? 14.711 -50.562 -24.484 1 93.25 235 TRP B N 1
ATOM 5581 C CA . TRP B 1 235 ? 14.758 -51.969 -24.797 1 93.25 235 TRP B CA 1
ATOM 5582 C C . TRP B 1 235 ? 15.969 -52.625 -24.141 1 93.25 235 TRP B C 1
ATOM 5584 O O . TRP B 1 235 ? 17.109 -52.281 -24.422 1 93.25 235 TRP B O 1
ATOM 5594 N N . ALA B 1 236 ? 15.75 -53.625 -23.297 1 93.69 236 ALA B N 1
ATOM 5595 C CA . ALA B 1 236 ? 16.812 -54.406 -22.688 1 93.69 236 ALA B CA 1
ATOM 5596 C C . ALA B 1 236 ? 16.844 -55.812 -23.234 1 93.69 236 ALA B C 1
ATOM 5598 O O . ALA B 1 236 ? 15.797 -56.469 -23.375 1 93.69 236 ALA B O 1
ATOM 5599 N N . VAL B 1 237 ? 18.047 -56.281 -23.641 1 93.88 237 VAL B N 1
ATOM 5600 C CA . VAL B 1 237 ? 18.219 -57.688 -24.031 1 93.88 237 VAL B CA 1
ATOM 5601 C C . VAL B 1 237 ? 18.484 -58.531 -22.797 1 93.88 237 VAL B C 1
ATOM 5603 O O . VAL B 1 237 ? 19.484 -58.344 -22.094 1 93.88 237 VAL B O 1
ATOM 5606 N N . VAL B 1 238 ? 17.578 -59.469 -22.562 1 93 238 VAL B N 1
ATOM 5607 C CA . VAL B 1 238 ? 17.703 -60.281 -21.359 1 93 238 VAL B CA 1
ATOM 5608 C C . VAL B 1 238 ? 17.734 -61.75 -21.75 1 93 238 VAL B C 1
ATOM 5610 O O . VAL B 1 238 ? 17.359 -62.125 -22.875 1 93 238 VAL B O 1
ATOM 5613 N N . ALA B 1 239 ? 18.281 -62.594 -20.844 1 90.56 239 ALA B N 1
ATOM 5614 C CA . ALA B 1 239 ? 18.391 -64 -21.109 1 90.56 239 ALA B CA 1
ATOM 5615 C C . ALA B 1 239 ? 17.062 -64.75 -20.891 1 90.56 239 ALA B C 1
ATOM 5617 O O . ALA B 1 239 ? 16.812 -65.75 -21.484 1 90.56 239 ALA B O 1
ATOM 5618 N N . GLY B 1 240 ? 16.219 -64.188 -20.094 1 89.38 240 GLY B N 1
ATOM 5619 C CA . GLY B 1 240 ? 14.914 -64.75 -19.734 1 89.38 240 GLY B CA 1
ATOM 5620 C C . GLY B 1 240 ? 14.086 -63.781 -18.891 1 89.38 240 GLY B C 1
ATOM 5621 O O . GLY B 1 240 ? 14.383 -62.594 -18.828 1 89.38 240 GLY B O 1
ATOM 5622 N N . PRO B 1 241 ? 12.984 -64.375 -18.375 1 89.31 241 PRO B N 1
ATOM 5623 C CA . PRO B 1 241 ? 12.156 -63.5 -17.516 1 89.31 241 PRO B CA 1
ATOM 5624 C C . PRO B 1 241 ? 12.945 -62.844 -16.375 1 89.31 241 PRO B C 1
ATOM 5626 O O . PRO B 1 241 ? 13.805 -63.5 -15.781 1 89.31 241 PRO B O 1
ATOM 5629 N N . VAL B 1 242 ? 12.719 -61.625 -16.219 1 87.12 242 VAL B N 1
ATOM 5630 C CA . VAL B 1 242 ? 13.438 -60.844 -15.211 1 87.12 242 VAL B CA 1
ATOM 5631 C C . VAL B 1 242 ? 12.594 -60.75 -13.945 1 87.12 242 VAL B C 1
ATOM 5633 O O . VAL B 1 242 ? 11.359 -60.812 -14 1 87.12 242 VAL B O 1
ATOM 5636 N N . SER B 1 243 ? 13.258 -60.625 -12.789 1 86.81 243 SER B N 1
ATOM 5637 C CA . SER B 1 243 ? 12.555 -60.469 -11.523 1 86.81 243 SER B CA 1
ATOM 5638 C C . SER B 1 243 ? 11.734 -59.156 -11.516 1 86.81 243 SER B C 1
ATOM 5640 O O . SER B 1 243 ? 12.055 -58.219 -12.234 1 86.81 243 SER B O 1
ATOM 5642 N N . ASP B 1 244 ? 10.75 -59.25 -10.703 1 84.06 244 ASP B N 1
ATOM 5643 C CA . ASP B 1 244 ? 9.883 -58.062 -10.562 1 84.06 244 ASP B CA 1
ATOM 5644 C C . ASP B 1 244 ? 10.68 -56.875 -10.078 1 84.06 244 ASP B C 1
ATOM 5646 O O . ASP B 1 244 ? 10.414 -55.75 -10.492 1 84.06 244 ASP B O 1
ATOM 5650 N N . GLU B 1 245 ? 11.602 -57.156 -9.266 1 80.19 245 GLU B N 1
ATOM 5651 C CA . GLU B 1 245 ? 12.414 -56.094 -8.727 1 80.19 245 GLU B CA 1
ATOM 5652 C C . GLU B 1 245 ? 13.25 -55.438 -9.828 1 80.19 245 GLU B C 1
ATOM 5654 O O . GLU B 1 245 ? 13.312 -54.188 -9.914 1 80.19 245 GLU B O 1
ATOM 5659 N N . ARG B 1 246 ? 13.828 -56.188 -10.641 1 79.62 246 ARG B N 1
ATOM 5660 C CA . ARG B 1 246 ? 14.664 -55.688 -11.727 1 79.62 246 ARG B CA 1
ATOM 5661 C C . ARG B 1 246 ? 13.812 -54.969 -12.781 1 79.62 246 ARG B C 1
ATOM 5663 O O . ARG B 1 246 ? 14.219 -53.938 -13.32 1 79.62 246 ARG B O 1
ATOM 5670 N N . ALA B 1 247 ? 12.664 -55.562 -13.062 1 84 247 ALA B N 1
ATOM 5671 C CA . ALA B 1 247 ? 11.75 -54.938 -14.016 1 84 247 ALA B CA 1
ATOM 5672 C C . ALA B 1 247 ? 11.266 -53.594 -13.508 1 84 247 ALA B C 1
ATOM 5674 O O . ALA B 1 247 ? 11.18 -52.625 -14.281 1 84 247 ALA B O 1
ATOM 5675 N N . ALA B 1 248 ? 11.016 -53.594 -12.242 1 80.5 248 ALA B N 1
ATOM 5676 C CA . ALA B 1 248 ? 10.562 -52.344 -11.641 1 80.5 248 ALA B CA 1
ATOM 5677 C C . ALA B 1 248 ? 11.664 -51.281 -11.68 1 80.5 248 ALA B C 1
ATOM 5679 O O . ALA B 1 248 ? 11.398 -50.094 -11.969 1 80.5 248 ALA B O 1
ATOM 5680 N N . ALA B 1 249 ? 12.828 -51.688 -11.406 1 77.31 249 ALA B N 1
ATOM 5681 C CA . ALA B 1 249 ? 13.961 -50.781 -11.445 1 77.31 249 ALA B CA 1
ATOM 5682 C C . ALA B 1 249 ? 14.172 -50.219 -12.852 1 77.31 249 ALA B C 1
ATOM 5684 O O . ALA B 1 249 ? 14.477 -49.031 -13.016 1 77.31 249 ALA B O 1
ATOM 5685 N N . PHE B 1 250 ? 14.008 -51.031 -13.828 1 85.88 250 PHE B N 1
ATOM 5686 C CA . PHE B 1 250 ? 14.102 -50.625 -15.219 1 85.88 250 PHE B CA 1
ATOM 5687 C C . PHE B 1 250 ? 13.023 -49.594 -15.562 1 85.88 250 PHE B C 1
ATOM 5689 O O . PHE B 1 250 ? 13.312 -48.562 -16.156 1 85.88 250 PHE B O 1
ATOM 5696 N N . ALA B 1 251 ? 11.867 -49.812 -15.055 1 82.19 251 ALA B N 1
ATOM 5697 C CA . ALA B 1 251 ? 10.734 -48.938 -15.297 1 82.19 251 ALA B CA 1
ATOM 5698 C C . ALA B 1 251 ? 10.922 -47.594 -14.578 1 82.19 251 ALA B C 1
ATOM 5700 O O . ALA B 1 251 ? 10.531 -46.531 -15.102 1 82.19 251 ALA B O 1
ATOM 5701 N N . ASP B 1 252 ? 11.562 -47.625 -13.469 1 76.81 252 ASP B N 1
ATOM 5702 C CA . ASP B 1 252 ? 11.742 -46.438 -12.641 1 76.81 252 ASP B CA 1
ATOM 5703 C C . ASP B 1 252 ? 12.711 -45.469 -13.297 1 76.81 252 ASP B C 1
ATOM 5705 O O . ASP B 1 252 ? 12.742 -44.281 -12.945 1 76.81 252 ASP B O 1
ATOM 5709 N N . ALA B 1 253 ? 13.438 -45.906 -14.281 1 80.06 253 ALA B N 1
ATOM 5710 C CA . ALA B 1 253 ? 14.375 -45.031 -14.977 1 80.06 253 ALA B CA 1
ATOM 5711 C C . ALA B 1 253 ? 13.664 -44.219 -16.062 1 80.06 253 ALA B C 1
ATOM 5713 O O . ALA B 1 253 ? 14.195 -43.219 -16.547 1 80.06 253 ALA B O 1
ATOM 5714 N N . ALA B 1 254 ? 12.469 -44.625 -16.391 1 82.31 254 ALA B N 1
ATOM 5715 C CA . ALA B 1 254 ? 11.766 -44.062 -17.547 1 82.31 254 ALA B CA 1
ATOM 5716 C C . ALA B 1 254 ? 11.523 -42.562 -17.375 1 82.31 254 ALA B C 1
ATOM 5718 O O . ALA B 1 254 ? 11.75 -41.781 -18.312 1 82.31 254 ALA B O 1
ATOM 5719 N N . PRO B 1 255 ? 11.164 -42.125 -16.188 1 75.75 255 PRO B N 1
ATOM 5720 C CA . PRO B 1 255 ? 10.898 -40.688 -16.031 1 75.75 255 PRO B CA 1
ATOM 5721 C C . PRO B 1 255 ? 12.141 -39.844 -16.266 1 75.75 255 PRO B C 1
ATOM 5723 O O . PRO B 1 255 ? 12.055 -38.75 -16.844 1 75.75 255 PRO B O 1
ATOM 5726 N N . VAL B 1 256 ? 13.234 -40.312 -15.828 1 75.06 256 VAL B N 1
ATOM 5727 C CA . VAL B 1 256 ? 14.484 -39.562 -16.016 1 75.06 256 VAL B CA 1
ATOM 5728 C C . VAL B 1 256 ? 14.828 -39.5 -17.5 1 75.06 256 VAL B C 1
ATOM 5730 O O . VAL B 1 256 ? 15.227 -38.469 -18.016 1 75.06 256 VAL B O 1
ATOM 5733 N N . VAL B 1 257 ? 14.68 -40.625 -18.172 1 82.5 257 VAL B N 1
ATOM 5734 C CA . VAL B 1 257 ? 14.938 -40.656 -19.609 1 82.5 257 VAL B CA 1
ATOM 5735 C C . VAL B 1 257 ? 13.961 -39.75 -20.328 1 82.5 257 VAL B C 1
ATOM 5737 O O . VAL B 1 257 ? 14.344 -39 -21.25 1 82.5 257 VAL B O 1
ATOM 5740 N N . ALA B 1 258 ? 12.758 -39.812 -19.875 1 80.94 258 ALA B N 1
ATOM 5741 C CA . ALA B 1 258 ? 11.742 -38.938 -20.469 1 80.94 258 ALA B CA 1
ATOM 5742 C C . ALA B 1 258 ? 12.164 -37.469 -20.391 1 80.94 258 ALA B C 1
ATOM 5744 O O . ALA B 1 258 ? 12.055 -36.75 -21.375 1 80.94 258 ALA B O 1
ATOM 5745 N N . LEU B 1 259 ? 12.617 -37.062 -19.266 1 76.25 259 LEU B N 1
ATOM 5746 C CA . LEU B 1 259 ? 13.039 -35.688 -19.062 1 76.25 259 LEU B CA 1
ATOM 5747 C C . LEU B 1 259 ? 14.18 -35.312 -20.016 1 76.25 259 LEU B C 1
ATOM 5749 O O . LEU B 1 259 ? 14.172 -34.25 -20.625 1 76.25 259 LEU B O 1
ATOM 5753 N N . HIS B 1 260 ? 15.094 -36.219 -20.172 1 78.75 260 HIS B N 1
ATOM 5754 C CA . HIS B 1 260 ? 16.219 -35.969 -21.062 1 78.75 260 HIS B CA 1
ATOM 5755 C C . HIS B 1 260 ? 15.766 -35.875 -22.516 1 78.75 260 HIS B C 1
ATOM 5757 O O . HIS B 1 260 ? 16.266 -35.031 -23.266 1 78.75 260 HIS B O 1
ATOM 5763 N N . LEU B 1 261 ? 14.844 -36.688 -22.859 1 81.44 261 LEU B N 1
ATOM 5764 C CA . LEU B 1 261 ? 14.32 -36.625 -24.219 1 81.44 261 LEU B CA 1
ATOM 5765 C C . LEU B 1 261 ? 13.617 -35.312 -24.484 1 81.44 261 LEU B C 1
ATOM 5767 O O . LEU B 1 261 ? 13.789 -34.688 -25.547 1 81.44 261 LEU B O 1
ATOM 5771 N N . LEU B 1 262 ? 12.883 -34.906 -23.562 1 78 262 LEU B N 1
ATOM 5772 C CA . LEU B 1 262 ? 12.148 -33.656 -23.703 1 78 262 LEU B CA 1
ATOM 5773 C C . LEU B 1 262 ? 13.102 -32.469 -23.781 1 78 262 LEU B C 1
ATOM 5775 O O . LEU B 1 262 ? 12.914 -31.562 -24.578 1 78 262 LEU B O 1
ATOM 5779 N N . ARG B 1 263 ? 14.062 -32.438 -22.938 1 73.81 263 ARG B N 1
ATOM 5780 C CA . ARG B 1 263 ? 15.062 -31.391 -22.969 1 73.81 263 ARG B CA 1
ATOM 5781 C C . ARG B 1 263 ? 15.781 -31.344 -24.312 1 73.81 263 ARG B C 1
ATOM 5783 O O . ARG B 1 263 ? 16.016 -30.25 -24.844 1 73.81 263 ARG B O 1
ATOM 5790 N N . ARG B 1 264 ? 16.078 -32.469 -24.781 1 72.44 264 ARG B N 1
ATOM 5791 C CA . ARG B 1 264 ? 16.734 -32.562 -26.094 1 72.44 264 ARG B CA 1
ATOM 5792 C C . ARG B 1 264 ? 15.852 -31.953 -27.188 1 72.44 264 ARG B C 1
ATOM 5794 O O . ARG B 1 264 ? 16.344 -31.203 -28.031 1 72.44 264 ARG B O 1
ATOM 5801 N N . ARG B 1 265 ? 14.672 -32.312 -27.141 1 71.94 265 ARG B N 1
ATOM 5802 C CA . ARG B 1 265 ? 13.734 -31.781 -28.141 1 71.94 265 ARG B CA 1
ATOM 5803 C C . ARG B 1 265 ? 13.633 -30.266 -28.047 1 71.94 265 ARG B C 1
ATOM 5805 O O . ARG B 1 265 ? 13.586 -29.578 -29.062 1 71.94 265 ARG B O 1
ATOM 5812 N N . ALA B 1 266 ? 13.578 -29.812 -26.891 1 71.38 266 ALA B N 1
ATOM 5813 C CA . ALA B 1 266 ? 13.461 -28.375 -26.641 1 71.38 266 ALA B CA 1
ATOM 5814 C C . ALA B 1 266 ? 14.703 -27.641 -27.156 1 71.38 266 ALA B C 1
ATOM 5816 O O . ALA B 1 266 ? 14.602 -26.5 -27.609 1 71.38 266 ALA B O 1
ATOM 5817 N N . HIS B 1 267 ? 15.828 -28.266 -27.094 1 63.16 267 HIS B N 1
ATOM 5818 C CA . HIS B 1 267 ? 17.094 -27.625 -27.453 1 63.16 267 HIS B CA 1
ATOM 5819 C C . HIS B 1 267 ? 17.328 -27.734 -28.969 1 63.16 267 HIS B C 1
ATOM 5821 O O . HIS B 1 267 ? 18 -26.875 -29.547 1 63.16 267 HIS B O 1
ATOM 5827 N N . THR B 1 268 ? 16.891 -28.781 -29.484 1 64.62 268 THR B N 1
ATOM 5828 C CA . THR B 1 268 ? 17.172 -29.016 -30.891 1 64.62 268 THR B CA 1
ATOM 5829 C C . THR B 1 268 ? 16.375 -28.047 -31.766 1 64.62 268 THR B C 1
ATOM 5831 O O . THR B 1 268 ? 16.812 -27.672 -32.844 1 64.62 268 THR B O 1
ATOM 5834 N N . ASP B 1 269 ? 15.32 -27.656 -31.25 1 66.62 269 ASP B N 1
ATOM 5835 C CA . ASP B 1 269 ? 14.523 -26.734 -32.062 1 66.62 269 ASP B CA 1
ATOM 5836 C C . ASP B 1 269 ? 14.969 -25.297 -31.844 1 66.62 269 ASP B C 1
ATOM 5838 O O . ASP B 1 269 ? 14.477 -24.609 -30.938 1 66.62 269 ASP B O 1
ATOM 5842 N N . SER B 1 270 ? 16.094 -24.875 -32.594 1 66.81 270 SER B N 1
ATOM 5843 C CA . SER B 1 270 ? 16.688 -23.547 -32.469 1 66.81 270 SER B CA 1
ATOM 5844 C C . SER B 1 270 ? 15.648 -22.453 -32.688 1 66.81 270 SER B C 1
ATOM 5846 O O . SER B 1 270 ? 15.664 -21.453 -31.969 1 66.81 270 SER B O 1
ATOM 5848 N N . GLN B 1 271 ? 14.836 -22.734 -33.625 1 71.69 271 GLN B N 1
ATOM 5849 C CA . GLN B 1 271 ? 13.812 -21.734 -33.906 1 71.69 271 GLN B CA 1
ATOM 5850 C C . GLN B 1 271 ? 12.891 -21.547 -32.719 1 71.69 271 GLN B C 1
ATOM 5852 O O . GLN B 1 271 ? 12.516 -20.422 -32.375 1 71.69 271 GLN B O 1
ATOM 5857 N N . ARG B 1 272 ? 12.633 -22.609 -32.062 1 74.56 272 ARG B N 1
ATOM 5858 C CA . ARG B 1 272 ? 11.766 -22.547 -30.906 1 74.56 272 ARG B CA 1
ATOM 5859 C C . ARG B 1 272 ? 12.438 -21.812 -29.75 1 74.56 272 ARG B C 1
ATOM 5861 O O . ARG B 1 272 ? 11.781 -21.078 -29.016 1 74.56 272 ARG B O 1
ATOM 5868 N N . ARG B 1 273 ? 13.664 -21.984 -29.656 1 75.25 273 ARG B N 1
ATOM 5869 C CA . ARG B 1 273 ? 14.414 -21.312 -28.609 1 75.25 273 ARG B CA 1
ATOM 5870 C C . ARG B 1 273 ? 14.43 -19.812 -28.812 1 75.25 273 ARG B C 1
ATOM 5872 O O . ARG B 1 273 ? 14.25 -19.047 -27.859 1 75.25 273 ARG B O 1
ATOM 5879 N N . VAL B 1 274 ? 14.633 -19.469 -30.016 1 78.19 274 VAL B N 1
ATOM 5880 C CA . VAL B 1 274 ? 14.672 -18.047 -30.344 1 78.19 274 VAL B CA 1
ATOM 5881 C C . VAL B 1 274 ? 13.305 -17.422 -30.094 1 78.19 274 VAL B C 1
ATOM 5883 O O . VAL B 1 274 ? 13.211 -16.344 -29.5 1 78.19 274 VAL B O 1
ATOM 5886 N N . SER B 1 275 ? 12.352 -18.156 -30.516 1 84.31 275 SER B N 1
ATOM 5887 C CA . SER B 1 275 ? 10.992 -17.656 -30.328 1 84.31 275 SER B CA 1
ATOM 5888 C C . SER B 1 275 ? 10.641 -17.562 -28.844 1 84.31 275 SER B C 1
ATOM 5890 O O . SER B 1 275 ? 10 -16.594 -28.422 1 84.31 275 SER B O 1
ATOM 5892 N N . ALA B 1 276 ? 11.102 -18.5 -28.125 1 85.94 276 ALA B N 1
ATOM 5893 C CA . ALA B 1 276 ? 10.828 -18.516 -26.688 1 85.94 276 ALA B CA 1
ATOM 5894 C C . ALA B 1 276 ? 11.523 -17.344 -25.984 1 85.94 276 ALA B C 1
ATOM 5896 O O . ALA B 1 276 ? 10.938 -16.703 -25.109 1 85.94 276 ALA B O 1
ATOM 5897 N N . GLU B 1 277 ? 12.703 -17.078 -26.359 1 85.62 277 GLU B N 1
ATOM 5898 C CA . GLU B 1 277 ? 13.461 -15.977 -25.766 1 85.62 277 GLU B CA 1
ATOM 5899 C C . GLU B 1 277 ? 12.828 -14.625 -26.109 1 85.62 277 GLU B C 1
ATOM 5901 O O . GLU B 1 277 ? 12.742 -13.742 -25.266 1 85.62 277 GLU B O 1
ATOM 5906 N N . LEU B 1 278 ? 12.438 -14.578 -27.344 1 89.75 278 LEU B N 1
ATOM 5907 C CA . LEU B 1 278 ? 11.773 -13.344 -27.766 1 89.75 278 LEU B CA 1
ATOM 5908 C C . LEU B 1 278 ? 10.461 -13.156 -27.016 1 89.75 278 LEU B C 1
ATOM 5910 O O . LEU B 1 278 ? 10.148 -12.047 -26.562 1 89.75 278 LEU B O 1
ATOM 5914 N N . LEU B 1 279 ? 9.789 -14.195 -26.875 1 92.5 279 LEU B N 1
ATOM 5915 C CA . LEU B 1 279 ? 8.523 -14.109 -26.156 1 92.5 279 LEU B CA 1
ATOM 5916 C C . LEU B 1 279 ? 8.75 -13.688 -24.703 1 92.5 279 LEU B C 1
ATOM 5918 O O . LEU B 1 279 ? 7.996 -12.875 -24.156 1 92.5 279 LEU B O 1
ATOM 5922 N N . ARG B 1 280 ? 9.734 -14.188 -24.109 1 92.25 280 ARG B N 1
ATOM 5923 C CA . ARG B 1 280 ? 10.078 -13.789 -22.75 1 92.25 280 ARG B CA 1
ATOM 5924 C C . ARG B 1 280 ? 10.312 -12.281 -22.656 1 92.25 280 ARG B C 1
ATOM 5926 O O . ARG B 1 280 ? 9.781 -11.617 -21.766 1 92.25 280 ARG B O 1
ATOM 5933 N N . ALA B 1 281 ? 11.016 -11.812 -23.562 1 92.94 281 ALA B N 1
ATOM 5934 C CA . ALA B 1 281 ? 11.312 -10.383 -23.609 1 92.94 281 ALA B CA 1
ATOM 5935 C C . ALA B 1 281 ? 10.047 -9.562 -23.781 1 92.94 281 ALA B C 1
ATOM 5937 O O . ALA B 1 281 ? 9.875 -8.516 -23.141 1 92.94 281 ALA B O 1
ATOM 5938 N N . VAL B 1 282 ? 9.18 -10.047 -24.562 1 93.81 282 VAL B N 1
ATOM 5939 C CA . VAL B 1 282 ? 7.914 -9.359 -24.828 1 93.81 282 VAL B CA 1
ATOM 5940 C C . VAL B 1 282 ? 7.062 -9.352 -23.562 1 93.81 282 VAL B C 1
ATOM 5942 O O . VAL B 1 282 ? 6.488 -8.32 -23.203 1 93.81 282 VAL B O 1
ATOM 5945 N N . LEU B 1 283 ? 7.059 -10.43 -22.875 1 95.12 283 LEU B N 1
ATOM 5946 C CA . LEU B 1 283 ? 6.238 -10.562 -21.688 1 95.12 283 LEU B CA 1
ATOM 5947 C C . LEU B 1 283 ? 6.797 -9.719 -20.547 1 95.12 283 LEU B C 1
ATOM 5949 O O . LEU B 1 283 ? 6.07 -9.375 -19.609 1 95.12 283 LEU B O 1
ATOM 5953 N N . GLU B 1 284 ? 8.008 -9.375 -20.656 1 93.06 284 GLU B N 1
ATOM 5954 C CA . GLU B 1 284 ? 8.641 -8.516 -19.656 1 93.06 284 GLU B CA 1
ATOM 5955 C C . GLU B 1 284 ? 8.617 -7.055 -20.078 1 93.06 284 GLU B C 1
ATOM 5957 O O . GLU B 1 284 ? 9.102 -6.18 -19.359 1 93.06 284 GLU B O 1
ATOM 5962 N N . GLY B 1 285 ? 8.102 -6.816 -21.219 1 91.56 285 GLY B N 1
ATOM 5963 C CA . GLY B 1 285 ? 8.016 -5.461 -21.734 1 91.56 285 GLY B CA 1
ATOM 5964 C C . GLY B 1 285 ? 9.336 -4.934 -22.266 1 91.56 285 GLY B C 1
ATOM 5965 O O . GLY B 1 285 ? 9.547 -3.723 -22.312 1 91.56 285 GLY B O 1
ATOM 5966 N N . LYS B 1 286 ? 10.219 -5.77 -22.656 1 90.88 286 LYS B N 1
ATOM 5967 C CA . LYS B 1 286 ? 11.578 -5.379 -23.031 1 90.88 286 LYS B CA 1
ATOM 5968 C C . LYS B 1 286 ? 11.766 -5.465 -24.547 1 90.88 286 LYS B C 1
ATOM 5970 O O . LYS B 1 286 ? 12.836 -5.125 -25.062 1 90.88 286 LYS B O 1
ATOM 5975 N N . ALA B 1 287 ? 10.812 -5.992 -25.266 1 88.94 287 ALA B N 1
ATOM 5976 C CA . ALA B 1 287 ? 10.938 -6.133 -26.703 1 88.94 287 ALA B CA 1
ATOM 5977 C C . ALA B 1 287 ? 9.883 -5.293 -27.438 1 88.94 287 ALA B C 1
ATOM 5979 O O . ALA B 1 287 ? 8.797 -5.059 -26.906 1 88.94 287 ALA B O 1
ATOM 5980 N N . SER B 1 288 ? 10.18 -4.902 -28.609 1 88.06 288 SER B N 1
ATOM 5981 C CA . SER B 1 288 ? 9.273 -4.113 -29.438 1 88.06 288 SER B CA 1
ATOM 5982 C C . SER B 1 288 ? 8.133 -4.969 -29.969 1 88.06 288 SER B C 1
ATOM 5984 O O . SER B 1 288 ? 8.344 -6.109 -30.391 1 88.06 288 SER B O 1
ATOM 5986 N N . PRO B 1 289 ? 6.988 -4.379 -30 1 87.88 289 PRO B N 1
ATOM 5987 C CA . PRO B 1 289 ? 5.848 -5.109 -30.547 1 87.88 289 PRO B CA 1
ATOM 5988 C C . PRO B 1 289 ? 6.031 -5.453 -32.031 1 87.88 289 PRO B C 1
ATOM 5990 O O . PRO B 1 289 ? 5.605 -6.52 -32.469 1 87.88 289 PRO B O 1
ATOM 5993 N N . ARG B 1 290 ? 6.637 -4.559 -32.719 1 87 290 ARG B N 1
ATOM 5994 C CA . ARG B 1 290 ? 6.863 -4.797 -34.156 1 87 290 ARG B CA 1
ATOM 5995 C C . ARG B 1 290 ? 7.742 -6.023 -34.375 1 87 290 ARG B C 1
ATOM 5997 O O . ARG B 1 290 ? 7.453 -6.855 -35.219 1 87 290 ARG B O 1
ATOM 6004 N N . LYS B 1 291 ? 8.695 -6.145 -33.625 1 86.69 291 LYS B N 1
ATOM 6005 C CA . LYS B 1 291 ? 9.594 -7.297 -33.719 1 86.69 291 LYS B CA 1
ATOM 6006 C C . LYS B 1 291 ? 8.859 -8.586 -33.344 1 86.69 291 LYS B C 1
ATOM 6008 O O . LYS B 1 291 ? 9.055 -9.625 -34 1 86.69 291 LYS B O 1
ATOM 6013 N N . ALA B 1 292 ? 8.078 -8.523 -32.406 1 87.38 292 ALA B N 1
ATOM 6014 C CA . ALA B 1 292 ? 7.312 -9.68 -31.953 1 87.38 292 ALA B CA 1
ATOM 6015 C C . ALA B 1 292 ? 6.359 -10.164 -33.031 1 87.38 292 ALA B C 1
ATOM 6017 O O . ALA B 1 292 ? 6.277 -11.367 -33.312 1 87.38 292 ALA B O 1
ATOM 6018 N N . ILE B 1 293 ? 5.684 -9.234 -33.625 1 86.88 293 ILE B N 1
ATOM 6019 C CA . ILE B 1 293 ? 4.723 -9.57 -34.688 1 86.88 293 ILE B CA 1
ATOM 6020 C C . ILE B 1 293 ? 5.445 -10.258 -35.844 1 86.88 293 ILE B C 1
ATOM 6022 O O . ILE B 1 293 ? 5.004 -11.305 -36.312 1 86.88 293 ILE B O 1
ATOM 6026 N N . ALA B 1 294 ? 6.539 -9.75 -36.156 1 84.88 294 ALA B N 1
ATOM 6027 C CA . ALA B 1 294 ? 7.281 -10.234 -37.312 1 84.88 294 ALA B CA 1
ATOM 6028 C C . ALA B 1 294 ? 7.926 -11.586 -37.031 1 84.88 294 ALA B C 1
ATOM 6030 O O . ALA B 1 294 ? 7.844 -12.508 -37.844 1 84.88 294 ALA B O 1
ATOM 6031 N N . GLU B 1 295 ? 8.453 -11.695 -35.906 1 84.94 295 GLU B N 1
ATOM 6032 C CA . GLU B 1 295 ? 9.305 -12.852 -35.625 1 84.94 295 GLU B CA 1
ATOM 6033 C C . GLU B 1 295 ? 8.5 -13.992 -35 1 84.94 295 GLU B C 1
ATOM 6035 O O . GLU B 1 295 ? 8.859 -15.164 -35.125 1 84.94 295 GLU B O 1
ATOM 6040 N N . LEU B 1 296 ? 7.441 -13.68 -34.344 1 87.38 296 LEU B N 1
ATOM 6041 C CA . LEU B 1 296 ? 6.641 -14.711 -33.688 1 87.38 296 LEU B CA 1
ATOM 6042 C C . LEU B 1 296 ? 5.387 -15.023 -34.5 1 87.38 296 LEU B C 1
ATOM 6044 O O . LEU B 1 296 ? 4.562 -15.836 -34.094 1 87.38 296 LEU B O 1
ATOM 6048 N N . ASP B 1 297 ? 5.246 -14.383 -35.562 1 82.75 297 ASP B N 1
ATOM 6049 C CA . ASP B 1 297 ? 4.133 -14.594 -36.469 1 82.75 297 ASP B CA 1
ATOM 6050 C C . ASP B 1 297 ? 2.793 -14.422 -35.75 1 82.75 297 ASP B C 1
ATOM 6052 O O . ASP B 1 297 ? 1.913 -15.281 -35.875 1 82.75 297 ASP B O 1
ATOM 6056 N N . LEU B 1 298 ? 2.705 -13.414 -35.031 1 86.69 298 LEU B N 1
ATOM 6057 C CA . LEU B 1 298 ? 1.458 -13.109 -34.344 1 86.69 298 LEU B CA 1
ATOM 6058 C C . LEU B 1 298 ? 0.533 -12.281 -35.219 1 86.69 298 LEU B C 1
ATOM 6060 O O . LEU B 1 298 ? 0.991 -11.398 -35.969 1 86.69 298 LEU B O 1
ATOM 6064 N N . SER B 1 299 ? -0.69 -12.633 -35.25 1 84.56 299 SER B N 1
ATOM 6065 C CA . SER B 1 299 ? -1.666 -11.859 -36 1 84.56 299 SER B CA 1
ATOM 6066 C C . SER B 1 299 ? -1.917 -10.5 -35.344 1 84.56 299 SER B C 1
ATOM 6068 O O . SER B 1 299 ? -1.532 -10.273 -34.188 1 84.56 299 SER B O 1
ATOM 6070 N N . GLU B 1 300 ? -2.572 -9.656 -36.062 1 83.12 300 GLU B N 1
ATOM 6071 C CA . GLU B 1 300 ? -2.824 -8.297 -35.594 1 83.12 300 GLU B CA 1
ATOM 6072 C C . GLU B 1 300 ? -4.047 -8.25 -34.656 1 83.12 300 GLU B C 1
ATOM 6074 O O . GLU B 1 300 ? -4.305 -7.227 -34.031 1 83.12 300 GLU B O 1
ATOM 6079 N N . GLU B 1 301 ? -4.715 -9.367 -34.594 1 89.5 301 GLU B N 1
ATOM 6080 C CA . GLU B 1 301 ? -5.879 -9.398 -33.719 1 89.5 301 GLU B CA 1
ATOM 6081 C C . GLU B 1 301 ? -5.461 -9.422 -32.25 1 89.5 301 GLU B C 1
ATOM 6083 O O . GLU B 1 301 ? -4.297 -9.68 -31.938 1 89.5 301 GLU B O 1
ATOM 6088 N N . PRO B 1 302 ? -6.398 -9.094 -31.359 1 94 302 PRO B N 1
ATOM 6089 C CA . PRO B 1 302 ? -6.055 -9.102 -29.938 1 94 302 PRO B CA 1
ATOM 6090 C C . PRO B 1 302 ? -5.652 -10.492 -29.438 1 94 302 PRO B C 1
ATOM 6092 O O . PRO B 1 302 ? -6.168 -11.5 -29.922 1 94 302 PRO B O 1
ATOM 6095 N N . HIS B 1 303 ? -4.676 -10.484 -28.547 1 94.94 303 HIS B N 1
ATOM 6096 C CA . HIS B 1 303 ? -4.16 -11.719 -27.984 1 94.94 303 HIS B CA 1
ATOM 6097 C C . HIS B 1 303 ? -4.273 -11.719 -26.469 1 94.94 303 HIS B C 1
ATOM 6099 O O . HIS B 1 303 ? -4.5 -10.672 -25.859 1 94.94 303 HIS B O 1
ATOM 6105 N N . ARG B 1 304 ? -4.203 -12.945 -25.891 1 96.19 304 ARG B N 1
ATOM 6106 C CA . ARG B 1 304 ? -4.164 -13.148 -24.453 1 96.19 304 ARG B CA 1
ATOM 6107 C C . ARG B 1 304 ? -2.912 -13.922 -24.047 1 96.19 304 ARG B C 1
ATOM 6109 O O . ARG B 1 304 ? -2.488 -14.844 -24.75 1 96.19 304 ARG B O 1
ATOM 6116 N N . VAL B 1 305 ? -2.426 -13.453 -22.938 1 96.94 305 VAL B N 1
ATOM 6117 C CA . VAL B 1 305 ? -1.387 -14.266 -22.312 1 96.94 305 VAL B CA 1
ATOM 6118 C C . VAL B 1 305 ? -2.021 -15.266 -21.344 1 96.94 305 VAL B C 1
ATOM 6120 O O . VAL B 1 305 ? -2.904 -14.914 -20.562 1 96.94 305 VAL B O 1
ATOM 6123 N N . VAL B 1 306 ? -1.584 -16.547 -21.438 1 96.44 306 VAL B N 1
ATOM 6124 C CA . VAL B 1 306 ? -2.076 -17.594 -20.562 1 96.44 306 VAL B CA 1
ATOM 6125 C C . VAL B 1 306 ? -0.92 -18.172 -19.75 1 96.44 306 VAL B C 1
ATOM 6127 O O . VAL B 1 306 ? 0.099 -18.578 -20.312 1 96.44 306 VAL B O 1
ATOM 6130 N N . VAL B 1 307 ? -1.069 -18.109 -18.469 1 96.94 307 VAL B N 1
ATOM 6131 C CA . VAL B 1 307 ? -0.088 -18.734 -17.594 1 96.94 307 VAL B CA 1
ATOM 6132 C C . VAL B 1 307 ? -0.596 -20.109 -17.156 1 96.94 307 VAL B C 1
ATOM 6134 O O . VAL B 1 307 ? -1.777 -20.281 -16.844 1 96.94 307 VAL B O 1
ATOM 6137 N N . ILE B 1 308 ? 0.277 -21.094 -17.203 1 93.44 308 ILE B N 1
ATOM 6138 C CA . ILE B 1 308 ? -0.072 -22.469 -16.875 1 93.44 308 ILE B CA 1
ATOM 6139 C C . ILE B 1 308 ? 0.884 -23.016 -15.812 1 93.44 308 ILE B C 1
ATOM 6141 O O . ILE B 1 308 ? 2.102 -23 -16 1 93.44 308 ILE B O 1
ATOM 6145 N N . GLU B 1 309 ? 0.313 -23.359 -14.734 1 90.5 309 GLU B N 1
ATOM 6146 C CA . GLU B 1 309 ? 1.084 -23.953 -13.648 1 90.5 309 GLU B CA 1
ATOM 6147 C C . GLU B 1 309 ? 0.804 -25.453 -13.531 1 90.5 309 GLU B C 1
ATOM 6149 O O . GLU B 1 309 ? -0.355 -25.875 -13.492 1 90.5 309 GLU B O 1
ATOM 6154 N N . VAL B 1 310 ? 1.997 -26.188 -13.586 1 80.75 310 VAL B N 1
ATOM 6155 C CA . VAL B 1 310 ? 1.889 -27.641 -13.453 1 80.75 310 VAL B CA 1
ATOM 6156 C C . VAL B 1 310 ? 2.463 -28.078 -12.109 1 80.75 310 VAL B C 1
ATOM 6158 O O . VAL B 1 310 ? 3.545 -27.625 -11.719 1 80.75 310 VAL B O 1
ATOM 6161 N N . SER B 1 311 ? 1.692 -28.438 -11.273 1 68.5 311 SER B N 1
ATOM 6162 C CA . SER B 1 311 ? 2.225 -28.891 -9.992 1 68.5 311 SER B CA 1
ATOM 6163 C C . SER B 1 311 ? 2.283 -30.406 -9.93 1 68.5 311 SER B C 1
ATOM 6165 O O . SER B 1 311 ? 1.278 -31.094 -10.164 1 68.5 311 SER B O 1
ATOM 6167 N N . GLY B 1 312 ? 3.551 -30.953 -10.227 1 57.78 312 GLY B N 1
ATOM 6168 C CA . GLY B 1 312 ? 3.803 -32.375 -10.047 1 57.78 312 GLY B CA 1
ATOM 6169 C C . GLY B 1 312 ? 4.457 -32.688 -8.711 1 57.78 312 GLY B C 1
ATOM 6170 O O . GLY B 1 312 ? 5.039 -31.828 -8.07 1 57.78 312 GLY B O 1
ATOM 6171 N N . GLY B 1 313 ? 3.637 -33.125 -7.723 1 54.81 313 GLY B N 1
ATOM 6172 C CA . GLY B 1 313 ? 4.082 -33.625 -6.426 1 54.81 313 GLY B CA 1
ATOM 6173 C C . GLY B 1 313 ? 5.562 -33.406 -6.184 1 54.81 313 GLY B C 1
ATOM 6174 O O . GLY B 1 313 ? 5.957 -32.906 -5.125 1 54.81 313 GLY B O 1
ATOM 6175 N N . ASP B 1 314 ? 6.477 -33.812 -7.152 1 53.41 314 ASP B N 1
ATOM 6176 C CA . ASP B 1 314 ? 7.918 -33.688 -6.969 1 53.41 314 ASP B CA 1
ATOM 6177 C C . ASP B 1 314 ? 8.539 -32.812 -8.055 1 53.41 314 ASP B C 1
ATOM 6179 O O . ASP B 1 314 ? 8.008 -32.688 -9.156 1 53.41 314 ASP B O 1
ATOM 6183 N N . GLY B 1 315 ? 9.469 -31.844 -7.906 1 55.94 315 GLY B N 1
ATOM 6184 C CA . GLY B 1 315 ? 10.141 -30.859 -8.734 1 55.94 315 GLY B CA 1
ATOM 6185 C C . GLY B 1 315 ? 10.469 -31.375 -10.125 1 55.9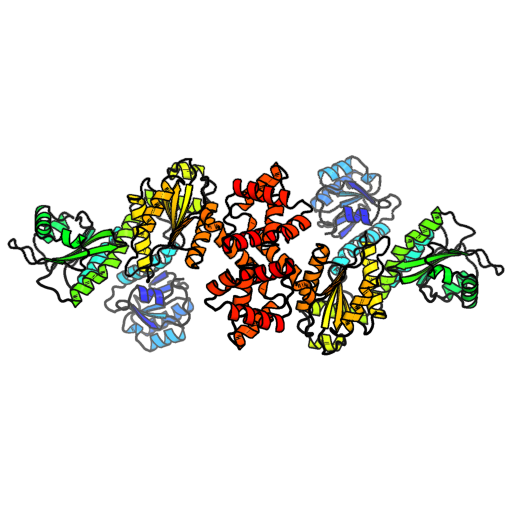4 315 GLY B C 1
ATOM 6186 O O . GLY B 1 315 ? 10.211 -30.688 -11.117 1 55.94 315 GLY B O 1
ATOM 6187 N N . ARG B 1 316 ? 11.102 -32.531 -10.336 1 53.88 316 ARG B N 1
ATOM 6188 C CA . ARG B 1 316 ? 11.484 -33.094 -11.625 1 53.88 316 ARG B CA 1
ATOM 6189 C C . ARG B 1 316 ? 10.258 -33.438 -12.477 1 53.88 316 ARG B C 1
ATOM 6191 O O . ARG B 1 316 ? 10.258 -33.188 -13.68 1 53.88 316 ARG B O 1
ATOM 6198 N N . ASP B 1 317 ? 9.445 -33.844 -11.781 1 62.5 317 ASP B N 1
ATOM 6199 C CA . ASP B 1 317 ? 8.195 -34.188 -12.453 1 62.5 317 ASP B CA 1
ATOM 6200 C C . ASP B 1 317 ? 7.496 -32.938 -12.992 1 62.5 317 ASP B C 1
ATOM 6202 O O . ASP B 1 317 ? 6.938 -32.969 -14.086 1 62.5 317 ASP B O 1
ATOM 6206 N N . ASP B 1 318 ? 7.945 -31.859 -12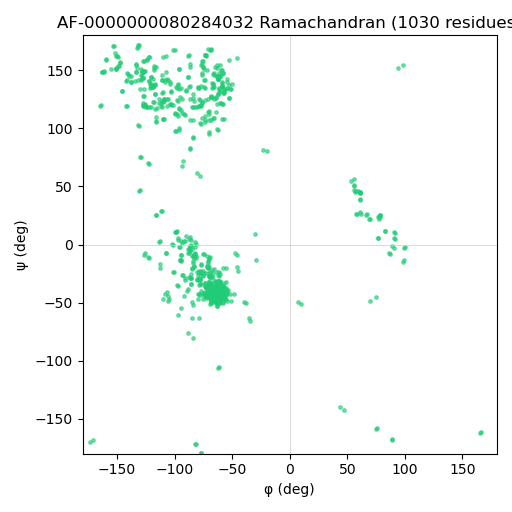.312 1 72.56 318 ASP B N 1
ATOM 6207 C CA . ASP B 1 318 ? 7.285 -30.625 -12.734 1 72.56 318 ASP B CA 1
ATOM 6208 C C . ASP B 1 318 ? 7.875 -30.109 -14.047 1 72.56 318 ASP B C 1
ATOM 6210 O O . ASP B 1 318 ? 7.141 -29.656 -14.93 1 72.56 318 ASP B O 1
ATOM 6214 N N . GLU B 1 319 ? 9.125 -30.172 -14.094 1 73 319 GLU B N 1
ATOM 6215 C CA . GLU B 1 319 ? 9.773 -29.703 -15.312 1 73 319 GLU B CA 1
ATOM 6216 C C . GLU B 1 319 ? 9.352 -30.547 -16.516 1 73 319 GLU B C 1
ATOM 6218 O O . GLU B 1 319 ? 9.047 -30 -17.578 1 73 319 GLU B O 1
ATOM 6223 N N . GLY B 1 320 ? 9.453 -31.875 -16.328 1 73.5 320 GLY B N 1
ATOM 6224 C CA . GLY B 1 320 ? 9.047 -32.75 -17.406 1 73.5 320 GLY B CA 1
ATOM 6225 C C . GLY B 1 320 ? 7.625 -32.531 -17.875 1 73.5 320 GLY B C 1
ATOM 6226 O O . GLY B 1 320 ? 7.355 -32.5 -19.078 1 73.5 320 GLY B O 1
ATOM 6227 N N . LEU B 1 321 ? 6.855 -32.312 -16.922 1 75.38 321 LEU B N 1
ATOM 6228 C CA . LEU B 1 321 ? 5.453 -32.062 -17.234 1 75.38 321 LEU B CA 1
ATOM 6229 C C . LEU B 1 321 ? 5.285 -30.75 -17.984 1 75.38 321 LEU B C 1
ATOM 6231 O O . LEU B 1 321 ? 4.504 -30.672 -18.938 1 75.38 321 LEU B O 1
ATOM 6235 N N . ARG B 1 322 ? 5.973 -29.812 -17.578 1 80.62 322 ARG B N 1
ATOM 6236 C CA . ARG B 1 322 ? 5.914 -28.516 -18.25 1 80.62 322 ARG B CA 1
ATOM 6237 C C . ARG B 1 322 ? 6.402 -28.625 -19.688 1 80.62 322 ARG B C 1
ATOM 6239 O O . ARG B 1 322 ? 5.773 -28.094 -20.609 1 80.62 322 ARG B O 1
ATOM 6246 N N . LEU B 1 323 ? 7.477 -29.344 -19.844 1 76.62 323 LEU B N 1
ATOM 6247 C CA . LEU B 1 323 ? 8.031 -29.516 -21.172 1 76.62 323 LEU B CA 1
ATOM 6248 C C . LEU B 1 323 ? 7.086 -30.328 -22.062 1 76.62 323 LEU B C 1
ATOM 6250 O O . LEU B 1 323 ? 6.926 -30.016 -23.25 1 76.62 323 LEU B O 1
ATOM 6254 N N . ALA B 1 324 ? 6.559 -31.312 -21.438 1 76.69 324 ALA B N 1
ATOM 6255 C CA . ALA B 1 324 ? 5.598 -32.125 -22.188 1 76.69 324 ALA B CA 1
ATOM 6256 C C . ALA B 1 324 ? 4.398 -31.281 -22.625 1 76.69 324 ALA B C 1
ATOM 6258 O O . ALA B 1 324 ? 3.928 -31.391 -23.766 1 76.69 324 ALA B O 1
ATOM 6259 N N . LEU B 1 325 ? 3.982 -30.484 -21.734 1 79.12 325 LEU B N 1
ATOM 6260 C CA . LEU B 1 325 ? 2.85 -29.625 -22.031 1 79.12 325 LEU B CA 1
ATOM 6261 C C . LEU B 1 325 ? 3.215 -28.594 -23.109 1 79.12 325 LEU B C 1
ATOM 6263 O O . LEU B 1 325 ? 2.42 -28.328 -24.016 1 79.12 325 LEU B O 1
ATOM 6267 N N . LEU B 1 326 ? 4.332 -28.047 -22.984 1 79 326 LEU B N 1
ATOM 6268 C CA . LEU B 1 326 ? 4.812 -27.109 -23.984 1 79 326 LEU B CA 1
ATOM 6269 C C . LEU B 1 326 ? 4.84 -27.75 -25.359 1 79 326 LEU B C 1
ATOM 6271 O O . LEU B 1 326 ? 4.449 -27.109 -26.344 1 79 326 LEU B O 1
ATOM 6275 N N . GLU B 1 327 ? 5.289 -28.938 -25.391 1 74.75 327 GLU B N 1
ATOM 6276 C CA . GLU B 1 327 ? 5.32 -29.672 -26.656 1 74.75 327 GLU B CA 1
ATOM 6277 C C . GLU B 1 327 ? 3.914 -29.891 -27.203 1 74.75 327 GLU B C 1
ATOM 6279 O O . GLU B 1 327 ? 3.674 -29.734 -28.406 1 74.75 327 GLU B O 1
ATOM 6284 N N . ARG B 1 328 ? 3.129 -30.234 -26.312 1 72.62 328 ARG B N 1
ATOM 6285 C CA . ARG B 1 328 ? 1.749 -30.484 -26.703 1 72.62 328 ARG B CA 1
ATOM 6286 C C . ARG B 1 328 ? 1.104 -29.219 -27.25 1 72.62 328 ARG B C 1
ATOM 6288 O O . ARG B 1 328 ? 0.428 -29.25 -28.281 1 72.62 328 ARG B O 1
ATOM 6295 N N . ILE B 1 329 ? 1.338 -28.188 -26.562 1 75 329 ILE B N 1
ATOM 6296 C CA . ILE B 1 329 ? 0.768 -26.906 -26.953 1 75 329 ILE B CA 1
ATOM 6297 C C . ILE B 1 329 ? 1.357 -26.469 -28.297 1 75 329 ILE B C 1
ATOM 6299 O O . ILE B 1 329 ? 0.644 -25.953 -29.156 1 75 329 ILE B O 1
ATOM 6303 N N . SER B 1 330 ? 2.637 -26.719 -28.438 1 68.44 330 SER B N 1
ATOM 6304 C CA . SER B 1 330 ? 3.328 -26.312 -29.656 1 68.44 330 SER B CA 1
ATOM 6305 C C . SER B 1 330 ? 2.896 -27.141 -30.859 1 68.44 330 SER B C 1
ATOM 6307 O O . SER B 1 330 ? 2.93 -26.672 -32 1 68.44 330 SER B O 1
ATOM 6309 N N . GLN B 1 331 ? 2.615 -28.469 -30.656 1 63.28 331 GLN B N 1
ATOM 6310 C CA . GLN B 1 331 ? 2.287 -29.375 -31.75 1 63.28 331 GLN B CA 1
ATOM 6311 C C . GLN B 1 331 ? 0.79 -29.375 -32.031 1 63.28 331 GLN B C 1
ATOM 6313 O O . GLN B 1 331 ? 0.368 -29.656 -33.156 1 63.28 331 GLN B O 1
ATOM 6318 N N . GLY B 1 332 ? 0.039 -29.297 -30.984 1 57.12 332 GLY B N 1
ATOM 6319 C CA . GLY B 1 332 ? -1.343 -29.719 -31.156 1 57.12 332 GLY B CA 1
ATOM 6320 C C . GLY B 1 332 ? -2.328 -28.562 -31.094 1 57.12 332 GLY B C 1
ATOM 6321 O O . GLY B 1 332 ? -3.471 -28.688 -31.531 1 57.12 332 GLY B O 1
ATOM 6322 N N . VAL B 1 333 ? -2.111 -27.797 -30.109 1 53.09 333 VAL B N 1
ATOM 6323 C CA . VAL B 1 333 ? -3.285 -26.969 -29.844 1 53.09 333 VAL B CA 1
ATOM 6324 C C . VAL B 1 333 ? -3.455 -25.938 -30.953 1 53.09 333 VAL B C 1
ATOM 6326 O O . VAL B 1 333 ? -2.637 -25.031 -31.094 1 53.09 333 VAL B O 1
ATOM 6329 N N . GLY B 1 334 ? -4.359 -26.297 -31.969 1 51.47 334 GLY B N 1
ATOM 6330 C CA . GLY B 1 334 ? -4.793 -25.406 -33.031 1 51.47 334 GLY B CA 1
ATOM 6331 C C . GLY B 1 334 ? -3.646 -24.656 -33.688 1 51.47 334 GLY B C 1
ATOM 6332 O O . GLY B 1 334 ? -2.545 -25.188 -33.844 1 51.47 334 GLY B O 1
ATOM 6333 N N . ARG B 1 335 ? -3.844 -23.344 -34.062 1 55.94 335 ARG B N 1
ATOM 6334 C CA . ARG B 1 335 ? -2.832 -22.438 -34.594 1 55.94 335 ARG B CA 1
ATOM 6335 C C . ARG B 1 335 ? -1.681 -22.266 -33.594 1 55.94 335 ARG B C 1
ATOM 6337 O O . ARG B 1 335 ? -1.9 -22.219 -32.406 1 55.94 335 ARG B O 1
ATOM 6344 N N . ARG B 1 336 ? -0.506 -22.75 -33.719 1 62.5 336 ARG B N 1
ATOM 6345 C CA . ARG B 1 336 ? 0.781 -22.812 -33.031 1 62.5 336 ARG B CA 1
ATOM 6346 C C . ARG B 1 336 ? 0.918 -21.688 -32 1 62.5 336 ARG B C 1
ATOM 6348 O O . ARG B 1 336 ? 1.302 -20.562 -32.375 1 62.5 336 ARG B O 1
ATOM 6355 N N . PRO B 1 337 ? 0.279 -21.891 -30.766 1 72.69 337 PRO B N 1
ATOM 6356 C CA . PRO B 1 337 ? 0.563 -20.844 -29.781 1 72.69 337 PRO B CA 1
ATOM 6357 C C . PRO B 1 337 ? 2.055 -20.703 -29.484 1 72.69 337 PRO B C 1
ATOM 6359 O O . PRO B 1 337 ? 2.791 -21.703 -29.531 1 72.69 337 PRO B O 1
ATOM 6362 N N . VAL B 1 338 ? 2.453 -19.516 -29.438 1 84 338 VAL B N 1
ATOM 6363 C CA . VAL B 1 338 ? 3.816 -19.25 -28.984 1 84 338 VAL B CA 1
ATOM 6364 C C . VAL B 1 338 ? 3.891 -19.328 -27.469 1 84 338 VAL B C 1
ATOM 6366 O O . VAL B 1 338 ? 3.061 -18.75 -26.766 1 84 338 VAL B O 1
ATOM 6369 N N . ALA B 1 339 ? 4.828 -20.188 -27.047 1 90.19 339 ALA B N 1
ATOM 6370 C CA . ALA B 1 339 ? 4.887 -20.406 -25.594 1 90.19 339 ALA B CA 1
ATOM 6371 C C . ALA B 1 339 ? 6.328 -20.344 -25.094 1 90.19 339 ALA B C 1
ATOM 6373 O O . ALA B 1 339 ? 7.27 -20.5 -25.875 1 90.19 339 ALA B O 1
ATOM 6374 N N . THR B 1 340 ? 6.434 -20 -23.828 1 88.88 340 THR B N 1
ATOM 6375 C CA . THR B 1 340 ? 7.73 -19.984 -23.156 1 88.88 340 THR B CA 1
ATOM 6376 C C . THR B 1 340 ? 7.582 -20.297 -21.672 1 88.88 340 THR B C 1
ATOM 6378 O O . THR B 1 340 ? 6.469 -20.344 -21.156 1 88.88 340 THR B O 1
ATOM 6381 N N . GLU B 1 341 ? 8.695 -20.656 -21.109 1 86.5 341 GLU B N 1
ATOM 6382 C CA . GLU B 1 341 ? 8.758 -20.875 -19.656 1 86.5 341 GLU B CA 1
ATOM 6383 C C . GLU B 1 341 ? 9.438 -19.703 -18.953 1 86.5 341 GLU B C 1
ATOM 6385 O O . GLU B 1 341 ? 10.445 -19.172 -19.438 1 86.5 341 GLU B O 1
ATOM 6390 N N . LEU B 1 342 ? 8.781 -19.281 -17.922 1 86 342 LEU B N 1
ATOM 6391 C CA . LEU B 1 342 ? 9.344 -18.219 -17.094 1 86 342 LEU B CA 1
ATOM 6392 C C . LEU B 1 342 ? 9.047 -18.453 -15.625 1 86 342 LEU B C 1
ATOM 6394 O O . LEU B 1 342 ? 7.879 -18.562 -15.234 1 86 342 LEU B O 1
ATOM 6398 N N . GLY B 1 343 ? 10.117 -18.609 -14.789 1 81.69 343 GLY B N 1
ATOM 6399 C CA . GLY B 1 343 ? 9.945 -18.734 -13.352 1 81.69 343 GLY B CA 1
ATOM 6400 C C . GLY B 1 343 ? 9.242 -20.016 -12.953 1 81.69 343 GLY B C 1
ATOM 6401 O O . GLY B 1 343 ? 8.414 -20.016 -12.039 1 81.69 343 GLY B O 1
ATOM 6402 N N . GLY B 1 344 ? 9.305 -21.016 -13.672 1 83.31 344 GLY B N 1
ATOM 6403 C CA . GLY B 1 344 ? 8.742 -22.297 -13.297 1 83.31 344 GLY B CA 1
ATOM 6404 C C . GLY B 1 344 ? 7.305 -22.484 -13.75 1 83.31 344 GLY B C 1
ATOM 6405 O O . GLY B 1 344 ? 6.648 -23.453 -13.383 1 83.31 344 GLY B O 1
ATOM 6406 N N . VAL B 1 345 ? 6.867 -21.5 -14.492 1 90.81 345 VAL B N 1
ATOM 6407 C CA . VAL B 1 345 ? 5.523 -21.625 -15.047 1 90.81 345 VAL B CA 1
ATOM 6408 C C . VAL B 1 345 ? 5.566 -21.406 -16.562 1 90.81 345 VAL B C 1
ATOM 6410 O O . VAL B 1 345 ? 6.531 -20.844 -17.078 1 90.81 345 VAL B O 1
ATOM 6413 N N . LEU B 1 346 ? 4.547 -21.922 -17.203 1 91.62 346 LEU B N 1
ATOM 6414 C CA . LEU B 1 346 ? 4.461 -21.797 -18.656 1 91.62 346 LEU B CA 1
ATOM 6415 C C . LEU B 1 346 ? 3.572 -20.625 -19.047 1 91.62 346 LEU B C 1
ATOM 6417 O O . LEU B 1 346 ? 2.523 -20.406 -18.438 1 91.62 346 LEU B O 1
ATOM 6421 N N . TYR B 1 347 ? 4.055 -19.922 -20.031 1 94.62 347 TYR B N 1
ATOM 6422 C CA . TYR B 1 347 ? 3.254 -18.844 -20.609 1 94.62 347 TYR B CA 1
ATOM 6423 C C . TYR B 1 347 ? 2.979 -19.109 -22.078 1 94.62 347 TYR B C 1
ATOM 6425 O O . TYR B 1 347 ? 3.877 -19.5 -22.828 1 94.62 347 TYR B O 1
ATOM 6433 N N . ALA B 1 348 ? 1.758 -18.906 -22.484 1 92.88 348 ALA B N 1
ATOM 6434 C CA . ALA B 1 348 ? 1.357 -19 -23.891 1 92.88 348 ALA B CA 1
ATOM 6435 C C . ALA B 1 348 ? 0.623 -17.734 -24.328 1 92.88 348 ALA B C 1
ATOM 6437 O O . ALA B 1 348 ? -0.078 -17.109 -23.531 1 92.88 348 ALA B O 1
ATOM 6438 N N . VAL B 1 349 ? 0.869 -17.344 -25.547 1 93.5 349 VAL B N 1
ATOM 6439 C CA . VAL B 1 349 ? 0.141 -16.25 -26.156 1 93.5 349 VAL B CA 1
ATOM 6440 C C . VAL B 1 349 ? -0.792 -16.781 -27.234 1 93.5 349 VAL B C 1
ATOM 6442 O O . VAL B 1 349 ? -0.355 -17.484 -28.156 1 93.5 349 VAL B O 1
ATOM 6445 N N . VAL B 1 350 ? -2.084 -16.469 -27.109 1 92 350 VAL B N 1
ATOM 6446 C CA . VAL B 1 350 ? -3.068 -16.984 -28.047 1 92 350 VAL B CA 1
ATOM 6447 C C . VAL B 1 350 ? -3.996 -15.852 -28.5 1 92 350 VAL B C 1
ATOM 6449 O O . VAL B 1 350 ? -4.246 -14.914 -27.734 1 92 350 VAL B O 1
ATOM 6452 N N . PRO B 1 351 ? -4.465 -15.945 -29.719 1 90.56 351 PRO B N 1
ATOM 6453 C CA . PRO B 1 351 ? -5.488 -14.984 -30.125 1 90.56 351 PRO B CA 1
ATOM 6454 C C . PRO B 1 351 ? -6.766 -15.086 -29.297 1 90.56 351 PRO B C 1
ATOM 6456 O O . PRO B 1 351 ? -7.141 -16.188 -28.859 1 90.56 351 PRO B O 1
ATOM 6459 N N . ASP B 1 352 ? -7.43 -13.977 -28.969 1 90.94 352 ASP B N 1
ATOM 6460 C CA . ASP B 1 352 ? -8.617 -13.93 -28.125 1 90.94 352 ASP B CA 1
ATOM 6461 C C . ASP B 1 352 ? -9.773 -14.703 -28.75 1 90.94 352 ASP B C 1
ATOM 6463 O O . ASP B 1 352 ? -10.539 -15.375 -28.047 1 90.94 352 ASP B O 1
ATOM 6467 N N . GLY B 1 353 ? -9.93 -14.656 -29.938 1 81.25 353 GLY B N 1
ATOM 6468 C CA . GLY B 1 353 ? -11.008 -15.359 -30.609 1 81.25 353 GLY B CA 1
ATOM 6469 C C . GLY B 1 353 ? -10.922 -16.875 -30.453 1 81.25 353 GLY B C 1
ATOM 6470 O O . GLY B 1 353 ? -10.977 -17.391 -29.344 1 81.25 353 GLY B O 1
ATOM 6471 N N . ASP B 1 354 ? -10.602 -17.609 -31.297 1 80.81 354 ASP B N 1
ATOM 6472 C CA . ASP B 1 354 ? -10.609 -19.062 -31.328 1 80.81 354 ASP B CA 1
ATOM 6473 C C . ASP B 1 354 ? -9.438 -19.641 -30.531 1 80.81 354 ASP B C 1
ATOM 6475 O O . ASP B 1 354 ? -9.539 -20.734 -29.969 1 80.81 354 ASP B O 1
ATOM 6479 N N . GLY B 1 355 ? -8.461 -18.828 -30.391 1 85.88 355 GLY B N 1
ATOM 6480 C CA . GLY B 1 355 ? -7.273 -19.328 -29.719 1 85.88 355 GLY B CA 1
ATOM 6481 C C . GLY B 1 355 ? -7.496 -19.625 -28.25 1 85.88 355 GLY B C 1
ATOM 6482 O O . GLY B 1 355 ? -7.176 -20.719 -27.781 1 85.88 355 GLY B O 1
ATOM 6483 N N . TRP B 1 356 ? -8.086 -18.75 -27.594 1 90.5 356 TRP B N 1
ATOM 6484 C CA . TRP B 1 356 ? -8.32 -18.922 -26.172 1 90.5 356 TRP B CA 1
ATOM 6485 C C . TRP B 1 356 ? -9.336 -20.047 -25.922 1 90.5 356 TRP B C 1
ATOM 6487 O O . TRP B 1 356 ? -9.133 -20.891 -25.047 1 90.5 356 TRP B O 1
ATOM 6497 N N . GLY B 1 357 ? -10.359 -20.016 -26.641 1 89.62 357 GLY B N 1
ATOM 6498 C CA . GLY B 1 357 ? -11.359 -21.062 -26.5 1 89.62 357 GLY B CA 1
ATOM 6499 C C . GLY B 1 357 ? -10.789 -22.453 -26.672 1 89.62 357 GLY B C 1
ATOM 6500 O O . GLY B 1 357 ? -11.094 -23.359 -25.875 1 89.62 357 GLY B O 1
ATOM 6501 N N . GLU B 1 358 ? -9.969 -22.578 -27.656 1 87.19 358 GLU B N 1
ATOM 6502 C CA . GLU B 1 358 ? -9.359 -23.875 -27.938 1 87.19 358 GLU B CA 1
ATOM 6503 C C . GLU B 1 358 ? -8.383 -24.297 -26.844 1 87.19 358 GLU B C 1
ATOM 6505 O O . GLU B 1 358 ? -8.406 -25.438 -26.391 1 87.19 358 GLU B O 1
ATOM 6510 N N . LEU B 1 359 ? -7.523 -23.391 -26.469 1 88.94 359 LEU B N 1
ATOM 6511 C CA . LEU B 1 359 ? -6.551 -23.703 -25.438 1 88.94 359 LEU B CA 1
ATOM 6512 C C . LEU B 1 359 ? -7.246 -24.047 -24.125 1 88.94 359 LEU B C 1
ATOM 6514 O O . LEU B 1 359 ? -6.859 -24.984 -23.422 1 88.94 359 LEU B O 1
ATOM 6518 N N . ARG B 1 360 ? -8.219 -23.312 -23.812 1 90.81 360 ARG B N 1
ATOM 6519 C CA . ARG B 1 360 ? -8.984 -23.562 -22.609 1 90.81 360 ARG B CA 1
ATOM 6520 C C . ARG B 1 360 ? -9.57 -24.969 -22.609 1 90.81 360 ARG B C 1
ATOM 6522 O O . ARG B 1 360 ? -9.438 -25.703 -21.625 1 90.81 360 ARG B O 1
ATOM 6529 N N . ALA B 1 361 ? -10.188 -25.297 -23.656 1 88 361 ALA B N 1
ATOM 6530 C CA . ALA B 1 361 ? -10.781 -26.625 -23.797 1 88 361 ALA B CA 1
ATOM 6531 C C . ALA B 1 361 ? -9.727 -27.703 -23.641 1 88 361 ALA B C 1
ATOM 6533 O O . ALA B 1 361 ? -9.969 -28.734 -23 1 88 361 ALA B O 1
ATOM 6534 N N . ALA B 1 362 ? -8.625 -27.453 -24.219 1 83.38 362 ALA B N 1
ATOM 6535 C CA . ALA B 1 362 ? -7.543 -28.422 -24.156 1 83.38 362 ALA B CA 1
ATOM 6536 C C . ALA B 1 362 ? -7.039 -28.594 -22.719 1 83.38 362 ALA B C 1
ATOM 6538 O O . ALA B 1 362 ? -6.781 -29.719 -22.281 1 83.38 362 ALA B O 1
ATOM 6539 N N . LEU B 1 363 ? -6.891 -27.5 -22.109 1 86.62 363 LEU B N 1
ATOM 6540 C CA . LEU B 1 363 ? -6.387 -27.531 -20.734 1 86.62 363 LEU B CA 1
ATOM 6541 C C . LEU B 1 363 ? -7.395 -28.188 -19.797 1 86.62 363 LEU B C 1
ATOM 6543 O O . LEU B 1 363 ? -7.016 -28.938 -18.906 1 86.62 363 LEU B O 1
ATOM 6547 N N . GLU B 1 364 ? -8.609 -27.922 -20.016 1 87.38 364 GLU B N 1
ATOM 6548 C CA . GLU B 1 364 ? -9.656 -28.5 -19.172 1 87.38 364 GLU B CA 1
ATOM 6549 C C . GLU B 1 364 ? -9.797 -30 -19.422 1 87.38 364 GLU B C 1
ATOM 6551 O O . GLU B 1 364 ? -10.266 -30.734 -18.547 1 87.38 364 GLU B O 1
ATOM 6556 N N . ALA B 1 365 ? -9.391 -30.406 -20.578 1 80.88 365 ALA B N 1
ATOM 6557 C CA . ALA B 1 365 ? -9.5 -31.812 -20.953 1 80.88 365 ALA B CA 1
ATOM 6558 C C . ALA B 1 365 ? -8.328 -32.625 -20.406 1 80.88 365 ALA B C 1
ATOM 6560 O O . ALA B 1 365 ? -8.367 -33.844 -20.391 1 80.88 365 ALA B O 1
ATOM 6561 N N . LEU B 1 366 ? -7.297 -31.844 -20.078 1 76.31 366 LEU B N 1
ATOM 6562 C CA . LEU B 1 366 ? -6.145 -32.562 -19.547 1 76.31 366 LEU B CA 1
ATOM 6563 C C . LEU B 1 366 ? -6.512 -33.312 -18.281 1 76.31 366 LEU B C 1
ATOM 6565 O O . LEU B 1 366 ? -7.16 -32.781 -17.391 1 76.31 366 LEU B O 1
ATOM 6569 N N . PRO B 1 367 ? -6.297 -34.656 -18.344 1 67.06 367 PRO B N 1
ATOM 6570 C CA . PRO B 1 367 ? -6.625 -35.469 -17.172 1 67.06 367 PRO B CA 1
ATOM 6571 C C . PRO B 1 367 ? -5.773 -35.094 -15.953 1 67.06 367 PRO B C 1
ATOM 6573 O O . PRO B 1 367 ? -4.668 -34.594 -16.094 1 67.06 367 PRO B O 1
ATOM 6576 N N . SER B 1 368 ? -6.43 -35.188 -14.789 1 61.66 368 SER B N 1
ATOM 6577 C CA . SER B 1 368 ? -5.664 -35.062 -13.555 1 61.66 368 SER B CA 1
ATOM 6578 C C . SER B 1 368 ? -4.66 -36.188 -13.422 1 61.66 368 SER B C 1
ATOM 6580 O O . SER B 1 368 ? -4.961 -37.344 -13.766 1 61.66 368 SER B O 1
ATOM 6582 N N . SER B 1 369 ? -3.373 -36.031 -13.734 1 52.75 369 SER B N 1
ATOM 6583 C CA . SER B 1 369 ? -2.416 -37.125 -13.633 1 52.75 369 SER B CA 1
ATOM 6584 C C . SER B 1 369 ? -2.451 -37.781 -12.25 1 52.75 369 SER B C 1
ATOM 6586 O O . SER B 1 369 ? -2.729 -37.094 -11.258 1 52.75 369 SER B O 1
ATOM 6588 N N . ARG B 1 370 ? -2.625 -39.031 -12.188 1 49.03 370 ARG B N 1
ATOM 6589 C CA . ARG B 1 370 ? -2.629 -39.844 -10.961 1 49.03 370 ARG B CA 1
ATOM 6590 C C . ARG B 1 370 ? -1.634 -39.281 -9.953 1 49.03 370 ARG B C 1
ATOM 6592 O O . ARG B 1 370 ? -1.901 -39.281 -8.742 1 49.03 370 ARG B O 1
ATOM 6599 N N . ARG B 1 371 ? -0.38 -39.312 -10.234 1 51.72 371 ARG B N 1
ATOM 6600 C CA . ARG B 1 371 ? 0.667 -38.969 -9.281 1 51.72 371 ARG B CA 1
ATOM 6601 C C . ARG B 1 371 ? 0.88 -37.438 -9.234 1 51.72 371 ARG B C 1
ATOM 6603 O O . ARG B 1 371 ? 1.62 -36.938 -8.391 1 51.72 371 ARG B O 1
ATOM 6610 N N . GLY B 1 372 ? 0.302 -36.719 -10.18 1 53.56 372 GLY B N 1
ATOM 6611 C CA . GLY B 1 372 ? 0.679 -35.344 -10.289 1 53.56 372 GLY B CA 1
ATOM 6612 C C . GLY B 1 372 ? -0.513 -34.406 -10.383 1 53.56 372 GLY B C 1
ATOM 6613 O O . GLY B 1 372 ? -1.639 -34.844 -10.617 1 53.56 372 GLY B O 1
ATOM 6614 N N . GLY B 1 373 ? -0.358 -33.25 -9.719 1 61.41 373 GLY B N 1
ATOM 6615 C CA . GLY B 1 373 ? -1.339 -32.188 -9.609 1 61.41 373 GLY B CA 1
ATOM 6616 C C . GLY B 1 373 ? -1.881 -31.734 -10.945 1 61.41 373 GLY B C 1
ATOM 6617 O O . GLY B 1 373 ? -1.318 -32.062 -11.992 1 61.41 373 GLY B O 1
ATOM 6618 N N . THR B 1 374 ? -3.209 -31.547 -11.172 1 73.19 374 THR B N 1
ATOM 6619 C CA . THR B 1 374 ? -3.9 -30.984 -12.328 1 73.19 374 THR B CA 1
ATOM 6620 C C . THR B 1 374 ? -3.416 -29.562 -12.609 1 73.19 374 THR B C 1
ATOM 6622 O O . THR B 1 374 ? -3.201 -28.781 -11.688 1 73.19 374 THR B O 1
ATOM 6625 N N . PRO B 1 375 ? -3.068 -29.359 -13.914 1 84.06 375 PRO B N 1
ATOM 6626 C CA . PRO B 1 375 ? -2.617 -28.016 -14.273 1 84.06 375 PRO B CA 1
ATOM 6627 C C . PRO B 1 375 ? -3.668 -26.953 -13.984 1 84.06 375 PRO B C 1
ATOM 6629 O O . PRO B 1 375 ? -4.867 -27.188 -14.141 1 84.06 375 PRO B O 1
ATOM 6632 N N . ARG B 1 376 ? -3.232 -25.891 -13.438 1 92.31 376 ARG B N 1
ATOM 6633 C CA . ARG B 1 376 ? -4.031 -24.688 -13.305 1 92.31 376 ARG B CA 1
ATOM 6634 C C . ARG B 1 376 ? -3.611 -23.625 -14.328 1 92.31 376 ARG B C 1
ATOM 6636 O O . ARG B 1 376 ? -2.42 -23.469 -14.609 1 92.31 376 ARG B O 1
ATOM 6643 N N . ALA B 1 377 ? -4.57 -23 -14.883 1 95.44 377 ALA B N 1
ATOM 6644 C CA . ALA B 1 377 ? -4.242 -22 -15.906 1 95.44 377 ALA B CA 1
ATOM 6645 C C . ALA B 1 377 ? -5.102 -20.75 -15.75 1 95.44 377 ALA B C 1
ATOM 6647 O O . ALA B 1 377 ? -6.258 -20.828 -15.336 1 95.44 377 ALA B O 1
ATOM 6648 N N . ALA B 1 378 ? -4.547 -19.641 -16.031 1 97.81 378 ALA B N 1
ATOM 6649 C CA . ALA B 1 378 ? -5.25 -18.359 -15.984 1 97.81 378 ALA B CA 1
ATOM 6650 C C . ALA B 1 378 ? -4.879 -17.5 -17.188 1 97.81 378 ALA B C 1
ATOM 6652 O O . ALA B 1 378 ? -3.715 -17.453 -17.594 1 97.81 378 ALA B O 1
ATOM 6653 N N . ALA B 1 379 ? -5.832 -16.844 -17.734 1 97.62 379 ALA B N 1
ATOM 6654 C CA . ALA B 1 379 ? -5.617 -15.977 -18.891 1 97.62 379 ALA B CA 1
ATOM 6655 C C . ALA B 1 379 ? -5.781 -14.508 -18.516 1 97.62 379 ALA B C 1
ATOM 6657 O O . ALA B 1 379 ? -6.641 -14.156 -17.703 1 97.62 379 ALA B O 1
ATOM 6658 N N . GLY B 1 380 ? -4.949 -13.68 -19.094 1 97.81 380 GLY B N 1
ATOM 6659 C CA . GLY B 1 380 ? -5.156 -12.242 -19.016 1 97.81 380 GLY B CA 1
ATOM 6660 C C . GLY B 1 380 ? -6.242 -11.742 -19.953 1 97.81 380 GLY B C 1
ATOM 6661 O O . GLY B 1 380 ? -6.906 -12.539 -20.609 1 97.81 380 GLY B O 1
ATOM 6662 N N . SER B 1 381 ? -6.457 -10.453 -19.922 1 96.31 381 SER B N 1
ATOM 6663 C CA . SER B 1 381 ? -7.438 -9.852 -20.828 1 96.31 381 SER B CA 1
ATOM 6664 C C . SER B 1 381 ? -6.895 -9.773 -22.25 1 96.31 381 SER B C 1
ATOM 6666 O O . SER B 1 381 ? -5.68 -9.789 -22.469 1 96.31 381 SER B O 1
ATOM 6668 N N . ALA B 1 382 ? -7.816 -9.797 -23.203 1 96.19 382 ALA B N 1
ATOM 6669 C CA . ALA B 1 382 ? -7.43 -9.57 -24.594 1 96.19 382 ALA B CA 1
ATOM 6670 C C . ALA B 1 382 ? -6.82 -8.188 -24.781 1 96.19 382 ALA B C 1
ATOM 6672 O O . ALA B 1 382 ? -7.34 -7.199 -24.266 1 96.19 382 ALA B O 1
ATOM 6673 N N . CYS B 1 383 ? -5.727 -8.148 -25.484 1 95.38 383 CYS B N 1
ATOM 6674 C CA . CYS B 1 383 ? -5.047 -6.871 -25.688 1 95.38 383 CYS B CA 1
ATOM 6675 C C . CYS B 1 383 ? -4.25 -6.867 -26.984 1 95.38 383 CYS B C 1
ATOM 6677 O O . CYS B 1 383 ? -4.152 -7.895 -27.656 1 95.38 383 CYS B O 1
ATOM 6679 N N . GLU B 1 384 ? -3.783 -5.676 -27.281 1 94.44 384 GLU B N 1
ATOM 6680 C CA . GLU B 1 384 ? -2.857 -5.551 -28.406 1 94.44 384 GLU B CA 1
ATOM 6681 C C . GLU B 1 384 ? -1.479 -6.098 -28.047 1 94.44 384 GLU B C 1
ATOM 6683 O O . GLU B 1 384 ? -1.144 -6.223 -26.859 1 94.44 384 GLU B O 1
ATOM 6688 N N . ILE B 1 385 ? -0.719 -6.332 -29.062 1 92.38 385 ILE B N 1
ATOM 6689 C CA . ILE B 1 385 ? 0.573 -6.988 -28.891 1 92.38 385 ILE B CA 1
ATOM 6690 C C . ILE B 1 385 ? 1.479 -6.121 -28.016 1 92.38 385 ILE B C 1
ATOM 6692 O O . ILE B 1 385 ? 2.258 -6.641 -27.219 1 92.38 385 ILE B O 1
ATOM 6696 N N . GLY B 1 386 ? 1.321 -4.863 -28.094 1 92.44 386 GLY B N 1
ATOM 6697 C CA . GLY B 1 386 ? 2.137 -3.957 -27.297 1 92.44 386 GLY B CA 1
ATOM 6698 C C . GLY B 1 386 ? 1.812 -4 -25.812 1 92.44 386 GLY B C 1
ATOM 6699 O O . GLY B 1 386 ? 2.6 -3.533 -25 1 92.44 386 GLY B O 1
ATOM 6700 N N . ASP B 1 387 ? 0.724 -4.641 -25.438 1 95.12 387 ASP B N 1
ATOM 6701 C CA . ASP B 1 387 ? 0.274 -4.645 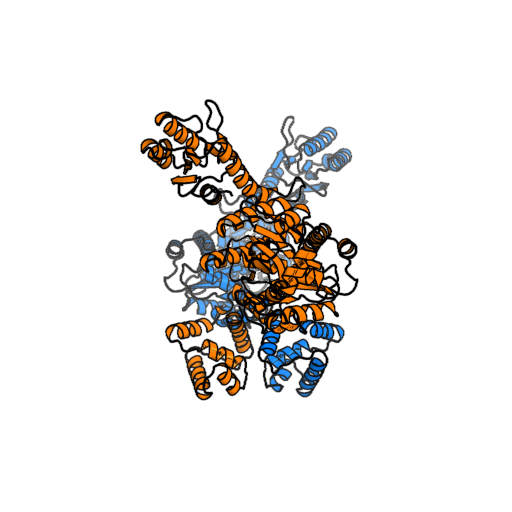-24.047 1 95.12 387 ASP B CA 1
ATOM 6702 C C . ASP B 1 387 ? 0.314 -6.051 -23.469 1 95.12 387 ASP B C 1
ATOM 6704 O O . ASP B 1 387 ? -0.373 -6.34 -22.484 1 95.12 387 ASP B O 1
ATOM 6708 N N . LEU B 1 388 ? 1.146 -6.875 -24 1 95.69 388 LEU B N 1
ATOM 6709 C CA . LEU B 1 388 ? 1.184 -8.266 -23.562 1 95.69 388 LEU B CA 1
ATOM 6710 C C . LEU B 1 388 ? 1.744 -8.383 -22.141 1 95.69 388 LEU B C 1
ATOM 6712 O O . LEU B 1 388 ? 1.357 -9.281 -21.391 1 95.69 388 LEU B O 1
ATOM 6716 N N . ALA B 1 389 ? 2.576 -7.426 -21.828 1 96.19 389 ALA B N 1
ATOM 6717 C CA . ALA B 1 389 ? 3.094 -7.434 -20.469 1 96.19 389 ALA B CA 1
ATOM 6718 C C . ALA B 1 389 ? 1.97 -7.234 -19.453 1 96.19 389 ALA B C 1
ATOM 6720 O O . ALA B 1 389 ? 1.965 -7.863 -18.391 1 96.19 389 ALA B O 1
ATOM 6721 N N . THR B 1 390 ? 1.075 -6.438 -19.766 1 96.12 390 THR B N 1
ATOM 6722 C CA . THR B 1 390 ? -0.082 -6.199 -18.922 1 96.12 390 THR B CA 1
ATOM 6723 C C . THR B 1 390 ? -0.956 -7.445 -18.828 1 96.12 390 THR B C 1
ATOM 6725 O O . THR B 1 390 ? -1.393 -7.828 -17.734 1 96.12 390 THR B O 1
ATOM 6728 N N . SER B 1 391 ? -1.177 -8.031 -19.922 1 97.44 391 SER B N 1
ATOM 6729 C CA . SER B 1 391 ? -1.946 -9.266 -19.953 1 97.44 391 SER B CA 1
ATOM 6730 C C . SER B 1 391 ? -1.277 -10.352 -19.109 1 97.44 391 SER B C 1
ATOM 6732 O O . SER B 1 391 ? -1.954 -11.109 -18.406 1 97.44 391 SER B O 1
ATOM 6734 N N . ARG B 1 392 ? -0.011 -10.367 -19.172 1 97.38 392 ARG B N 1
ATOM 6735 C CA . ARG B 1 392 ? 0.737 -11.336 -18.375 1 97.38 392 ARG B CA 1
ATOM 6736 C C . ARG B 1 392 ? 0.527 -11.094 -16.875 1 97.38 392 ARG B C 1
ATOM 6738 O O . ARG B 1 392 ? 0.248 -12.023 -16.125 1 97.38 392 ARG B O 1
ATOM 6745 N N . ALA B 1 393 ? 0.662 -9.906 -16.516 1 96.75 393 ALA B N 1
ATOM 6746 C CA . ALA B 1 393 ? 0.463 -9.562 -15.109 1 96.75 393 ALA B CA 1
ATOM 6747 C C . ALA B 1 393 ? -0.941 -9.945 -14.648 1 96.75 393 ALA B C 1
ATOM 6749 O O . ALA B 1 393 ? -1.123 -10.43 -13.531 1 96.75 393 ALA B O 1
ATOM 6750 N N . GLN B 1 394 ? -1.851 -9.688 -15.453 1 97.69 394 GLN B N 1
ATOM 6751 C CA . GLN B 1 394 ? -3.234 -10.039 -15.164 1 97.69 394 GLN B CA 1
ATOM 6752 C C . GLN B 1 394 ? -3.395 -11.555 -15.023 1 97.69 394 GLN B C 1
ATOM 6754 O O . GLN B 1 394 ? -4.078 -12.031 -14.117 1 97.69 394 GLN B O 1
ATOM 6759 N N . ALA B 1 395 ? -2.771 -12.266 -15.914 1 98.12 395 ALA B N 1
ATOM 6760 C CA . ALA B 1 395 ? -2.809 -13.727 -15.836 1 98.12 395 ALA B CA 1
ATOM 6761 C C . ALA B 1 395 ? -2.219 -14.219 -14.523 1 98.12 395 ALA B C 1
ATOM 6763 O O . ALA B 1 395 ? -2.791 -15.102 -13.875 1 98.12 395 ALA B O 1
ATOM 6764 N N . ASP B 1 396 ? -1.102 -13.68 -14.18 1 96.88 396 ASP B N 1
ATOM 6765 C CA . ASP B 1 396 ? -0.452 -14.055 -12.93 1 96.88 396 ASP B CA 1
ATOM 6766 C C . ASP B 1 396 ? -1.371 -13.805 -11.734 1 96.88 396 ASP B C 1
ATOM 6768 O O . ASP B 1 396 ? -1.468 -14.641 -10.836 1 96.88 396 ASP B O 1
ATOM 6772 N N . GLU B 1 397 ? -1.999 -12.703 -11.773 1 96.75 397 GLU B N 1
ATOM 6773 C CA . GLU B 1 397 ? -2.908 -12.367 -10.68 1 96.75 397 GLU B CA 1
ATOM 6774 C C . GLU B 1 397 ? -4.082 -13.336 -10.617 1 96.75 397 GLU B C 1
ATOM 6776 O O . GLU B 1 397 ? -4.465 -13.789 -9.539 1 96.75 397 GLU B O 1
ATOM 6781 N N . ALA B 1 398 ? -4.652 -13.586 -11.727 1 97.69 398 ALA B N 1
ATOM 6782 C CA . ALA B 1 398 ? -5.773 -14.523 -11.789 1 97.69 398 ALA B CA 1
ATOM 6783 C C . ALA B 1 398 ? -5.355 -15.914 -11.328 1 97.69 398 ALA B C 1
ATOM 6785 O O . ALA B 1 398 ? -6.133 -16.625 -10.68 1 97.69 398 ALA B O 1
ATOM 6786 N N . LEU B 1 399 ? -4.129 -16.312 -11.664 1 96.19 399 LEU B N 1
ATOM 6787 C CA . LEU B 1 399 ? -3.615 -17.594 -11.188 1 96.19 399 LEU B CA 1
ATOM 6788 C C . LEU B 1 399 ? -3.559 -17.609 -9.664 1 96.19 399 LEU B C 1
ATOM 6790 O O . LEU B 1 399 ? -3.828 -18.641 -9.047 1 96.19 399 LEU B O 1
ATOM 6794 N N . GLY B 1 400 ? -3.207 -16.562 -9.141 1 94.88 400 GLY B N 1
ATOM 6795 C CA . GLY B 1 400 ? -3.189 -16.453 -7.695 1 94.88 400 GLY B CA 1
ATOM 6796 C C . GLY B 1 400 ? -4.531 -16.75 -7.055 1 94.88 400 GLY B C 1
ATOM 6797 O O . GLY B 1 400 ? -4.594 -17.359 -5.984 1 94.88 400 GLY B O 1
ATOM 6798 N N . LEU B 1 401 ? -5.59 -16.344 -7.672 1 96.44 401 LEU B N 1
ATOM 6799 C CA . LEU B 1 401 ? -6.926 -16.625 -7.164 1 96.44 401 LEU B CA 1
ATOM 6800 C C . LEU B 1 401 ? -7.191 -18.125 -7.133 1 96.44 401 LEU B C 1
ATOM 6802 O O . LEU B 1 401 ? -7.801 -18.641 -6.191 1 96.44 401 LEU B O 1
ATOM 6806 N N . LEU B 1 402 ? -6.734 -18.734 -8.203 1 94.19 402 LEU B N 1
ATOM 6807 C CA . LEU B 1 402 ? -6.895 -20.188 -8.266 1 94.19 402 LEU B CA 1
ATOM 6808 C C . LEU B 1 402 ? -6.113 -20.875 -7.156 1 94.19 402 LEU B C 1
ATOM 6810 O O . LEU B 1 402 ? -6.625 -21.781 -6.496 1 94.19 402 LEU B O 1
ATOM 6814 N N . ARG B 1 403 ? -4.914 -20.453 -6.926 1 90.44 403 ARG B N 1
ATOM 6815 C CA . ARG B 1 403 ? -4.059 -21.016 -5.879 1 90.44 403 ARG B CA 1
ATOM 6816 C C . ARG B 1 403 ? -4.719 -20.875 -4.512 1 90.44 403 ARG B C 1
ATOM 6818 O O . ARG B 1 403 ? -4.652 -21.797 -3.693 1 90.44 403 ARG B O 1
ATOM 6825 N N . ALA B 1 404 ? -5.379 -19.75 -4.387 1 91.19 404 ALA B N 1
ATOM 6826 C CA . ALA B 1 404 ? -6 -19.453 -3.1 1 91.19 404 ALA B CA 1
ATOM 6827 C C . ALA B 1 404 ? -7.395 -20.062 -3.008 1 91.19 404 ALA B C 1
ATOM 6829 O O . ALA B 1 404 ? -8.086 -19.906 -1.996 1 91.19 404 ALA B O 1
ATOM 6830 N N . LYS B 1 405 ? -7.855 -20.703 -4.051 1 92.88 405 LYS B N 1
ATOM 6831 C CA . LYS B 1 405 ? -9.156 -21.359 -4.121 1 92.88 405 LYS B CA 1
ATOM 6832 C C . LYS B 1 405 ? -10.289 -20.359 -3.934 1 92.88 405 LYS B C 1
ATOM 6834 O O . LYS B 1 405 ? -11.273 -20.641 -3.246 1 92.88 405 LYS B O 1
ATOM 6839 N N . LEU B 1 406 ? -10.117 -19.188 -4.508 1 94.5 406 LEU B N 1
ATOM 6840 C CA . LEU B 1 406 ? -11.109 -18.125 -4.402 1 94.5 406 LEU B CA 1
ATOM 6841 C C . LEU B 1 406 ? -12.047 -18.125 -5.605 1 94.5 406 LEU B C 1
ATOM 6843 O O . LEU B 1 406 ? -13.062 -17.422 -5.609 1 94.5 406 LEU B O 1
ATOM 6847 N N . VAL B 1 407 ? -11.688 -18.844 -6.625 1 94.88 407 VAL B N 1
ATOM 6848 C CA . VAL B 1 407 ? -12.531 -19.062 -7.789 1 94.88 407 VAL B CA 1
ATOM 6849 C C . VAL B 1 407 ? -12.641 -20.562 -8.07 1 94.88 407 VAL B C 1
ATOM 6851 O O . VAL B 1 407 ? -11.703 -21.312 -7.801 1 94.88 407 VAL B O 1
ATOM 6854 N N . PRO B 1 408 ? -13.781 -20.953 -8.609 1 92.44 408 PRO B N 1
ATOM 6855 C CA . PRO B 1 408 ? -13.945 -22.375 -8.898 1 92.44 408 PRO B CA 1
ATOM 6856 C C . PRO B 1 408 ? -13.195 -22.797 -10.164 1 92.44 408 PRO B C 1
ATOM 6858 O O . PRO B 1 408 ? -12.852 -21.969 -10.992 1 92.44 408 PRO B O 1
ATOM 6861 N N . GLY B 1 409 ? -12.859 -24.141 -10.172 1 90.62 409 GLY B N 1
ATOM 6862 C CA . GLY B 1 409 ? -12.273 -24.719 -11.367 1 90.62 409 GLY B CA 1
ATOM 6863 C C . GLY B 1 409 ? -10.758 -24.625 -11.398 1 90.62 409 GLY B C 1
ATOM 6864 O O . GLY B 1 409 ? -10.133 -24.375 -10.367 1 90.62 409 GLY B O 1
ATOM 6865 N N . ARG B 1 410 ? -10.211 -24.922 -12.625 1 92.56 410 ARG B N 1
ATOM 6866 C CA . ARG B 1 410 ? -8.758 -24.938 -12.766 1 92.56 410 ARG B CA 1
ATOM 6867 C C . ARG B 1 410 ? -8.305 -23.969 -13.844 1 92.56 410 ARG B C 1
ATOM 6869 O O . ARG B 1 410 ? -7.102 -23.766 -14.031 1 92.56 410 ARG B O 1
ATOM 6876 N N . VAL B 1 411 ? -9.258 -23.469 -14.609 1 95.06 411 VAL B N 1
ATOM 6877 C CA . VAL B 1 411 ? -8.953 -22.5 -15.656 1 95.06 411 VAL B CA 1
ATOM 6878 C C . VAL B 1 411 ? -9.828 -21.25 -15.492 1 95.06 411 VAL B C 1
ATOM 6880 O O . VAL B 1 411 ? -11.047 -21.359 -15.352 1 95.06 411 VAL B O 1
ATOM 6883 N N . VAL B 1 412 ? -9.188 -20.094 -15.461 1 96.94 412 VAL B N 1
ATOM 6884 C CA . VAL B 1 412 ? -9.945 -18.859 -15.25 1 96.94 412 VAL B CA 1
ATOM 6885 C C . VAL B 1 412 ? -9.383 -17.75 -16.141 1 96.94 412 VAL B C 1
ATOM 6887 O O . VAL B 1 412 ? -8.195 -17.766 -16.469 1 96.94 412 VAL B O 1
ATOM 6890 N N . ALA B 1 413 ? -10.219 -16.891 -16.594 1 96.75 413 ALA B N 1
ATOM 6891 C CA . ALA B 1 413 ? -9.797 -15.68 -17.297 1 96.75 413 ALA B CA 1
ATOM 6892 C C . ALA B 1 413 ? -9.961 -14.438 -16.422 1 96.75 413 ALA B C 1
ATOM 6894 O O . ALA B 1 413 ? -10.945 -14.328 -15.68 1 96.75 413 ALA B O 1
ATOM 6895 N N . PHE B 1 414 ? -9.055 -13.555 -16.5 1 97.19 414 PHE B N 1
ATOM 6896 C CA . PHE B 1 414 ? -9 -12.336 -15.703 1 97.19 414 PHE B CA 1
ATOM 6897 C C . PHE B 1 414 ? -10.289 -11.539 -15.828 1 97.19 414 PHE B C 1
ATOM 6899 O O . PHE B 1 414 ? -10.859 -11.102 -14.82 1 97.19 414 PHE B O 1
ATOM 6906 N N . ASP B 1 415 ? -10.812 -11.406 -16.938 1 92.88 415 ASP B N 1
ATOM 6907 C CA . ASP B 1 415 ? -11.961 -10.547 -17.188 1 92.88 415 ASP B CA 1
ATOM 6908 C C . ASP B 1 415 ? -13.25 -11.203 -16.688 1 92.88 415 ASP B C 1
ATOM 6910 O O . ASP B 1 415 ? -14.266 -10.523 -16.516 1 92.88 415 ASP B O 1
ATOM 6914 N N . GLU B 1 416 ? -13.219 -12.539 -16.438 1 93.31 416 GLU B N 1
ATOM 6915 C CA . GLU B 1 416 ? -14.406 -13.234 -15.945 1 93.31 416 GLU B CA 1
ATOM 6916 C C . GLU B 1 416 ? -14.398 -13.336 -14.422 1 93.31 416 GLU B C 1
ATOM 6918 O O . GLU B 1 416 ? -15.406 -13.703 -13.82 1 93.31 416 GLU B O 1
ATOM 6923 N N . ALA B 1 417 ? -13.266 -12.969 -13.836 1 96.62 417 ALA B N 1
ATOM 6924 C CA . ALA B 1 417 ? -13.094 -13.195 -12.398 1 96.62 417 ALA B CA 1
ATOM 6925 C C . ALA B 1 417 ? -13.062 -11.875 -11.641 1 96.62 417 ALA B C 1
ATOM 6927 O O . ALA B 1 417 ? -12.477 -11.789 -10.562 1 96.62 417 ALA B O 1
ATOM 6928 N N . TRP B 1 418 ? -13.734 -10.852 -12.141 1 96.38 418 TRP B N 1
ATOM 6929 C CA . TRP B 1 418 ? -13.57 -9.508 -11.594 1 96.38 418 TRP B CA 1
ATOM 6930 C C . TRP B 1 418 ? -14.078 -9.445 -10.156 1 96.38 418 TRP B C 1
ATOM 6932 O O . TRP B 1 418 ? -13.539 -8.703 -9.328 1 96.38 418 TRP B O 1
ATOM 6942 N N . THR B 1 419 ? -15.086 -10.219 -9.805 1 97.56 419 THR B N 1
ATOM 6943 C CA . THR B 1 419 ? -15.641 -10.203 -8.453 1 97.56 419 THR B CA 1
ATOM 6944 C C . THR B 1 419 ? -14.602 -10.656 -7.438 1 97.56 419 THR B C 1
ATOM 6946 O O . THR B 1 419 ? -14.281 -9.922 -6.496 1 97.56 419 THR B O 1
ATOM 6949 N N . ALA B 1 420 ? -14.039 -11.812 -7.719 1 97.75 420 ALA B N 1
ATOM 6950 C CA . ALA B 1 420 ? -13.023 -12.352 -6.82 1 97.75 420 ALA B CA 1
ATOM 6951 C C . ALA B 1 420 ? -11.773 -11.469 -6.812 1 97.75 420 ALA B C 1
ATOM 6953 O O . ALA B 1 420 ? -11.148 -11.273 -5.766 1 97.75 420 ALA B O 1
ATOM 6954 N N . LEU B 1 421 ? -11.438 -10.938 -7.953 1 97.75 421 LEU B N 1
ATOM 6955 C CA . LEU B 1 421 ? -10.266 -10.07 -8.062 1 97.75 421 LEU B CA 1
ATOM 6956 C C . LEU B 1 421 ? -10.445 -8.812 -7.223 1 97.75 421 LEU B C 1
ATOM 6958 O O . LEU B 1 421 ? -9.539 -8.422 -6.488 1 97.75 421 LEU B O 1
ATOM 6962 N N . SER B 1 422 ? -11.617 -8.219 -7.32 1 97.69 422 SER B N 1
ATOM 6963 C CA . SER B 1 422 ? -11.906 -6.996 -6.578 1 97.69 422 SER B CA 1
ATOM 6964 C C . SER B 1 422 ? -11.859 -7.242 -5.074 1 97.69 422 SER B C 1
ATOM 6966 O O . SER B 1 422 ? -11.273 -6.453 -4.328 1 97.69 422 SER B O 1
ATOM 6968 N N . LEU B 1 423 ? -12.438 -8.297 -4.676 1 98 423 LEU B N 1
ATOM 6969 C CA . LEU B 1 423 ? -12.5 -8.617 -3.252 1 98 423 LEU B CA 1
ATOM 6970 C C . LEU B 1 423 ? -11.117 -8.969 -2.711 1 98 423 LEU B C 1
ATOM 6972 O O . LEU B 1 423 ? -10.711 -8.461 -1.667 1 98 423 LEU B O 1
ATOM 6976 N N . HIS B 1 424 ? -10.398 -9.789 -3.451 1 97.88 424 HIS B N 1
ATOM 6977 C CA . HIS B 1 424 ? -9.086 -10.227 -2.988 1 97.88 424 HIS B CA 1
ATOM 6978 C C . HIS B 1 424 ? -8.086 -9.07 -2.986 1 97.88 424 HIS B C 1
ATOM 6980 O O . HIS B 1 424 ? -7.375 -8.859 -2 1 97.88 424 HIS B O 1
ATOM 6986 N N . ARG B 1 425 ? -8.023 -8.359 -4.082 1 97.06 425 ARG B N 1
ATOM 6987 C CA . ARG B 1 425 ? -7.113 -7.227 -4.191 1 97.06 425 ARG B CA 1
ATOM 6988 C C . ARG B 1 425 ? -7.43 -6.164 -3.145 1 97.06 425 ARG B C 1
ATOM 6990 O O . ARG B 1 425 ? -6.531 -5.652 -2.475 1 97.06 425 ARG B O 1
ATOM 6997 N N . GLY B 1 426 ? -8.719 -5.84 -2.998 1 97.19 426 GLY B N 1
ATOM 6998 C CA . GLY B 1 426 ? -9.141 -4.895 -1.979 1 97.19 426 GLY B CA 1
ATOM 6999 C C . GLY B 1 426 ? -8.836 -5.363 -0.567 1 97.19 426 GLY B C 1
ATOM 7000 O O . GLY B 1 426 ? -8.367 -4.586 0.264 1 97.19 426 GLY B O 1
ATOM 7001 N N . ALA B 1 427 ? -9.102 -6.594 -0.355 1 97.25 427 ALA B N 1
ATOM 7002 C CA . ALA B 1 427 ? -8.875 -7.176 0.965 1 97.25 427 ALA B CA 1
ATOM 7003 C C . ALA B 1 427 ? -7.391 -7.176 1.319 1 97.25 427 ALA B C 1
ATOM 7005 O O . ALA B 1 427 ? -7.016 -6.844 2.445 1 97.25 427 ALA B O 1
ATOM 7006 N N . THR B 1 428 ? -6.602 -7.582 0.387 1 96.38 428 THR B N 1
ATOM 7007 C CA . THR B 1 428 ? -5.16 -7.617 0.611 1 96.38 428 THR B CA 1
ATOM 7008 C C . THR B 1 428 ? -4.625 -6.223 0.92 1 96.38 428 THR B C 1
ATOM 7010 O O . THR B 1 428 ? -3.834 -6.047 1.85 1 96.38 428 THR B O 1
ATOM 7013 N N . ALA B 1 429 ? -5.09 -5.27 0.168 1 96.62 429 ALA B N 1
ATOM 7014 C CA . ALA B 1 429 ? -4.691 -3.883 0.402 1 96.62 429 ALA B CA 1
ATOM 7015 C C . ALA B 1 429 ? -5.137 -3.408 1.782 1 96.62 429 ALA B C 1
ATOM 7017 O O . ALA B 1 429 ? -4.352 -2.818 2.527 1 96.62 429 ALA B O 1
ATOM 7018 N N . ALA B 1 430 ? -6.305 -3.66 2.17 1 96.94 430 ALA B N 1
ATOM 7019 C CA . ALA B 1 430 ? -6.863 -3.246 3.453 1 96.94 430 ALA B CA 1
ATOM 7020 C C . ALA B 1 430 ? -6.164 -3.957 4.609 1 96.94 430 ALA B C 1
ATOM 7022 O O . ALA B 1 430 ? -5.973 -3.373 5.68 1 96.94 430 ALA B O 1
ATOM 7023 N N . SER B 1 431 ? -5.848 -5.227 4.355 1 96.38 431 SER B N 1
ATOM 7024 C CA . SER B 1 431 ? -5.137 -5.992 5.375 1 96.38 431 SER B CA 1
ATOM 7025 C C . SER B 1 431 ? -3.75 -5.414 5.633 1 96.38 431 SER B C 1
ATOM 7027 O O . SER B 1 431 ? -3.336 -5.27 6.785 1 96.38 431 SER B O 1
ATOM 7029 N N . THR B 1 432 ? -3.104 -5.086 4.559 1 95.12 432 THR B N 1
ATOM 7030 C CA . THR B 1 432 ? -1.792 -4.461 4.676 1 95.12 432 THR B CA 1
ATOM 7031 C C . THR B 1 432 ? -1.89 -3.137 5.434 1 95.12 432 THR B C 1
ATOM 7033 O O . THR B 1 432 ? -1.004 -2.801 6.223 1 95.12 432 THR B O 1
ATOM 7036 N N . ALA B 1 433 ? -3.021 -2.504 5.258 1 96.25 433 ALA B N 1
ATOM 7037 C CA . ALA B 1 433 ? -3.252 -1.222 5.918 1 96.25 433 ALA B CA 1
ATOM 7038 C C . ALA B 1 433 ? -3.807 -1.421 7.328 1 96.25 433 ALA B C 1
ATOM 7040 O O . ALA B 1 433 ? -4.125 -0.451 8.016 1 96.25 433 ALA B O 1
ATOM 7041 N N . LYS B 1 434 ? -4.035 -2.572 7.801 1 96.38 434 LYS B N 1
ATOM 7042 C CA . LYS B 1 434 ? -4.469 -2.949 9.141 1 96.38 434 LYS B CA 1
ATOM 7043 C C . LYS B 1 434 ? -5.824 -2.334 9.477 1 96.38 434 LYS B C 1
ATOM 7045 O O . LYS B 1 434 ? -6.031 -1.839 10.586 1 96.38 434 LYS B O 1
ATOM 7050 N N . VAL B 1 435 ? -6.75 -2.396 8.562 1 97.38 435 VAL B N 1
ATOM 7051 C CA . VAL B 1 435 ? -8.07 -1.795 8.703 1 97.38 435 VAL B CA 1
ATOM 7052 C C . VAL B 1 435 ? -8.867 -2.539 9.766 1 97.38 435 VAL B C 1
ATOM 7054 O O . VAL B 1 435 ? -9.625 -1.928 10.523 1 97.38 435 VAL B O 1
ATOM 7057 N N . ALA B 1 436 ? -8.641 -3.797 9.875 1 96.44 436 ALA B N 1
ATOM 7058 C CA . ALA B 1 436 ? -9.438 -4.633 10.766 1 96.44 436 ALA B CA 1
ATOM 7059 C C . ALA B 1 436 ? -9.039 -4.402 12.227 1 96.44 436 ALA B C 1
ATOM 7061 O O . ALA B 1 436 ? -9.727 -4.871 13.141 1 96.44 436 ALA B O 1
ATOM 7062 N N . GLU B 1 437 ? -8.008 -3.678 12.438 1 94.81 437 GLU B N 1
ATOM 7063 C CA . GLU B 1 437 ? -7.559 -3.412 13.805 1 94.81 437 GLU B CA 1
ATOM 7064 C C . GLU B 1 437 ? -8.273 -2.201 14.391 1 94.81 437 GLU B C 1
ATOM 7066 O O . GLU B 1 437 ? -8.172 -1.939 15.594 1 94.81 437 GLU B O 1
ATOM 7071 N N . LEU B 1 438 ? -9.07 -1.549 13.578 1 96.12 438 LEU B N 1
ATOM 7072 C CA . LEU B 1 438 ? -9.781 -0.355 14.023 1 96.12 438 LEU B CA 1
ATOM 7073 C C . LEU B 1 438 ? -11.125 -0.722 14.641 1 96.12 438 LEU B C 1
ATOM 7075 O O . LEU B 1 438 ? -11.781 -1.673 14.203 1 96.12 438 LEU B O 1
ATOM 7079 N N . GLY B 1 439 ? -11.477 0.035 15.656 1 93.5 439 GLY B N 1
ATOM 7080 C CA . GLY B 1 439 ? -12.836 -0.071 16.172 1 93.5 439 GLY B CA 1
ATOM 7081 C C . GLY B 1 439 ? -13.062 -1.319 17 1 93.5 439 GLY B C 1
ATOM 7082 O O . GLY B 1 439 ? -12.109 -1.891 17.547 1 93.5 439 GLY B O 1
ATOM 7083 N N . PRO B 1 440 ? -14.289 -1.68 17.094 1 93.88 440 PRO B N 1
ATOM 7084 C CA . PRO B 1 440 ? -14.664 -2.684 18.094 1 93.88 440 PRO B CA 1
ATOM 7085 C C . PRO B 1 440 ? -14.547 -4.113 17.578 1 93.88 440 PRO B C 1
ATOM 7087 O O . PRO B 1 440 ? -14.719 -5.07 18.328 1 93.88 440 PRO B O 1
ATOM 7090 N N . LEU B 1 441 ? -14.211 -4.344 16.328 1 95.56 441 LEU B N 1
ATOM 7091 C CA . LEU B 1 441 ? -14.156 -5.684 15.75 1 95.56 441 LEU B CA 1
ATOM 7092 C C . LEU B 1 441 ? -13.133 -6.543 16.484 1 95.56 441 LEU B C 1
ATOM 7094 O O . LEU B 1 441 ? -13.312 -7.754 16.625 1 95.56 441 LEU B O 1
ATOM 7098 N N . GLY B 1 442 ? -12.07 -5.934 16.969 1 94.69 442 GLY B N 1
ATOM 7099 C CA . GLY B 1 442 ? -11.039 -6.648 17.719 1 94.69 442 GLY B CA 1
ATOM 7100 C C . GLY B 1 442 ? -11.578 -7.344 18.953 1 94.69 442 GLY B C 1
ATOM 7101 O O . GLY B 1 442 ? -11.125 -8.438 19.297 1 94.69 442 GLY B O 1
ATOM 7102 N N . LEU B 1 443 ? -12.508 -6.676 19.625 1 95.31 443 LEU B N 1
ATOM 7103 C CA . LEU B 1 443 ? -13.117 -7.258 20.812 1 95.31 443 LEU B CA 1
ATOM 7104 C C . LEU B 1 443 ? -13.891 -8.523 20.469 1 95.31 443 LEU B C 1
ATOM 7106 O O . LEU B 1 443 ? -13.828 -9.516 21.203 1 95.31 443 LEU B O 1
ATOM 7110 N N . LEU B 1 444 ? -14.578 -8.5 19.359 1 96.31 444 LEU B N 1
ATOM 7111 C CA . LEU B 1 444 ? -15.32 -9.672 18.922 1 96.31 444 LEU B CA 1
ATOM 7112 C C . LEU B 1 444 ? -14.375 -10.812 18.547 1 96.31 444 LEU B C 1
ATOM 7114 O O . LEU B 1 444 ? -14.617 -11.969 18.891 1 96.31 444 LEU B O 1
ATOM 7118 N N . ARG B 1 445 ? -13.312 -10.492 17.891 1 95.94 445 ARG B N 1
ATOM 7119 C CA . ARG B 1 445 ? -12.328 -11.492 17.5 1 95.94 445 ARG B CA 1
ATOM 7120 C C . ARG B 1 445 ? -11.695 -12.148 18.719 1 95.94 445 ARG B C 1
ATOM 7122 O O . ARG B 1 445 ? -11.531 -13.375 18.75 1 95.94 445 ARG B O 1
ATOM 7129 N N . ALA B 1 446 ? -11.359 -11.336 19.703 1 95.94 446 ALA B N 1
ATOM 7130 C CA . ALA B 1 446 ? -10.773 -11.852 20.938 1 95.94 446 ALA B CA 1
ATOM 7131 C C . ALA B 1 446 ? -11.742 -12.773 21.656 1 95.94 446 ALA B C 1
ATOM 7133 O O . ALA B 1 446 ? -11.344 -13.82 22.188 1 95.94 446 ALA B O 1
ATOM 7134 N N . HIS B 1 447 ? -12.961 -12.383 21.688 1 96.5 447 HIS B N 1
ATOM 7135 C CA . HIS B 1 447 ? -13.977 -13.211 22.328 1 96.5 447 HIS B CA 1
ATOM 7136 C C . HIS B 1 447 ? -14.125 -14.555 21.609 1 96.5 447 HIS B C 1
ATOM 7138 O O . HIS B 1 447 ? -14.203 -15.602 22.25 1 96.5 447 HIS B O 1
ATOM 7144 N N . ASP B 1 448 ? -14.203 -14.516 20.297 1 96.75 448 ASP B N 1
ATOM 7145 C CA . ASP B 1 448 ? -14.305 -15.734 19.5 1 96.75 448 ASP B CA 1
ATOM 7146 C C . ASP B 1 448 ? -13.117 -16.656 19.766 1 96.75 448 ASP B C 1
ATOM 7148 O O . ASP B 1 448 ? -13.281 -17.875 19.859 1 96.75 448 ASP B O 1
ATOM 7152 N N . GLU B 1 449 ? -11.953 -16.125 19.844 1 95.69 449 GLU B N 1
ATOM 7153 C CA . GLU B 1 449 ? -10.742 -16.906 20.109 1 95.69 449 GLU B CA 1
ATOM 7154 C C . GLU B 1 449 ? -10.797 -17.562 21.484 1 95.69 449 GLU B C 1
ATOM 7156 O O . GLU B 1 449 ? -10.398 -18.703 21.641 1 95.69 449 GLU B O 1
ATOM 7161 N N . ALA B 1 450 ? -11.344 -16.844 22.422 1 96.12 450 ALA B N 1
ATOM 7162 C CA . ALA B 1 450 ? -11.391 -17.312 23.797 1 96.12 450 ALA B CA 1
ATOM 7163 C C . ALA B 1 450 ? -12.523 -18.312 24 1 96.12 450 ALA B C 1
ATOM 7165 O O . ALA B 1 450 ? -12.398 -19.266 24.781 1 96.12 450 ALA B O 1
ATOM 7166 N N . HIS B 1 451 ? -13.625 -18.188 23.219 1 95.75 451 HIS B N 1
ATOM 7167 C CA . HIS B 1 451 ? -14.812 -18.953 23.562 1 95.75 451 HIS B CA 1
ATOM 7168 C C . HIS B 1 451 ? -15.297 -19.781 22.375 1 95.75 451 HIS B C 1
ATOM 7170 O O . HIS B 1 451 ? -16.281 -20.516 22.484 1 95.75 451 HIS B O 1
ATOM 7176 N N . ASP B 1 452 ? -14.711 -19.578 21.141 1 93.62 452 ASP B N 1
ATOM 7177 C CA . ASP B 1 452 ? -15.125 -20.266 19.922 1 93.62 452 ASP B CA 1
ATOM 7178 C C . ASP B 1 452 ? -16.594 -19.984 19.609 1 93.62 452 ASP B C 1
ATOM 7180 O O . ASP B 1 452 ? -17.359 -20.906 19.344 1 93.62 452 ASP B O 1
ATOM 7184 N N . SER B 1 453 ? -17 -18.719 19.703 1 93.81 453 SER B N 1
ATOM 7185 C CA . SER B 1 453 ? -18.406 -18.328 19.625 1 93.81 453 SER B CA 1
ATOM 7186 C C . SER B 1 453 ? -18.844 -18.109 18.188 1 93.81 453 SER B C 1
ATOM 7188 O O . SER B 1 453 ? -20.031 -18.203 17.859 1 93.81 453 SER B O 1
ATOM 7190 N N . GLY B 1 454 ? -17.953 -17.719 17.328 1 96.31 454 GLY B N 1
ATOM 7191 C CA . GLY B 1 454 ? -18.25 -17.531 15.914 1 96.31 454 GLY B CA 1
ATOM 7192 C C . GLY B 1 454 ? -18.969 -16.219 15.625 1 96.31 454 GLY B C 1
ATOM 7193 O O . GLY B 1 454 ? -19.734 -16.125 14.664 1 96.31 454 GLY B O 1
ATOM 7194 N N . TYR B 1 455 ? -18.828 -15.203 16.453 1 97.44 455 TYR B N 1
ATOM 7195 C CA . TYR B 1 455 ? -19.547 -13.945 16.328 1 97.44 455 TYR B CA 1
ATOM 7196 C C . TYR B 1 455 ? -19.094 -13.18 15.086 1 97.44 455 TYR B C 1
ATOM 7198 O O . TYR B 1 455 ? -19.891 -12.547 14.398 1 97.44 455 TYR B O 1
ATOM 7206 N N . VAL B 1 456 ? -17.797 -13.297 14.75 1 97.62 456 VAL B N 1
ATOM 7207 C CA . VAL B 1 456 ? -17.266 -12.578 13.594 1 97.62 456 VAL B CA 1
ATOM 7208 C C . VAL B 1 456 ? -17.891 -13.141 12.312 1 97.62 456 VAL B C 1
ATOM 7210 O O . VAL B 1 456 ? -18.359 -12.383 11.469 1 97.62 456 VAL B O 1
ATOM 7213 N N . ASP B 1 457 ? -17.984 -14.461 12.211 1 97.44 457 ASP B N 1
ATOM 7214 C CA . ASP B 1 457 ? -18.594 -15.102 11.047 1 97.44 457 ASP B CA 1
ATOM 7215 C C . ASP B 1 457 ? -20.094 -14.789 10.977 1 97.44 457 ASP B C 1
ATOM 7217 O O . ASP B 1 457 ? -20.641 -14.586 9.898 1 97.44 457 ASP B O 1
ATOM 7221 N N . THR B 1 458 ? -20.672 -14.758 12.109 1 98.19 458 THR B N 1
ATOM 7222 C CA . THR B 1 458 ? -22.094 -14.445 12.188 1 98.19 458 THR B CA 1
ATOM 7223 C C . THR B 1 458 ? -22.359 -13.039 11.672 1 98.19 458 THR B C 1
ATOM 7225 O O . THR B 1 458 ? -23.25 -12.836 10.836 1 98.19 458 THR B O 1
ATOM 7228 N N . LEU B 1 459 ? -21.594 -12.07 12.141 1 98 459 LEU B N 1
ATOM 7229 C CA . LEU B 1 459 ? -21.734 -10.68 11.719 1 98 459 LEU B CA 1
ATOM 7230 C C . LEU B 1 459 ? -21.5 -10.547 10.219 1 98 459 LEU B C 1
ATOM 7232 O O . LEU B 1 459 ? -22.234 -9.828 9.539 1 98 459 LEU B O 1
ATOM 7236 N N . TYR B 1 460 ? -20.547 -11.289 9.711 1 98 460 TYR B N 1
ATOM 7237 C CA . TYR B 1 460 ? -20.219 -11.234 8.289 1 98 460 TYR B CA 1
ATOM 7238 C C . TYR B 1 460 ? -21.391 -11.703 7.445 1 98 460 TYR B C 1
ATOM 7240 O O . TYR B 1 460 ? -21.812 -11.016 6.512 1 98 460 TYR B O 1
ATOM 7248 N N . GLN B 1 461 ? -21.922 -12.805 7.754 1 98.12 461 GLN B N 1
ATOM 7249 C CA . GLN B 1 461 ? -23.031 -13.352 6.965 1 98.12 461 GLN B CA 1
ATOM 7250 C C . GLN B 1 461 ? -24.297 -12.516 7.133 1 98.12 461 GLN B C 1
ATOM 7252 O O . GLN B 1 461 ? -25.062 -12.344 6.184 1 98.12 461 GLN B O 1
ATOM 7257 N N . TRP B 1 462 ? -24.469 -11.992 8.344 1 97.62 462 TRP B N 1
ATOM 7258 C CA . TRP B 1 462 ? -25.594 -11.109 8.602 1 97.62 462 TRP B CA 1
ATOM 7259 C C . TRP B 1 462 ? -25.562 -9.906 7.672 1 97.62 462 TRP B C 1
ATOM 7261 O O . TRP B 1 462 ? -26.594 -9.539 7.086 1 97.62 462 TRP B O 1
ATOM 7271 N N . LEU B 1 463 ? -24.391 -9.359 7.477 1 97.06 463 LEU B N 1
ATOM 7272 C CA . LEU B 1 463 ? -24.234 -8.164 6.66 1 97.06 463 LEU B CA 1
ATOM 7273 C C . LEU B 1 463 ? -24.219 -8.516 5.176 1 97.06 463 LEU B C 1
ATOM 7275 O O . LEU B 1 463 ? -24.656 -7.715 4.344 1 97.06 463 LEU B O 1
ATOM 7279 N N . ARG B 1 464 ? -23.734 -9.68 4.863 1 96.19 464 ARG B N 1
ATOM 7280 C CA . ARG B 1 464 ? -23.656 -10.156 3.488 1 96.19 464 ARG B CA 1
ATOM 7281 C C . ARG B 1 464 ? -25.031 -10.445 2.918 1 96.19 464 ARG B C 1
ATOM 7283 O O . ARG B 1 464 ? -25.25 -10.359 1.706 1 96.19 464 ARG B O 1
ATOM 7290 N N . TYR B 1 465 ? -25.938 -10.766 3.773 1 96.31 465 TYR B N 1
ATOM 7291 C CA . TYR B 1 465 ? -27.312 -11.055 3.391 1 96.31 465 TYR B CA 1
ATOM 7292 C C . TYR B 1 465 ? -28.281 -10.141 4.125 1 96.31 465 TYR B C 1
ATOM 7294 O O . TYR B 1 465 ? -29.109 -10.602 4.918 1 96.31 465 TYR B O 1
ATOM 7302 N N . PRO B 1 466 ? -28.219 -8.867 3.721 1 93.44 466 PRO B N 1
ATOM 7303 C CA . PRO B 1 466 ? -29.047 -7.91 4.465 1 93.44 466 PRO B CA 1
ATOM 7304 C C . PRO B 1 466 ? -30.531 -8.211 4.359 1 93.44 466 PRO B C 1
ATOM 7306 O O . PRO B 1 466 ? -31.062 -8.398 3.256 1 93.44 466 PRO B O 1
ATOM 7309 N N . GLY B 1 467 ? -31.203 -8.258 5.523 1 90.75 467 GLY B N 1
ATOM 7310 C CA . GLY B 1 467 ? -32.625 -8.461 5.578 1 90.75 467 GLY B CA 1
ATOM 7311 C C . GLY B 1 467 ? -33.031 -9.898 5.328 1 90.75 467 GLY B C 1
ATOM 7312 O O . GLY B 1 467 ? -34.219 -10.188 5.129 1 90.75 467 GLY B O 1
ATOM 7313 N N . ASP B 1 468 ? -32.094 -10.75 5.215 1 94.38 468 ASP B N 1
ATOM 7314 C CA . ASP B 1 468 ? -32.375 -12.148 4.914 1 94.38 468 ASP B CA 1
ATOM 7315 C C . ASP B 1 468 ? -31.672 -13.078 5.891 1 94.38 468 ASP B C 1
ATOM 7317 O O . ASP B 1 468 ? -30.734 -13.789 5.508 1 94.38 468 ASP B O 1
ATOM 7321 N N . PRO B 1 469 ? -32.188 -13.164 7.078 1 94.94 469 PRO B N 1
ATOM 7322 C CA . PRO B 1 469 ? -31.562 -14 8.094 1 94.94 469 PRO B CA 1
ATOM 7323 C C . PRO B 1 469 ? -31.531 -15.477 7.711 1 94.94 469 PRO B C 1
ATOM 7325 O O . PRO B 1 469 ? -30.609 -16.203 8.109 1 94.94 469 PRO B O 1
ATOM 7328 N N . ARG B 1 470 ? -32.469 -15.922 6.875 1 96.81 470 ARG B N 1
ATOM 7329 C CA . ARG B 1 470 ? -32.5 -17.328 6.465 1 96.81 470 ARG B CA 1
ATOM 7330 C C . ARG B 1 470 ? -31.312 -17.672 5.59 1 96.81 470 ARG B C 1
ATOM 7332 O O . ARG B 1 470 ? -30.656 -18.703 5.805 1 96.81 470 ARG B O 1
ATOM 7339 N N . ALA B 1 471 ? -31.078 -16.844 4.668 1 96.81 471 ALA B N 1
ATOM 7340 C CA . ALA B 1 471 ? -29.938 -17.062 3.791 1 96.81 471 ALA B CA 1
ATOM 7341 C C . ALA B 1 471 ? -28.625 -17.016 4.574 1 96.81 471 ALA B C 1
ATOM 7343 O O . ALA B 1 471 ? -27.719 -17.828 4.348 1 96.81 471 ALA B O 1
ATOM 7344 N N . ALA B 1 472 ? -28.516 -16.125 5.539 1 97.44 472 ALA B N 1
ATOM 7345 C CA . ALA B 1 472 ? -27.328 -15.992 6.371 1 97.44 472 ALA B CA 1
ATOM 7346 C C . ALA B 1 472 ? -27.109 -17.25 7.215 1 97.44 472 ALA B C 1
ATOM 7348 O O . ALA B 1 472 ? -25.984 -17.766 7.301 1 97.44 472 ALA B O 1
ATOM 7349 N N . ALA B 1 473 ? -28.156 -17.703 7.75 1 98 473 ALA B N 1
ATOM 7350 C CA . ALA B 1 473 ? -28.078 -18.906 8.578 1 98 473 ALA B CA 1
ATOM 7351 C C . ALA B 1 473 ? -27.656 -20.109 7.75 1 98 473 ALA B C 1
ATOM 7353 O O . ALA B 1 473 ? -26.859 -20.938 8.203 1 98 473 ALA B O 1
ATOM 7354 N N . LYS B 1 474 ? -28.219 -20.234 6.555 1 98 474 LYS B N 1
ATOM 7355 C CA . LYS B 1 474 ? -27.875 -21.328 5.652 1 98 474 LYS B CA 1
ATOM 7356 C C . LYS B 1 474 ? -26.391 -21.359 5.344 1 98 474 LYS B C 1
ATOM 7358 O O . LYS B 1 474 ? -25.766 -22.422 5.355 1 98 474 LYS B O 1
ATOM 7363 N N . GLU B 1 475 ? -25.828 -20.203 5.125 1 96.56 475 GLU B N 1
ATOM 7364 C CA . GLU B 1 475 ? -24.391 -20.094 4.824 1 96.56 475 GLU B CA 1
ATOM 7365 C C . GLU B 1 475 ? -23.547 -20.547 6.012 1 96.56 475 GLU B C 1
ATOM 7367 O O . GLU B 1 475 ? -22.484 -21.141 5.828 1 96.56 475 GLU B O 1
ATOM 7372 N N . LEU B 1 476 ? -24 -20.25 7.234 1 97.19 476 LEU B N 1
ATOM 7373 C CA . LEU B 1 476 ? -23.281 -20.609 8.453 1 97.19 476 LEU B CA 1
ATOM 7374 C C . LEU B 1 476 ? -23.609 -22.047 8.875 1 97.19 476 LEU B C 1
ATOM 7376 O O . LEU B 1 476 ? -22.969 -22.578 9.781 1 97.19 476 LEU B O 1
ATOM 7380 N N . ARG B 1 477 ? -24.578 -22.672 8.266 1 97.31 477 ARG B N 1
ATOM 7381 C CA . ARG B 1 477 ? -25.031 -24.016 8.578 1 97.31 477 ARG B CA 1
ATOM 7382 C C . ARG B 1 477 ? -25.547 -24.109 10.016 1 97.31 477 ARG B C 1
ATOM 7384 O O . ARG B 1 477 ? -25.188 -25.031 10.75 1 97.31 477 ARG B O 1
ATOM 7391 N N . ILE B 1 478 ? -26.359 -23.047 10.336 1 97.62 478 ILE B N 1
ATOM 7392 C CA . ILE B 1 478 ? -27.016 -23.031 11.641 1 97.62 478 ILE B CA 1
ATOM 7393 C C . ILE B 1 478 ? -28.5 -22.688 11.477 1 97.62 478 ILE B C 1
ATOM 7395 O O . ILE B 1 478 ? -28.938 -22.328 10.383 1 97.62 478 ILE B O 1
ATOM 7399 N N . HIS B 1 479 ? -29.25 -22.859 12.57 1 97.12 479 HIS B N 1
ATOM 7400 C CA . HIS B 1 479 ? -30.656 -22.5 12.57 1 97.12 479 HIS B CA 1
ATOM 7401 C C . HIS B 1 479 ? -30.859 -21 12.664 1 97.12 479 HIS B C 1
ATOM 7403 O O . HIS B 1 479 ? -30.125 -20.312 13.375 1 97.12 479 HIS B O 1
ATOM 7409 N N . PRO B 1 480 ? -31.891 -20.422 12.039 1 96.88 480 PRO B N 1
ATOM 7410 C CA . PRO B 1 480 ? -32.156 -18.984 12.078 1 96.88 480 PRO B CA 1
ATOM 7411 C C . PRO B 1 480 ? -32.281 -18.438 13.5 1 96.88 480 PRO B C 1
ATOM 7413 O O . PRO B 1 480 ? -31.891 -17.312 13.773 1 96.88 480 PRO B O 1
ATOM 7416 N N . ASN B 1 481 ? -32.781 -19.219 14.406 1 96.44 481 ASN B N 1
ATOM 7417 C CA . ASN B 1 481 ? -32.938 -18.797 15.797 1 96.44 481 ASN B CA 1
ATOM 7418 C C . ASN B 1 481 ? -31.578 -18.656 16.484 1 96.44 481 ASN B C 1
ATOM 7420 O O . ASN B 1 481 ? -31.391 -17.75 17.297 1 96.44 481 ASN B O 1
ATOM 7424 N N . THR B 1 482 ? -30.719 -19.547 16.125 1 97.19 482 THR B N 1
ATOM 7425 C CA . THR B 1 482 ? -29.359 -19.453 16.641 1 97.19 482 THR B CA 1
ATOM 7426 C C . THR B 1 482 ? -28.656 -18.203 16.125 1 97.19 482 THR B C 1
ATOM 7428 O O . THR B 1 482 ? -27.938 -17.547 16.875 1 97.19 482 THR B O 1
ATOM 7431 N N . LEU B 1 483 ? -28.922 -17.875 14.859 1 97.62 483 LEU B N 1
ATOM 7432 C CA . LEU B 1 483 ? -28.359 -16.656 14.281 1 97.62 483 LEU B CA 1
ATOM 7433 C C . LEU B 1 483 ? -28.828 -15.422 15.047 1 97.62 483 LEU B C 1
ATOM 7435 O O . LEU B 1 483 ? -28.031 -14.562 15.398 1 97.62 483 LEU B O 1
ATOM 7439 N N . ARG B 1 484 ? -30.125 -15.328 15.344 1 97 484 ARG B N 1
ATOM 7440 C CA . ARG B 1 484 ? -30.688 -14.188 16.062 1 97 484 ARG B CA 1
ATOM 7441 C C . ARG B 1 484 ? -30.141 -14.094 17.469 1 97 484 ARG B C 1
ATOM 7443 O O . ARG B 1 484 ? -29.875 -13 17.969 1 97 484 ARG B O 1
ATOM 7450 N N . TYR B 1 485 ? -29.984 -15.25 18.016 1 97.12 485 TYR B N 1
ATOM 7451 C CA . TYR B 1 485 ? -29.406 -15.305 19.359 1 97.12 485 TYR B CA 1
ATOM 7452 C C . TYR B 1 485 ? -27.969 -14.773 19.344 1 97.12 485 TYR B C 1
ATOM 7454 O O . TYR B 1 485 ? -27.609 -13.938 20.188 1 97.12 485 TYR B O 1
ATOM 7462 N N . ARG B 1 486 ? -27.141 -15.242 18.453 1 97.25 486 ARG B N 1
ATOM 7463 C CA . ARG B 1 486 ? -25.75 -14.797 18.344 1 97.25 486 ARG B CA 1
ATOM 7464 C C . ARG B 1 486 ? -25.688 -13.297 18.109 1 97.25 486 ARG B C 1
ATOM 7466 O O . ARG B 1 486 ? -24.844 -12.609 18.703 1 97.25 486 ARG B O 1
ATOM 7473 N N . MET B 1 487 ? -26.562 -12.828 17.281 1 97.12 487 MET B N 1
ATOM 7474 C CA . MET B 1 487 ? -26.562 -11.398 16.984 1 97.12 487 MET B CA 1
ATOM 7475 C C . MET B 1 487 ? -26.906 -10.578 18.219 1 97.12 487 MET B C 1
ATOM 7477 O O . MET B 1 487 ? -26.297 -9.539 18.469 1 97.12 487 MET B O 1
ATOM 7481 N N . ARG B 1 488 ? -27.812 -11.008 19.016 1 97.12 488 ARG B N 1
ATOM 7482 C CA . ARG B 1 488 ? -28.172 -10.328 20.266 1 97.12 488 ARG B CA 1
ATOM 7483 C C . ARG B 1 488 ? -26.984 -10.305 21.219 1 97.12 488 ARG B C 1
ATOM 7485 O O . ARG B 1 488 ? -26.672 -9.258 21.812 1 97.12 488 ARG B O 1
ATOM 7492 N N . ARG B 1 489 ? -26.375 -11.391 21.344 1 96.88 489 ARG B N 1
ATOM 7493 C CA . ARG B 1 489 ? -25.25 -11.508 22.25 1 96.88 489 ARG B CA 1
ATOM 7494 C C . ARG B 1 489 ? -24.078 -10.648 21.781 1 96.88 489 ARG B C 1
ATOM 7496 O O . ARG B 1 489 ? -23.422 -9.992 22.594 1 96.88 489 ARG B O 1
ATOM 7503 N N . LEU B 1 490 ? -23.875 -10.75 20.484 1 96.88 490 LEU B N 1
ATOM 7504 C CA . LEU B 1 490 ? -22.797 -9.961 19.922 1 96.88 490 LEU B CA 1
ATOM 7505 C C . LEU B 1 490 ? -23.016 -8.469 20.141 1 96.88 490 LEU B C 1
ATOM 7507 O O . LEU B 1 490 ? -22.078 -7.742 20.484 1 96.88 490 LEU B O 1
ATOM 7511 N N . LEU B 1 491 ? -24.234 -8.008 20.016 1 96.75 491 LEU B N 1
ATOM 7512 C CA . LEU B 1 491 ? -24.547 -6.594 20.172 1 96.75 491 LEU B CA 1
ATOM 7513 C C . LEU B 1 491 ? -24.531 -6.188 21.641 1 96.75 491 LEU B C 1
ATOM 7515 O O . LEU B 1 491 ? -24.312 -5.016 21.969 1 96.75 491 LEU B O 1
ATOM 7519 N N . ASP B 1 492 ? -24.703 -7.113 22.531 1 96.25 492 ASP B N 1
ATOM 7520 C CA . ASP B 1 492 ? -24.531 -6.867 23.953 1 96.25 492 ASP B CA 1
ATOM 7521 C C . ASP B 1 492 ? -23.062 -6.648 24.312 1 96.25 492 ASP B C 1
ATOM 7523 O O . ASP B 1 492 ? -22.75 -5.828 25.172 1 96.25 492 ASP B O 1
ATOM 7527 N N . LEU B 1 493 ? -22.25 -7.414 23.656 1 95.38 493 LEU B N 1
ATOM 7528 C CA . LEU B 1 493 ? -20.812 -7.34 23.906 1 95.38 493 LEU B CA 1
ATOM 7529 C C . LEU B 1 493 ? -20.219 -6.059 23.312 1 95.38 493 LEU B C 1
ATOM 7531 O O . LEU B 1 493 ? -19.391 -5.406 23.938 1 95.38 493 LEU B O 1
ATOM 7535 N N . VAL B 1 494 ? -20.625 -5.781 22.062 1 95.31 494 VAL B N 1
ATOM 7536 C CA . VAL B 1 494 ? -20.141 -4.605 21.344 1 95.31 494 VAL B CA 1
ATOM 7537 C C . VAL B 1 494 ? -21.312 -3.842 20.734 1 95.31 494 VAL B C 1
ATOM 7539 O O . VAL B 1 494 ? -21.828 -4.227 19.688 1 95.31 494 VAL B O 1
ATOM 7542 N N . PRO B 1 495 ? -21.688 -2.76 21.375 1 93.38 495 PRO B N 1
ATOM 7543 C CA . PRO B 1 495 ? -22.812 -2.008 20.844 1 93.38 495 PRO B CA 1
ATOM 7544 C C . PRO B 1 495 ? -22.516 -1.38 19.484 1 93.38 495 PRO B C 1
ATOM 7546 O O . PRO B 1 495 ? -21.641 -0.521 19.375 1 93.38 495 PRO B O 1
ATOM 7549 N N . LEU B 1 496 ? -23.125 -1.906 18.422 1 95.62 496 LEU B N 1
ATOM 7550 C CA . LEU B 1 496 ? -23 -1.422 17.047 1 95.62 496 LEU B CA 1
ATOM 7551 C C . LEU B 1 496 ? -24.344 -0.935 16.516 1 95.62 496 LEU B C 1
ATOM 7553 O O . LEU B 1 496 ? -25.375 -1.606 16.688 1 95.62 496 LEU B O 1
ATOM 7557 N N . ASP B 1 497 ? -24.344 0.246 15.977 1 96.19 497 ASP B N 1
ATOM 7558 C CA . ASP B 1 497 ? -25.547 0.721 15.297 1 96.19 497 ASP B CA 1
ATOM 7559 C C . ASP B 1 497 ? -25.594 0.22 13.859 1 96.19 497 ASP B C 1
ATOM 7561 O O . ASP B 1 497 ? -25.172 0.919 12.938 1 96.19 497 ASP B O 1
ATOM 7565 N N . LEU B 1 498 ? -26.25 -0.945 13.641 1 95.88 498 LEU B N 1
ATOM 7566 C CA . LEU B 1 498 ? -26.25 -1.577 12.328 1 95.88 498 LEU B CA 1
ATOM 7567 C C . LEU B 1 498 ? -27.297 -0.937 11.422 1 95.88 498 LEU B C 1
ATOM 7569 O O . LEU B 1 498 ? -27.406 -1.285 10.242 1 95.88 498 LEU B O 1
ATOM 7573 N N . ASP B 1 499 ? -28.016 0.059 11.945 1 93.88 499 ASP B N 1
ATOM 7574 C CA . ASP B 1 499 ? -28.938 0.814 11.102 1 93.88 499 ASP B CA 1
ATOM 7575 C C . ASP B 1 499 ? -28.219 1.938 10.367 1 93.88 499 ASP B C 1
ATOM 7577 O O . ASP B 1 499 ? -28.734 2.492 9.398 1 93.88 499 ASP B O 1
ATOM 7581 N N . ASP B 1 500 ? -27.078 2.264 10.922 1 95.75 500 ASP B N 1
ATOM 7582 C CA . ASP B 1 500 ? -26.25 3.264 10.25 1 95.75 500 ASP B CA 1
ATOM 7583 C C . ASP B 1 500 ? -25.516 2.656 9.062 1 95.75 500 ASP B C 1
ATOM 7585 O O . ASP B 1 500 ? -24.703 1.745 9.227 1 95.75 500 ASP B O 1
ATOM 7589 N N . PRO B 1 501 ? -25.766 3.178 7.836 1 96.19 501 PRO B N 1
ATOM 7590 C CA . PRO B 1 501 ? -25.156 2.58 6.645 1 96.19 501 PRO B CA 1
ATOM 7591 C C . PRO B 1 501 ? -23.625 2.658 6.66 1 96.19 501 PRO B C 1
ATOM 7593 O O . PRO B 1 501 ? -22.953 1.756 6.156 1 96.19 501 PRO B O 1
ATOM 7596 N N . ASP B 1 502 ? -23.109 3.705 7.27 1 96.56 502 ASP B N 1
ATOM 7597 C CA . ASP B 1 502 ? -21.656 3.844 7.285 1 96.56 502 ASP B CA 1
ATOM 7598 C C . ASP B 1 502 ? -21.016 2.846 8.25 1 96.56 502 ASP B C 1
ATOM 7600 O O . ASP B 1 502 ? -19.922 2.352 8 1 96.56 502 ASP B O 1
ATOM 7604 N N . VAL B 1 503 ? -21.703 2.596 9.344 1 97.38 503 VAL B N 1
ATOM 7605 C CA . VAL B 1 503 ? -21.219 1.576 10.266 1 97.38 503 VAL B CA 1
ATOM 7606 C C . VAL B 1 503 ? -21.219 0.214 9.578 1 97.38 503 VAL B C 1
ATOM 7608 O O . VAL B 1 503 ? -20.234 -0.531 9.672 1 97.38 503 VAL B O 1
ATOM 7611 N N . ARG B 1 504 ? -22.266 -0.103 8.844 1 97.5 504 ARG B N 1
ATOM 7612 C CA . ARG B 1 504 ? -22.328 -1.363 8.109 1 97.5 504 ARG B CA 1
ATOM 7613 C C . ARG B 1 504 ? -21.219 -1.454 7.074 1 97.5 504 ARG B C 1
ATOM 7615 O O . ARG B 1 504 ? -20.547 -2.484 6.961 1 97.5 504 ARG B O 1
ATOM 7622 N N . LEU B 1 505 ? -21.016 -0.36 6.367 1 97.69 505 LEU B N 1
ATOM 7623 C CA . LEU B 1 505 ? -19.984 -0.337 5.332 1 97.69 505 LEU B CA 1
ATOM 7624 C C . LEU B 1 505 ? -18.594 -0.527 5.938 1 97.69 505 LEU B C 1
ATOM 7626 O O . LEU B 1 505 ? -17.766 -1.246 5.379 1 97.69 505 LEU B O 1
ATOM 7630 N N . ALA B 1 506 ? -18.375 0.143 7.035 1 98.06 506 ALA B N 1
ATOM 7631 C CA . ALA B 1 506 ? -17.078 0.024 7.703 1 98.06 506 ALA B CA 1
ATOM 7632 C C . ALA B 1 506 ? -16.828 -1.411 8.156 1 98.06 506 ALA B C 1
ATOM 7634 O O . ALA B 1 506 ? -15.75 -1.958 7.934 1 98.06 506 ALA B O 1
ATOM 7635 N N . LEU B 1 507 ? -17.828 -1.979 8.75 1 97.94 507 LEU B N 1
ATOM 7636 C CA . LEU B 1 507 ? -17.719 -3.357 9.211 1 97.94 507 LEU B CA 1
ATOM 7637 C C . LEU B 1 507 ? -17.484 -4.305 8.039 1 97.94 507 LEU B C 1
ATOM 7639 O O . LEU B 1 507 ? -16.641 -5.203 8.125 1 97.94 507 LEU B O 1
ATOM 7643 N N . LEU B 1 508 ? -18.188 -4.113 6.969 1 97.56 508 LEU B N 1
ATOM 7644 C CA . LEU B 1 508 ? -18.016 -4.945 5.785 1 97.56 508 LEU B CA 1
ATOM 7645 C C . LEU B 1 508 ? -16.594 -4.805 5.223 1 97.56 508 LEU B C 1
ATOM 7647 O O . LEU B 1 508 ? -15.984 -5.797 4.82 1 97.56 508 LEU B O 1
ATOM 7651 N N . THR B 1 509 ? -16.125 -3.564 5.164 1 97.56 509 THR B N 1
ATOM 7652 C CA . THR B 1 509 ? -14.766 -3.326 4.699 1 97.56 509 THR B CA 1
ATOM 7653 C C . THR B 1 509 ? -13.766 -4.109 5.547 1 97.56 509 THR B C 1
ATOM 7655 O O . THR B 1 509 ? -12.844 -4.73 5.012 1 97.56 509 THR B O 1
ATOM 7658 N N . GLN B 1 510 ? -13.977 -4.098 6.828 1 98.12 510 GLN B N 1
ATOM 7659 C CA . GLN B 1 510 ? -13.094 -4.805 7.742 1 98.12 510 GLN B CA 1
ATOM 7660 C C . GLN B 1 510 ? -13.234 -6.316 7.586 1 98.12 510 GLN B C 1
ATOM 7662 O O . GLN B 1 510 ? -12.234 -7.035 7.504 1 98.12 510 GLN B O 1
ATOM 7667 N N . LEU B 1 511 ? -14.438 -6.77 7.512 1 98 511 LEU B N 1
ATOM 7668 C CA . LEU B 1 511 ? -14.703 -8.203 7.449 1 98 511 LEU B CA 1
ATOM 7669 C C . LEU B 1 511 ? -14.242 -8.781 6.117 1 98 511 LEU B C 1
ATOM 7671 O O . LEU B 1 511 ? -13.727 -9.898 6.066 1 98 511 LEU B O 1
ATOM 7675 N N . VAL B 1 512 ? -14.43 -8.055 5.043 1 97.44 512 VAL B N 1
ATOM 7676 C CA . VAL B 1 512 ? -13.914 -8.461 3.74 1 97.44 512 VAL B CA 1
ATOM 7677 C C . VAL B 1 512 ? -12.398 -8.578 3.797 1 97.44 512 VAL B C 1
ATOM 7679 O O . VAL B 1 512 ? -11.82 -9.531 3.266 1 97.44 512 VAL B O 1
ATOM 7682 N N . SER B 1 513 ? -11.789 -7.621 4.449 1 96.94 513 SER B N 1
ATOM 7683 C CA . SER B 1 513 ? -10.336 -7.652 4.586 1 96.94 513 SER B CA 1
ATOM 7684 C C . SER B 1 513 ? -9.867 -8.93 5.273 1 96.94 513 SER B C 1
ATOM 7686 O O . SER B 1 513 ? -8.844 -9.508 4.902 1 96.94 513 SER B O 1
ATOM 7688 N N . LEU B 1 514 ? -10.562 -9.453 6.195 1 95.38 514 LEU B N 1
ATOM 7689 C CA . LEU B 1 514 ? -10.203 -10.648 6.953 1 95.38 514 LEU B CA 1
ATOM 7690 C C . LEU B 1 514 ? -10.484 -11.914 6.141 1 95.38 514 LEU B C 1
ATOM 7692 O O . LEU B 1 514 ? -9.703 -12.859 6.168 1 95.38 514 LEU B O 1
ATOM 7696 N N . ARG B 1 515 ? -11.531 -11.875 5.348 1 94.56 515 ARG B N 1
ATOM 7697 C CA . ARG B 1 515 ? -12.039 -13.086 4.719 1 94.56 515 ARG B CA 1
ATOM 7698 C C . ARG B 1 515 ? -11.391 -13.312 3.359 1 94.56 515 ARG B C 1
ATOM 7700 O O . ARG B 1 515 ? -11.234 -14.453 2.922 1 94.56 515 ARG B O 1
ATOM 7707 N N . TRP B 1 516 ? -11.016 -12.258 2.727 1 95.31 516 TRP B N 1
ATOM 7708 C CA . TRP B 1 516 ? -10.633 -12.383 1.324 1 95.31 516 TRP B CA 1
ATOM 7709 C C . TRP B 1 516 ? -9.148 -12.102 1.138 1 95.31 516 TRP B C 1
ATOM 7711 O O . TRP B 1 516 ? -8.648 -12.094 0.011 1 95.31 516 TRP B O 1
ATOM 7721 N N . SER B 1 517 ? -8.406 -11.828 2.279 1 92.19 517 SER B N 1
ATOM 7722 C CA . SER B 1 517 ? -6.977 -11.562 2.146 1 92.19 517 SER B CA 1
ATOM 7723 C C . SER B 1 517 ? -6.164 -12.852 2.191 1 92.19 517 SER B C 1
ATOM 7725 O O . SER B 1 517 ? -6.613 -13.859 2.75 1 92.19 517 SER B O 1
#

InterPro domains:
  IPR025736 PucR C-terminal helix-turn-helix domain [PF13556] (456-511)
  IPR029016 GAF-like domain superfamily [G3DSA:3.30.450.40] (116-267)
  IPR041522 CdaR, GGDEF-like domain [PF17853] (300-399)
  IPR042070 PucR C-terminal helix-turn-helix domain superfamily [G3DSA:1.10.10.2840] (385-516)
  IPR051448 CdaR-like transcriptional regulators [PTHR33744] (79-511)

pLDDT: mean 82.99, std 13.92, range [31.41, 98.19]

Sequence (1034 aa):
MVSVRSVVDRVGPTLLYAVGVPEESPAVGDVVIAEPGNTLAAGDLVLGVAITETADAAELVKLSASKGAAAVLLKPPLAAKPSVKRAAKAADIALIEVRSAASWAQLVWLLRTVLDALADESDALEDGGGPGSGDLFRLADAVASVVDAPVTIEDTNSRVLAYSARQDLTDSARVSTIMGRRIPDDVLARFRSRGVFRELSRGRQTIFVPAQRDGTLPRLIVPIRMGGELLGSMWAVVAGPVSDERAAAFADAAPVVALHLLRRRAHTDSQRRVSAELLRAVLEGKASPRKAIAELDLSEEPHRVVVIEVSGGDGRDDEGLRLALLERISQGVGRRPVATELGGVLYAVVPDGDGWGELRAALEALPSSRRGGTPRAAAGSACEIGDLATSRAQADEALGLLRAKLVPGRVVAFDEAWTALSLHRGATAASTAKVAELGPLGLLRAHDEAHDSGYVDTLYQWLRYPGDPRAAAKELRIHPNTLRYRMRRLLDLVPLDLDDPDVRLALLTQLVSLRWSMVSVRSVVDRVGPTLLYAVGVPEESPAVGDVVIAEPGNTLAAGDLVLGVAITETADAAELVKLSASKGAAAVLLKPPLAAKPSVKRAAKAADIALIEVRSAASWAQLVWLLRTVLDALADESDALEDGGGPGSGDLFRLADAVASVVDAPVTIEDTNSRVLAYSARQDLTDSARVSTIMGRRIPDDVLARFRSRGVFRELSRGRQTIFVPAQRDGTLPRLIVPIRMGGELLGSMWAVVAGPVSDERAAAFADAAPVVALHLLRRRAHTDSQRRVSAELLRAVLEGKASPRKAIAELDLSEEPHRVVVIEVSGGDGRDDEGLRLALLERISQGVGRRPVATELGGVLYAVVPDGDGWGELRAALEALPSSRRGGTPRAAAGSACEIGDLATSRAQADEALGLLRAKLVPGRVVAFDEAWTALSLHRGATAASTAKVAELGPLGLLRAHDEAHDSGYVDTLYQWLRYPGDPRAAAKELRIHPNTLRYRMRRLLDLVPLDLDDPDVRLALLTQLVSLRWS

Solvent-accessible surface area (backbone atoms only — not comparable to full-atom values): 53705 Å² total; per-residue (Å²): 124,47,38,61,65,57,49,38,59,70,68,24,69,82,45,30,37,78,77,39,68,43,97,76,62,46,49,46,69,48,80,39,74,60,51,96,88,63,85,73,49,63,8,18,36,33,30,42,79,81,54,85,44,60,69,56,42,25,49,47,38,43,54,38,30,75,37,38,23,20,28,36,35,25,39,68,67,50,43,72,33,65,68,30,44,50,32,21,62,72,47,52,24,19,30,30,27,32,38,72,85,57,52,66,72,55,48,53,53,52,50,51,48,53,47,39,56,63,42,30,76,70,48,72,80,71,93,80,83,81,85,54,72,75,57,46,33,55,46,22,38,51,50,15,61,66,49,68,28,25,23,36,35,25,38,77,82,42,32,50,72,26,43,23,82,58,61,87,58,75,33,71,64,55,51,47,18,65,75,64,38,23,59,46,66,70,58,46,48,52,42,46,73,69,39,50,60,61,42,47,71,71,65,48,62,66,45,79,42,73,61,48,93,86,61,39,61,16,35,44,34,27,50,15,48,44,77,87,38,75,62,24,35,36,42,28,43,36,95,56,93,70,52,70,67,40,50,46,53,47,40,66,45,25,55,61,52,32,37,51,53,49,51,34,55,56,61,66,36,55,67,54,46,54,45,22,53,49,47,50,32,33,49,69,61,73,46,57,43,68,57,45,34,68,72,63,66,49,71,90,60,43,28,22,25,32,36,37,40,55,43,30,81,48,73,68,50,22,53,36,34,46,49,38,46,50,48,42,40,49,73,56,48,72,80,62,38,52,54,37,75,58,94,85,26,37,36,35,46,30,42,48,66,68,39,40,57,50,50,50,52,52,57,70,63,52,70,63,46,88,81,27,52,55,61,35,35,8,23,14,44,69,29,51,74,79,42,38,30,56,13,37,53,36,5,53,53,39,37,49,37,46,77,68,63,66,47,81,78,49,64,50,43,33,74,79,38,28,44,51,49,29,37,29,54,29,8,39,31,16,46,76,65,49,30,51,70,47,57,69,57,46,59,46,51,52,48,23,72,74,64,70,67,50,50,59,61,49,53,47,33,46,64,57,29,70,95,32,60,61,62,22,14,57,74,70,72,49,54,53,66,56,48,54,48,50,51,53,52,46,40,69,75,47,82,67,64,74,82,39,51,59,48,44,49,21,50,47,55,28,49,42,16,68,71,41,80,127,47,41,64,62,58,49,39,58,70,68,22,69,81,45,30,38,77,74,38,68,43,94,73,64,45,48,48,68,46,80,39,74,60,53,93,88,62,87,73,50,62,6,19,35,31,30,42,78,81,54,85,44,60,67,56,42,25,49,46,37,43,52,36,32,74,37,38,23,20,29,38,37,23,39,68,67,50,43,72,33,66,66,29,44,49,32,21,65,71,46,50,24,18,31,31,28,32,39,71,86,57,53,68,71,56,47,52,53,51,51,48,48,53,47,40,54,63,42,29,78,68,52,67,79,71,90,82,82,83,85,59,74,74,56,46,33,54,48,22,38,54,51,15,60,67,48,70,28,25,24,36,36,25,37,79,82,42,32,50,74,27,42,23,82,57,61,86,58,74,32,71,63,56,51,47,18,66,72,64,38,23,59,46,67,70,57,46,49,52,43,47,76,67,37,50,59,60,43,47,72,70,66,49,62,66,45,78,42,74,60,46,94,85,59,40,61,16,36,43,33,26,50,17,48,45,77,88,38,74,61,22,33,36,42,26,43,37,95,56,92,70,53,69,66,40,51,47,55,47,40,65,47,26,55,61,50,32,38,53,52,49,52,35,54,56,61,67,36,55,67,55,44,52,45,22,53,50,47,51,32,33,48,69,63,74,47,58,44,67,56,44,35,68,72,61,67,49,69,92,61,41,28,22,25,30,36,36,40,56,45,30,80,49,73,67,51,22,53,36,34,47,49,37,47,51,48,43,38,50,72,56,47,74,78,63,37,53,54,36,78,58,95,85,26,35,36,34,44,31,42,49,64,69,40,42,58,49,48,49,52,52,57,70,62,52,69,64,45,90,81,29,50,56,60,34,33,9,21,15,45,69,29,51,72,79,40,38,30,55,13,36,52,37,5,54,53,40,38,49,35,47,75,68,63,66,44,83,79,48,64,49,43,32,76,79,39,27,43,54,48,28,36,29,54,28,8,39,32,14,46,76,65,48,30,50,69,46,55,68,55,47,58,46,50,52,47,25,73,75,65,70,67,51,51,60,62,49,53,47,32,45,65,57,29,71,97,31,62,61,63,23,14,57,75,70,71,49,55,53,67,57,49,54,49,49,52,52,53,46,40,70,76,49,83,67,62,75,84,38,50,59,46,42,49,21,50,47,56,27,49,41,19,67,71,42,81

Nearest PDB structures (foldseek):
  2gx5-assembly1_A  TM=6.881E-01  e=3.129E-05  Bacillus subtilis
  8co5-assembly1_A-2  TM=2.942E-01  e=4.489E-04  Agrobacterium fabrum str. C58
  6bao-assembly1_B  TM=4.066E-01  e=1.319E-02  Stigmatella aurantiaca DW4/3-1
  6r26-assembly1_A-2  TM=3.168E-01  e=1.789E-03  Agrobacterium fabrum str. C58
  5i5l-assembly1_A-2  TM=3.142E-01  e=6.778E-03  Agrobacterium fabrum str. C58

Secondary structure (DSSP, 8-state):
---HHHHHHHH-TTTEEEEE--SS-PPP-EEEE--TT----TTEEEE-TT--SHHHHHHHHHHHHHTT-SEEEE-TTGGG-HHHHHHHHHHT-EEEEEPTTS-HHHHHHHHHHHHHHHHHHHHTTSS-----THHHHHHHHHHHHHHTS-EEEE-TT-BEEEE-S--SS--HHHHHHHHHTB--HHHHHHHHHTTHHHHHHTT-S-EEEPPPTTSPPPEEEEEEEETTEEEEEEEEE-SSPPPHHHHHHHHHTHHHHHHHHHHHHHHH-HHHHHHHHHHHHHHTT-S-HHHHHHHHT--SS-EEEEEEE--BSSHHHHHHHHHHHHHHHHHHSSS--EEEEETTEEEEEEETTHHHHHHHHHHHHS---SSBPPPEEEE---B-GGGHHHHHHHHHHHHHHHHTT-SSSSEEEGGG-HHHHHHHHHHHHHHHTTGGGSTTHHHHHHHHHHH---HHHHHHHHHHSTT-HHHHHHHHTS-HHHHHHHHHHHHHHS---TTSHHHHHHHHHHHHHHHH-/---HHHHHHHH-TTTEEEEE--SS-PPP-EEEE--TT----TTEEEE-TT--SHHHHHHHHHHHHHTT-SEEEE-TTGGG-HHHHHHHHHHT-EEEEEPTTS-HHHHHHHHHHHHHHHHHHHHTTSS-----THHHHHHHHHHHHHHTS-EEEE-TT-BEEEE-S--SS--HHHHHHHHHTB--HHHHHHHHHTTHHHHHHTT-S-EEEPPPTTSPPPEEEEEEEETTEEEEEEEEE-SSPPPHHHHHHHHHTHHHHHHHHHHHHHHH-HHHHHHHHHHHHHHTT-S-HHHHHHHHT--SS-EEEEEEE--BSSHHHHHHHHHHHHHHHHHHSSS--EEEEETTEEEEEEETTHHHHHHHHHHHHS---SSBPPPEEEE---B-GGGHHHHHHHHHHHHHHHHTT-SSSSEEEGGG-HHHHHHHHHHHHHHHTTGGGSTTHHHHHHHHHHH---HHHHHHHHHHSTT-HHHHHHHHTS-HHHHHHHHHHHHHHS---TTSHHHHHHHHHHHHHHHH-

Radius of gyration: 44.5 Å; Cα contacts (8 Å, |Δi|>4): 1855; chains: 2; bounding box: 95×138×80 Å

Foldseek 3Di:
DAAPCNLQVVLHPVFKDWPDAFPDFDHADAEEEDDVPDQAAANYAYEPPVDDDLVVLLVVLLVNLVRNYREYEDEPPNLVDPSNVVSCVVSNHIYMYGYPVDDPVVVNVSSVCSNCVVCVVVVVVPDDDFPAQVVLQVLQQVLCVLLVFKKFWAFPQQFTSYIYPDPVDDDPQRVCCVVVSGRDPVRVVVCVVVVVVVVLLVDDLWDWACADPVGRAIWIKGFQDALSDTGTMMIGGDNDDGDPSSSVSSSVSRLVSLLSSLVNVCRVPVLLVVLQVQVVCLLQLNDDLVCNCVSVVDDQAWKKKKKKAWFQVDLSSLSSRQSVVLVCQQPPQPPRWRWYDDPSIIMTMFHPPPTVVSVVVVLQPRDQPPRTGRMAMEMFDTDGSSCRNVRSVLRVLVSVCVVVVVDDDRYYYSVVCVPLSVLQVLLQVCVVVVLLVDDDNVVVVVVCVVPVLCLLLLLQLCLVDDPCLPSSCVVVVHDSVSSVVSVVVVCVRPPFDCVDPVSSVSSNSNSSSVPSD/DAAPCNLQVVLHPVFKDWPDAFPDFFAADAEDEDDVPDQAAANYAYEPPVDDDLVVLLVVLLVNLVRNYGEYEDEPPNLVPPSNVCSCVVSRHIYMYGYPVDDPVVVNVSSVCSNVVVCCVVVVPDDDDFPAQVVLQVLQQVLCVLLVFKKFWAFPQQFTSYIYPDPVDDDPQRVCCVVVSGRDPVRVVVCVVVVVVVVLLVDDLWDWACADPVGRAIWIKGFQDALSDTGTMMIGGDNDDGDPSSSVSSSVSRLVSLLSSLVNVCRVPVLLVVLQVQVVCLLQLNDDLVCNCVSVVDDQAWKKKKKKAWFQVDLSSLSSRQSVVLVCQQPDQPPRWRWYDDPSIIMTMFHPPVTVVSVVVVLQPRDQPPRTGRMAMEMFDTDGSSCRNVRSVLRVLVSVCVVVVVDDDRYYYSVVCVPLSVLQVLLQVCVVVVLLVDDDNVVVVVVCVVPVLCLLLLLQLCLVDDPCLPSSCVVVVHDSVSSVVSVVVSCVRPPFDCVDPVSSVSSNSNSSSVPSD

Organism: Amycolatopsis orientalis (NCBI:txid31958)